Protein AF-A0A9D9NME6-F1 (afdb_monomer_lite)

pLDDT: mean 82.08, std 17.39, range [24.31, 98.56]

InterPro domains:
  IPR000866 Alkyl hydroperoxide reductase subunit C/ Thiol specific antioxidant [PF00578] (973-1086)
  IPR005151 Tail specific protease [PF03572] (433-612)
  IPR013766 Thioredoxin domain [PS51352] (970-1105)
  IPR017937 Thioredoxin, conserved site [PS00194] (1000-1018)
  IPR029045 ClpP/crotonase-like domain superfamily [SSF52096] (250-664)
  IPR036249 Thioredoxin-like superfamily [SSF52833] (970-1104)
  IPR050553 Thioredoxin family ResA/DsbE subfamily [PTHR42852] (963-1104)

Sequence (1105 aa):
MKTVHLCAAAIALLAPLTLTAEPSPEPWLWPVSGQSSGEGLLYVPQQYIGDELVFNELFIGVAPGTVIVAPADGTLDAFHVGYSTTLSSSVSFREEGDTFNALLSKFRSAENLKVPPRYVTGTMGIALPDGRKIWLQGIEGDVKFKTGMKISRGDTLGVSGWAYKGIAEPHICISVSTRKGTSDDPMTPFGLETTFEAPGEFKIPETLTAEQAAEDFGILMDSYREAYPSLYDVVSREELAAFDSLKREEMKDGCTYTDFRKIVGQSAALVHDSHLAVKTPYPDTGQDFRMPNIFPGKIGDSLVVVRVVPGYEKYLRKRIVSINGVPAQERIKELENHFTGGYDADSRSYLDYFMAVAWNYYFADSPEELETLGTTHFVFSDGEELHDRPIPRRQFIRKGWTPKTTLDLDYVHREYVKYRESPYVFDILNDSTAYFGLSTFVLDDVQIEALADSVKKYSHYPYMVIDMRNNAGGNVEVIDRLLGWFLDKPSVPLDGYAKVNKTGGFECFKWSLNYSADMEIFPEFVPEEGKDGFYSRGESKVIMPDSLLNYTGKLYVLTDETSVSAATIFPATLVRNHRAVTVGRETRSGYHFMTALRFADIRLPNSGIVVRIPLVKEVFDETVTERTPAGRGLLPDYPVPLSYEEVFTAENDIVLEHALDLIAEGRYLGDNPFAEADALKAEKGGGRTLVVVIAAAAVCLAVLAAVFLRRRKNLSGTAGIMLLCLALLLPLAGCSGNKGVYTVNGNVRTLPDSTCLLLYRLTDDGYLSAVDTAYSLSGRFTLSCPLDSAAEMRLLSRDLNSMLLTLYAEPGKTASVSGSDNFLFTWNVRSNVPLQKEAERYKDNVRAEYRRLQMLDAREDSIYTELRKNPGVPFDTAAVRRQAAAIEHEADSLDFVIYDRTLDLFEKSSVSDIYFDRLSDIAMMIGYYPDKYGVLREKALDRYGRLPDGYRDCPEGKEVYQYLSVEKRVKPGDRFVDGEFADIGGGTRTISSFLGKYVLLDFWAHWCGPCLRSIPELKAIREEFGDRLDVVSLSEDPAERWKQASAEHGIVWANLNYSGNVAFKLTYGVSGIPAYFLISPDGVIVDAWSGYFDGSIREHIQKFL

Organism: NCBI:txid2840761

Secondary structure (DSSP, 8-state):
------------------------PPPPPPSBTTPPTTTTEEE-TT-EETTEE--SEEEEE--TTPEEE-SS-EEEEEEEEEEEEETTEEEEE----SSHHHHHHHHTT-TT-SS-GGG-EEEEEEE-TTS-EEEEEEEES-----TT-EE-TT-EEEEE-B-BTT--S-EEEEEEE-TTS-EE-SSGGGTPPP---PPP-----SEE-HHHHHHHHHHHHHHHHHH-TTHHHHS-HHHHHHHHHHHHHHTTT-EEHHHHHHHHHHHHHHHT-SS-EEE-SS------PEEPSEEEEEETTEEEEEEE-TT-GGGTTPEEEEETTEEHHHHHHHHHHHH--SSSS--HHHHHHHHHH-THHHHHH-HHHHHHHSSEEEEETTS-EEEE--EEHHHHHHTT--PBPSS-SHHHHHHHHHTSS-SEEEEEEETTEEEEEES-B---HHHHHHHHHHHHHHTTSSEEEEE-TT---B-HHHHHHHHHHH-SSPPPP---EEEES-SB--GGGGGBSS--TT-B--TT-EE-TT-SSEEE-PPPPPPPPPSSS---SEEEEEE-TT--THHHHHHHHHHHTT--EEEE---SSBSSEEEEEEEEEEEPTTT--EEEEEEEEEES-----SSS-TTSB---SEE----HHHHHT-SS-HHHHHHHHHHHTT----S-TTHHHHHHHHHHH-TTTHHHHHHHHHHHHHHHHHHHHH-SS----S-SSTTSTT----PPP-SSS-PEEEEEEEEETTPPTT-EEEEEEE-TTS-EEEEEEEE-BTTEEEEEEEESS-EEEEEEESS--SPPEEEEE-TT-EEEEEESSS-GGG-EEEES-HHHHHHHHHHHHTHHHHHHHHHHHHHHHHHHHHHHH-TTS---HHHHHHHHHHHHHHHHHHHHHHHHHHHHHHHTS---HHHHHHHHHHHHHHHH-HHHHGGGHHHHHHHHHTS-HHHHHSHHHHHHHHHHT------TTSBPPP-EEEETTS-EEEGGGGBTBEEEEEEE-TT-HHHHHHHHHHHHHHHHHTTTEEEEEEE-S-HHHHHHHHHHTT--SEEEE-TT-HHHHHHTT-SSSSEEEEE-TTSBEEEEEE---TTHHHHHHTTT-

Foldseek 3Di:
DDDDDDDDDDDDDDDDDDDPDPPPPDFFDDFFPPDAAPAQWDDAAQDDLVPAGPAFKTKGFDAFFTWTWGRAKFFWADKWWWAALGSLRIDTDDDDDFFFQLRLLLVLPDPDDSAHSQQGGMWTWGQDPQQKIKIKTQFHARHGDDGGDIGHRGHTPHTGTDNHRSDPGTIMMIWMAGNLRAGDHPRVSSVHDHPHDRPPPLPQDQWDALVQLLQLLVLLLLCCVQFFFCQCLFAPPVRSVVLSVVVSVVQNGTGGLLVSLQSSLLVQLSSLAQFKDWFAPDDVPCPQQFAWQWFWADFPQWIAGQWGWPPCQVRHGFTWQDKPPHGPNVVLVVCNSRPSHNFFFRAPQLVNVCRGPPRRVVSVSPSVVCVVPQWMWTATPVRDIDTIGTHGNVVCVVVVIDTAFPPGVCVLVVLVVVCPVHQWDWDDPDPQEIEIEGQELADDPVNLVVVLVRLVVCLPRQYYEYELPNHAYHDLVSLLSVCLAQDPFKFDFQQKKKFFQDQAQGPLCVQFPPDHNGDGHHPQFDDDPPDGGTIDTDDGDIRGHAPVHHRPHAYEYEAGQNQHDNSQANVLRCLNSLRYFYFEAFYRHASFKHQADDWTFGARDNSRMTIIHGGMIITRHPQAFPQRHRRTGRGGPHYDHRHPCVSHPDPDDPRVVVVVVCVVVVHIGDDRRCVVVVVVVCCVVPVPPPVVVVVVVVVVVVVVVVVVVVPPDDDDDPDPPVPVVPPPDDDDDDDDQDFAKEKEKWAEQADGFQWKKWKWFQDPVRDTDTAFIWTDDNRITMTIHGHNAWTWMWIDTPVDPEDIDIDTTGGNWYWYWYYHDRHHNLIDIDTPPPVVVVLVVLCVLLSVLSVVLRVLSVVLVVLVVVCVVCSSDPDPVVVSVVSNVVSVVSNLVSVLVSLVSSLVVLVVDDDDPSNLVSLLVLLQCCLLCVVSNVVCLVSSVVSLVNDPPVCCVDLSNVVSVLSSPQNAADDFQAFDDKDWFQWLVRDIDIPLVQAQAKEKEWEDELVDPQSLVCLVVLVVCCVVCVVRYAYAYEYQDDSVRQSVSCVVSVVPGTYTYPHSNPNNCSSNSNPDPGKIFIAHNVRGTNDIDHTDDPCPVVVVCVVPD

Radius of gyration: 37.4 Å; chains: 1; bounding box: 111×118×79 Å

Structure (mmCIF, N/CA/C/O backbone):
data_AF-A0A9D9NME6-F1
#
_entry.id   AF-A0A9D9NME6-F1
#
loop_
_atom_site.group_PDB
_atom_site.id
_atom_site.type_symbol
_atom_site.label_atom_id
_atom_site.label_alt_id
_atom_site.label_comp_id
_atom_site.label_asym_id
_atom_site.label_entity_id
_atom_site.label_seq_id
_atom_site.pdbx_PDB_ins_code
_atom_site.Cartn_x
_atom_site.Cartn_y
_atom_site.Cartn_z
_atom_site.occupancy
_atom_site.B_iso_or_equiv
_atom_site.auth_seq_id
_atom_site.auth_comp_id
_atom_site.auth_asym_id
_atom_site.auth_atom_id
_atom_site.pdbx_PDB_model_num
ATOM 1 N N . MET A 1 1 ? -33.559 56.666 38.671 1.00 30.45 1 MET A N 1
ATOM 2 C CA . MET A 1 1 ? -34.303 57.934 38.848 1.00 30.45 1 MET A CA 1
ATOM 3 C C . MET A 1 1 ? -35.014 58.277 37.545 1.00 30.45 1 MET A C 1
ATOM 5 O O . MET A 1 1 ? -34.333 58.437 36.551 1.00 30.45 1 MET A O 1
ATOM 9 N N . LYS A 1 2 ? -36.351 58.359 37.600 1.00 26.66 2 LYS A N 1
ATOM 10 C CA . LYS A 1 2 ? -37.262 59.231 36.825 1.00 26.66 2 LYS A CA 1
ATOM 11 C C . LYS A 1 2 ? -37.138 59.306 35.285 1.00 26.66 2 LYS A C 1
ATOM 13 O O . LYS A 1 2 ? -36.314 60.030 34.748 1.00 26.66 2 LYS A O 1
ATOM 18 N N . THR A 1 3 ? -38.060 58.598 34.629 1.00 27.83 3 THR A N 1
ATOM 19 C CA . THR A 1 3 ? -39.177 59.075 33.772 1.00 27.83 3 THR A CA 1
ATOM 20 C C . THR A 1 3 ? -39.282 60.578 33.437 1.00 27.83 3 THR A C 1
ATOM 22 O O . THR A 1 3 ? -38.943 61.389 34.294 1.00 27.83 3 THR A O 1
ATOM 25 N N . VAL A 1 4 ? -39.959 60.874 32.296 1.00 31.64 4 VAL A N 1
ATOM 26 C CA . VAL A 1 4 ? -40.886 62.015 31.966 1.00 31.64 4 VAL A CA 1
ATOM 27 C C . VAL A 1 4 ? -40.422 62.836 30.736 1.00 31.64 4 VAL A C 1
ATOM 29 O O . VAL A 1 4 ? -39.289 63.286 30.744 1.00 31.64 4 VAL A O 1
ATOM 32 N N . HIS A 1 5 ? -41.184 63.139 29.662 1.00 32.62 5 HIS A N 1
ATOM 33 C CA . HIS A 1 5 ? -42.596 62.967 29.228 1.00 32.62 5 HIS A CA 1
ATOM 34 C C . HIS A 1 5 ? -42.714 63.324 27.710 1.00 32.62 5 HIS A C 1
ATOM 36 O O . HIS A 1 5 ? -41.920 64.134 27.247 1.00 32.62 5 HIS A O 1
ATOM 42 N N . LEU A 1 6 ? -43.517 62.625 26.874 1.00 30.81 6 LEU A N 1
ATOM 43 C CA . LEU A 1 6 ? -44.960 62.827 26.522 1.00 30.81 6 LEU A CA 1
ATOM 44 C C . LEU A 1 6 ? -45.241 64.120 25.694 1.00 30.81 6 LEU A C 1
ATOM 46 O O . LEU A 1 6 ? -44.677 65.153 26.009 1.00 30.81 6 LEU A O 1
ATOM 50 N N . CYS A 1 7 ? -46.121 64.199 24.677 1.00 27.06 7 CYS A N 1
ATOM 51 C CA . CYS A 1 7 ? -47.227 63.341 24.227 1.00 27.06 7 CYS A CA 1
ATOM 52 C C . CYS A 1 7 ? -47.849 63.810 22.876 1.00 27.06 7 CYS A C 1
ATOM 54 O O . CYS A 1 7 ? -47.656 64.960 22.493 1.00 27.06 7 CYS A O 1
ATOM 56 N N . ALA A 1 8 ? -48.742 62.948 22.345 1.00 24.31 8 ALA A N 1
ATOM 57 C CA . ALA A 1 8 ? -49.954 63.184 21.521 1.00 24.31 8 ALA A CA 1
ATOM 58 C C . ALA A 1 8 ? -49.834 63.213 19.975 1.00 24.31 8 ALA A C 1
ATOM 60 O O . ALA A 1 8 ? -48.922 63.829 19.449 1.00 24.31 8 ALA A O 1
ATOM 61 N N . ALA A 1 9 ? -50.755 62.672 19.155 1.00 25.38 9 ALA A N 1
ATOM 62 C CA . ALA A 1 9 ? -51.892 61.739 19.295 1.00 25.38 9 ALA A CA 1
ATOM 63 C C . ALA A 1 9 ? -52.532 61.474 17.894 1.00 25.38 9 ALA A C 1
ATOM 65 O O . ALA A 1 9 ? -52.457 62.341 17.031 1.00 25.38 9 ALA A O 1
ATOM 66 N N . ALA A 1 10 ? -53.260 60.343 17.776 1.00 26.19 10 ALA A N 1
ATOM 67 C CA . ALA A 1 10 ? -54.422 60.034 16.899 1.00 26.19 10 ALA A CA 1
ATOM 68 C C . ALA A 1 10 ? -54.195 59.641 15.402 1.00 26.19 10 ALA A C 1
ATOM 70 O O . ALA A 1 10 ? -53.742 60.466 14.622 1.00 26.19 10 ALA A O 1
ATOM 71 N N . ILE A 1 11 ? -54.375 58.360 14.985 1.00 29.34 11 ILE A N 1
ATOM 72 C CA . ILE A 1 11 ? -55.623 57.598 14.608 1.00 29.34 11 ILE A CA 1
ATOM 73 C C . ILE A 1 11 ? -55.992 57.817 13.116 1.00 29.34 11 ILE A C 1
ATOM 75 O O . ILE A 1 11 ? -56.029 58.959 12.692 1.00 29.34 11 ILE A O 1
ATOM 79 N N . ALA A 1 12 ? -56.385 56.866 12.253 1.00 26.28 12 ALA A N 1
ATOM 80 C CA . ALA A 1 12 ? -56.492 55.396 12.187 1.00 26.28 12 ALA A CA 1
ATOM 81 C C . ALA A 1 12 ? -57.098 55.025 10.799 1.00 26.28 12 ALA A C 1
ATOM 83 O O . ALA A 1 12 ? -57.602 55.928 10.133 1.00 26.28 12 ALA A O 1
ATOM 84 N N . LEU A 1 13 ? -57.118 53.716 10.455 1.00 27.02 13 LEU A N 1
ATOM 85 C CA . LEU A 1 13 ? -58.013 52.938 9.539 1.00 27.02 13 LEU A CA 1
ATOM 86 C C . LEU A 1 13 ? -57.174 52.047 8.587 1.00 27.02 13 LEU A C 1
ATOM 88 O O . LEU A 1 13 ? -56.390 52.585 7.820 1.00 27.02 13 LEU A O 1
ATOM 92 N N . LEU A 1 14 ? -57.229 50.705 8.557 1.00 27.80 14 LEU A N 1
ATOM 93 C CA . LEU A 1 14 ? -58.229 49.689 8.940 1.00 27.80 14 LEU A CA 1
ATOM 94 C C . LEU A 1 14 ? -57.542 48.342 9.300 1.00 27.80 14 LEU A C 1
ATOM 96 O O . LEU A 1 14 ? -56.526 47.989 8.711 1.00 27.80 14 LEU A O 1
ATOM 100 N N . ALA A 1 15 ? -58.143 47.576 10.217 1.00 26.38 15 ALA A N 1
ATOM 101 C CA . ALA A 1 15 ? -57.890 46.146 10.496 1.00 26.38 15 ALA A CA 1
ATOM 102 C C . ALA A 1 15 ? -59.011 45.278 9.850 1.00 26.38 15 ALA A C 1
ATOM 104 O O . ALA A 1 15 ? -59.943 45.888 9.317 1.00 26.38 15 ALA A O 1
ATOM 105 N N . PRO A 1 16 ? -59.077 43.925 9.967 1.00 44.41 16 PRO A N 1
ATOM 106 C CA . PRO A 1 16 ? -58.093 42.913 10.401 1.00 44.41 16 PRO A CA 1
ATOM 107 C C . PRO A 1 16 ? -57.951 41.715 9.413 1.00 44.41 16 PRO A C 1
ATOM 109 O O . PRO A 1 16 ? -58.866 41.437 8.647 1.00 44.41 16 PRO A O 1
ATOM 112 N N . LEU A 1 17 ? -56.874 40.920 9.505 1.00 26.92 17 LEU A N 1
ATOM 113 C CA . LEU A 1 17 ? -56.932 39.462 9.276 1.00 26.92 17 LEU A CA 1
ATOM 114 C C . LEU A 1 17 ? -55.699 38.769 9.886 1.00 26.92 17 LEU A C 1
ATOM 116 O O . LEU A 1 17 ? -54.576 38.942 9.431 1.00 26.92 17 LEU A O 1
ATOM 120 N N . THR A 1 18 ? -55.984 38.015 10.952 1.00 29.16 18 THR A N 1
ATOM 121 C CA . THR A 1 18 ? -55.223 36.900 11.543 1.00 29.16 18 THR A CA 1
ATOM 122 C C . THR A 1 18 ? -53.763 37.137 11.942 1.00 29.16 18 THR A C 1
ATOM 124 O O . THR A 1 18 ? -52.848 37.005 11.138 1.00 29.16 18 THR A O 1
ATOM 127 N N . LEU A 1 19 ? -53.552 37.302 13.257 1.00 34.00 19 LEU A N 1
ATOM 128 C CA . LEU A 1 19 ? -52.431 36.645 13.928 1.00 34.00 19 LEU A CA 1
ATOM 129 C C . LEU A 1 19 ? -52.513 35.146 13.605 1.00 34.00 19 LEU A C 1
ATOM 131 O O . LEU A 1 19 ? -53.355 34.443 14.163 1.00 34.00 19 LEU A O 1
ATOM 135 N N . THR A 1 20 ? -51.657 34.654 12.719 1.00 32.72 20 THR A N 1
ATOM 136 C CA . THR A 1 20 ? -51.187 33.279 12.846 1.00 32.72 20 THR A CA 1
ATOM 137 C C . THR A 1 20 ? -50.082 33.333 13.882 1.00 32.72 20 THR A C 1
ATOM 139 O O . THR A 1 20 ? -49.037 33.937 13.644 1.00 32.72 20 THR A O 1
ATOM 142 N N . ALA A 1 21 ? -50.337 32.756 15.056 1.00 32.78 21 ALA A N 1
ATOM 143 C CA . ALA A 1 21 ? -49.254 32.251 15.879 1.00 32.78 21 ALA A CA 1
ATOM 144 C C . ALA A 1 21 ? -48.298 31.494 14.945 1.00 32.78 21 ALA A C 1
ATOM 146 O O . ALA A 1 21 ? -48.768 30.657 14.168 1.00 32.78 21 ALA A O 1
ATOM 147 N N . GLU A 1 22 ? -47.006 31.832 14.948 1.00 35.69 22 GLU A N 1
ATOM 148 C CA . GLU A 1 22 ? -46.025 30.937 14.343 1.00 35.69 22 GLU A CA 1
ATOM 149 C C . GLU A 1 22 ? -46.256 29.567 14.988 1.00 35.69 22 GLU A C 1
ATOM 151 O O . GLU A 1 22 ? -46.297 29.483 16.223 1.00 35.69 22 GLU A O 1
ATOM 156 N N . PRO A 1 23 ? -46.535 28.518 14.198 1.00 34.38 23 PRO A N 1
ATOM 157 C CA . PRO A 1 23 ? -46.683 27.199 14.770 1.00 34.38 23 PRO A CA 1
ATOM 158 C C . PRO A 1 23 ? -45.358 26.892 15.469 1.00 34.38 23 PRO A C 1
ATOM 160 O O . PRO A 1 23 ? -44.292 27.077 14.880 1.00 34.38 23 PRO A O 1
ATOM 163 N N . SER A 1 24 ? -45.423 26.460 16.733 1.00 41.56 24 SER A N 1
ATOM 164 C CA . SER A 1 24 ? -44.339 25.688 17.350 1.00 41.56 24 SER A CA 1
ATOM 165 C C . SER A 1 24 ? -43.789 24.763 16.264 1.00 41.56 24 SER A C 1
ATOM 167 O O . SER A 1 24 ? -44.626 24.084 15.658 1.00 41.56 24 SER A O 1
ATOM 169 N N . PRO A 1 25 ? -42.476 24.769 15.941 1.00 56.81 25 PRO A N 1
ATOM 170 C CA . PRO A 1 25 ? -41.968 23.889 14.901 1.00 56.81 25 PRO A CA 1
ATOM 171 C C . PRO A 1 25 ? -42.428 22.495 15.295 1.00 56.81 25 PRO A C 1
ATOM 173 O O . PRO A 1 25 ? -42.138 22.038 16.404 1.00 56.81 25 PRO A O 1
ATOM 176 N N . GLU A 1 26 ? -43.279 21.890 14.465 1.00 65.12 26 GLU A N 1
ATOM 177 C CA . GLU A 1 26 ? -43.699 20.529 14.738 1.00 65.12 26 GLU A CA 1
ATOM 178 C C . GLU A 1 26 ? -42.416 19.705 14.864 1.00 65.12 26 GLU A C 1
ATOM 180 O O . GLU A 1 26 ? -41.518 19.870 14.027 1.00 65.12 26 GLU A O 1
ATOM 185 N N . PRO A 1 27 ? -42.289 18.868 15.908 1.00 80.25 27 PRO A N 1
ATOM 186 C CA . PRO A 1 27 ? -41.123 18.017 16.041 1.00 80.25 27 PRO A CA 1
ATOM 187 C C . PRO A 1 27 ? -40.942 17.212 14.752 1.00 80.25 27 PRO A C 1
ATOM 189 O O . PRO A 1 27 ? -41.914 16.821 14.083 1.00 80.25 27 PRO A O 1
ATOM 192 N N . TRP A 1 28 ? -39.683 17.006 14.379 1.00 91.94 28 TRP A N 1
ATOM 193 C CA . TRP A 1 28 ? -39.330 16.182 13.236 1.00 91.94 28 TRP A CA 1
ATOM 194 C C . TRP A 1 28 ? -40.006 14.821 13.362 1.00 91.94 28 TRP A C 1
ATOM 196 O O . TRP A 1 28 ? -40.187 14.284 14.456 1.00 91.94 28 TRP A O 1
ATOM 206 N N . LEU A 1 29 ? -40.430 14.285 12.222 1.00 93.69 29 LEU A N 1
ATOM 207 C CA . LEU A 1 29 ? -41.027 12.960 12.178 1.00 93.69 29 LEU A CA 1
ATOM 208 C C . LEU A 1 29 ? -39.965 11.934 12.577 1.00 93.69 29 LEU A C 1
ATOM 210 O O . LEU A 1 29 ? -38.876 11.945 12.009 1.00 93.69 29 LEU A O 1
ATOM 214 N N . TRP A 1 30 ? -40.282 11.044 13.518 1.00 95.44 30 TRP A N 1
ATOM 215 C CA . TRP A 1 30 ? -39.395 9.933 13.856 1.00 95.44 30 TRP A CA 1
ATOM 216 C C . TRP A 1 30 ? -39.081 9.123 12.586 1.00 95.44 30 TRP A C 1
ATOM 218 O O . TRP A 1 30 ? -40.008 8.774 11.850 1.00 95.44 30 TRP A O 1
ATOM 228 N N . PRO A 1 31 ? -37.804 8.847 12.270 1.00 94.94 31 PRO A N 1
ATOM 229 C CA . PRO A 1 31 ? -37.427 8.301 10.965 1.00 94.94 31 PRO A CA 1
ATOM 230 C C . PRO A 1 31 ? -37.838 6.843 10.768 1.00 94.94 31 PRO A C 1
ATOM 232 O O . PRO A 1 31 ? -37.705 6.338 9.659 1.00 94.94 31 PRO A O 1
ATOM 235 N N . VAL A 1 32 ? -38.309 6.148 11.805 1.00 96.00 32 VAL A N 1
ATOM 236 C CA . VAL A 1 32 ? -38.760 4.759 11.705 1.00 96.00 32 VAL A CA 1
ATOM 237 C C . VAL A 1 32 ? -40.278 4.734 11.569 1.00 96.00 32 VAL A C 1
ATOM 239 O O . VAL A 1 32 ? -41.010 5.138 12.474 1.00 96.00 32 VAL A O 1
ATOM 242 N N . SER A 1 33 ? -40.767 4.264 10.420 1.00 93.56 33 SER A N 1
ATOM 243 C CA . SER A 1 33 ? -42.200 4.237 10.130 1.00 93.56 33 SER A CA 1
ATOM 244 C C . SER A 1 33 ? -42.964 3.388 11.152 1.00 93.56 33 SER A C 1
ATOM 246 O O . SER A 1 33 ? -42.612 2.239 11.407 1.00 93.56 33 SER A O 1
ATOM 248 N N . GLY A 1 34 ? -44.033 3.952 11.720 1.00 87.56 34 GLY A N 1
ATOM 249 C CA . GLY A 1 34 ? -44.896 3.263 12.684 1.00 87.56 34 GLY A CA 1
ATOM 250 C C . GLY A 1 34 ? -44.412 3.288 14.137 1.00 87.56 34 GLY A C 1
ATOM 251 O O . GLY A 1 34 ? -45.137 2.784 14.990 1.00 87.56 34 GLY A O 1
ATOM 252 N N . GLN A 1 35 ? -43.256 3.893 14.428 1.00 91.81 35 GLN A N 1
ATOM 253 C CA . GLN A 1 35 ? -42.743 4.079 15.789 1.00 91.81 35 GLN A CA 1
ATOM 254 C C . GLN A 1 35 ? -42.991 5.498 16.314 1.00 91.81 35 GLN A C 1
ATOM 256 O O . GLN A 1 35 ? -43.034 6.468 15.549 1.00 91.81 35 GLN A O 1
ATOM 261 N N . SER A 1 36 ? -43.144 5.619 17.633 1.00 90.25 36 SER A N 1
ATOM 262 C CA . SER A 1 36 ? -43.224 6.920 18.313 1.00 90.25 36 SER A CA 1
ATOM 263 C C . SER A 1 36 ? -41.828 7.492 18.588 1.00 90.25 36 SER A C 1
ATOM 265 O O . SER A 1 36 ? -40.863 6.741 18.706 1.00 90.25 36 SER A O 1
ATOM 267 N N . SER A 1 37 ? -41.701 8.818 18.734 1.00 89.94 37 SER A N 1
ATOM 268 C CA . SER A 1 37 ? -40.417 9.447 19.085 1.00 89.94 37 SER A CA 1
ATOM 269 C C . SER A 1 37 ? -39.798 8.821 20.339 1.00 89.94 37 SER A C 1
ATOM 271 O O . SER A 1 37 ? -40.454 8.734 21.377 1.00 89.94 37 SER A O 1
ATOM 273 N N . GLY A 1 38 ? -38.529 8.419 20.243 1.00 87.38 38 GLY A N 1
ATOM 274 C CA . GLY A 1 38 ? -37.772 7.794 21.333 1.00 87.38 38 GLY A CA 1
ATOM 275 C C . GLY A 1 38 ? -37.947 6.279 21.460 1.00 87.38 38 GLY A C 1
ATOM 276 O O . GLY A 1 38 ? -37.223 5.642 22.224 1.00 87.38 38 GLY A O 1
ATOM 277 N N . GLU A 1 39 ? -38.865 5.679 20.705 1.00 91.56 39 GLU A N 1
ATOM 278 C CA . GLU A 1 39 ? -38.993 4.227 20.622 1.00 91.56 39 GLU A CA 1
ATOM 279 C C . GLU A 1 39 ? -37.784 3.634 19.879 1.00 91.56 39 GLU A C 1
ATOM 281 O O . GLU A 1 39 ? -37.363 4.151 18.844 1.00 91.56 39 GLU A O 1
ATOM 286 N N . GLY A 1 40 ? -37.203 2.564 20.431 1.00 91.44 40 GLY A N 1
ATOM 287 C CA . GLY A 1 40 ? -36.035 1.895 19.852 1.00 91.44 40 GLY A CA 1
ATOM 288 C C . GLY A 1 40 ? -34.692 2.590 20.099 1.00 91.44 40 GLY A C 1
ATOM 289 O O . GLY A 1 40 ? -33.710 2.202 19.487 1.00 91.44 40 GLY A O 1
ATOM 290 N N . LEU A 1 41 ? -34.590 3.600 20.968 1.00 94.25 41 LEU A N 1
ATOM 291 C CA . LEU A 1 41 ? -33.292 4.209 21.297 1.00 94.25 41 LEU A CA 1
ATOM 292 C C . LEU A 1 41 ? -32.321 3.192 21.917 1.00 94.25 41 LEU A C 1
ATOM 294 O O . LEU A 1 41 ? -32.622 2.612 22.959 1.00 94.25 41 LEU A O 1
ATOM 298 N N . LEU A 1 42 ? -31.153 3.019 21.293 1.00 94.50 42 LEU A N 1
ATOM 299 C CA . LEU A 1 42 ? -30.078 2.148 21.788 1.00 94.50 42 LEU A CA 1
ATOM 300 C C . LEU A 1 42 ? -28.987 2.955 22.478 1.00 94.50 42 LEU A C 1
ATOM 302 O O . LEU A 1 42 ? -28.629 2.673 23.616 1.00 94.50 42 LEU A O 1
ATOM 306 N N . TYR A 1 43 ? -28.494 3.979 21.780 1.00 95.50 43 TYR A N 1
ATOM 307 C CA . TYR A 1 43 ? -27.469 4.880 22.282 1.00 95.50 43 TYR A CA 1
ATOM 308 C C . TYR A 1 43 ? -27.810 6.316 21.913 1.00 95.50 43 TYR A C 1
ATOM 310 O O . TYR A 1 43 ? -28.244 6.610 20.793 1.00 95.50 43 TYR A O 1
ATOM 318 N N . VAL A 1 44 ? -27.599 7.202 22.873 1.00 94.50 44 VAL A N 1
ATOM 319 C CA . VAL A 1 44 ? -27.742 8.650 22.728 1.00 94.50 44 VAL A CA 1
ATOM 320 C C . VAL A 1 44 ? -26.366 9.310 22.866 1.00 94.50 44 VAL A C 1
ATOM 322 O O . VAL A 1 44 ? -25.432 8.669 23.363 1.00 94.50 44 VAL A O 1
ATOM 325 N N . PRO A 1 45 ? -26.214 10.581 22.458 1.00 89.62 45 PRO A N 1
ATOM 326 C CA . PRO A 1 45 ? -24.985 11.327 22.685 1.00 89.62 45 PRO A CA 1
ATOM 327 C C . PRO A 1 45 ? -24.491 11.243 24.141 1.00 89.62 45 PRO A C 1
ATOM 329 O O . PRO A 1 45 ? -25.289 11.156 25.080 1.00 89.62 45 PRO A O 1
ATOM 332 N N . GLN A 1 46 ? -23.169 11.266 24.316 1.00 82.62 46 GLN A N 1
ATOM 333 C CA . GLN A 1 46 ? -22.432 11.204 25.586 1.00 82.62 46 GLN A CA 1
ATOM 334 C C . GLN A 1 46 ? -22.454 9.831 26.277 1.00 82.62 46 GLN A C 1
ATOM 336 O O . GLN A 1 46 ? -21.988 9.687 27.409 1.00 82.62 46 GLN A O 1
ATOM 341 N N . GLN A 1 47 ? -22.924 8.797 25.582 1.00 84.75 47 GLN A N 1
ATOM 342 C CA . GLN A 1 47 ? -22.756 7.398 25.978 1.00 84.75 47 GLN A CA 1
ATOM 343 C C . GLN A 1 47 ? -21.574 6.749 25.253 1.00 84.75 47 GLN A C 1
ATOM 345 O O . GLN A 1 47 ? -20.974 7.348 24.367 1.00 84.75 47 GLN A O 1
ATOM 350 N N . TYR A 1 48 ? -21.239 5.516 25.629 1.00 78.38 48 TYR A N 1
ATOM 351 C CA . TYR A 1 48 ? -20.142 4.765 25.025 1.00 78.38 48 TYR A CA 1
ATOM 352 C C . TYR A 1 48 ? -20.639 3.453 24.417 1.00 78.38 48 TYR A C 1
ATOM 354 O O . TYR A 1 48 ? -21.452 2.751 25.025 1.00 78.38 48 TYR A O 1
ATOM 362 N N . ILE A 1 49 ? -20.118 3.115 23.238 1.00 83.25 49 ILE A N 1
ATOM 363 C CA . ILE A 1 49 ? -20.228 1.788 22.624 1.00 83.25 49 ILE A CA 1
ATOM 364 C C . ILE A 1 49 ? -18.841 1.154 22.741 1.00 83.25 49 ILE A C 1
ATOM 366 O O . ILE A 1 49 ? -17.923 1.531 22.018 1.00 83.25 49 ILE A O 1
ATOM 370 N N . GLY A 1 50 ? -18.668 0.230 23.688 1.00 83.00 50 GLY A N 1
ATOM 371 C CA . GLY A 1 50 ? -17.330 -0.222 24.079 1.00 83.00 50 GLY A CA 1
ATOM 372 C C . GLY A 1 50 ? -16.553 0.905 24.766 1.00 83.00 50 GLY A C 1
ATOM 373 O O . GLY A 1 50 ? -17.034 1.478 25.743 1.00 83.00 50 GLY A O 1
ATOM 374 N N . ASP A 1 51 ? -15.368 1.220 24.254 1.00 70.00 51 ASP A N 1
ATOM 375 C CA . ASP A 1 51 ? -14.506 2.336 24.662 1.00 70.00 51 ASP A CA 1
ATOM 376 C C . ASP A 1 51 ? -14.700 3.604 23.804 1.00 70.00 51 ASP A C 1
ATOM 378 O O . ASP A 1 51 ? -14.064 4.631 24.046 1.00 70.00 51 ASP A O 1
ATOM 382 N N . GLU A 1 52 ? -15.616 3.572 22.832 1.00 65.50 52 GLU A N 1
ATOM 383 C CA . GLU A 1 52 ? -15.834 4.664 21.885 1.00 65.50 52 GLU A CA 1
ATOM 384 C C . GLU A 1 52 ? -16.994 5.573 22.310 1.00 65.50 52 GLU A C 1
ATOM 386 O O . GLU A 1 52 ? -18.111 5.110 22.546 1.00 65.50 52 GLU A O 1
ATOM 391 N N . LEU A 1 53 ? -16.745 6.885 22.371 1.00 77.38 53 LEU A N 1
ATOM 392 C CA . LEU A 1 53 ? -17.749 7.895 22.714 1.00 77.38 53 LEU A CA 1
ATOM 393 C C . LEU A 1 53 ? -18.725 8.124 21.549 1.00 77.38 53 LEU A C 1
ATOM 395 O O . LEU A 1 53 ? -18.321 8.568 20.474 1.00 77.38 53 LEU A O 1
ATOM 399 N N . VAL A 1 54 ? -20.016 7.917 21.801 1.00 83.06 54 VAL A N 1
ATOM 400 C CA . VAL A 1 54 ? -21.124 8.387 20.958 1.00 83.06 54 VAL A CA 1
ATOM 401 C C . VAL A 1 54 ? -21.229 9.889 21.156 1.00 83.06 54 VAL A C 1
ATOM 403 O O . VAL A 1 54 ? -21.677 10.351 22.204 1.00 83.06 54 VAL A O 1
ATOM 406 N N . PHE A 1 55 ? -20.747 10.673 20.199 1.00 81.38 55 PHE A N 1
ATOM 407 C CA . PHE A 1 55 ? -20.525 12.095 20.430 1.00 81.38 55 PHE A CA 1
ATOM 408 C C . PHE A 1 55 ? -21.721 12.948 20.020 1.00 81.38 55 PHE A C 1
ATOM 410 O O . PHE A 1 55 ? -22.184 13.783 20.797 1.00 81.38 55 PHE A O 1
ATOM 417 N N . ASN A 1 56 ? -22.213 12.749 18.800 1.00 87.69 56 ASN A N 1
ATOM 418 C CA . ASN A 1 56 ? -23.322 13.511 18.219 1.00 87.69 56 ASN A CA 1
ATOM 419 C C . ASN A 1 56 ? -24.288 12.634 17.413 1.00 87.69 56 ASN A C 1
ATOM 421 O O . ASN A 1 56 ? -25.079 13.139 16.611 1.00 87.69 56 ASN A O 1
ATOM 425 N N . GLU A 1 57 ? -24.192 11.325 17.599 1.00 93.94 57 GLU A N 1
ATOM 426 C CA . GLU A 1 57 ? -25.006 10.318 16.949 1.00 93.94 57 GLU A CA 1
ATOM 427 C C . GLU A 1 57 ? -26.169 9.875 17.842 1.00 93.94 57 GLU A C 1
ATOM 429 O O . GLU A 1 57 ? -26.068 9.797 19.065 1.00 93.94 57 GLU A O 1
ATOM 434 N N . LEU A 1 58 ? -27.285 9.547 17.198 1.00 95.00 58 LEU A N 1
ATOM 435 C CA . LEU A 1 58 ? -28.456 8.920 17.788 1.00 95.00 58 LEU A CA 1
ATOM 436 C C . LEU A 1 58 ? -28.657 7.558 17.122 1.00 95.00 58 LEU A C 1
ATOM 438 O O . LEU A 1 58 ? -28.970 7.492 15.929 1.00 95.00 58 LEU A O 1
ATOM 442 N N . PHE A 1 59 ? -28.485 6.480 17.883 1.00 97.31 59 PHE A N 1
ATOM 443 C CA . PHE A 1 59 ? -28.650 5.112 17.396 1.00 97.31 59 PHE A CA 1
ATOM 444 C C . PHE A 1 59 ? -30.038 4.580 17.748 1.00 97.31 59 PHE A C 1
ATOM 446 O O . PHE A 1 59 ? -30.412 4.517 18.921 1.00 97.31 59 PHE A O 1
ATOM 453 N N . ILE A 1 60 ? -30.795 4.180 16.724 1.00 97.25 60 ILE A N 1
ATOM 454 C CA . ILE A 1 60 ? -32.177 3.705 16.858 1.00 97.25 60 ILE A CA 1
ATOM 455 C C . ILE A 1 60 ? -32.258 2.271 16.345 1.00 97.25 60 ILE A C 1
ATOM 457 O O . ILE A 1 60 ? -32.125 2.025 15.146 1.00 97.25 60 ILE A O 1
ATOM 461 N N . GLY A 1 61 ? -32.485 1.344 17.265 1.00 94.94 61 GLY A N 1
ATOM 462 C CA . GLY A 1 61 ? -32.757 -0.063 17.045 1.00 94.94 61 GLY A CA 1
ATOM 463 C C . GLY A 1 61 ? -34.097 -0.262 16.359 1.00 94.94 61 GLY A C 1
ATOM 464 O O . GLY A 1 61 ? -35.122 0.319 16.721 1.00 94.94 61 GLY A O 1
ATOM 465 N N . VAL A 1 62 ? -34.082 -1.082 15.320 1.00 93.12 62 VAL A N 1
ATOM 466 C CA . VAL A 1 62 ? -35.221 -1.253 14.430 1.00 93.12 62 VAL A CA 1
ATOM 467 C C . VAL A 1 62 ? -35.193 -2.653 13.826 1.00 93.12 62 VAL A C 1
ATOM 469 O O . VAL A 1 62 ? -34.141 -3.176 13.477 1.00 93.12 62 VAL A O 1
ATOM 472 N N . ALA A 1 63 ? -36.359 -3.285 13.677 1.00 90.06 63 ALA A N 1
ATOM 473 C CA . ALA A 1 63 ? -36.436 -4.591 13.027 1.00 90.06 63 ALA A CA 1
ATOM 474 C C . ALA A 1 63 ? -35.920 -4.501 11.571 1.00 90.06 63 ALA A C 1
ATOM 476 O O . ALA A 1 63 ? -36.181 -3.487 10.913 1.00 90.06 63 ALA A O 1
ATOM 477 N N . PRO A 1 64 ? -35.224 -5.520 11.031 1.00 86.69 64 PRO A N 1
ATOM 478 C CA . PRO A 1 64 ? -34.692 -5.474 9.668 1.00 86.69 64 PRO A CA 1
ATOM 479 C C . PRO A 1 64 ? -35.790 -5.238 8.629 1.00 86.69 64 PRO A C 1
ATOM 481 O O . PRO A 1 64 ? -36.873 -5.819 8.725 1.00 86.69 64 PRO A O 1
ATOM 484 N N . GLY A 1 65 ? -35.509 -4.425 7.611 1.00 87.56 65 GLY A N 1
ATOM 485 C CA . GLY A 1 65 ? -36.462 -4.169 6.528 1.00 87.56 65 GLY A CA 1
ATOM 486 C C . GLY A 1 65 ? -37.596 -3.196 6.882 1.00 87.56 65 GLY A C 1
ATOM 487 O O . GLY A 1 65 ? -38.487 -2.980 6.060 1.00 87.56 65 GLY A O 1
ATOM 488 N N . THR A 1 66 ? -37.582 -2.592 8.073 1.00 94.88 66 THR A N 1
ATOM 489 C CA . THR A 1 66 ? -38.561 -1.566 8.463 1.00 94.88 66 THR A CA 1
ATOM 490 C C . THR A 1 66 ? -38.341 -0.301 7.645 1.00 94.88 66 THR A C 1
ATOM 492 O O . THR A 1 66 ? -37.205 0.114 7.433 1.00 94.88 66 THR A O 1
ATOM 495 N N . VAL A 1 67 ? -39.424 0.332 7.196 1.00 96.69 67 VAL A N 1
ATOM 496 C CA . VAL A 1 67 ? -39.368 1.531 6.352 1.00 96.69 67 VAL A CA 1
ATOM 497 C C . VAL A 1 67 ? -38.775 2.715 7.117 1.00 96.69 67 VAL A C 1
ATOM 499 O O . VAL A 1 67 ? -39.264 3.074 8.191 1.00 96.69 67 VAL A O 1
ATOM 502 N N . ILE A 1 68 ? -37.765 3.347 6.518 1.00 96.62 68 ILE A N 1
ATOM 503 C CA . ILE A 1 68 ? -37.159 4.589 6.999 1.00 96.62 68 ILE A CA 1
ATOM 504 C C . ILE A 1 68 ? -37.736 5.763 6.211 1.00 96.62 68 ILE A C 1
ATOM 506 O O . ILE A 1 68 ? -37.793 5.721 4.979 1.00 96.62 68 ILE A O 1
ATOM 510 N N . VAL A 1 69 ? -38.171 6.806 6.912 1.00 96.31 69 VAL A N 1
ATOM 511 C CA . VAL A 1 69 ? -38.835 7.983 6.339 1.00 96.31 69 VAL A CA 1
ATOM 512 C C . VAL A 1 69 ? -38.076 9.273 6.623 1.00 96.31 69 VAL A C 1
ATOM 514 O O . VAL A 1 69 ? -37.345 9.381 7.605 1.00 96.31 69 VAL A O 1
ATOM 517 N N . ALA A 1 70 ? -38.264 10.271 5.762 1.00 95.56 70 ALA A N 1
ATOM 518 C CA . ALA A 1 70 ? -37.651 11.582 5.906 1.00 95.56 70 ALA A CA 1
ATOM 519 C C . ALA A 1 70 ? -38.193 12.326 7.141 1.00 95.56 70 ALA A C 1
ATOM 521 O O . ALA A 1 70 ? -39.399 12.592 7.202 1.00 95.56 70 ALA A O 1
ATOM 522 N N . PRO A 1 71 ? -37.330 12.731 8.095 1.00 95.25 71 PRO A N 1
ATOM 523 C CA . PRO A 1 71 ? -37.779 13.425 9.303 1.00 95.25 71 PRO A CA 1
ATOM 524 C C . PRO A 1 71 ? -38.376 14.815 9.061 1.00 95.25 71 PRO A C 1
ATOM 526 O O . PRO A 1 71 ? -39.231 15.275 9.822 1.00 95.25 71 PRO A O 1
ATOM 529 N N . ALA A 1 72 ? -37.918 15.497 8.012 1.00 94.94 72 ALA A N 1
ATOM 530 C CA . ALA A 1 72 ? -38.261 16.879 7.703 1.00 94.94 72 ALA A CA 1
ATOM 531 C C . ALA A 1 72 ? -38.145 17.158 6.196 1.00 94.94 72 ALA A C 1
ATOM 533 O O . ALA A 1 72 ? -37.492 16.411 5.466 1.00 94.94 72 ALA A O 1
ATOM 534 N N . ASP A 1 73 ? -38.761 18.256 5.749 1.00 94.94 73 ASP A N 1
ATOM 535 C CA . ASP A 1 73 ? -38.615 18.751 4.379 1.00 94.94 73 ASP A CA 1
ATOM 536 C C . ASP A 1 73 ? -37.191 19.269 4.135 1.00 94.94 73 ASP A C 1
ATOM 538 O O . ASP A 1 73 ? -36.627 20.002 4.953 1.00 94.94 73 ASP A O 1
ATOM 542 N N . GLY A 1 74 ? -36.620 18.955 2.976 1.00 94.00 74 GLY A N 1
ATOM 543 C CA . GLY A 1 74 ? -35.269 19.378 2.635 1.00 94.00 74 GLY A CA 1
ATOM 544 C C . GLY A 1 74 ? -34.871 19.094 1.194 1.00 94.00 74 GLY A C 1
ATOM 545 O O . GLY A 1 74 ? -35.691 18.829 0.315 1.00 94.00 74 GLY A O 1
ATOM 546 N N . THR A 1 75 ? -33.575 19.201 0.934 1.00 90.38 75 THR A N 1
ATOM 547 C CA . THR A 1 75 ? -32.956 18.849 -0.346 1.00 90.38 75 THR A CA 1
ATOM 548 C C . THR A 1 75 ? -31.845 17.847 -0.095 1.00 90.38 75 THR A C 1
ATOM 550 O O . THR A 1 75 ? -31.024 18.045 0.798 1.00 90.38 75 THR A O 1
ATOM 553 N N . LEU A 1 76 ? -31.801 16.777 -0.878 1.00 87.56 76 LEU A N 1
ATOM 554 C CA . LEU A 1 76 ? -30.753 15.775 -0.775 1.00 87.56 76 LEU A CA 1
ATOM 555 C C . LEU A 1 76 ? -29.399 16.387 -1.169 1.00 87.56 76 LEU A C 1
ATOM 557 O O . LEU A 1 76 ? -29.196 16.780 -2.316 1.00 87.56 76 LEU A O 1
ATOM 561 N N . ASP A 1 77 ? -28.480 16.481 -0.216 1.00 84.50 77 ASP A N 1
ATOM 562 C CA . ASP A 1 77 ? -27.154 17.098 -0.363 1.00 84.50 77 ASP A CA 1
ATOM 563 C C . ASP A 1 77 ? -26.070 16.053 -0.643 1.00 84.50 77 ASP A C 1
ATOM 565 O O . ASP A 1 77 ? -25.146 16.299 -1.418 1.00 84.50 77 ASP A O 1
ATOM 569 N N . ALA A 1 78 ? -26.220 14.861 -0.066 1.00 81.50 78 ALA A N 1
ATOM 570 C CA . ALA A 1 78 ? -25.294 13.753 -0.239 1.00 81.50 78 ALA A CA 1
ATOM 571 C C . ALA A 1 78 ? -26.039 12.417 -0.287 1.00 81.50 78 ALA A C 1
ATOM 573 O O . ALA A 1 78 ? -27.008 12.209 0.441 1.00 81.50 78 ALA A O 1
ATOM 574 N N . PHE A 1 79 ? -25.544 11.508 -1.122 1.00 84.88 79 PHE A N 1
ATOM 575 C CA . PHE A 1 79 ? -26.053 10.149 -1.278 1.00 84.88 79 PHE A CA 1
ATOM 576 C C . PHE A 1 79 ? -24.886 9.235 -1.647 1.00 84.88 79 PHE A C 1
ATOM 578 O O . PHE A 1 79 ? -24.238 9.460 -2.669 1.00 84.88 79 PHE A O 1
ATOM 585 N N . HIS A 1 80 ? -24.553 8.286 -0.777 1.00 86.44 80 HIS A N 1
ATOM 586 C CA . HIS A 1 80 ? -23.420 7.378 -0.957 1.00 86.44 80 HIS A CA 1
ATOM 587 C C . HIS A 1 80 ? -23.574 6.136 -0.075 1.00 86.44 80 HIS A C 1
ATOM 589 O O . HIS A 1 80 ? -24.519 6.041 0.706 1.00 86.44 80 HIS A O 1
ATOM 595 N N . VAL A 1 81 ? -22.650 5.185 -0.180 1.00 90.06 81 VAL A N 1
ATOM 596 C CA . VAL A 1 81 ? -22.577 4.048 0.747 1.00 90.06 81 VAL A CA 1
ATOM 597 C C . VAL A 1 81 ? -21.227 4.023 1.438 1.00 90.06 81 VAL A C 1
ATOM 599 O O . VAL A 1 81 ? -20.257 4.609 0.955 1.00 90.06 81 VAL A O 1
ATOM 602 N N . GLY A 1 82 ? -21.148 3.363 2.579 1.00 88.19 82 GLY A N 1
ATOM 603 C CA . GLY A 1 82 ? -19.920 3.310 3.351 1.00 88.19 82 GLY A CA 1
ATOM 604 C C . GLY A 1 82 ? -20.096 2.545 4.643 1.00 88.19 82 GLY A C 1
ATOM 605 O O . GLY A 1 82 ? -21.146 1.963 4.902 1.00 88.19 82 GLY A O 1
ATOM 606 N N . TYR A 1 83 ? -19.050 2.551 5.450 1.00 90.31 83 TYR A N 1
ATOM 607 C CA . TYR A 1 83 ? -19.066 1.969 6.780 1.00 90.31 83 TYR A CA 1
ATOM 608 C C . TYR A 1 83 ? -18.153 2.742 7.718 1.00 90.31 83 TYR A C 1
ATOM 610 O O . TYR A 1 83 ? -17.164 3.340 7.292 1.00 90.31 83 TYR A O 1
ATOM 618 N N . SER A 1 84 ? -18.448 2.671 9.009 1.00 83.88 84 SER A N 1
ATOM 619 C CA . SER A 1 84 ? -17.607 3.257 10.050 1.00 83.88 84 SER A CA 1
ATOM 620 C C . SER A 1 84 ? -16.725 2.174 10.676 1.00 83.88 84 SER A C 1
ATOM 622 O O . SER A 1 84 ? -17.218 1.125 11.092 1.00 83.88 84 SER A O 1
ATOM 624 N N . THR A 1 85 ? -15.407 2.393 10.696 1.00 75.38 85 THR A N 1
ATOM 625 C CA . THR A 1 85 ? -14.442 1.500 11.360 1.00 75.38 85 THR A CA 1
ATOM 626 C C . THR A 1 85 ? -14.317 1.782 12.845 1.00 75.38 85 THR A C 1
ATOM 628 O O . THR A 1 85 ? -14.038 0.848 13.590 1.00 75.38 85 THR A O 1
ATOM 631 N N . THR A 1 86 ? -14.514 3.038 13.233 1.00 80.75 86 THR A N 1
ATOM 632 C CA . THR A 1 86 ? -14.689 3.551 14.600 1.00 80.75 86 THR A CA 1
ATOM 633 C C . THR A 1 86 ? -15.754 4.654 14.524 1.00 80.75 86 THR A C 1
ATOM 635 O O . THR A 1 86 ? -16.069 5.112 13.421 1.00 80.75 86 THR A O 1
ATOM 638 N N . LEU A 1 87 ? -16.303 5.133 15.638 1.00 75.88 87 LEU A N 1
ATOM 639 C CA . LEU A 1 87 ? -17.224 6.282 15.651 1.00 75.88 87 LEU A CA 1
ATOM 640 C C . LEU A 1 87 ? -16.564 7.557 15.087 1.00 75.88 87 LEU A C 1
ATOM 642 O O . LEU A 1 87 ? -17.232 8.403 14.503 1.00 75.88 87 LEU A O 1
ATOM 646 N N . SER A 1 88 ? -15.233 7.658 15.160 1.00 67.94 88 SER A N 1
ATOM 647 C CA . SER A 1 88 ? -14.441 8.771 14.616 1.00 67.94 88 SER A CA 1
ATOM 648 C C . SER A 1 88 ? -13.902 8.552 13.194 1.00 67.94 88 SER A C 1
ATOM 650 O O . SER A 1 88 ? -13.299 9.462 12.617 1.00 67.94 88 SER A O 1
ATOM 652 N N . SER A 1 89 ? -14.076 7.364 12.605 1.00 69.06 89 SER A N 1
ATOM 653 C CA . SER A 1 89 ? -13.463 7.004 11.324 1.00 69.06 89 SER A CA 1
ATOM 654 C C . SER A 1 89 ? -14.413 6.209 10.440 1.00 69.06 89 SER A C 1
ATOM 656 O O . SER A 1 89 ? -14.901 5.143 10.814 1.00 69.06 89 SER A O 1
ATOM 658 N N . SER A 1 90 ? -14.633 6.694 9.220 1.00 77.94 90 SER A N 1
ATOM 659 C CA . SER A 1 90 ? -15.465 6.025 8.226 1.00 77.94 90 SER A CA 1
ATOM 660 C C . SER A 1 90 ? -14.809 5.975 6.854 1.00 77.94 90 SER A C 1
ATOM 662 O O . SER A 1 90 ? -13.983 6.811 6.483 1.00 77.94 90 SER A O 1
ATOM 664 N N . VAL A 1 91 ? -15.192 4.955 6.095 1.00 75.00 91 VAL A N 1
ATOM 665 C CA . VAL A 1 91 ? -14.867 4.790 4.684 1.00 75.00 91 VAL A CA 1
ATOM 666 C C . VAL A 1 91 ? -16.151 5.024 3.908 1.00 75.00 91 VAL A C 1
ATOM 668 O O . VAL A 1 91 ? -17.165 4.376 4.166 1.00 75.00 91 VAL A O 1
ATOM 671 N N . SER A 1 92 ? -16.111 5.955 2.959 1.00 78.12 92 SER A N 1
ATOM 672 C CA . SER A 1 92 ? -17.240 6.248 2.081 1.00 78.12 92 SER A CA 1
ATOM 673 C C . SER A 1 92 ? -16.858 6.002 0.632 1.00 78.12 92 SER A C 1
ATOM 675 O O . SER A 1 92 ? -15.744 6.299 0.204 1.00 78.12 92 SER A O 1
ATOM 677 N N . PHE A 1 93 ? -17.809 5.473 -0.121 1.00 77.31 93 PHE A N 1
ATOM 678 C CA . PHE A 1 93 ? -17.671 5.178 -1.531 1.00 77.31 93 PHE A CA 1
ATOM 679 C C . PHE A 1 93 ? -18.669 6.028 -2.308 1.00 77.31 93 PHE A C 1
ATOM 681 O O . PHE A 1 93 ? -19.873 5.982 -2.046 1.00 77.31 93 PHE A O 1
ATOM 688 N N . ARG A 1 94 ? -18.171 6.833 -3.250 1.00 66.06 94 ARG A N 1
ATOM 689 C CA . ARG A 1 94 ? -19.003 7.687 -4.104 1.00 66.06 94 ARG A CA 1
ATOM 690 C C . ARG A 1 94 ? -18.828 7.292 -5.556 1.00 66.06 94 ARG A C 1
ATOM 692 O O . ARG A 1 94 ? -17.742 7.430 -6.102 1.00 66.06 94 ARG A O 1
ATOM 699 N N . GLU A 1 95 ? -19.924 6.874 -6.165 1.00 61.91 95 GLU A N 1
ATOM 700 C CA . GLU A 1 95 ? -20.043 6.623 -7.595 1.00 61.91 95 GLU A CA 1
ATOM 701 C C . GLU A 1 95 ? -21.465 6.952 -8.055 1.00 61.91 95 GLU A C 1
ATOM 703 O O . GLU A 1 95 ? -22.386 7.055 -7.239 1.00 61.91 95 GLU A O 1
ATOM 708 N N . GLU A 1 96 ? -21.657 7.110 -9.364 1.00 55.50 96 GLU A N 1
ATOM 709 C CA . GLU A 1 96 ? -22.995 7.221 -9.938 1.00 55.50 96 GLU A CA 1
ATOM 710 C C . GLU A 1 96 ? -23.708 5.864 -9.852 1.00 55.50 96 GLU A C 1
ATOM 712 O O . GLU A 1 96 ? -23.314 4.891 -10.492 1.00 55.50 96 GLU A O 1
ATOM 717 N N . GLY A 1 97 ? -24.770 5.794 -9.049 1.00 57.66 97 GLY A N 1
ATOM 718 C CA . GLY A 1 97 ? -25.607 4.609 -8.893 1.00 57.66 97 GLY A CA 1
ATOM 719 C C . GLY A 1 97 ? -27.071 4.999 -8.736 1.00 57.66 97 GLY A C 1
ATOM 720 O O . GLY A 1 97 ? -27.393 6.017 -8.126 1.00 57.66 97 GLY A O 1
ATOM 721 N N . ASP A 1 98 ? -27.966 4.196 -9.309 1.00 67.25 98 ASP A N 1
ATOM 722 C CA . ASP A 1 98 ? -29.391 4.515 -9.357 1.00 67.25 98 ASP A CA 1
ATOM 723 C C . ASP A 1 98 ? -30.119 4.283 -8.014 1.00 67.25 98 ASP A C 1
ATOM 725 O O . ASP A 1 98 ? -31.157 4.903 -7.842 1.00 67.25 98 ASP A O 1
ATOM 729 N N . THR A 1 99 ? -29.631 3.442 -7.076 1.00 82.31 99 THR A N 1
ATOM 730 C CA . THR A 1 99 ? -30.252 3.137 -5.750 1.00 82.31 99 THR A CA 1
ATOM 731 C C . THR A 1 99 ? -29.216 2.796 -4.661 1.00 82.31 99 THR A C 1
ATOM 733 O O . THR A 1 99 ? -28.058 2.520 -4.985 1.00 82.31 99 THR A O 1
ATOM 736 N N . PHE A 1 100 ? -29.607 2.752 -3.370 1.00 83.44 100 PHE A N 1
ATOM 737 C CA . PHE A 1 100 ? -28.706 2.273 -2.305 1.00 83.44 100 PHE A CA 1
ATOM 738 C C . PHE A 1 100 ? -28.325 0.818 -2.522 1.00 83.44 100 PHE A C 1
ATOM 740 O O . PHE A 1 100 ? -27.149 0.510 -2.457 1.00 83.44 100 PHE A O 1
ATOM 747 N N . ASN A 1 101 ? -29.272 -0.071 -2.821 1.00 86.50 101 ASN A N 1
ATOM 748 C CA . ASN A 1 101 ? -28.966 -1.483 -3.071 1.00 86.50 101 ASN A CA 1
ATOM 749 C C . ASN A 1 101 ? -28.008 -1.672 -4.252 1.00 86.50 101 ASN A C 1
ATOM 751 O O . ASN A 1 101 ? -27.113 -2.510 -4.167 1.00 86.50 101 ASN A O 1
ATOM 755 N N . ALA A 1 102 ? -28.141 -0.871 -5.316 1.00 82.25 102 ALA A N 1
ATOM 756 C CA . ALA A 1 102 ? -27.205 -0.896 -6.436 1.00 82.25 102 ALA A CA 1
ATOM 757 C C . ALA A 1 102 ? -25.783 -0.545 -5.971 1.00 82.25 102 ALA A C 1
ATOM 759 O O . ALA A 1 102 ? -24.852 -1.308 -6.222 1.00 82.25 102 ALA A O 1
ATOM 760 N N . LEU A 1 103 ? -25.624 0.543 -5.211 1.00 79.50 103 LEU A N 1
ATOM 761 C CA . LEU A 1 103 ? -24.332 0.922 -4.634 1.00 79.50 103 LEU A CA 1
ATOM 762 C C . LEU A 1 103 ? -23.831 -0.132 -3.622 1.00 79.50 103 LEU A C 1
ATOM 764 O O . LEU A 1 103 ? -22.703 -0.603 -3.713 1.00 79.50 103 LEU A O 1
ATOM 768 N N . LEU A 1 104 ? -24.670 -0.577 -2.688 1.00 84.75 104 LEU A N 1
ATOM 769 C CA . LEU A 1 104 ? -24.326 -1.555 -1.653 1.00 84.75 104 LEU A CA 1
ATOM 770 C C . LEU A 1 104 ? -23.903 -2.897 -2.230 1.00 84.75 104 LEU A C 1
ATOM 772 O O . LEU A 1 104 ? -22.958 -3.490 -1.721 1.00 84.75 104 LEU A O 1
ATOM 776 N N . SER A 1 105 ? -24.562 -3.360 -3.292 1.00 80.69 105 SER A N 1
ATOM 777 C CA . SER A 1 105 ? -24.208 -4.614 -3.960 1.00 80.69 105 SER A CA 1
ATOM 778 C C . SER A 1 105 ? -22.777 -4.599 -4.495 1.00 80.69 105 SER A C 1
ATOM 780 O O . SER A 1 105 ? -22.088 -5.608 -4.389 1.00 80.69 105 SER A O 1
ATOM 782 N N . LYS A 1 106 ? -22.310 -3.437 -4.969 1.00 76.81 106 LYS A N 1
ATOM 783 C CA . LYS A 1 106 ? -20.947 -3.229 -5.458 1.00 76.81 106 LYS A CA 1
ATOM 784 C C . LYS A 1 106 ? -19.919 -3.157 -4.328 1.00 76.81 106 LYS A C 1
ATOM 786 O O . LYS A 1 106 ? -18.830 -3.709 -4.443 1.00 76.81 106 LYS A O 1
ATOM 791 N N . PHE A 1 107 ? -20.243 -2.462 -3.237 1.00 76.31 107 PHE A N 1
ATOM 792 C CA . PHE A 1 107 ? -19.263 -2.175 -2.181 1.00 76.31 107 PHE A CA 1
ATOM 793 C C . PHE A 1 107 ? -19.224 -3.222 -1.058 1.00 76.31 107 PHE A C 1
ATOM 795 O O . PHE A 1 107 ? -18.193 -3.364 -0.406 1.00 76.31 107 PHE A O 1
ATOM 802 N N . ARG A 1 108 ? -20.286 -4.015 -0.857 1.00 80.69 108 ARG A N 1
ATOM 803 C CA . ARG A 1 108 ? -20.302 -5.149 0.092 1.00 80.69 108 ARG A CA 1
ATOM 804 C C . ARG A 1 108 ? -19.454 -6.342 -0.360 1.00 80.69 108 ARG A C 1
ATOM 806 O O . ARG A 1 108 ? -19.142 -7.192 0.468 1.00 80.69 108 ARG A O 1
ATOM 813 N N . SER A 1 109 ? -19.088 -6.409 -1.639 1.00 65.44 109 SER A N 1
ATOM 814 C CA . SER A 1 109 ? -18.247 -7.465 -2.216 1.00 65.44 109 SER A CA 1
ATOM 815 C C . SER A 1 109 ? -16.760 -7.098 -2.302 1.00 65.44 109 SER A C 1
ATOM 817 O O . SER A 1 109 ? -15.994 -7.842 -2.905 1.00 65.44 109 SER A O 1
ATOM 819 N N . ALA A 1 110 ? -16.339 -5.957 -1.745 1.00 62.38 110 ALA A N 1
ATOM 820 C CA . ALA A 1 110 ? -14.934 -5.553 -1.751 1.00 62.38 110 ALA A CA 1
ATOM 821 C C . ALA A 1 110 ? -14.089 -6.457 -0.829 1.00 62.38 110 ALA A C 1
ATOM 823 O O . ALA A 1 110 ? -14.467 -6.720 0.310 1.00 62.38 110 ALA A O 1
ATOM 824 N N . GLU A 1 111 ? -12.920 -6.902 -1.296 1.00 41.97 111 GLU A N 1
ATOM 825 C CA . GLU A 1 111 ? -12.101 -7.911 -0.594 1.00 41.97 111 GLU A CA 1
ATOM 826 C C . GLU A 1 111 ? -11.380 -7.391 0.664 1.00 41.97 111 GLU A C 1
ATOM 828 O O . GLU A 1 111 ? -10.892 -8.183 1.461 1.00 41.97 111 GLU A O 1
ATOM 833 N N . ASN A 1 112 ? -11.368 -6.071 0.891 1.00 56.59 112 ASN A N 1
ATOM 834 C CA . ASN A 1 112 ? -10.629 -5.417 1.981 1.00 56.59 112 ASN A CA 1
ATOM 835 C C . ASN A 1 112 ? -11.525 -4.612 2.941 1.00 56.59 112 ASN A C 1
ATOM 837 O O . ASN A 1 112 ? -11.108 -3.588 3.494 1.00 56.59 112 ASN A O 1
ATOM 841 N N . LEU A 1 113 ? -12.778 -5.033 3.136 1.00 66.50 113 LEU A N 1
ATOM 842 C CA . LEU A 1 113 ? -13.658 -4.377 4.103 1.00 66.50 113 LEU A CA 1
ATOM 843 C C . LEU A 1 113 ? -13.135 -4.589 5.529 1.00 66.50 113 LEU A C 1
ATOM 845 O O . LEU A 1 113 ? -12.988 -5.710 6.003 1.00 66.50 113 LEU A O 1
ATOM 849 N N . LYS A 1 114 ? -12.907 -3.488 6.250 1.00 76.94 114 LYS A N 1
ATOM 850 C CA . LYS A 1 114 ? -12.488 -3.515 7.667 1.00 76.94 114 LYS A CA 1
ATOM 851 C C . LYS A 1 114 ? -13.640 -3.812 8.638 1.00 76.94 114 LYS A C 1
ATOM 853 O O . LYS A 1 114 ? -13.452 -3.764 9.853 1.00 76.94 114 LYS A O 1
ATOM 858 N N . VAL A 1 115 ? -14.840 -4.055 8.113 1.00 79.38 115 VAL A N 1
ATOM 859 C CA . VAL A 1 115 ? -16.044 -4.408 8.870 1.00 79.38 115 VAL A CA 1
ATOM 860 C C . VAL A 1 115 ? -16.823 -5.492 8.123 1.00 79.38 115 VAL A C 1
ATOM 862 O O . VAL A 1 115 ? -16.713 -5.575 6.897 1.00 79.38 115 VAL A O 1
ATOM 865 N N . PRO A 1 116 ? -17.657 -6.290 8.813 1.00 88.12 116 PRO A N 1
ATOM 866 C CA . PRO A 1 116 ? -18.544 -7.233 8.143 1.00 88.12 116 PRO A CA 1
ATOM 867 C C . PRO A 1 116 ? -19.453 -6.532 7.114 1.00 88.12 116 PRO A C 1
ATOM 869 O O . PRO A 1 116 ? -19.990 -5.464 7.423 1.00 88.12 116 PRO A O 1
ATOM 872 N N . PRO A 1 117 ? -19.713 -7.133 5.934 1.00 88.81 117 PRO A N 1
ATOM 873 C CA . PRO A 1 117 ? -20.453 -6.489 4.844 1.00 88.81 117 PRO A CA 1
ATOM 874 C C . PRO A 1 117 ? -21.813 -5.892 5.230 1.00 88.81 117 PRO A C 1
ATOM 876 O O . PRO A 1 117 ? -22.213 -4.868 4.682 1.00 88.81 117 PRO A O 1
ATOM 879 N N . ARG A 1 118 ? -22.517 -6.476 6.210 1.00 90.06 118 ARG A N 1
ATOM 880 C CA . ARG A 1 118 ? -23.807 -5.953 6.701 1.00 90.06 118 ARG A CA 1
ATOM 881 C C . ARG A 1 118 ? -23.732 -4.512 7.228 1.00 90.06 118 ARG A C 1
ATOM 883 O O . ARG A 1 118 ? -24.722 -3.799 7.145 1.00 90.06 118 ARG A O 1
ATOM 890 N N . TYR A 1 119 ? -22.564 -4.079 7.710 1.00 92.75 119 TYR A N 1
ATOM 891 C CA . TYR A 1 119 ? -22.328 -2.722 8.220 1.00 92.75 119 TYR A CA 1
ATOM 892 C C . TYR A 1 119 ? -21.914 -1.722 7.137 1.00 92.75 119 TYR A C 1
ATOM 894 O O . TYR A 1 119 ? -21.826 -0.524 7.397 1.00 92.75 119 TYR A O 1
ATOM 902 N N . VAL A 1 120 ? -21.680 -2.193 5.910 1.00 92.69 120 VAL A N 1
ATOM 903 C CA . VAL A 1 120 ? -21.625 -1.313 4.744 1.00 92.69 120 VAL A CA 1
ATOM 904 C C . VAL A 1 120 ? -23.062 -0.969 4.406 1.00 92.69 120 VAL A C 1
ATOM 906 O O . VAL A 1 120 ? -23.814 -1.854 4.009 1.00 92.69 120 VAL A O 1
ATOM 909 N N . THR A 1 121 ? -23.469 0.274 4.622 1.00 92.88 121 THR A N 1
ATOM 910 C CA . THR A 1 121 ? -24.854 0.728 4.451 1.00 92.88 121 THR A CA 1
ATOM 911 C C . THR A 1 121 ? -24.914 2.062 3.723 1.00 92.88 121 THR A C 1
ATOM 913 O O . THR A 1 121 ? -23.900 2.717 3.472 1.00 92.88 121 THR A O 1
ATOM 916 N N . GLY A 1 122 ? -26.114 2.417 3.280 1.00 91.69 122 GLY A N 1
ATOM 917 C CA . GLY A 1 122 ? -26.399 3.700 2.677 1.00 91.69 122 GLY A CA 1
ATOM 918 C C . GLY A 1 122 ? -26.326 4.822 3.697 1.00 91.69 122 GLY A C 1
ATOM 919 O O . GLY A 1 122 ? -26.867 4.705 4.800 1.00 91.69 122 GLY A O 1
ATOM 920 N N . THR A 1 123 ? -25.696 5.915 3.275 1.00 91.62 123 THR A N 1
ATOM 921 C CA . THR A 1 123 ? -25.644 7.181 3.994 1.00 91.62 123 THR A CA 1
ATOM 922 C C . THR A 1 123 ? -26.228 8.285 3.123 1.00 91.62 123 THR A C 1
ATOM 924 O O . THR A 1 123 ? -25.844 8.463 1.960 1.00 91.62 123 THR A O 1
ATOM 927 N N . MET A 1 124 ? -27.138 9.071 3.690 1.00 91.62 124 MET A N 1
ATOM 928 C CA . MET A 1 124 ? -27.677 10.263 3.043 1.00 91.62 124 MET A CA 1
ATOM 929 C C . MET A 1 124 ? -27.593 11.498 3.928 1.00 91.62 124 MET A C 1
ATOM 931 O O . MET A 1 124 ? -27.733 11.416 5.145 1.00 91.62 124 MET A O 1
ATOM 935 N N . GLY A 1 125 ? -27.397 12.645 3.281 1.00 93.25 125 GLY A N 1
ATOM 936 C CA . GLY A 1 125 ? -27.467 13.965 3.894 1.00 93.25 125 GLY A CA 1
ATOM 937 C C . GLY A 1 125 ? -28.651 14.750 3.336 1.00 93.25 125 GLY A C 1
ATOM 938 O O . GLY A 1 125 ? -28.736 14.947 2.122 1.00 93.25 125 GLY A O 1
ATOM 939 N N . ILE A 1 126 ? -29.543 15.227 4.201 1.00 94.81 126 ILE A N 1
ATOM 940 C CA . ILE A 1 126 ? -30.693 16.070 3.847 1.00 94.81 126 ILE A CA 1
ATOM 941 C C . ILE A 1 126 ? -30.420 17.485 4.358 1.00 94.81 126 ILE A C 1
ATOM 943 O O . ILE A 1 126 ? -30.383 17.718 5.566 1.00 94.81 126 ILE A O 1
ATOM 947 N N . ALA A 1 127 ? -30.226 18.435 3.445 1.00 91.50 127 ALA A N 1
ATOM 948 C CA . ALA A 1 127 ? -30.079 19.849 3.768 1.00 91.50 127 ALA A CA 1
ATOM 949 C C . ALA A 1 127 ? -31.445 20.500 4.005 1.00 91.50 127 ALA A C 1
ATOM 951 O O . ALA A 1 127 ? -32.322 20.471 3.136 1.00 91.50 127 ALA A O 1
ATOM 952 N N . LEU A 1 128 ? -31.609 21.109 5.175 1.00 92.69 128 LEU A N 1
ATOM 953 C CA . LEU A 1 128 ? -32.841 21.756 5.605 1.00 92.69 128 LEU A CA 1
ATOM 954 C C . LEU A 1 128 ? -32.865 23.245 5.215 1.00 92.69 128 LEU A C 1
ATOM 956 O O . LEU A 1 128 ? -31.808 23.868 5.065 1.00 92.69 128 LEU A O 1
ATOM 960 N N . PRO A 1 129 ? -34.056 23.865 5.101 1.00 86.75 129 PRO A N 1
ATOM 961 C CA . PRO A 1 129 ? -34.183 25.293 4.796 1.00 86.75 129 PRO A CA 1
ATOM 962 C C . PRO A 1 129 ? -33.520 26.230 5.820 1.00 86.75 129 PRO A C 1
ATOM 964 O O . PRO A 1 129 ? -33.098 27.328 5.458 1.00 86.75 129 PRO A O 1
ATOM 967 N N . ASP A 1 130 ? -33.408 25.806 7.082 1.00 83.81 130 ASP A N 1
ATOM 968 C CA . ASP A 1 130 ? -32.748 26.563 8.157 1.00 83.81 130 ASP A CA 1
ATOM 969 C C . ASP A 1 130 ? -31.206 26.487 8.099 1.00 83.81 130 ASP A C 1
ATOM 971 O O . ASP A 1 130 ? -30.503 27.171 8.847 1.00 83.81 130 ASP A O 1
ATOM 975 N N . GLY A 1 131 ? -30.670 25.700 7.161 1.00 79.69 131 GLY A N 1
ATOM 976 C CA . GLY A 1 131 ? -29.247 25.511 6.925 1.00 79.69 131 GLY A CA 1
ATOM 977 C C . GLY A 1 131 ? -28.631 24.332 7.673 1.00 79.69 131 GLY A C 1
ATOM 978 O O . GLY A 1 131 ? -27.473 24.031 7.394 1.00 79.69 131 GLY A O 1
ATOM 979 N N . ARG A 1 132 ? -29.348 23.652 8.576 1.00 89.69 132 ARG A N 1
ATOM 980 C CA . ARG A 1 132 ? -28.868 22.400 9.184 1.00 89.69 132 ARG A CA 1
ATOM 981 C C . ARG A 1 132 ? -28.878 21.258 8.167 1.00 89.69 132 ARG A C 1
ATOM 983 O O . ARG A 1 132 ? -29.563 21.326 7.144 1.00 89.69 132 ARG A O 1
ATOM 990 N N . LYS A 1 133 ? -28.127 20.195 8.448 1.00 93.38 133 LYS A N 1
ATOM 991 C CA . LYS A 1 133 ? -28.182 18.946 7.679 1.00 93.38 133 LYS A CA 1
ATOM 992 C C . LYS A 1 133 ? -28.434 17.759 8.595 1.00 93.38 133 LYS A C 1
ATOM 994 O O . LYS A 1 133 ? -27.755 17.625 9.613 1.00 93.38 133 LYS A O 1
ATOM 999 N N . ILE A 1 134 ? -29.372 16.906 8.196 1.00 96.19 134 ILE A N 1
ATOM 1000 C CA . ILE A 1 134 ? -29.629 15.605 8.819 1.00 96.19 134 ILE A CA 1
ATOM 1001 C C . ILE A 1 134 ? -28.812 14.562 8.066 1.00 96.19 134 ILE A C 1
ATOM 1003 O O . ILE A 1 134 ? -28.956 14.439 6.849 1.00 96.19 134 ILE A O 1
ATOM 1007 N N . TRP A 1 135 ? -27.987 13.812 8.780 1.00 94.88 135 TRP A N 1
ATOM 1008 C CA . TRP A 1 135 ? -27.280 12.651 8.264 1.00 94.88 135 TRP A CA 1
ATOM 1009 C C . TRP A 1 135 ? -27.967 11.391 8.757 1.00 94.88 135 TRP A C 1
ATOM 1011 O O . TRP A 1 135 ? -28.236 11.256 9.947 1.00 94.88 135 TRP A O 1
ATOM 1021 N N . LEU A 1 136 ? -28.255 10.481 7.835 1.00 95.12 136 LEU A N 1
ATOM 1022 C CA . LEU A 1 136 ? -28.828 9.176 8.129 1.00 95.12 136 LEU A CA 1
ATOM 1023 C C . LEU A 1 136 ? -27.918 8.098 7.554 1.00 95.12 136 LEU A C 1
ATOM 1025 O O . LEU A 1 136 ? -27.613 8.141 6.363 1.00 95.12 136 LEU A O 1
ATOM 1029 N N . GLN A 1 137 ? -27.523 7.140 8.386 1.00 94.88 137 GLN A N 1
ATOM 1030 C CA . GLN A 1 137 ? -26.735 5.959 8.029 1.00 94.88 137 GLN A CA 1
ATOM 1031 C C . GLN A 1 137 ? -27.478 4.691 8.468 1.00 94.88 137 GLN A C 1
ATOM 1033 O O . GLN A 1 137 ? -28.347 4.739 9.341 1.00 94.88 137 GLN A O 1
ATOM 1038 N N . GLY A 1 138 ? -27.141 3.546 7.876 1.00 94.31 138 GLY A N 1
ATOM 1039 C CA . GLY A 1 138 ? -27.845 2.294 8.139 1.00 94.31 138 GLY A CA 1
ATOM 1040 C C . GLY A 1 138 ? -29.066 2.115 7.246 1.00 94.31 138 GLY A C 1
ATOM 1041 O O . GLY A 1 138 ? -29.995 1.421 7.641 1.00 94.31 138 GLY A O 1
ATOM 1042 N N . ILE A 1 139 ? -29.102 2.757 6.074 1.00 93.12 139 ILE A N 1
ATOM 1043 C CA . ILE A 1 139 ? -30.233 2.662 5.145 1.00 93.12 139 ILE A CA 1
ATOM 1044 C C . ILE A 1 139 ? -29.896 1.706 4.001 1.00 93.12 139 ILE A C 1
ATOM 1046 O O . ILE A 1 139 ? -28.808 1.745 3.428 1.00 93.12 139 ILE A O 1
ATOM 1050 N N . GLU A 1 140 ? -30.850 0.863 3.638 1.00 91.94 140 GLU A N 1
ATOM 1051 C CA . GLU A 1 140 ? -30.812 -0.000 2.460 1.00 91.94 140 GLU A CA 1
ATOM 1052 C C . GLU A 1 140 ? -32.053 0.259 1.595 1.00 91.94 140 GLU A C 1
ATOM 1054 O O . GLU A 1 140 ? -32.994 0.925 2.022 1.00 91.94 140 GLU A O 1
ATOM 1059 N N . GLY A 1 141 ? -32.089 -0.242 0.364 1.00 87.81 141 GLY A N 1
ATOM 1060 C CA . GLY A 1 141 ? -33.294 -0.198 -0.467 1.00 87.81 141 GLY A CA 1
ATOM 1061 C C . GLY A 1 141 ? -33.092 0.307 -1.893 1.00 87.81 141 GLY A C 1
ATOM 1062 O O . GLY A 1 141 ? -32.063 0.868 -2.270 1.00 87.81 141 GLY A O 1
ATOM 1063 N N . ASP A 1 142 ? -34.133 0.109 -2.699 1.00 83.94 142 ASP A N 1
ATOM 1064 C CA . ASP A 1 142 ? -34.150 0.398 -4.138 1.00 83.94 142 ASP A CA 1
ATOM 1065 C C . ASP A 1 142 ? -34.738 1.770 -4.493 1.00 83.94 142 ASP A C 1
ATOM 1067 O O . ASP A 1 142 ? -35.272 1.985 -5.583 1.00 83.94 142 ASP A O 1
ATOM 1071 N N . VAL A 1 143 ? -34.648 2.728 -3.572 1.00 80.25 143 VAL A N 1
ATOM 1072 C CA . VAL A 1 143 ? -35.123 4.089 -3.825 1.00 80.25 143 VAL A CA 1
ATOM 1073 C C . VAL A 1 143 ? -34.070 4.861 -4.619 1.00 80.25 143 VAL A C 1
ATOM 1075 O O . VAL A 1 143 ? -32.889 4.855 -4.263 1.00 80.25 143 VAL A O 1
ATOM 1078 N N . LYS A 1 144 ? -34.501 5.515 -5.709 1.00 81.00 144 LYS A N 1
ATOM 1079 C CA . LYS A 1 144 ? -33.611 6.299 -6.569 1.00 81.00 144 LYS A CA 1
ATOM 1080 C C . LYS A 1 144 ? -33.438 7.719 -6.072 1.00 81.00 144 LYS A C 1
ATOM 1082 O O . LYS A 1 144 ? -34.414 8.454 -5.932 1.00 81.00 144 LYS A O 1
ATOM 1087 N N . PHE A 1 145 ? -32.186 8.124 -5.914 1.00 77.94 145 PHE A N 1
ATOM 1088 C CA . PHE A 1 145 ? -31.831 9.421 -5.373 1.00 77.94 145 PHE A CA 1
ATOM 1089 C C . PHE A 1 145 ? -30.725 10.096 -6.178 1.00 77.94 145 PHE A C 1
ATOM 1091 O O . PHE A 1 145 ? -29.827 9.453 -6.711 1.00 77.94 145 PHE A O 1
ATOM 1098 N N . LYS A 1 146 ? -30.802 11.424 -6.257 1.00 75.69 146 LYS A N 1
ATOM 1099 C CA . LYS A 1 146 ? -29.806 12.303 -6.871 1.00 75.69 146 LYS A CA 1
ATOM 1100 C C . LYS A 1 146 ? -29.659 13.547 -6.012 1.00 75.69 146 LYS A C 1
ATOM 1102 O O . LYS A 1 146 ? -30.647 14.067 -5.490 1.00 75.69 146 LYS A O 1
ATOM 1107 N N . THR A 1 147 ? -28.434 14.034 -5.870 1.00 76.69 147 THR A N 1
ATOM 1108 C CA . THR A 1 147 ? -28.187 15.296 -5.168 1.00 76.69 147 THR A CA 1
ATOM 1109 C C . THR A 1 147 ? -28.979 16.431 -5.830 1.00 76.69 147 THR A C 1
ATOM 1111 O O . THR A 1 147 ? -29.183 16.454 -7.044 1.00 76.69 147 THR A O 1
ATOM 1114 N N . GLY A 1 148 ? -29.512 17.345 -5.022 1.00 72.62 148 GLY A N 1
ATOM 1115 C CA . GLY A 1 148 ? -30.425 18.402 -5.461 1.00 72.62 148 GLY A CA 1
ATOM 1116 C C . GLY A 1 148 ? -31.905 18.000 -5.539 1.00 72.62 148 GLY A C 1
ATOM 1117 O O . GLY A 1 148 ? -32.745 18.871 -5.768 1.00 72.62 148 GLY A O 1
ATOM 1118 N N . MET A 1 149 ? -32.262 16.725 -5.329 1.00 85.44 149 MET A N 1
ATOM 1119 C CA . MET A 1 149 ? -33.668 16.307 -5.236 1.00 85.44 149 MET A CA 1
ATOM 1120 C C . MET A 1 149 ? -34.339 16.886 -3.988 1.00 85.44 149 MET A C 1
ATOM 1122 O O . MET A 1 149 ? -33.774 16.847 -2.897 1.00 85.44 149 MET A O 1
ATOM 1126 N N . LYS A 1 150 ? -35.566 17.395 -4.143 1.00 90.50 150 LYS A N 1
ATOM 1127 C CA . LYS A 1 150 ? -36.406 17.777 -3.003 1.00 90.50 150 LYS A CA 1
ATOM 1128 C C . LYS A 1 150 ? -36.909 16.523 -2.298 1.00 90.50 150 LYS A C 1
ATOM 1130 O O . LYS A 1 150 ? -37.359 15.600 -2.970 1.00 90.50 150 LYS A O 1
ATOM 1135 N N . ILE A 1 151 ? -36.842 16.537 -0.975 1.00 92.25 151 ILE A N 1
ATOM 1136 C CA . ILE A 1 151 ? -37.343 15.491 -0.086 1.00 92.25 151 ILE A CA 1
ATOM 1137 C C . ILE A 1 151 ? -38.420 16.123 0.787 1.00 92.25 151 ILE A C 1
ATOM 1139 O O . ILE A 1 151 ? -38.194 17.191 1.364 1.00 92.25 151 ILE A O 1
ATOM 1143 N N . SER A 1 152 ? -39.580 15.486 0.867 1.00 94.38 152 SER A N 1
ATOM 1144 C CA . SER A 1 152 ? -40.669 15.891 1.746 1.00 94.38 152 SER A CA 1
ATOM 1145 C C . SER A 1 152 ? -40.698 15.037 3.009 1.00 94.38 152 SER A C 1
ATOM 1147 O O . SER A 1 152 ? -40.395 13.845 2.981 1.00 94.38 152 SER A O 1
ATOM 1149 N N . ARG A 1 153 ? -41.076 15.640 4.138 1.00 94.38 153 ARG A N 1
ATOM 1150 C CA . ARG A 1 153 ? -41.283 14.943 5.413 1.00 94.38 153 ARG A CA 1
ATOM 1151 C C . ARG A 1 153 ? -42.228 13.754 5.211 1.00 94.38 153 ARG A C 1
ATOM 1153 O O . ARG A 1 153 ? -43.335 13.921 4.704 1.00 94.38 153 ARG A O 1
ATOM 1160 N N . GLY A 1 154 ? -41.803 12.569 5.645 1.00 93.31 154 GLY A N 1
ATOM 1161 C CA . GLY A 1 154 ? -42.540 11.314 5.473 1.00 93.31 154 GLY A CA 1
ATOM 1162 C C . GLY A 1 154 ? -42.226 10.540 4.190 1.00 93.31 154 GLY A C 1
ATOM 1163 O O . GLY A 1 154 ? -42.663 9.394 4.075 1.00 93.31 154 GLY A O 1
ATOM 1164 N N . ASP A 1 155 ? -41.449 11.100 3.256 1.00 94.94 155 ASP A N 1
ATOM 1165 C CA . ASP A 1 155 ? -41.002 10.367 2.068 1.00 94.94 155 ASP A CA 1
ATOM 1166 C C . ASP A 1 155 ? -40.198 9.129 2.470 1.00 94.94 155 ASP A C 1
ATOM 1168 O O . ASP A 1 155 ? -39.383 9.168 3.391 1.00 94.94 155 ASP A O 1
ATOM 1172 N N . THR A 1 156 ? -40.410 8.019 1.763 1.00 95.19 156 THR A N 1
ATOM 1173 C CA . THR A 1 156 ? -39.654 6.783 1.991 1.00 95.19 156 THR A CA 1
ATOM 1174 C C . THR A 1 156 ? -38.216 6.948 1.513 1.00 95.19 156 THR A C 1
ATOM 1176 O O . THR A 1 156 ? -37.961 7.175 0.332 1.00 95.19 156 THR A O 1
ATOM 1179 N N . LEU A 1 157 ? -37.281 6.793 2.444 1.00 93.75 157 LEU A N 1
ATOM 1180 C CA . LEU A 1 157 ? -35.842 6.898 2.222 1.00 93.75 157 LEU A CA 1
ATOM 1181 C C . LEU A 1 157 ? -35.182 5.545 1.947 1.00 93.75 157 LEU A C 1
ATOM 1183 O O . LEU A 1 157 ? -34.103 5.486 1.365 1.00 93.75 157 LEU A O 1
ATOM 1187 N N . GLY A 1 158 ? -35.841 4.465 2.352 1.00 94.19 158 GLY A N 1
ATOM 1188 C CA . GLY A 1 158 ? -35.351 3.102 2.228 1.00 94.19 158 GLY A CA 1
ATOM 1189 C C . GLY A 1 158 ? -35.896 2.236 3.354 1.00 94.19 158 GLY A C 1
ATOM 1190 O O . GLY A 1 158 ? -36.981 2.489 3.882 1.00 94.19 158 GLY A O 1
ATOM 1191 N N . VAL A 1 159 ? -35.128 1.225 3.726 1.00 94.75 159 VAL A N 1
ATOM 1192 C CA . VAL A 1 159 ? -35.395 0.316 4.836 1.00 94.75 159 VAL A CA 1
ATOM 1193 C C . VAL A 1 159 ? -34.189 0.225 5.767 1.00 94.75 159 VAL A C 1
ATOM 1195 O O . VAL A 1 159 ? -33.072 0.573 5.386 1.00 94.75 159 VAL A O 1
ATOM 1198 N N . SER A 1 160 ? -34.418 -0.220 6.996 1.00 93.00 160 SER A N 1
ATOM 1199 C CA . SER A 1 160 ? -33.386 -0.375 8.016 1.00 93.00 160 SER A CA 1
ATOM 1200 C C . SER A 1 160 ? -32.335 -1.432 7.656 1.00 93.00 160 SER A C 1
ATOM 1202 O O . SER A 1 160 ? -32.667 -2.528 7.196 1.00 93.00 160 SER A O 1
ATOM 1204 N N . GLY A 1 161 ? -31.075 -1.098 7.931 1.00 91.56 161 GLY A N 1
ATOM 1205 C CA . GLY A 1 161 ? -29.895 -1.962 7.896 1.00 91.56 161 GLY A CA 1
ATOM 1206 C C . GLY A 1 161 ? -29.100 -1.875 9.208 1.00 91.56 161 GLY A C 1
ATOM 1207 O O . GLY A 1 161 ? -29.687 -1.831 10.289 1.00 91.56 161 GLY A O 1
ATOM 1208 N N . TRP A 1 162 ? -27.765 -1.857 9.120 1.00 95.12 162 TRP A N 1
ATOM 1209 C CA . TRP A 1 162 ? -26.859 -1.759 10.274 1.00 95.12 162 TRP A CA 1
ATOM 1210 C C . TRP A 1 162 ? -25.858 -0.613 10.107 1.00 95.12 162 TRP A C 1
ATOM 1212 O O . TRP A 1 162 ? -24.930 -0.702 9.303 1.00 95.12 162 TRP A O 1
ATOM 1222 N N . ALA A 1 163 ? -26.023 0.464 10.872 1.00 94.12 163 ALA A N 1
ATOM 1223 C CA . ALA A 1 163 ? -25.180 1.649 10.721 1.00 94.12 163 ALA A CA 1
ATOM 1224 C C . ALA A 1 163 ? -23.743 1.470 11.254 1.00 94.12 163 ALA A C 1
ATOM 1226 O O . ALA A 1 163 ? -22.802 1.965 10.634 1.00 94.12 163 ALA A O 1
ATOM 1227 N N . TYR A 1 164 ? -23.559 0.765 12.375 1.00 95.56 164 TYR A N 1
ATOM 1228 C CA . TYR A 1 164 ? -22.298 0.699 13.112 1.00 95.56 164 TYR A CA 1
ATOM 1229 C C . TYR A 1 164 ? -21.957 -0.695 13.648 1.00 95.56 164 TYR A C 1
ATOM 1231 O O . TYR A 1 164 ? -22.780 -1.352 14.282 1.00 95.56 164 TYR A O 1
ATOM 1239 N N . LYS A 1 165 ? -20.706 -1.131 13.436 1.00 93.38 165 LYS A N 1
ATOM 1240 C CA . LYS A 1 165 ? -20.234 -2.490 13.765 1.00 93.38 165 LYS A CA 1
ATOM 1241 C C . LYS A 1 165 ? -20.302 -2.838 15.257 1.00 93.38 165 LYS A C 1
ATOM 1243 O O . LYS A 1 165 ? -20.423 -4.012 15.584 1.00 93.38 165 LYS A O 1
ATOM 1248 N N . GLY A 1 166 ? -20.215 -1.833 16.133 1.00 90.00 166 GLY A N 1
ATOM 1249 C CA . GLY A 1 166 ? -20.258 -2.004 17.588 1.00 90.00 166 GLY A CA 1
ATOM 1250 C C . GLY A 1 166 ? -21.648 -2.336 18.140 1.00 90.00 166 GLY A C 1
ATOM 1251 O O . GLY A 1 166 ? -21.770 -2.645 19.318 1.00 90.00 166 GLY A O 1
ATOM 1252 N N . ILE A 1 167 ? -22.691 -2.296 17.303 1.00 93.25 167 ILE A N 1
ATOM 1253 C CA . ILE A 1 167 ? -24.064 -2.639 17.681 1.00 93.25 167 ILE A CA 1
ATOM 1254 C C . ILE A 1 167 ? -24.508 -3.851 16.848 1.00 93.25 167 ILE A C 1
ATOM 1256 O O . ILE A 1 167 ? -24.510 -3.831 15.611 1.00 93.25 167 ILE A O 1
ATOM 1260 N N . ALA A 1 168 ? -24.847 -4.946 17.528 1.00 88.19 168 ALA A N 1
ATOM 1261 C CA . ALA A 1 168 ? -25.184 -6.217 16.884 1.00 88.19 168 ALA A CA 1
ATOM 1262 C C . ALA A 1 168 ? -26.595 -6.218 16.271 1.00 88.19 168 ALA A C 1
ATOM 1264 O O . ALA A 1 168 ? -26.801 -6.730 15.165 1.00 88.19 168 ALA A O 1
ATOM 1265 N N . GLU A 1 169 ? -27.564 -5.635 16.977 1.00 91.56 169 GLU A N 1
ATOM 1266 C CA . GLU A 1 169 ? -28.943 -5.526 16.505 1.00 91.56 169 GLU A CA 1
ATOM 1267 C C . GLU A 1 169 ? -29.068 -4.520 15.345 1.00 91.56 169 GLU A C 1
ATOM 1269 O O . GLU A 1 169 ? -28.234 -3.621 15.224 1.00 91.56 169 GLU A O 1
ATOM 1274 N N . PRO A 1 170 ? -30.054 -4.667 14.444 1.00 93.38 170 PRO A N 1
ATOM 1275 C CA . PRO A 1 170 ? -30.233 -3.745 13.329 1.00 93.38 170 PRO A CA 1
ATOM 1276 C C . PRO A 1 170 ? -30.657 -2.374 13.837 1.00 93.38 170 PRO A C 1
ATOM 1278 O O . PRO A 1 170 ? -31.492 -2.244 14.733 1.00 93.38 170 PRO A O 1
ATOM 1281 N N . HIS A 1 171 ? -30.055 -1.342 13.266 1.00 97.06 171 HIS A N 1
ATOM 1282 C CA . HIS A 1 171 ? -30.211 0.019 13.737 1.00 97.06 171 HIS A CA 1
ATOM 1283 C C . HIS A 1 171 ? -29.840 1.012 12.642 1.00 97.06 171 HIS A C 1
ATOM 1285 O O . HIS A 1 171 ? -28.973 0.758 11.797 1.00 97.06 171 HIS A O 1
ATOM 1291 N N . ILE A 1 172 ? -30.457 2.183 12.710 1.00 97.06 172 ILE A N 1
ATOM 1292 C CA . ILE A 1 172 ? -30.021 3.357 11.958 1.00 97.06 172 ILE A CA 1
ATOM 1293 C C . ILE A 1 172 ? -29.263 4.307 12.879 1.00 97.06 172 ILE A C 1
ATOM 1295 O O . ILE A 1 172 ? -29.451 4.303 14.096 1.00 97.06 172 ILE A O 1
ATOM 1299 N N . CYS A 1 173 ? -28.416 5.130 12.279 1.00 96.81 173 CYS A N 1
ATOM 1300 C CA . CYS A 1 173 ? -27.721 6.208 12.963 1.00 96.81 173 CYS A CA 1
ATOM 1301 C C . CYS A 1 173 ? -28.179 7.536 12.372 1.00 96.81 173 CYS A C 1
ATOM 1303 O O . CYS A 1 173 ? -28.154 7.713 11.150 1.00 96.81 173 CYS A O 1
ATOM 1305 N N . ILE A 1 174 ? -28.571 8.466 13.237 1.00 96.62 174 ILE A N 1
ATOM 1306 C CA . ILE A 1 174 ? -28.841 9.851 12.863 1.00 96.62 174 ILE A CA 1
ATOM 1307 C C . ILE A 1 174 ? -27.774 10.742 13.475 1.00 96.62 174 ILE A C 1
ATOM 1309 O O . ILE A 1 174 ? -27.475 10.615 14.656 1.00 96.62 174 ILE A O 1
ATOM 1313 N N . SER A 1 175 ? -27.271 11.707 12.722 1.00 94.31 175 SER A N 1
ATOM 1314 C CA . SER A 1 175 ? -26.580 12.855 13.306 1.00 94.31 175 SER A CA 1
ATOM 1315 C C . SER A 1 175 ? -27.045 14.149 12.653 1.00 94.31 175 SER A C 1
ATOM 1317 O O . SER A 1 175 ? -27.567 14.163 11.534 1.00 94.31 175 SER A O 1
ATOM 1319 N N . VAL A 1 176 ? -26.904 15.259 13.373 1.00 91.75 176 VAL A N 1
ATOM 1320 C CA . VAL A 1 176 ? -27.277 16.585 12.875 1.00 91.75 176 VAL A CA 1
ATOM 1321 C C . VAL A 1 176 ? -26.034 17.454 12.830 1.00 91.75 176 VAL A C 1
ATOM 1323 O O . VAL A 1 176 ? -25.159 17.382 13.693 1.00 91.75 176 VAL A O 1
ATOM 1326 N N . SER A 1 177 ? -25.943 18.266 11.782 1.00 84.88 177 SER A N 1
ATOM 1327 C CA . SER A 1 177 ? -24.892 19.266 11.646 1.00 84.88 177 SER A CA 1
ATOM 1328 C C . SER A 1 177 ? -25.475 20.648 11.389 1.00 84.88 177 SER A C 1
ATOM 1330 O O . SER A 1 177 ? -26.501 20.806 10.720 1.00 84.88 177 SER A O 1
ATOM 1332 N N . THR A 1 178 ? -24.808 21.666 11.922 1.00 83.06 178 THR A N 1
ATOM 1333 C CA . THR A 1 178 ? -25.159 23.067 11.706 1.00 83.06 178 THR A CA 1
ATOM 1334 C C . THR A 1 178 ? -24.871 23.482 10.263 1.00 83.06 178 THR A C 1
ATOM 1336 O O . THR A 1 178 ? -24.168 22.802 9.512 1.00 83.06 178 THR A O 1
ATOM 1339 N N . ARG A 1 179 ? -25.303 24.690 9.885 1.00 74.12 179 ARG A N 1
ATOM 1340 C CA . ARG A 1 179 ? -24.946 25.312 8.598 1.00 74.12 179 ARG A CA 1
ATOM 1341 C C . ARG A 1 179 ? -23.439 25.400 8.331 1.00 74.12 179 ARG A C 1
ATOM 1343 O O . ARG A 1 179 ? -23.036 25.495 7.174 1.00 74.12 179 ARG A O 1
ATOM 1350 N N . LYS A 1 180 ? -22.611 25.394 9.380 1.00 66.31 180 LYS A N 1
ATOM 1351 C CA . LYS A 1 180 ? -21.144 25.437 9.276 1.00 66.31 180 LYS A CA 1
ATOM 1352 C C . LYS A 1 180 ? -20.504 24.043 9.220 1.00 66.31 180 LYS A C 1
ATOM 1354 O O . LYS A 1 180 ? -19.285 23.963 9.139 1.00 66.31 180 LYS A O 1
ATOM 1359 N N . GLY A 1 181 ? -21.299 22.972 9.262 1.00 65.12 181 GLY A N 1
ATOM 1360 C CA . GLY A 1 181 ? -20.817 21.590 9.258 1.00 65.12 181 GLY A CA 1
ATOM 1361 C C . GLY A 1 181 ? -20.325 21.083 10.617 1.00 65.12 181 GLY A C 1
ATOM 1362 O O . GLY A 1 181 ? -19.730 20.015 10.667 1.00 65.12 181 GLY A O 1
ATOM 1363 N N . THR A 1 182 ? -20.558 21.818 11.710 1.00 75.31 182 THR A N 1
ATOM 1364 C CA . THR A 1 182 ? -20.256 21.357 13.079 1.00 75.31 182 THR A CA 1
ATOM 1365 C C . THR A 1 182 ? -21.385 20.480 13.615 1.00 75.31 182 THR A C 1
ATOM 1367 O O . THR A 1 182 ? -22.529 20.683 13.213 1.00 75.31 182 THR A O 1
ATOM 1370 N N . SER A 1 183 ? -21.094 19.560 14.537 1.00 80.25 183 SER A N 1
ATOM 1371 C CA . SER A 1 183 ? -22.109 18.750 15.226 1.00 80.25 183 SER A CA 1
ATOM 1372 C C . SER A 1 183 ? -23.162 19.619 15.919 1.00 80.25 183 SER A C 1
ATOM 1374 O O . SER A 1 183 ? -22.839 20.681 16.458 1.00 80.25 183 SER A O 1
ATOM 1376 N N . ASP A 1 184 ? -24.412 19.173 15.877 1.00 85.62 184 ASP A N 1
ATOM 1377 C CA . ASP A 1 184 ? -25.574 19.812 16.496 1.00 85.62 184 ASP A CA 1
ATOM 1378 C C . ASP A 1 184 ? -26.430 18.751 17.199 1.00 85.62 184 ASP A C 1
ATOM 1380 O O . ASP A 1 184 ? -26.274 17.558 16.934 1.00 85.62 184 ASP A O 1
ATOM 1384 N N . ASP A 1 185 ? -27.337 19.190 18.067 1.00 90.06 185 ASP A N 1
ATOM 1385 C CA . ASP A 1 185 ? -28.174 18.316 18.890 1.00 90.06 185 ASP A CA 1
ATOM 1386 C C . ASP A 1 185 ? -29.119 17.445 18.033 1.00 90.06 185 ASP A C 1
ATOM 1388 O O . ASP A 1 185 ? -30.040 17.980 17.395 1.00 90.06 185 ASP A O 1
ATOM 1392 N N . PRO A 1 186 ? -28.948 16.106 18.022 1.00 92.38 186 PRO A N 1
ATOM 1393 C CA . PRO A 1 186 ? -29.806 15.215 17.254 1.00 92.38 186 PRO A CA 1
ATOM 1394 C C . PRO A 1 186 ? -31.109 14.846 17.980 1.00 92.38 186 PRO A C 1
ATOM 1396 O O . PRO A 1 186 ? -31.979 14.247 17.354 1.00 92.38 186 PRO A O 1
ATOM 1399 N N . MET A 1 187 ? -31.272 15.171 19.269 1.00 93.12 187 MET A N 1
ATOM 1400 C CA . MET A 1 187 ? -32.378 14.692 20.113 1.00 93.12 187 MET A CA 1
ATOM 1401 C C . MET A 1 187 ? -33.544 15.682 20.189 1.00 93.12 187 MET A C 1
ATOM 1403 O O . MET A 1 187 ? -34.692 15.314 19.913 1.00 93.12 187 MET A O 1
ATOM 1407 N N . THR A 1 188 ? -33.259 16.949 20.509 1.00 91.62 188 THR A N 1
ATOM 1408 C CA . THR A 1 188 ? -34.288 17.994 20.671 1.00 91.62 188 THR A CA 1
ATOM 1409 C C . THR A 1 188 ? -35.223 18.129 19.459 1.00 91.62 188 THR A C 1
ATOM 1411 O O . THR A 1 188 ? -36.430 18.285 19.667 1.00 91.62 188 THR A O 1
ATOM 1414 N N . PRO A 1 189 ? -34.757 18.023 18.193 1.00 91.94 189 PRO A N 1
ATOM 1415 C CA . PRO A 1 189 ? -35.650 18.112 17.038 1.00 91.94 189 PRO A CA 1
ATOM 1416 C C . PRO A 1 189 ? -36.759 17.050 16.998 1.00 91.94 189 PRO A C 1
ATOM 1418 O O . PRO A 1 189 ? -37.815 17.317 16.432 1.00 91.94 189 PRO A O 1
ATOM 1421 N N . PHE A 1 190 ? -36.565 15.884 17.623 1.00 91.75 190 PHE A N 1
ATOM 1422 C CA . PHE A 1 190 ? -37.584 14.829 17.737 1.00 91.75 190 PHE A CA 1
ATOM 1423 C C . PHE A 1 190 ? -38.477 14.965 18.981 1.00 91.75 190 PHE A C 1
ATOM 1425 O O . PHE A 1 190 ? -39.344 14.117 19.207 1.00 91.75 190 PHE A O 1
ATOM 1432 N N . GLY A 1 191 ? -38.287 16.020 19.781 1.00 89.94 191 GLY A N 1
ATOM 1433 C CA . GLY A 1 191 ? -38.998 16.242 21.041 1.00 89.94 191 GLY A CA 1
ATOM 1434 C C . GLY A 1 191 ? -38.454 15.431 22.221 1.00 89.94 191 GLY A C 1
ATOM 1435 O O . GLY A 1 191 ? -39.179 15.231 23.193 1.00 89.94 191 GLY A O 1
ATOM 1436 N N . LEU A 1 192 ? -37.211 14.945 22.134 1.00 90.06 192 LEU A N 1
ATOM 1437 C CA . LEU A 1 192 ? -36.539 14.203 23.202 1.00 90.06 192 LEU A CA 1
ATOM 1438 C C . LEU A 1 192 ? -35.751 15.147 24.120 1.00 90.06 192 LEU A C 1
ATOM 1440 O O . LEU A 1 192 ? -35.277 16.194 23.683 1.00 90.06 192 LEU A O 1
ATOM 1444 N N . GLU A 1 193 ? -35.587 14.760 25.386 1.00 90.81 193 GLU A N 1
ATOM 1445 C CA . GLU A 1 193 ? -34.656 15.430 26.298 1.00 90.81 193 GLU A CA 1
ATOM 1446 C C . GLU A 1 193 ? -33.219 15.143 25.851 1.00 90.81 193 GLU A C 1
ATOM 1448 O O . GLU A 1 193 ? -32.859 13.984 25.646 1.00 90.81 193 GLU A O 1
ATOM 1453 N N . THR A 1 194 ? -32.417 16.189 25.645 1.00 88.81 194 THR A N 1
ATOM 1454 C CA . THR A 1 194 ? -31.081 16.036 25.066 1.00 88.81 194 THR A CA 1
ATOM 1455 C C . THR A 1 194 ? -30.025 15.685 26.109 1.00 88.81 194 THR A C 1
ATOM 1457 O O . THR A 1 194 ? -29.929 16.326 27.156 1.00 88.81 194 THR A O 1
ATOM 1460 N N . THR A 1 195 ? -29.207 14.681 25.797 1.00 89.06 195 THR A N 1
ATOM 1461 C CA . THR A 1 195 ? -27.929 14.409 26.470 1.00 89.06 195 THR A CA 1
ATOM 1462 C C . THR A 1 195 ? -26.749 15.016 25.718 1.00 89.06 195 THR A C 1
ATOM 1464 O O . THR A 1 195 ? -25.625 14.938 26.208 1.00 89.06 195 THR A O 1
ATOM 1467 N N . PHE A 1 196 ? -26.997 15.624 24.549 1.00 83.44 196 PHE A N 1
ATOM 1468 C CA . PHE A 1 196 ? -25.961 16.214 23.719 1.00 83.44 196 PHE A CA 1
ATOM 1469 C C . PHE A 1 196 ? -25.288 17.377 24.434 1.00 83.44 196 PHE A C 1
ATOM 1471 O O . PHE A 1 196 ? -25.830 18.479 24.549 1.00 83.44 196 PHE A O 1
ATOM 1478 N N . GLU A 1 197 ? -24.056 17.138 24.858 1.00 75.75 197 GLU A N 1
ATOM 1479 C CA . GLU A 1 197 ? -23.152 18.201 25.249 1.00 75.75 197 GLU A CA 1
ATOM 1480 C C . GLU A 1 197 ? -22.446 18.694 23.994 1.00 75.75 197 GLU A C 1
ATOM 1482 O O . GLU A 1 197 ? -21.530 18.050 23.473 1.00 75.75 197 GLU A O 1
ATOM 1487 N N . ALA A 1 198 ? -22.884 19.854 23.495 1.00 66.75 198 ALA A N 1
ATOM 1488 C CA . ALA A 1 198 ? -22.171 20.529 22.423 1.00 66.75 198 ALA A CA 1
ATOM 1489 C C . ALA A 1 198 ? -20.687 20.622 22.806 1.00 66.75 198 ALA A C 1
ATOM 1491 O O . ALA A 1 198 ? -20.403 21.015 23.946 1.00 66.75 198 ALA A O 1
ATOM 1492 N N . PRO A 1 199 ? -19.748 20.275 21.895 1.00 63.81 199 PRO A N 1
ATOM 1493 C CA . PRO A 1 199 ? -18.330 20.404 22.186 1.00 63.81 199 PRO A CA 1
ATOM 1494 C C . PRO A 1 199 ? -18.120 21.802 22.734 1.00 63.81 199 PRO A C 1
ATOM 1496 O O . PRO A 1 199 ? -18.509 22.772 22.072 1.00 63.81 199 PRO A O 1
ATOM 1499 N N . GLY A 1 200 ? -17.569 21.888 23.951 1.00 55.56 200 GLY A N 1
ATOM 1500 C CA . GLY A 1 200 ? -17.240 23.170 24.550 1.00 55.56 200 GLY A CA 1
ATOM 1501 C C . GLY A 1 200 ? -16.529 23.978 23.481 1.00 55.56 200 GLY A C 1
ATOM 1502 O O . GLY A 1 200 ? -15.596 23.463 22.863 1.00 55.56 200 GLY A O 1
ATOM 1503 N N . GLU A 1 201 ? -17.063 25.160 23.165 1.00 51.25 201 GLU A N 1
ATOM 1504 C CA . GLU A 1 201 ? -16.574 25.957 22.049 1.00 51.25 201 GLU A CA 1
ATOM 1505 C C . GLU A 1 201 ? -15.064 26.102 22.239 1.00 51.25 201 GLU A C 1
ATOM 1507 O O . GLU A 1 201 ? -14.619 26.787 23.165 1.00 51.25 201 GLU A O 1
ATOM 1512 N N . PHE A 1 202 ? -14.271 25.389 21.426 1.00 57.38 202 PHE A N 1
ATOM 1513 C CA . PHE A 1 202 ? -12.836 25.597 21.408 1.00 57.38 202 PHE A CA 1
ATOM 1514 C C . PHE A 1 202 ? -12.667 26.963 20.772 1.00 57.38 202 PHE A C 1
ATOM 1516 O O . PHE A 1 202 ? -12.646 27.119 19.549 1.00 57.38 202 PHE A O 1
ATOM 1523 N N . LYS A 1 203 ? -12.678 27.976 21.632 1.00 65.75 203 LYS A N 1
ATOM 1524 C CA . LYS A 1 203 ? -12.443 29.343 21.230 1.00 65.75 203 LYS A CA 1
ATOM 1525 C C . LYS A 1 203 ? -10.999 29.392 20.811 1.00 65.75 203 LYS A C 1
ATOM 1527 O O . LYS A 1 203 ? -10.107 29.280 21.645 1.00 65.75 203 LYS A O 1
ATOM 1532 N N . ILE A 1 204 ? -10.812 29.518 19.503 1.00 72.00 204 ILE A N 1
ATOM 1533 C CA . ILE A 1 204 ? -9.513 29.792 18.916 1.00 72.00 204 ILE A CA 1
ATOM 1534 C C . ILE A 1 204 ? -8.958 30.997 19.679 1.00 72.00 204 ILE A C 1
ATOM 1536 O O . ILE A 1 204 ? -9.610 32.048 19.679 1.00 72.00 204 ILE A O 1
ATOM 1540 N N . PRO A 1 205 ? -7.838 30.839 20.400 1.00 81.69 205 PRO A N 1
ATOM 1541 C CA . PRO A 1 205 ? -7.296 31.941 21.168 1.00 81.69 205 PRO A CA 1
ATOM 1542 C C . PRO A 1 205 ? -6.889 33.057 20.203 1.00 81.69 205 PRO A C 1
ATOM 1544 O O . PRO A 1 205 ? -6.426 32.785 19.103 1.00 81.69 205 PRO A O 1
ATOM 1547 N N . GLU A 1 206 ? -7.056 34.321 20.588 1.00 83.69 206 GLU A N 1
ATOM 1548 C CA . GLU A 1 206 ? -6.475 35.429 19.812 1.00 83.69 206 GLU A CA 1
ATOM 1549 C C . GLU A 1 206 ? -4.943 35.443 19.975 1.00 83.69 206 GLU A C 1
ATOM 1551 O O . GLU A 1 206 ? -4.198 35.709 19.029 1.00 83.69 206 GLU A O 1
ATOM 1556 N N . THR A 1 207 ? -4.468 35.081 21.171 1.00 91.38 207 THR A N 1
ATOM 1557 C CA . THR A 1 207 ? -3.053 34.977 21.540 1.00 91.38 207 THR A CA 1
ATOM 1558 C C . THR A 1 207 ? -2.797 33.743 22.400 1.00 91.38 207 THR A C 1
ATOM 1560 O O . THR A 1 207 ? -3.654 33.332 23.181 1.00 91.38 207 THR A O 1
ATOM 1563 N N . LEU A 1 208 ? -1.602 33.168 22.280 1.00 94.56 208 LEU A N 1
ATOM 1564 C CA . LEU A 1 208 ? -1.087 32.155 23.196 1.00 94.56 208 LEU A CA 1
ATOM 1565 C C . LEU A 1 208 ? -0.089 32.808 24.156 1.00 94.56 208 LEU A C 1
ATOM 1567 O O . LEU A 1 208 ? 0.746 33.617 23.733 1.00 94.56 208 LEU A O 1
ATOM 1571 N N . THR A 1 209 ? -0.143 32.442 25.441 1.00 97.38 209 THR A N 1
ATOM 1572 C CA . THR A 1 209 ? 0.940 32.806 26.370 1.00 97.38 209 THR A CA 1
ATOM 1573 C C . THR A 1 209 ? 2.238 32.099 25.974 1.00 97.38 209 THR A C 1
ATOM 1575 O O . THR A 1 209 ? 2.218 31.115 25.230 1.00 97.38 209 THR A O 1
ATOM 1578 N N . ALA A 1 210 ? 3.375 32.583 26.482 1.00 95.88 210 ALA A N 1
ATOM 1579 C CA . ALA A 1 210 ? 4.673 31.952 26.245 1.00 95.88 210 ALA A CA 1
ATOM 1580 C C . ALA A 1 210 ? 4.664 30.464 26.643 1.00 95.88 210 ALA A C 1
ATOM 1582 O O . ALA A 1 210 ? 5.177 29.623 25.909 1.00 95.88 210 ALA A O 1
ATOM 1583 N N . GLU A 1 211 ? 4.024 30.125 27.766 1.00 96.94 211 GLU A N 1
ATOM 1584 C CA . GLU A 1 211 ? 3.904 28.749 28.252 1.00 96.94 211 GLU A CA 1
ATOM 1585 C C . GLU A 1 211 ? 3.051 27.884 27.319 1.00 96.94 211 GLU A C 1
ATOM 1587 O O . GLU A 1 211 ? 3.468 26.785 26.961 1.00 96.94 211 GLU A O 1
ATOM 1592 N N . GLN A 1 212 ? 1.893 28.390 26.886 1.00 96.81 212 GLN A N 1
ATOM 1593 C CA . GLN A 1 212 ? 0.988 27.669 25.986 1.00 96.81 212 GLN A CA 1
ATOM 1594 C C . GLN A 1 212 ? 1.629 27.409 24.620 1.00 96.81 212 GLN A C 1
ATOM 1596 O O . GLN A 1 212 ? 1.554 26.299 24.094 1.00 96.81 212 GLN A O 1
ATOM 1601 N N . ALA A 1 213 ? 2.283 28.425 24.051 1.00 96.94 213 ALA A N 1
ATOM 1602 C CA . ALA A 1 213 ? 2.993 28.300 22.784 1.00 96.94 213 ALA A CA 1
ATOM 1603 C C . ALA A 1 213 ? 4.176 27.323 22.901 1.00 96.94 213 ALA A C 1
ATOM 1605 O O . ALA A 1 213 ? 4.378 26.483 22.024 1.00 96.94 213 ALA A O 1
ATOM 1606 N N . ALA A 1 214 ? 4.937 27.387 24.000 1.00 96.56 214 ALA A N 1
ATOM 1607 C CA . ALA A 1 214 ? 6.060 26.486 24.242 1.00 96.56 214 ALA A CA 1
ATOM 1608 C C . ALA A 1 214 ? 5.629 25.024 24.448 1.00 96.56 214 ALA A C 1
ATOM 1610 O O . ALA A 1 214 ? 6.354 24.126 24.007 1.00 96.56 214 ALA A O 1
ATOM 1611 N N . GLU A 1 215 ? 4.484 24.787 25.097 1.00 97.19 215 GLU A N 1
ATOM 1612 C CA . GLU A 1 215 ? 3.892 23.458 25.286 1.00 97.19 215 GLU A CA 1
ATOM 1613 C C . GLU A 1 215 ? 3.432 22.862 23.953 1.00 97.19 215 GLU A C 1
ATOM 1615 O O . GLU A 1 215 ? 3.903 21.788 23.573 1.00 97.19 215 GLU A O 1
ATOM 1620 N N . ASP A 1 216 ? 2.582 23.575 23.209 1.00 97.25 216 ASP A N 1
ATOM 1621 C CA . ASP A 1 216 ? 2.079 23.114 21.911 1.00 97.25 216 ASP A CA 1
ATOM 1622 C C . ASP A 1 216 ? 3.230 22.854 20.927 1.00 97.25 216 ASP A C 1
ATOM 1624 O O . ASP A 1 216 ? 3.262 21.823 20.252 1.00 97.25 216 ASP A O 1
ATOM 1628 N N . PHE A 1 217 ? 4.217 23.754 20.868 1.00 97.81 217 PHE A N 1
ATOM 1629 C CA . PHE A 1 217 ? 5.386 23.569 20.009 1.00 97.81 217 PHE A CA 1
ATOM 1630 C C . PHE A 1 217 ? 6.283 22.419 20.483 1.00 97.81 217 PHE A C 1
ATOM 1632 O O . PHE A 1 217 ? 6.832 21.687 19.664 1.00 97.81 217 PHE A O 1
ATOM 1639 N N . GLY A 1 218 ? 6.413 22.209 21.797 1.00 97.44 218 GLY A N 1
ATOM 1640 C CA . GLY A 1 218 ? 7.096 21.037 22.350 1.00 97.44 218 GLY A CA 1
ATOM 1641 C C . GLY A 1 218 ? 6.456 19.732 21.889 1.00 97.44 218 GLY A C 1
ATOM 1642 O O . GLY A 1 218 ? 7.148 18.880 21.337 1.00 97.44 218 GLY A O 1
ATOM 1643 N N . ILE A 1 219 ? 5.132 19.623 22.017 1.00 97.62 219 ILE A N 1
ATOM 1644 C CA . ILE A 1 219 ? 4.361 18.452 21.578 1.00 97.62 219 ILE A CA 1
ATOM 1645 C C . ILE A 1 219 ? 4.569 18.187 20.088 1.00 97.62 219 ILE A C 1
ATOM 1647 O O . ILE A 1 219 ? 4.807 17.044 19.699 1.00 97.62 219 ILE A O 1
ATOM 1651 N N . LEU A 1 220 ? 4.512 19.229 19.258 1.00 96.88 220 LEU A N 1
ATOM 1652 C CA . LEU A 1 220 ? 4.753 19.125 17.822 1.00 96.88 220 LEU A CA 1
ATOM 1653 C C . LEU A 1 220 ? 6.135 18.536 17.510 1.00 96.88 220 LEU A C 1
ATOM 1655 O O . LEU A 1 220 ? 6.242 17.541 16.792 1.00 96.88 220 LEU A O 1
ATOM 1659 N N . MET A 1 221 ? 7.188 19.129 18.077 1.00 97.06 221 MET A N 1
ATOM 1660 C CA . MET A 1 221 ? 8.565 18.720 17.797 1.00 97.06 221 MET A CA 1
ATOM 1661 C C . MET A 1 221 ? 8.873 17.319 18.336 1.00 97.06 221 MET A C 1
ATOM 1663 O O . MET A 1 221 ? 9.580 16.550 17.681 1.00 97.06 221 MET A O 1
ATOM 1667 N N . ASP A 1 222 ? 8.326 16.956 19.495 1.00 96.25 222 ASP A N 1
ATOM 1668 C CA . ASP A 1 222 ? 8.481 15.614 20.061 1.00 96.25 222 ASP A CA 1
ATOM 1669 C C . ASP A 1 222 ? 7.722 14.567 19.243 1.00 96.25 222 ASP A C 1
ATOM 1671 O O . ASP A 1 222 ? 8.255 13.486 18.992 1.00 96.25 222 ASP A O 1
ATOM 1675 N N . SER A 1 223 ? 6.539 14.914 18.726 1.00 96.44 223 SER A N 1
ATOM 1676 C CA . SER A 1 223 ? 5.775 14.041 17.828 1.00 96.44 223 SER A CA 1
ATOM 1677 C C . SER A 1 223 ? 6.529 13.769 16.526 1.00 96.44 223 SER A C 1
ATOM 1679 O O . SER A 1 223 ? 6.554 12.629 16.072 1.00 96.44 223 SER A O 1
ATOM 1681 N N . TYR A 1 224 ? 7.205 14.765 15.939 1.00 95.56 224 TYR A N 1
ATOM 1682 C CA . TYR A 1 224 ? 8.071 14.528 14.776 1.00 95.56 224 TYR A CA 1
ATOM 1683 C C . TYR A 1 224 ? 9.226 13.581 15.104 1.00 95.56 224 TYR A C 1
ATOM 1685 O O . TYR A 1 224 ? 9.468 12.635 14.359 1.00 95.56 224 TYR A O 1
ATOM 1693 N N . ARG A 1 225 ? 9.928 13.794 16.224 1.00 95.06 225 ARG A N 1
ATOM 1694 C CA . ARG A 1 225 ? 11.067 12.946 16.624 1.00 95.06 225 ARG A CA 1
ATOM 1695 C C . ARG A 1 225 ? 10.657 11.506 16.897 1.00 95.06 225 ARG A C 1
ATOM 1697 O O . ARG A 1 225 ? 11.416 10.590 16.595 1.00 95.06 225 ARG A O 1
ATOM 1704 N N . GLU A 1 226 ? 9.490 11.317 17.499 1.00 95.06 226 GLU A N 1
ATOM 1705 C CA . GLU A 1 226 ? 8.995 10.000 17.874 1.00 95.06 226 GLU A CA 1
ATOM 1706 C C . GLU A 1 226 ? 8.362 9.267 16.685 1.00 95.06 226 GLU A C 1
ATOM 1708 O O . GLU A 1 226 ? 8.720 8.123 16.400 1.00 95.06 226 GLU A O 1
ATOM 1713 N N . ALA A 1 227 ? 7.428 9.916 15.988 1.00 94.00 227 ALA A N 1
ATOM 1714 C CA . ALA A 1 227 ? 6.497 9.242 15.090 1.00 94.00 227 ALA A CA 1
ATOM 1715 C C . ALA A 1 227 ? 6.879 9.308 13.605 1.00 94.00 227 ALA A C 1
ATOM 1717 O O . ALA A 1 227 ? 6.490 8.411 12.863 1.00 94.00 227 ALA A O 1
ATOM 1718 N N . TYR A 1 228 ? 7.635 10.319 13.161 1.00 95.06 228 TYR A N 1
ATOM 1719 C CA . TYR A 1 228 ? 7.972 10.498 11.745 1.00 95.06 228 TYR A CA 1
ATOM 1720 C C . TYR A 1 228 ? 9.282 9.758 11.387 1.00 95.06 228 TYR A C 1
ATOM 1722 O O . TYR A 1 228 ? 10.368 10.183 11.802 1.00 95.06 228 TYR A O 1
ATOM 1730 N N . PRO A 1 229 ? 9.236 8.644 10.628 1.00 94.00 229 PRO A N 1
ATOM 1731 C CA . PRO A 1 229 ? 10.374 7.727 10.495 1.00 94.00 229 PRO A CA 1
ATOM 1732 C C . PRO A 1 229 ? 11.516 8.218 9.606 1.00 94.00 229 PRO A C 1
ATOM 1734 O O . PRO A 1 229 ? 12.605 7.635 9.664 1.00 94.00 229 PRO A O 1
ATOM 1737 N N . SER A 1 230 ? 11.274 9.274 8.827 1.00 90.69 230 SER A N 1
ATOM 1738 C CA . SER A 1 230 ? 12.239 9.835 7.878 1.00 90.69 230 SER A CA 1
ATOM 1739 C C . SER A 1 230 ? 12.804 11.187 8.304 1.00 90.69 230 SER A C 1
ATOM 1741 O O . SER A 1 230 ? 13.464 11.839 7.502 1.00 90.69 230 SER A O 1
ATOM 1743 N N . LEU A 1 231 ? 12.558 11.640 9.544 1.00 91.25 231 LEU A N 1
ATOM 1744 C CA . LEU A 1 231 ? 12.918 12.993 10.000 1.00 91.25 231 LEU A CA 1
ATOM 1745 C C . LEU A 1 231 ? 14.363 13.368 9.660 1.00 91.25 231 LEU A C 1
ATOM 1747 O O . LEU A 1 231 ? 14.621 14.435 9.114 1.00 91.25 231 LEU A O 1
ATOM 1751 N N . TYR A 1 232 ? 15.288 12.456 9.956 1.00 89.25 232 TYR A N 1
ATOM 1752 C CA . TYR A 1 232 ? 16.720 12.679 9.781 1.00 89.25 232 TYR A CA 1
ATOM 1753 C C . TYR A 1 232 ? 17.257 12.296 8.399 1.00 89.25 232 TYR A C 1
ATOM 1755 O O . TYR A 1 232 ? 18.452 12.443 8.158 1.00 89.25 232 TYR A O 1
ATOM 1763 N N . ASP A 1 233 ? 16.398 11.818 7.497 1.00 84.38 233 ASP A N 1
ATOM 1764 C CA . ASP A 1 233 ? 16.735 11.660 6.080 1.00 84.38 233 ASP A CA 1
ATOM 1765 C C . ASP A 1 233 ? 16.543 12.967 5.299 1.00 84.38 233 ASP A C 1
ATOM 1767 O O . ASP A 1 233 ? 17.143 13.139 4.241 1.00 84.38 233 ASP A O 1
ATOM 1771 N N . VAL A 1 234 ? 15.694 13.866 5.811 1.00 81.31 234 VAL A N 1
ATOM 1772 C CA . VAL A 1 234 ? 15.302 15.118 5.141 1.00 81.31 234 VAL A CA 1
ATOM 1773 C C . VAL A 1 234 ? 15.756 16.375 5.885 1.00 81.31 234 VAL A C 1
ATOM 1775 O O . VAL A 1 234 ? 15.932 17.409 5.252 1.00 81.31 234 VAL A O 1
ATOM 1778 N N . VAL A 1 235 ? 15.997 16.298 7.200 1.00 85.44 235 VAL A N 1
ATOM 1779 C CA . VAL A 1 235 ? 16.487 17.420 8.022 1.00 85.44 235 VAL A CA 1
ATOM 1780 C C . VAL A 1 235 ? 17.625 16.951 8.921 1.00 85.44 235 VAL A C 1
ATOM 1782 O O . VAL A 1 235 ? 17.479 15.979 9.666 1.00 85.44 235 VAL A O 1
ATOM 1785 N N . SER A 1 236 ? 18.761 17.651 8.921 1.00 89.25 236 SER A N 1
ATOM 1786 C CA . SER A 1 236 ? 19.853 17.320 9.845 1.00 89.25 236 SER A CA 1
ATOM 1787 C C . SER A 1 236 ? 19.481 17.613 11.305 1.00 89.25 236 SER A C 1
ATOM 1789 O O . SER A 1 236 ? 18.605 18.424 11.621 1.00 89.25 236 SER A O 1
ATOM 1791 N N . ARG A 1 237 ? 20.175 16.965 12.248 1.00 91.88 237 ARG A N 1
ATOM 1792 C CA . ARG A 1 237 ? 19.945 17.206 13.684 1.00 91.88 237 ARG A CA 1
ATOM 1793 C C . ARG A 1 237 ? 20.253 18.655 14.059 1.00 91.88 237 ARG A C 1
ATOM 1795 O O . ARG A 1 237 ? 19.561 19.226 14.900 1.00 91.88 237 ARG A O 1
ATOM 1802 N N . GLU A 1 238 ? 21.268 19.233 13.430 1.00 93.88 238 GLU A N 1
ATOM 1803 C CA . GLU A 1 238 ? 21.715 20.606 13.619 1.00 93.88 238 GLU A CA 1
ATOM 1804 C C . GLU A 1 238 ? 20.687 21.611 13.088 1.00 93.88 238 GLU A C 1
ATOM 1806 O O . GLU A 1 238 ? 20.351 22.559 13.798 1.00 93.88 238 GLU A O 1
ATOM 1811 N N . GLU A 1 239 ? 20.141 21.385 11.889 1.00 90.50 239 GLU A N 1
ATOM 1812 C CA . GLU A 1 239 ? 19.082 22.225 11.311 1.00 90.50 239 GLU A CA 1
ATOM 1813 C C . GLU A 1 239 ? 17.811 22.181 12.157 1.00 90.50 239 GLU A C 1
ATOM 1815 O O . GLU A 1 239 ? 17.260 23.231 12.494 1.00 90.50 239 GLU A O 1
ATOM 1820 N N . LEU A 1 240 ? 17.385 20.985 12.580 1.00 93.25 240 LEU A N 1
ATOM 1821 C CA . LEU A 1 240 ? 16.208 20.827 13.433 1.00 93.25 240 LEU A CA 1
ATOM 1822 C C . LEU A 1 240 ? 16.389 21.533 14.785 1.00 93.25 240 LEU A C 1
ATOM 1824 O O . LEU A 1 240 ? 15.465 22.181 15.273 1.00 93.25 240 LEU A O 1
ATOM 1828 N N . ALA A 1 241 ? 17.576 21.429 15.392 1.00 93.75 241 ALA A N 1
ATOM 1829 C CA . ALA A 1 241 ? 17.886 22.091 16.659 1.00 93.75 241 ALA A CA 1
ATOM 1830 C C . ALA A 1 241 ? 17.963 23.620 16.516 1.00 93.75 241 ALA A C 1
ATOM 1832 O O . ALA A 1 241 ? 17.487 24.345 17.393 1.00 93.75 241 ALA A O 1
ATOM 1833 N N . ALA A 1 242 ? 18.535 24.117 15.416 1.00 94.50 242 ALA A N 1
ATOM 1834 C CA . ALA A 1 242 ? 18.578 25.544 15.115 1.00 94.50 242 ALA A CA 1
ATOM 1835 C C . ALA A 1 242 ? 17.167 26.112 14.904 1.00 94.50 242 ALA A C 1
ATOM 1837 O O . ALA A 1 242 ? 16.852 27.168 15.455 1.00 94.50 242 ALA A O 1
ATOM 1838 N N . PHE A 1 243 ? 16.309 25.390 14.176 1.00 93.25 243 PHE A N 1
ATOM 1839 C CA . PHE A 1 243 ? 14.906 25.751 13.991 1.00 93.25 243 PHE A CA 1
ATOM 1840 C C . PHE A 1 243 ? 14.150 25.780 15.325 1.00 93.25 243 PHE A C 1
ATOM 1842 O O . PHE A 1 243 ? 13.534 26.791 15.650 1.00 93.25 243 PHE A O 1
ATOM 1849 N N . ASP A 1 244 ? 14.246 24.716 16.128 1.00 94.44 244 ASP A N 1
ATOM 1850 C CA . ASP A 1 244 ? 13.584 24.618 17.438 1.00 94.44 244 ASP A CA 1
ATOM 1851 C C . ASP A 1 244 ? 13.988 25.790 18.355 1.00 94.44 244 ASP A C 1
ATOM 1853 O O . ASP A 1 244 ? 13.135 26.496 18.894 1.00 94.44 244 ASP A O 1
ATOM 1857 N N . SER A 1 245 ? 15.292 26.075 18.449 1.00 94.94 245 SER A N 1
ATOM 1858 C CA . SER A 1 245 ? 15.829 27.195 19.234 1.00 94.94 245 SER A CA 1
ATOM 1859 C C . SER A 1 245 ? 15.309 28.554 18.752 1.00 94.94 245 SER A C 1
ATOM 1861 O O . SER A 1 245 ? 14.824 29.356 19.552 1.00 94.94 245 SER A O 1
ATOM 1863 N N . LEU A 1 246 ? 15.359 28.802 17.438 1.00 95.12 246 LEU A N 1
ATOM 1864 C CA . LEU A 1 246 ? 14.904 30.058 16.843 1.00 95.12 246 LEU A CA 1
ATOM 1865 C C . LEU A 1 246 ? 13.410 30.291 17.097 1.00 95.12 246 LEU A C 1
ATOM 1867 O O . LEU A 1 246 ? 13.022 31.375 17.526 1.00 95.12 246 LEU A O 1
ATOM 1871 N N . LYS A 1 247 ? 12.570 29.276 16.872 1.00 94.94 247 LYS A N 1
ATOM 1872 C CA . LYS A 1 247 ? 11.116 29.407 17.037 1.00 94.94 247 LYS A CA 1
ATOM 1873 C C . LYS A 1 247 ? 10.705 29.559 18.493 1.00 94.94 247 LYS A C 1
ATOM 1875 O O . LYS A 1 247 ? 9.804 30.341 18.787 1.00 94.94 247 LYS A O 1
ATOM 1880 N N . ARG A 1 248 ? 11.403 28.911 19.427 1.00 95.19 248 ARG A N 1
ATOM 1881 C CA . ARG A 1 248 ? 11.199 29.165 20.862 1.00 95.19 248 ARG A CA 1
ATOM 1882 C C . ARG A 1 248 ? 11.552 30.594 21.257 1.00 95.19 248 ARG A C 1
ATOM 1884 O O . ARG A 1 248 ? 10.819 31.185 22.043 1.00 95.19 248 ARG A O 1
ATOM 1891 N N . GLU A 1 249 ? 12.623 31.156 20.702 1.00 95.56 249 GLU A N 1
ATOM 1892 C CA . GLU A 1 249 ? 12.995 32.556 20.940 1.00 95.56 249 GLU A CA 1
ATOM 1893 C C . GLU A 1 249 ? 11.949 33.531 20.367 1.00 95.56 249 GLU A C 1
ATOM 1895 O O . GLU A 1 249 ? 11.605 34.506 21.033 1.00 95.56 249 GLU A O 1
ATOM 1900 N N . GLU A 1 250 ? 11.386 33.250 19.183 1.00 92.75 250 GLU A N 1
ATOM 1901 C CA . GLU A 1 250 ? 10.289 34.036 18.584 1.00 92.75 250 GLU A CA 1
ATOM 1902 C C . GLU A 1 250 ? 9.017 34.046 19.458 1.00 92.75 250 GLU A C 1
ATOM 1904 O O . GLU A 1 250 ? 8.291 35.038 19.472 1.00 92.75 250 GLU A O 1
ATOM 1909 N N . MET A 1 251 ? 8.758 32.974 20.217 1.00 95.44 251 MET A N 1
ATOM 1910 C CA . MET A 1 251 ? 7.557 32.810 21.055 1.00 95.44 251 MET A CA 1
ATOM 1911 C C . MET A 1 251 ? 7.777 33.111 22.546 1.00 95.44 251 MET A C 1
ATOM 1913 O O . MET A 1 251 ? 6.857 32.926 23.348 1.00 95.44 251 MET A O 1
ATOM 1917 N N . LYS A 1 252 ? 8.975 33.559 22.948 1.00 93.69 252 LYS A N 1
ATOM 1918 C CA . LYS A 1 252 ? 9.374 33.673 24.367 1.00 93.69 252 LYS A CA 1
ATOM 1919 C C . LYS A 1 252 ? 8.498 34.608 25.207 1.00 93.69 252 LYS A C 1
ATOM 1921 O O . LYS A 1 252 ? 8.384 34.412 26.411 1.00 93.69 252 LYS A O 1
ATOM 1926 N N . ASP A 1 253 ? 7.891 35.607 24.569 1.00 94.50 253 ASP A N 1
ATOM 1927 C CA . ASP A 1 253 ? 7.027 36.611 25.200 1.00 94.50 253 ASP A CA 1
ATOM 1928 C C . ASP A 1 253 ? 5.530 36.343 24.910 1.00 94.50 253 ASP A C 1
ATOM 1930 O O . ASP A 1 253 ? 4.672 37.190 25.167 1.00 94.50 253 ASP A O 1
ATOM 1934 N N . GLY A 1 254 ? 5.203 35.155 24.384 1.00 94.12 254 GLY A N 1
ATOM 1935 C CA . GLY A 1 254 ? 3.899 34.823 23.808 1.00 94.12 254 GLY A CA 1
ATOM 1936 C C . GLY A 1 254 ? 3.799 35.222 22.334 1.00 94.12 254 GLY A C 1
ATOM 1937 O O . GLY A 1 254 ? 4.676 35.890 21.788 1.00 94.12 254 GLY A O 1
ATOM 1938 N N . CYS A 1 255 ? 2.733 34.793 21.663 1.00 93.44 255 CYS A N 1
ATOM 1939 C CA . CYS A 1 255 ? 2.511 35.098 20.247 1.00 93.44 255 CYS A CA 1
ATOM 1940 C C . CYS A 1 255 ? 1.019 35.176 19.909 1.00 93.44 255 CYS A C 1
ATOM 1942 O O . CYS A 1 255 ? 0.162 34.710 20.666 1.00 93.44 255 CYS A O 1
ATOM 1944 N N . THR A 1 256 ? 0.684 35.786 18.771 1.00 89.38 256 THR A N 1
ATOM 1945 C CA . THR A 1 256 ? -0.684 35.701 18.247 1.00 89.38 256 THR A CA 1
ATOM 1946 C C . THR A 1 256 ? -0.954 34.288 17.739 1.00 89.38 256 THR A C 1
ATOM 1948 O O . THR A 1 256 ? -0.036 33.562 17.353 1.00 89.38 256 THR A O 1
ATOM 1951 N N . TYR A 1 257 ? -2.222 33.885 17.693 1.00 84.12 257 TYR A N 1
ATOM 1952 C CA . TYR A 1 257 ? -2.583 32.604 17.086 1.00 84.12 257 TYR A CA 1
ATOM 1953 C C . TYR A 1 257 ? -2.149 32.503 15.618 1.00 84.12 257 TYR A C 1
ATOM 1955 O O . TYR A 1 257 ? -1.708 31.441 15.175 1.00 84.12 257 TYR A O 1
ATOM 1963 N N . THR A 1 258 ? -2.231 33.609 14.872 1.00 79.31 258 THR A N 1
ATOM 1964 C CA . THR A 1 258 ? -1.761 33.673 13.485 1.00 79.31 258 THR A CA 1
ATOM 1965 C C . THR A 1 258 ? -0.257 33.407 13.398 1.00 79.31 258 THR A C 1
ATOM 1967 O O . THR A 1 258 ? 0.168 32.607 12.563 1.00 79.31 258 THR A O 1
ATOM 1970 N N . ASP A 1 259 ? 0.546 34.021 14.268 1.00 83.69 259 ASP A N 1
ATOM 1971 C CA . ASP A 1 259 ? 1.997 33.804 14.293 1.00 83.69 259 ASP A CA 1
ATOM 1972 C C . ASP A 1 259 ? 2.337 32.367 14.695 1.00 83.69 259 ASP A C 1
ATOM 1974 O O . ASP A 1 259 ? 3.146 31.718 14.032 1.00 83.69 259 ASP A O 1
ATOM 1978 N N . PHE A 1 260 ? 1.644 31.813 15.694 1.00 91.56 260 PHE A N 1
ATOM 1979 C CA . PHE A 1 260 ? 1.819 30.415 16.082 1.00 91.56 260 PHE A CA 1
ATOM 1980 C C . PHE A 1 260 ? 1.486 29.450 14.936 1.00 91.56 260 PHE A C 1
ATOM 1982 O O . PHE A 1 260 ? 2.256 28.538 14.633 1.00 91.56 260 PHE A O 1
ATOM 1989 N N . ARG A 1 261 ? 0.372 29.674 14.227 1.00 85.75 261 ARG A N 1
ATOM 1990 C CA . ARG A 1 261 ? -0.003 28.889 13.041 1.00 85.75 261 ARG A CA 1
ATOM 1991 C C . ARG A 1 261 ? 1.083 28.941 11.962 1.00 85.75 261 ARG A C 1
ATOM 1993 O O . ARG A 1 261 ? 1.364 27.907 11.355 1.00 85.75 261 ARG A O 1
ATOM 2000 N N . LYS A 1 262 ? 1.693 30.110 11.724 1.00 81.75 262 LYS A N 1
ATOM 2001 C CA . LYS A 1 262 ? 2.819 30.251 10.782 1.00 81.75 262 LYS A CA 1
ATOM 2002 C C . LYS A 1 262 ? 4.017 29.418 11.233 1.00 81.75 262 LYS A C 1
ATOM 2004 O O . LYS A 1 262 ? 4.579 28.707 10.410 1.00 81.75 262 LYS A O 1
ATOM 2009 N N . ILE A 1 263 ? 4.357 29.433 12.522 1.00 88.88 263 ILE A N 1
ATOM 2010 C CA . ILE A 1 263 ? 5.448 28.618 13.085 1.00 88.88 263 ILE A CA 1
ATOM 2011 C C . ILE A 1 263 ? 5.183 27.117 12.885 1.00 88.88 263 ILE A C 1
ATOM 2013 O O . ILE A 1 263 ? 6.072 26.389 12.438 1.00 88.88 263 ILE A O 1
ATOM 2017 N N . VAL A 1 264 ? 3.955 26.647 13.136 1.00 89.88 264 VAL A N 1
ATOM 2018 C CA . VAL A 1 264 ? 3.576 25.245 12.876 1.00 89.88 264 VAL A CA 1
ATOM 2019 C C . VAL A 1 264 ? 3.685 24.915 11.383 1.00 89.88 264 VAL A C 1
ATOM 2021 O O . VAL A 1 264 ? 4.251 23.882 11.028 1.00 89.88 264 VAL A O 1
ATOM 2024 N N . GLY A 1 265 ? 3.219 25.800 10.497 1.00 84.31 265 GLY A N 1
ATOM 2025 C CA . GLY A 1 265 ? 3.373 25.645 9.046 1.00 84.31 265 GLY A CA 1
ATOM 2026 C C . GLY A 1 265 ? 4.839 25.577 8.602 1.00 84.31 265 GLY A C 1
ATOM 2027 O O . GLY A 1 265 ? 5.207 24.691 7.835 1.00 84.31 265 GLY A O 1
ATOM 2028 N N . GLN A 1 266 ? 5.698 26.437 9.152 1.00 85.31 266 GLN A N 1
ATOM 2029 C CA . GLN A 1 266 ? 7.142 26.432 8.895 1.00 85.31 266 GLN A CA 1
ATOM 2030 C C . GLN A 1 266 ? 7.809 25.125 9.342 1.00 85.31 266 GLN A C 1
ATOM 2032 O O . GLN A 1 266 ? 8.756 24.678 8.705 1.00 85.31 266 GLN A O 1
ATOM 2037 N N . SER A 1 267 ? 7.303 24.473 10.394 1.00 89.00 267 SER A N 1
ATOM 2038 C CA . SER A 1 267 ? 7.809 23.160 10.812 1.00 89.00 267 SER A CA 1
ATOM 2039 C C . SER A 1 267 ? 7.503 22.062 9.784 1.00 89.00 267 SER A C 1
ATOM 2041 O O . SER A 1 267 ? 8.349 21.218 9.518 1.00 89.00 267 SER A O 1
ATOM 2043 N N . ALA A 1 268 ? 6.315 22.090 9.169 1.00 85.06 268 ALA A N 1
ATOM 2044 C CA . ALA A 1 268 ? 5.944 21.170 8.095 1.00 85.06 268 ALA A CA 1
ATOM 2045 C C . ALA A 1 268 ? 6.769 21.447 6.831 1.00 85.06 268 ALA A C 1
ATOM 2047 O O . ALA A 1 268 ? 7.237 20.524 6.167 1.00 85.06 268 ALA A O 1
ATOM 2048 N N . ALA A 1 269 ? 6.993 22.730 6.539 1.00 79.94 269 ALA A N 1
ATOM 2049 C CA . ALA A 1 269 ? 7.824 23.176 5.433 1.00 79.94 269 ALA A CA 1
ATOM 2050 C C . ALA A 1 269 ? 9.305 22.806 5.605 1.00 79.94 269 ALA A C 1
ATOM 2052 O O . ALA A 1 269 ? 9.982 22.622 4.601 1.00 79.94 269 ALA A O 1
ATOM 2053 N N . LEU A 1 270 ? 9.795 22.670 6.842 1.00 83.88 270 LEU A N 1
ATOM 2054 C CA . LEU A 1 270 ? 11.140 22.171 7.142 1.00 83.88 270 LEU A CA 1
ATOM 2055 C C . LEU A 1 270 ? 11.284 20.675 6.831 1.00 83.88 270 LEU A C 1
ATOM 2057 O O . LEU A 1 270 ? 12.363 20.238 6.471 1.00 83.88 270 LEU A O 1
ATOM 2061 N N . VAL A 1 271 ? 10.225 19.877 6.988 1.00 83.75 271 VAL A N 1
ATOM 2062 C CA . VAL A 1 271 ? 10.286 18.417 6.786 1.00 83.75 271 VAL A CA 1
ATOM 2063 C C . VAL A 1 271 ? 10.203 18.029 5.303 1.00 83.75 271 VAL A C 1
ATOM 2065 O O . VAL A 1 271 ? 10.642 16.941 4.947 1.00 83.75 271 VAL A O 1
ATOM 2068 N N . HIS A 1 272 ? 9.691 18.913 4.437 1.00 79.19 272 HIS A N 1
ATOM 2069 C CA . HIS A 1 272 ? 9.604 18.680 2.988 1.00 79.19 272 HIS A CA 1
ATOM 2070 C C . HIS A 1 272 ? 8.890 17.357 2.643 1.00 79.19 272 HIS A C 1
ATOM 2072 O O . HIS A 1 272 ? 9.413 16.526 1.902 1.00 79.19 272 HIS A O 1
ATOM 2078 N N . ASP A 1 273 ? 7.714 17.130 3.239 1.00 80.81 273 ASP A N 1
ATOM 2079 C CA . ASP A 1 273 ? 6.892 15.947 2.962 1.00 80.81 273 ASP A CA 1
ATOM 2080 C C . ASP A 1 273 ? 5.487 16.359 2.512 1.00 80.81 273 ASP A C 1
ATOM 2082 O O . ASP A 1 273 ? 4.839 17.207 3.133 1.00 80.81 273 ASP A O 1
ATOM 2086 N N . SER A 1 274 ? 5.010 15.763 1.419 1.00 77.12 274 SER A N 1
ATOM 2087 C CA . SER A 1 274 ? 3.668 15.994 0.886 1.00 77.12 274 SER A CA 1
ATOM 2088 C C . SER A 1 274 ? 2.550 15.293 1.672 1.00 77.12 274 SER A C 1
ATOM 2090 O O . SER A 1 274 ? 1.384 15.685 1.573 1.00 77.12 274 SER A O 1
ATOM 2092 N N . HIS A 1 275 ? 2.891 14.303 2.495 1.00 81.94 275 HIS A N 1
ATOM 2093 C CA . HIS A 1 275 ? 1.979 13.497 3.308 1.00 81.94 275 HIS A CA 1
ATOM 2094 C C . HIS A 1 275 ? 1.801 14.035 4.734 1.00 81.94 275 HIS A C 1
ATOM 2096 O O . HIS A 1 275 ? 0.894 13.598 5.454 1.00 81.94 275 HIS A O 1
ATOM 2102 N N . LEU A 1 276 ? 2.638 14.991 5.137 1.00 86.44 276 LEU A N 1
ATOM 2103 C CA . LEU A 1 276 ? 2.515 15.725 6.390 1.00 86.44 276 LEU A CA 1
ATOM 2104 C C . LEU A 1 276 ? 1.597 16.935 6.177 1.00 86.44 276 LEU A C 1
ATOM 2106 O O . LEU A 1 276 ? 1.807 17.740 5.272 1.00 86.44 276 LEU A O 1
ATOM 2110 N N . ALA A 1 277 ? 0.558 17.080 7.006 1.00 82.88 277 ALA A N 1
ATOM 2111 C CA . ALA A 1 277 ? -0.437 18.140 6.818 1.00 82.88 277 ALA A CA 1
ATOM 2112 C C . ALA A 1 277 ? -0.798 18.860 8.118 1.00 82.88 277 ALA A C 1
ATOM 2114 O O . ALA A 1 277 ? -1.046 18.231 9.142 1.00 82.88 277 ALA A O 1
ATOM 2115 N N . VAL A 1 278 ? -0.921 20.186 8.050 1.00 84.69 278 VAL A N 1
ATOM 2116 C CA . VAL A 1 278 ? -1.371 21.033 9.162 1.00 84.69 278 VAL A CA 1
ATOM 2117 C C . VAL A 1 278 ? -2.813 21.465 8.903 1.00 84.69 278 VAL A C 1
ATOM 2119 O O . VAL A 1 278 ? -3.108 22.117 7.903 1.00 84.69 278 VAL A O 1
ATOM 2122 N N . LYS A 1 279 ? -3.723 21.110 9.808 1.00 82.12 279 LYS A N 1
ATOM 2123 C CA . LYS A 1 279 ? -5.147 21.461 9.769 1.00 82.12 279 LYS A CA 1
ATOM 2124 C C . LYS A 1 279 ? -5.462 22.388 10.937 1.00 82.12 279 LYS A C 1
ATOM 2126 O O . LYS A 1 279 ? -5.042 22.131 12.062 1.00 82.12 279 LYS A O 1
ATOM 2131 N N . THR A 1 280 ? -6.220 23.451 10.705 1.00 72.56 280 THR A N 1
ATOM 2132 C CA . THR A 1 280 ? -6.618 24.380 11.772 1.00 72.56 280 THR A CA 1
ATOM 2133 C C . THR A 1 280 ? -8.082 24.161 12.184 1.00 72.56 280 THR A C 1
ATOM 2135 O O . THR A 1 280 ? -8.864 23.636 11.393 1.00 72.56 280 THR A O 1
ATOM 2138 N N . PRO A 1 281 ? -8.487 24.554 13.410 1.00 62.91 281 PRO A N 1
ATOM 2139 C CA . PRO A 1 281 ? -9.887 24.539 13.853 1.00 62.91 281 PRO A CA 1
ATOM 2140 C C . PRO A 1 281 ? -10.779 25.543 13.121 1.00 62.91 281 PRO A C 1
ATOM 2142 O O . PRO A 1 281 ? -12.000 25.472 13.239 1.00 62.91 281 PRO A O 1
ATOM 2145 N N . TYR A 1 282 ? -10.190 26.496 12.392 1.00 55.47 282 TYR A N 1
ATOM 2146 C CA . TYR A 1 282 ? -10.932 27.260 11.403 1.00 55.47 282 TYR A CA 1
ATOM 2147 C C . TYR A 1 282 ? -11.444 26.251 10.363 1.00 55.47 282 TYR A C 1
ATOM 2149 O O . TYR A 1 282 ? -10.625 25.621 9.691 1.00 55.47 282 TYR A O 1
ATOM 2157 N N . PRO A 1 283 ? -12.767 26.119 10.132 1.00 47.50 283 PRO A N 1
ATOM 2158 C CA . PRO A 1 283 ? -13.186 25.736 8.794 1.00 47.50 283 PRO A CA 1
ATOM 2159 C C . PRO A 1 283 ? -12.483 26.709 7.852 1.00 47.50 283 PRO A C 1
ATOM 2161 O O . PRO A 1 283 ? -12.248 27.856 8.233 1.00 47.50 283 PRO A O 1
ATOM 2164 N N . ASP A 1 284 ? -12.143 26.282 6.648 1.00 44.22 284 ASP A N 1
ATOM 2165 C CA . ASP A 1 284 ? -11.629 27.164 5.607 1.00 44.22 284 ASP A CA 1
ATOM 2166 C C . ASP A 1 284 ? -12.745 28.182 5.268 1.00 44.22 284 ASP A C 1
ATOM 2168 O O . ASP A 1 284 ? -13.505 28.038 4.309 1.00 44.22 284 ASP A O 1
ATOM 2172 N N . THR A 1 285 ? -13.001 29.149 6.161 1.00 41.19 285 THR A N 1
ATOM 2173 C CA . THR A 1 285 ? -14.211 29.972 6.204 1.00 41.19 285 THR A CA 1
ATOM 2174 C C . THR A 1 285 ? -14.036 31.110 5.237 1.00 41.19 285 THR A C 1
ATOM 2176 O O . THR A 1 285 ? -14.231 32.252 5.629 1.00 41.19 285 THR A O 1
ATOM 2179 N N . GLY A 1 286 ? -13.637 30.807 4.000 1.00 43.56 286 GLY A N 1
ATOM 2180 C CA . GLY A 1 286 ? -13.604 31.717 2.868 1.00 43.56 286 GLY A CA 1
ATOM 2181 C C . GLY A 1 286 ? -13.407 33.174 3.261 1.00 43.56 286 GLY A C 1
ATOM 2182 O O . GLY A 1 286 ? -14.236 33.999 2.858 1.00 43.56 286 GLY A O 1
ATOM 2183 N N . GLN A 1 287 ? -12.367 33.476 4.063 1.00 47.53 287 GLN A N 1
ATOM 2184 C CA . GLN A 1 287 ? -11.891 34.846 4.158 1.00 47.53 287 GLN A CA 1
ATOM 2185 C C . GLN A 1 287 ? -11.643 35.225 2.707 1.00 47.53 287 GLN A C 1
ATOM 2187 O O . GLN A 1 287 ? -11.023 34.469 1.953 1.00 47.53 287 GLN A O 1
ATOM 2192 N N . ASP A 1 288 ? -12.302 36.291 2.269 1.00 55.22 288 ASP A N 1
ATOM 2193 C CA . ASP A 1 288 ? -12.337 36.669 0.866 1.00 55.22 288 ASP A CA 1
ATOM 2194 C C . ASP A 1 288 ? -10.972 37.269 0.521 1.00 55.22 288 ASP A C 1
ATOM 2196 O O . ASP A 1 288 ? -10.825 38.489 0.443 1.00 55.22 288 ASP A O 1
ATOM 2200 N N . PHE A 1 289 ? -9.955 36.404 0.413 1.00 62.66 289 PHE A N 1
ATOM 2201 C CA . PHE A 1 289 ? -8.576 36.805 0.200 1.00 62.66 289 PHE A CA 1
ATOM 2202 C C . PHE A 1 289 ? -8.513 37.681 -1.039 1.00 62.66 289 PHE A C 1
ATOM 2204 O O . PHE A 1 289 ? -9.195 37.444 -2.046 1.00 62.66 289 PHE A O 1
ATOM 2211 N N . ARG A 1 290 ? -7.761 38.773 -0.933 1.00 70.38 290 ARG A N 1
ATOM 2212 C CA . ARG A 1 290 ? -7.739 39.774 -1.986 1.00 70.38 290 ARG A CA 1
ATOM 2213 C C . ARG A 1 290 ? -6.755 39.347 -3.067 1.00 70.38 290 ARG A C 1
ATOM 2215 O O . ARG A 1 290 ? -5.593 39.080 -2.798 1.00 70.38 290 ARG A O 1
ATOM 2222 N N . MET A 1 291 ? -7.237 39.298 -4.299 1.00 74.06 291 MET A N 1
ATOM 2223 C CA . MET A 1 291 ? -6.458 38.965 -5.482 1.00 74.06 291 MET A CA 1
ATOM 2224 C C . MET A 1 291 ? -5.738 40.223 -5.989 1.00 74.06 291 MET A C 1
ATOM 2226 O O . MET A 1 291 ? -6.415 41.238 -6.203 1.00 74.06 291 MET A O 1
ATOM 2230 N N . PRO A 1 292 ? -4.410 40.181 -6.206 1.00 80.19 292 PRO A N 1
ATOM 2231 C CA . PRO A 1 292 ? -3.681 41.288 -6.817 1.00 80.19 292 PRO A CA 1
ATOM 2232 C C . PRO A 1 292 ? -4.054 41.440 -8.298 1.00 80.19 292 PRO A C 1
ATOM 2234 O O . PRO A 1 292 ? -4.626 40.532 -8.912 1.00 80.19 292 PRO A O 1
ATOM 2237 N N . ASN A 1 293 ? -3.740 42.595 -8.886 1.00 83.94 293 ASN A N 1
ATOM 2238 C CA . ASN A 1 293 ? -3.949 42.814 -10.323 1.00 83.94 293 ASN A CA 1
ATOM 2239 C C . ASN A 1 293 ? -2.733 42.376 -11.163 1.00 83.94 293 ASN A C 1
ATOM 2241 O O . ASN A 1 293 ? -2.878 42.078 -12.351 1.00 83.94 293 ASN A O 1
ATOM 2245 N N . ILE A 1 294 ? -1.551 42.278 -10.548 1.00 86.25 294 ILE A N 1
ATOM 2246 C CA . ILE A 1 294 ? -0.346 41.687 -11.142 1.00 86.25 294 ILE A CA 1
ATOM 2247 C C . ILE A 1 294 ? 0.178 40.547 -10.265 1.00 86.25 294 ILE A C 1
ATOM 2249 O O . ILE A 1 294 ? 0.054 40.585 -9.044 1.00 86.25 294 ILE A O 1
ATOM 2253 N N . PHE A 1 295 ? 0.772 39.532 -10.883 1.00 83.19 295 PHE A N 1
ATOM 2254 C CA . PHE A 1 295 ? 1.251 38.329 -10.208 1.00 83.19 295 PHE A CA 1
ATOM 2255 C C . PHE A 1 295 ? 2.755 38.203 -10.454 1.00 83.19 295 PHE A C 1
ATOM 2257 O O . PHE A 1 295 ? 3.159 37.973 -11.599 1.00 83.19 295 PHE A O 1
ATOM 2264 N N . PRO A 1 296 ? 3.583 38.406 -9.418 1.00 85.94 296 PRO A N 1
ATOM 2265 C CA . PRO A 1 296 ? 5.010 38.122 -9.478 1.00 85.94 296 PRO A CA 1
ATOM 2266 C C . PRO A 1 296 ? 5.292 36.622 -9.632 1.00 85.94 296 PRO A C 1
ATOM 2268 O O . PRO A 1 296 ? 4.426 35.799 -9.364 1.00 85.94 296 PRO A O 1
ATOM 2271 N N . GLY A 1 297 ? 6.497 36.273 -10.058 1.00 85.12 297 GLY A N 1
ATOM 2272 C CA . GLY A 1 297 ? 7.016 34.911 -10.101 1.00 85.12 297 GLY A CA 1
ATOM 2273 C C . GLY A 1 297 ? 8.540 34.936 -10.176 1.00 85.12 297 GLY A C 1
ATOM 2274 O O . GLY A 1 297 ? 9.120 35.848 -10.782 1.00 85.12 297 GLY A O 1
ATOM 2275 N N . LYS A 1 298 ? 9.198 33.980 -9.519 1.00 86.44 298 LYS A N 1
ATOM 2276 C CA . LYS A 1 298 ? 10.659 33.828 -9.546 1.00 86.44 298 LYS A CA 1
ATOM 2277 C C . LYS A 1 298 ? 11.075 33.114 -10.828 1.00 86.44 298 LYS A C 1
ATOM 2279 O O . LYS A 1 298 ? 10.604 32.021 -11.106 1.00 86.44 298 LYS A O 1
ATOM 2284 N N . ILE A 1 299 ? 11.979 33.722 -11.589 1.00 84.44 299 ILE A N 1
ATOM 2285 C CA . ILE A 1 299 ? 12.641 33.089 -12.735 1.00 84.44 299 ILE A CA 1
ATOM 2286 C C . ILE A 1 299 ? 14.141 33.340 -12.583 1.00 84.44 299 ILE A C 1
ATOM 2288 O O . ILE A 1 299 ? 14.595 34.490 -12.643 1.00 84.44 299 ILE A O 1
ATOM 2292 N N . GLY A 1 300 ? 14.906 32.272 -12.337 1.00 83.44 300 GLY A N 1
ATOM 2293 C CA . GLY A 1 300 ? 16.276 32.386 -11.828 1.00 83.44 300 GLY A CA 1
ATOM 2294 C C . GLY A 1 300 ? 16.310 33.226 -10.545 1.00 83.44 300 GLY A C 1
ATOM 2295 O O . GLY A 1 300 ? 15.431 33.107 -9.699 1.00 83.44 300 GLY A O 1
ATOM 2296 N N . ASP A 1 301 ? 17.256 34.159 -10.435 1.00 85.00 301 ASP A N 1
ATOM 2297 C CA . ASP A 1 301 ? 17.390 35.037 -9.253 1.00 85.00 301 ASP A CA 1
ATOM 2298 C C . ASP A 1 301 ? 16.511 36.302 -9.308 1.00 85.00 301 ASP A C 1
ATOM 2300 O O . ASP A 1 301 ? 16.743 37.286 -8.596 1.00 85.00 301 ASP A O 1
ATOM 2304 N N . SER A 1 302 ? 15.548 36.342 -10.231 1.00 88.31 302 SER A N 1
ATOM 2305 C CA . SER A 1 302 ? 14.799 37.554 -10.562 1.00 88.31 302 SER A CA 1
ATOM 2306 C C . SER A 1 302 ? 13.319 37.389 -10.275 1.00 88.31 302 SER A C 1
ATOM 2308 O O . SER A 1 302 ? 12.700 36.417 -10.700 1.00 88.31 302 SER A O 1
ATOM 2310 N N . LEU A 1 303 ? 12.735 38.396 -9.628 1.00 90.12 303 LEU A N 1
ATOM 2311 C CA . LEU A 1 303 ? 11.293 38.498 -9.483 1.00 90.12 303 LEU A CA 1
ATOM 2312 C C . LEU A 1 303 ? 10.708 39.230 -10.693 1.00 90.12 303 LEU A C 1
ATOM 2314 O O . LEU A 1 303 ? 11.122 40.350 -11.001 1.00 90.12 303 LEU A O 1
ATOM 2318 N N . VAL A 1 304 ? 9.774 38.604 -11.402 1.00 89.94 304 VAL A N 1
ATOM 2319 C CA . VAL A 1 304 ? 9.213 39.113 -12.662 1.00 89.94 304 VAL A CA 1
ATOM 2320 C C . VAL A 1 304 ? 7.692 39.049 -12.613 1.00 89.94 304 VAL A C 1
ATOM 2322 O O . VAL A 1 304 ? 7.127 38.143 -12.015 1.00 89.94 304 VAL A O 1
ATOM 2325 N N . VAL A 1 305 ? 7.000 39.995 -13.244 1.00 88.75 305 VAL A N 1
ATOM 2326 C CA . VAL A 1 305 ? 5.543 39.904 -13.417 1.00 88.75 305 VAL A CA 1
ATOM 2327 C C . VAL A 1 305 ? 5.219 38.822 -14.448 1.00 88.75 305 VAL A C 1
ATOM 2329 O O . VAL A 1 305 ? 5.393 39.034 -15.652 1.00 88.75 305 VAL A O 1
ATOM 2332 N N . VAL A 1 306 ? 4.739 37.674 -13.970 1.00 82.12 306 VAL A N 1
ATOM 2333 C CA . VAL A 1 306 ? 4.424 36.498 -14.791 1.00 82.12 306 VAL A CA 1
ATOM 2334 C C . VAL A 1 306 ? 2.989 36.499 -15.292 1.00 82.12 306 VAL A C 1
ATOM 2336 O O . VAL A 1 306 ? 2.774 36.111 -16.430 1.00 82.12 306 VAL A O 1
ATOM 2339 N N . ARG A 1 307 ? 2.010 36.982 -14.511 1.00 81.25 307 ARG A N 1
ATOM 2340 C CA . ARG A 1 307 ? 0.592 37.065 -14.925 1.00 81.25 307 ARG A CA 1
ATOM 2341 C C . ARG A 1 307 ? -0.005 38.415 -14.560 1.00 81.25 307 ARG A C 1
ATOM 2343 O O . ARG A 1 307 ? 0.446 39.072 -13.623 1.00 81.25 307 ARG A O 1
ATOM 2350 N N . VAL A 1 308 ? -1.056 38.812 -15.266 1.00 84.50 308 VAL A N 1
ATOM 2351 C CA . VAL A 1 308 ? -1.794 40.057 -15.011 1.00 84.50 308 VAL A CA 1
ATOM 2352 C C . VAL A 1 308 ? -3.289 39.858 -15.252 1.00 84.50 308 VAL A C 1
ATOM 2354 O O . VAL A 1 308 ? -3.700 38.990 -16.024 1.00 84.50 308 VAL A O 1
ATOM 2357 N N . VAL A 1 309 ? -4.130 40.651 -14.595 1.00 84.25 309 VAL A N 1
ATOM 2358 C CA . VAL A 1 309 ? -5.555 40.753 -14.958 1.00 84.25 309 VAL A CA 1
ATOM 2359 C C . VAL A 1 309 ? -5.743 41.665 -16.180 1.00 84.25 309 VAL A C 1
ATOM 2361 O O . VAL A 1 309 ? -4.855 42.471 -16.475 1.00 84.25 309 VAL A O 1
ATOM 2364 N N . PRO A 1 310 ? -6.900 41.600 -16.871 1.00 84.38 310 PRO A N 1
ATOM 2365 C CA . PRO A 1 310 ? -7.199 42.519 -17.966 1.00 84.38 310 PRO A CA 1
ATOM 2366 C C . PRO A 1 310 ? -7.031 43.997 -17.569 1.00 84.38 310 PRO A C 1
ATOM 2368 O O . PRO A 1 310 ? -7.595 44.438 -16.564 1.00 84.38 310 PRO A O 1
ATOM 2371 N N . GLY A 1 311 ? -6.285 44.762 -18.369 1.00 85.44 311 GLY A N 1
ATOM 2372 C CA . GLY A 1 311 ? -5.975 46.183 -18.147 1.00 85.44 311 GLY A CA 1
ATOM 2373 C C . GLY A 1 311 ? -4.613 46.468 -17.495 1.00 85.44 311 GLY A C 1
ATOM 2374 O O . GLY A 1 311 ? -4.242 47.636 -17.362 1.00 85.44 311 GLY A O 1
ATOM 2375 N N . TYR A 1 312 ? -3.865 45.434 -17.096 1.00 89.75 312 TYR A N 1
ATOM 2376 C CA . TYR A 1 312 ? -2.536 45.544 -16.475 1.00 89.75 312 TYR A CA 1
ATOM 2377 C C . TYR A 1 312 ? -1.404 44.995 -17.367 1.00 89.75 312 TYR A C 1
ATOM 2379 O O . TYR A 1 312 ? -0.271 44.836 -16.915 1.00 8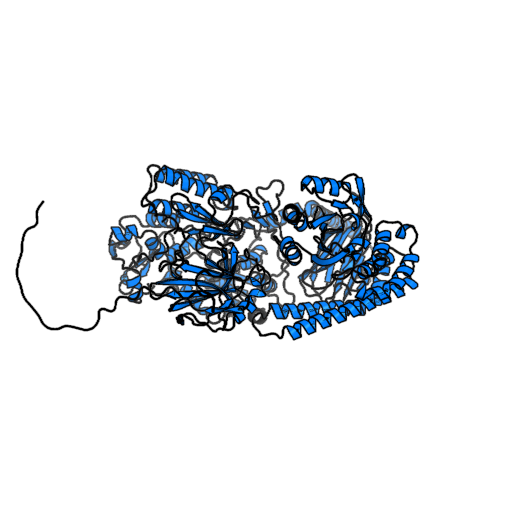9.75 312 TYR A O 1
ATOM 2387 N N . GLU A 1 313 ? -1.670 44.762 -18.655 1.00 89.06 313 GLU A N 1
ATOM 2388 C CA . GLU A 1 313 ? -0.767 44.113 -19.620 1.00 89.06 313 GLU A CA 1
ATOM 2389 C C . GLU A 1 313 ? 0.591 44.806 -19.761 1.00 89.06 313 GLU A C 1
ATOM 2391 O O . GLU A 1 313 ? 1.598 44.137 -19.978 1.00 89.06 313 GLU A O 1
ATOM 2396 N N . LYS A 1 314 ? 0.654 46.129 -19.565 1.00 90.81 314 LYS A N 1
ATOM 2397 C CA . LYS A 1 314 ? 1.912 46.893 -19.635 1.00 90.81 314 LYS A CA 1
ATOM 2398 C C . LYS A 1 314 ? 2.951 46.506 -18.573 1.00 90.81 314 LYS A C 1
ATOM 2400 O O . LYS A 1 314 ? 4.122 46.837 -18.733 1.00 90.81 314 LYS A O 1
ATOM 2405 N N . TYR A 1 315 ? 2.529 45.867 -17.480 1.00 91.25 315 TYR A N 1
ATOM 2406 C CA . TYR A 1 315 ? 3.420 45.436 -16.400 1.00 91.25 315 TYR A CA 1
ATOM 2407 C C . TYR A 1 315 ? 3.967 44.027 -16.613 1.00 91.25 315 TYR A C 1
ATOM 2409 O O . TYR A 1 315 ? 4.928 43.648 -15.950 1.00 91.25 315 TYR A O 1
ATOM 2417 N N . LEU A 1 316 ? 3.376 43.252 -17.524 1.00 86.69 316 LEU A N 1
ATOM 2418 C CA . LEU A 1 316 ? 3.812 41.894 -17.813 1.00 86.69 316 LEU A CA 1
ATOM 2419 C C . LEU A 1 316 ? 5.292 41.887 -18.231 1.00 86.69 316 LEU A C 1
ATOM 2421 O O . LEU A 1 316 ? 5.733 42.781 -18.952 1.00 86.69 316 LEU A O 1
ATOM 2425 N N . ARG A 1 317 ? 6.055 40.879 -17.785 1.00 87.19 317 ARG A N 1
ATOM 2426 C CA . ARG A 1 317 ? 7.505 40.713 -18.027 1.00 87.19 317 ARG A CA 1
ATOM 2427 C C . ARG A 1 317 ? 8.417 41.733 -17.345 1.00 87.19 317 ARG A C 1
ATOM 2429 O O . ARG A 1 317 ? 9.638 41.601 -17.453 1.00 87.19 317 ARG A O 1
ATOM 2436 N N . LYS A 1 318 ? 7.881 42.729 -16.632 1.00 91.81 318 LYS A N 1
ATOM 2437 C CA . LYS A 1 318 ? 8.721 43.670 -15.885 1.00 91.81 318 LYS A CA 1
ATOM 2438 C C . LYS A 1 318 ? 9.381 42.981 -14.700 1.00 91.81 318 LYS A C 1
ATOM 2440 O O . LYS A 1 318 ? 8.744 42.214 -13.979 1.00 91.81 318 LYS A O 1
ATOM 2445 N N . ARG A 1 319 ? 10.658 43.293 -14.484 1.00 93.75 319 ARG A N 1
ATOM 2446 C CA . ARG A 1 319 ? 11.412 42.853 -13.310 1.00 93.75 319 ARG A CA 1
ATOM 2447 C C . ARG A 1 319 ? 11.067 43.744 -12.122 1.00 93.75 319 ARG A C 1
ATOM 2449 O O . ARG A 1 319 ? 11.091 44.966 -12.242 1.00 93.75 319 ARG A O 1
ATOM 2456 N N . ILE A 1 320 ? 10.774 43.119 -10.992 1.00 94.12 320 ILE A N 1
ATOM 2457 C CA . ILE A 1 320 ? 10.442 43.758 -9.721 1.00 94.12 320 ILE A CA 1
ATOM 2458 C C . ILE A 1 320 ? 11.725 43.886 -8.897 1.00 94.12 320 ILE A C 1
ATOM 2460 O O . ILE A 1 320 ? 12.490 42.930 -8.773 1.00 94.12 320 ILE A O 1
ATOM 2464 N N . VAL A 1 321 ? 11.967 45.075 -8.353 1.00 96.25 321 VAL A N 1
ATOM 2465 C CA . VAL A 1 321 ? 13.123 45.396 -7.501 1.00 96.25 321 VAL A CA 1
ATOM 2466 C C . VAL A 1 321 ? 12.731 45.404 -6.029 1.00 96.25 321 VAL A C 1
ATOM 2468 O O . VAL A 1 321 ? 13.523 44.981 -5.191 1.00 96.25 321 VAL A O 1
ATOM 2471 N N . SER A 1 322 ? 11.512 45.836 -5.702 1.00 92.94 322 SER A N 1
ATOM 2472 C CA . SER A 1 322 ? 10.985 45.769 -4.339 1.00 92.94 322 SER A CA 1
ATOM 2473 C C . SER A 1 322 ? 9.460 45.664 -4.303 1.00 92.94 322 SER A C 1
ATOM 2475 O O . SER A 1 322 ? 8.766 46.083 -5.237 1.00 92.94 322 SER A O 1
ATOM 2477 N N . ILE A 1 323 ? 8.954 45.089 -3.208 1.00 88.44 323 ILE A N 1
ATOM 2478 C CA . ILE A 1 323 ? 7.529 45.010 -2.866 1.00 88.44 323 ILE A CA 1
ATOM 2479 C C . ILE A 1 323 ? 7.349 45.582 -1.461 1.00 88.44 323 ILE A C 1
ATOM 2481 O O . ILE A 1 323 ? 7.928 45.075 -0.498 1.00 88.44 323 ILE A O 1
ATOM 2485 N N . ASN A 1 324 ? 6.539 46.632 -1.338 1.00 86.31 324 ASN A N 1
ATOM 2486 C CA . ASN A 1 324 ? 6.308 47.377 -0.097 1.00 86.31 324 ASN A CA 1
ATOM 2487 C C . ASN A 1 324 ? 7.615 47.877 0.546 1.00 86.31 324 ASN A C 1
ATOM 2489 O O . ASN A 1 324 ? 7.782 47.824 1.759 1.00 86.31 324 ASN A O 1
ATOM 2493 N N . GLY A 1 325 ? 8.572 48.315 -0.278 1.00 87.06 325 GLY A N 1
ATOM 2494 C CA . GLY A 1 325 ? 9.888 48.777 0.180 1.00 87.06 325 GLY A CA 1
ATOM 2495 C C . GLY A 1 325 ? 10.876 47.665 0.551 1.00 87.06 325 GLY A C 1
ATOM 2496 O O . GLY A 1 325 ? 12.053 47.961 0.737 1.00 87.06 325 GLY A O 1
ATOM 2497 N N . VAL A 1 326 ? 10.443 46.402 0.589 1.00 88.62 326 VAL A N 1
ATOM 2498 C CA . VAL A 1 326 ? 11.313 45.246 0.841 1.00 88.62 326 VAL A CA 1
ATOM 2499 C C . VAL A 1 326 ? 11.949 44.785 -0.476 1.00 88.62 326 VAL A C 1
ATOM 2501 O O . VAL A 1 326 ? 11.212 44.567 -1.448 1.00 88.62 326 VAL A O 1
ATOM 2504 N N . PRO A 1 327 ? 13.286 44.645 -0.557 1.00 94.50 327 PRO A N 1
ATOM 2505 C CA . PRO A 1 327 ? 13.977 44.164 -1.750 1.00 94.50 327 PRO A CA 1
ATOM 2506 C C . PRO A 1 327 ? 13.436 42.825 -2.265 1.00 94.50 327 PRO A C 1
ATOM 2508 O O . PRO A 1 327 ? 13.120 41.921 -1.493 1.00 94.50 327 PRO A O 1
ATOM 2511 N N . ALA A 1 328 ? 13.385 42.662 -3.587 1.00 91.44 328 ALA A N 1
ATOM 2512 C CA . ALA A 1 328 ? 12.865 41.456 -4.230 1.00 91.44 328 ALA A CA 1
ATOM 2513 C C . ALA A 1 328 ? 13.586 40.176 -3.770 1.00 91.44 328 ALA A C 1
ATOM 2515 O O . ALA A 1 328 ? 12.945 39.148 -3.582 1.00 91.44 328 ALA A O 1
ATOM 2516 N N . GLN A 1 329 ? 14.899 40.243 -3.536 1.00 90.50 329 GLN A N 1
ATOM 2517 C CA . GLN A 1 329 ? 15.698 39.118 -3.038 1.00 90.50 329 GLN A CA 1
ATOM 2518 C C . GLN A 1 329 ? 15.312 38.698 -1.616 1.00 90.50 329 GLN A C 1
ATOM 2520 O O . GLN A 1 329 ? 15.402 37.521 -1.286 1.00 90.50 329 GLN A O 1
ATOM 2525 N N . GLU A 1 330 ? 14.892 39.638 -0.774 1.00 88.00 330 GLU A N 1
ATOM 2526 C CA . GLU A 1 330 ? 14.428 39.332 0.580 1.00 88.00 330 GLU A CA 1
ATOM 2527 C C . GLU A 1 330 ? 13.043 38.675 0.529 1.00 88.00 330 GLU A C 1
ATOM 2529 O O . GLU A 1 330 ? 12.848 37.629 1.140 1.00 88.00 330 GLU A O 1
ATOM 2534 N N . ARG A 1 331 ? 12.142 39.171 -0.332 1.00 84.38 331 ARG A N 1
ATOM 2535 C CA . ARG A 1 331 ? 10.835 38.533 -0.587 1.00 84.38 331 ARG A CA 1
ATOM 2536 C C . ARG A 1 331 ? 10.947 37.119 -1.151 1.00 84.38 331 ARG A C 1
ATOM 2538 O O . ARG A 1 331 ? 10.179 36.248 -0.766 1.00 84.38 331 ARG A O 1
ATOM 2545 N N . ILE A 1 332 ? 11.905 36.884 -2.047 1.00 84.25 332 ILE A N 1
ATOM 2546 C CA . ILE A 1 332 ? 12.204 35.545 -2.573 1.00 84.25 332 ILE A CA 1
ATOM 2547 C C . ILE A 1 332 ? 12.585 34.593 -1.431 1.00 84.25 332 ILE A C 1
ATOM 2549 O O . ILE A 1 332 ? 12.010 33.514 -1.340 1.00 84.25 332 ILE A O 1
ATOM 2553 N N . LYS A 1 333 ? 13.480 35.007 -0.525 1.00 81.94 333 LYS A N 1
ATOM 2554 C CA . LYS A 1 333 ? 13.905 34.179 0.616 1.00 81.94 333 LYS A CA 1
ATOM 2555 C C . LYS A 1 333 ? 12.779 33.911 1.612 1.00 81.94 333 LYS A C 1
ATOM 2557 O O . LYS A 1 333 ? 12.654 32.794 2.102 1.00 81.94 333 LYS A O 1
ATOM 2562 N N . GLU A 1 334 ? 11.965 34.922 1.917 1.00 75.94 334 GLU A N 1
ATOM 2563 C CA . GLU A 1 334 ? 10.774 34.759 2.765 1.00 75.94 334 GLU A CA 1
ATOM 2564 C C . GLU A 1 334 ? 9.844 33.676 2.208 1.00 75.94 334 GLU A C 1
ATOM 2566 O O . GLU A 1 334 ? 9.339 32.839 2.952 1.00 75.94 334 GLU A O 1
ATOM 2571 N N . LEU A 1 335 ? 9.658 33.674 0.889 1.00 73.75 335 LEU A N 1
ATOM 2572 C CA . LEU A 1 335 ? 8.809 32.722 0.190 1.00 73.75 335 LEU A CA 1
ATOM 2573 C C . LEU A 1 335 ? 9.381 31.317 0.123 1.00 73.75 335 LEU A C 1
ATOM 2575 O O . LEU A 1 335 ? 8.641 30.365 0.353 1.00 73.75 335 LEU A O 1
ATOM 2579 N N . GLU A 1 336 ? 10.675 31.187 -0.162 1.00 75.25 336 GLU A N 1
ATOM 2580 C CA . GLU A 1 336 ? 11.365 29.896 -0.133 1.00 75.25 336 GLU A CA 1
ATOM 2581 C C . GLU A 1 336 ? 11.186 29.241 1.238 1.00 75.25 336 GLU A C 1
ATOM 2583 O O . GLU A 1 336 ? 10.731 28.108 1.311 1.00 75.25 336 GLU A O 1
ATOM 2588 N N . ASN A 1 337 ? 11.396 29.983 2.326 1.00 69.56 337 ASN A N 1
ATOM 2589 C CA . ASN A 1 337 ? 11.241 29.460 3.687 1.00 69.56 337 ASN A CA 1
ATOM 2590 C C . ASN A 1 337 ? 9.794 29.092 4.068 1.00 69.56 337 ASN A C 1
ATOM 2592 O O . ASN A 1 337 ? 9.582 28.353 5.028 1.00 69.56 337 ASN A O 1
ATOM 2596 N N . HIS A 1 338 ? 8.795 29.642 3.373 1.00 66.31 338 HIS A N 1
ATOM 2597 C CA . HIS A 1 338 ? 7.377 29.415 3.674 1.00 66.31 338 HIS A CA 1
ATOM 2598 C C . HIS A 1 338 ? 6.769 28.286 2.833 1.00 66.31 338 HIS A C 1
ATOM 2600 O O . HIS A 1 338 ? 5.904 27.558 3.313 1.00 66.31 338 HIS A O 1
ATOM 2606 N N . PHE A 1 339 ? 7.227 28.115 1.589 1.00 62.66 339 PHE A N 1
ATOM 2607 C CA . PHE A 1 339 ? 6.640 27.196 0.603 1.00 62.66 339 PHE A CA 1
ATOM 2608 C C . PHE A 1 339 ? 7.446 25.917 0.367 1.00 62.66 339 PHE A C 1
ATOM 2610 O O . PHE A 1 339 ? 7.174 25.177 -0.576 1.00 62.66 339 PHE A O 1
ATOM 2617 N N . THR A 1 340 ? 8.402 25.602 1.237 1.00 57.03 340 THR A N 1
ATOM 2618 C CA . THR A 1 340 ? 9.166 24.358 1.137 1.00 57.03 340 THR A CA 1
ATOM 2619 C C . THR A 1 340 ? 8.410 23.092 1.581 1.00 57.03 340 THR A C 1
ATOM 2621 O O . THR A 1 340 ? 8.988 22.012 1.554 1.00 57.03 340 THR A O 1
ATOM 2624 N N . GLY A 1 341 ? 7.127 23.177 1.950 1.00 55.72 341 GLY A N 1
ATOM 2625 C CA . GLY A 1 341 ? 6.280 22.010 2.245 1.00 55.72 341 GLY A CA 1
ATOM 2626 C C . GLY A 1 341 ? 5.504 21.496 1.025 1.00 55.72 341 GLY A C 1
ATOM 2627 O O . GLY A 1 341 ? 5.243 22.243 0.082 1.00 55.72 341 GLY A O 1
ATOM 2628 N N . GLY A 1 342 ? 5.068 20.232 1.047 1.00 59.03 342 GLY A N 1
ATOM 2629 C CA . GLY A 1 342 ? 4.111 19.715 0.057 1.00 59.03 342 GLY A CA 1
ATOM 2630 C C . GLY A 1 342 ? 4.704 18.987 -1.155 1.00 59.03 342 GLY A C 1
ATOM 2631 O O . GLY A 1 342 ? 3.985 18.752 -2.126 1.00 59.03 342 GLY A O 1
ATOM 2632 N N . TYR A 1 343 ? 5.980 18.628 -1.144 1.00 64.75 343 TYR A N 1
ATOM 2633 C CA . TYR A 1 343 ? 6.612 17.731 -2.120 1.00 64.75 343 TYR A CA 1
ATOM 2634 C C . TYR A 1 343 ? 7.389 16.653 -1.365 1.00 64.75 343 TYR A C 1
ATOM 2636 O O . TYR A 1 343 ? 7.606 16.814 -0.172 1.00 64.75 343 TYR A O 1
ATOM 2644 N N . ASP A 1 344 ? 7.714 15.536 -2.014 1.00 69.12 344 ASP A N 1
ATOM 2645 C CA . ASP A 1 344 ? 8.421 14.444 -1.344 1.00 69.12 344 ASP A CA 1
ATOM 2646 C C . ASP A 1 344 ? 9.930 14.692 -1.444 1.00 69.12 344 ASP A C 1
ATOM 2648 O O . ASP A 1 344 ? 10.481 14.701 -2.549 1.00 69.12 344 ASP A O 1
ATOM 2652 N N . ALA A 1 345 ? 10.597 14.844 -0.297 1.00 64.94 345 ALA A N 1
ATOM 2653 C CA . ALA A 1 345 ? 12.035 15.110 -0.198 1.00 64.94 345 ALA A CA 1
ATOM 2654 C C . ALA A 1 345 ? 12.445 16.507 -0.735 1.00 64.94 345 ALA A C 1
ATOM 2656 O O . ALA A 1 345 ? 11.585 17.359 -0.869 1.00 64.94 345 ALA A O 1
ATOM 2657 N N . ASP A 1 346 ? 13.724 16.811 -1.005 1.00 74.56 346 ASP A N 1
ATOM 2658 C CA . ASP A 1 346 ? 14.217 18.170 -1.353 1.00 74.56 346 ASP A CA 1
ATOM 2659 C C . ASP A 1 346 ? 14.194 18.480 -2.877 1.00 74.56 346 ASP A C 1
ATOM 2661 O O . ASP A 1 346 ? 15.202 18.883 -3.462 1.00 74.56 346 ASP A O 1
ATOM 2665 N N . SER A 1 347 ? 13.063 18.259 -3.569 1.00 79.31 347 SER A N 1
ATOM 2666 C CA . SER A 1 347 ? 12.922 18.556 -5.012 1.00 79.31 347 SER A CA 1
ATOM 2667 C C . SER A 1 347 ? 13.010 20.060 -5.332 1.00 79.31 347 SER A C 1
ATOM 2669 O O . SER A 1 347 ? 12.044 20.821 -5.217 1.00 79.31 347 SER A O 1
ATOM 2671 N N . ARG A 1 348 ? 14.180 20.501 -5.810 1.00 79.12 348 ARG A N 1
ATOM 2672 C CA . ARG A 1 348 ? 14.463 21.919 -6.102 1.00 79.12 348 ARG A CA 1
ATOM 2673 C C . ARG A 1 348 ? 13.752 22.421 -7.352 1.00 79.12 348 ARG A C 1
ATOM 2675 O O . ARG A 1 348 ? 13.329 23.574 -7.379 1.00 79.12 348 ARG A O 1
ATOM 2682 N N . SER A 1 349 ? 13.564 21.558 -8.353 1.00 85.62 349 SER A N 1
ATOM 2683 C CA . SER A 1 349 ? 12.853 21.947 -9.583 1.00 85.62 349 SER A CA 1
ATOM 2684 C C . SER A 1 349 ? 11.377 22.261 -9.316 1.00 85.62 349 SER A C 1
ATOM 2686 O O . SER A 1 349 ? 10.837 23.199 -9.899 1.00 85.62 349 SER A O 1
ATOM 2688 N N . TYR A 1 350 ? 10.737 21.543 -8.384 1.00 81.69 350 TYR A N 1
ATOM 2689 C CA . TYR A 1 350 ? 9.365 21.848 -7.973 1.00 81.69 350 TYR A CA 1
ATOM 2690 C C . TYR A 1 350 ? 9.260 23.201 -7.271 1.00 81.69 350 TYR A C 1
ATOM 2692 O O . TYR A 1 350 ? 8.340 23.964 -7.568 1.00 81.69 350 TYR A O 1
ATOM 2700 N N . LEU A 1 351 ? 10.210 23.527 -6.389 1.00 78.69 351 LEU A N 1
ATOM 2701 C CA . LEU A 1 351 ? 10.256 24.841 -5.751 1.00 78.69 351 LEU A CA 1
ATOM 2702 C C . LEU A 1 351 ? 10.410 25.955 -6.797 1.00 78.69 351 LEU A C 1
ATOM 2704 O O . LEU A 1 351 ? 9.638 26.912 -6.777 1.00 78.69 351 LEU A O 1
ATOM 2708 N N . ASP A 1 352 ? 11.341 25.811 -7.745 1.00 81.50 352 ASP A N 1
ATOM 2709 C CA . ASP A 1 352 ? 11.541 26.794 -8.818 1.00 81.50 352 ASP A CA 1
ATOM 2710 C C . ASP A 1 352 ? 10.279 26.988 -9.671 1.00 81.50 352 ASP A C 1
ATOM 2712 O O . ASP A 1 352 ? 9.869 28.126 -9.916 1.00 81.50 352 ASP A O 1
ATOM 2716 N N . TYR A 1 353 ? 9.611 25.902 -10.064 1.00 80.69 353 TYR A N 1
ATOM 2717 C CA . TYR A 1 353 ? 8.339 25.967 -10.784 1.00 80.69 353 TYR A CA 1
ATOM 2718 C C . TYR A 1 353 ? 7.241 26.636 -9.960 1.00 80.69 353 TYR A C 1
ATOM 2720 O O . TYR A 1 353 ? 6.603 27.584 -10.421 1.00 80.69 353 TYR A O 1
ATOM 2728 N N . PHE A 1 354 ? 7.026 26.185 -8.723 1.00 76.94 354 PHE A N 1
ATOM 2729 C CA . PHE A 1 354 ? 5.980 26.716 -7.855 1.00 76.94 354 PHE A CA 1
ATOM 2730 C C . PHE A 1 354 ? 6.177 28.216 -7.622 1.00 76.94 354 PHE A C 1
ATOM 2732 O O . PHE A 1 354 ? 5.238 29.002 -7.762 1.00 76.94 354 PHE A O 1
ATOM 2739 N N . MET A 1 355 ? 7.410 28.647 -7.360 1.00 79.88 355 MET A N 1
ATOM 2740 C CA . MET A 1 355 ? 7.735 30.062 -7.205 1.00 79.88 355 MET A CA 1
ATOM 2741 C C . MET A 1 355 ? 7.592 30.863 -8.501 1.00 79.88 355 MET A C 1
ATOM 2743 O O . MET A 1 355 ? 7.338 32.070 -8.440 1.00 79.88 355 MET A O 1
ATOM 2747 N N . ALA A 1 356 ? 7.729 30.230 -9.666 1.00 79.81 356 ALA A N 1
ATOM 2748 C CA . ALA A 1 356 ? 7.488 30.867 -10.953 1.00 79.81 356 ALA A CA 1
ATOM 2749 C C . ALA A 1 356 ? 5.991 31.067 -11.240 1.00 79.81 356 ALA A C 1
ATOM 2751 O O . ALA A 1 356 ? 5.628 32.104 -11.796 1.00 79.81 356 ALA A O 1
ATOM 2752 N N . VAL A 1 357 ? 5.115 30.120 -10.869 1.00 70.56 357 VAL A N 1
ATOM 2753 C CA . VAL A 1 357 ? 3.708 30.109 -11.336 1.00 70.56 357 VAL A CA 1
ATOM 2754 C C . VAL A 1 357 ? 2.629 30.288 -10.257 1.00 70.56 357 VAL A C 1
ATOM 2756 O O . VAL A 1 357 ? 1.488 30.614 -10.599 1.00 70.56 357 VAL A O 1
ATOM 2759 N N . ALA A 1 358 ? 2.955 30.116 -8.972 1.00 63.03 358 ALA A N 1
ATOM 2760 C CA . ALA A 1 358 ? 1.989 29.987 -7.871 1.00 63.03 358 ALA A CA 1
ATOM 2761 C C . ALA A 1 358 ? 2.100 31.097 -6.800 1.00 63.03 358 ALA A C 1
ATOM 2763 O O . ALA A 1 358 ? 1.754 30.918 -5.633 1.00 63.03 358 ALA A O 1
ATOM 2764 N N . TRP A 1 359 ? 2.523 32.302 -7.182 1.00 66.31 359 TRP A N 1
ATOM 2765 C CA . TRP A 1 359 ? 2.698 33.423 -6.242 1.00 66.31 359 TRP A CA 1
ATOM 2766 C C . TRP A 1 359 ? 1.399 33.924 -5.587 1.00 66.31 359 TRP A C 1
ATOM 2768 O O . TRP A 1 359 ? 1.426 34.630 -4.583 1.00 66.31 359 TRP A O 1
ATOM 2778 N N . ASN A 1 360 ? 0.225 33.562 -6.108 1.00 59.06 360 ASN A N 1
ATOM 2779 C CA . ASN A 1 360 ? -1.057 33.888 -5.474 1.00 59.06 360 ASN A CA 1
ATOM 2780 C C . ASN A 1 360 ? -1.216 33.260 -4.076 1.00 59.06 360 ASN A C 1
ATOM 2782 O O . ASN A 1 360 ? -2.015 33.767 -3.293 1.00 59.06 360 ASN A O 1
ATOM 2786 N N . TYR A 1 361 ? -0.470 32.195 -3.761 1.00 57.94 361 TYR A N 1
ATOM 2787 C CA . TYR A 1 361 ? -0.486 31.571 -2.437 1.00 57.94 361 TYR A CA 1
ATOM 2788 C C . TYR A 1 361 ? 0.211 32.426 -1.371 1.00 57.94 361 TYR A C 1
ATOM 2790 O O . TYR A 1 361 ? -0.264 32.469 -0.242 1.00 57.94 361 TYR A O 1
ATOM 2798 N N . TYR A 1 362 ? 1.236 33.207 -1.739 1.00 61.34 362 TYR A N 1
ATOM 2799 C CA . TYR A 1 362 ? 1.868 34.191 -0.845 1.00 61.34 362 TYR A CA 1
ATOM 2800 C C . TYR A 1 362 ? 0.842 35.120 -0.188 1.00 61.34 362 TYR A C 1
ATOM 2802 O O . TYR A 1 362 ? 0.839 35.363 1.013 1.00 61.34 362 TYR A O 1
ATOM 2810 N N . PHE A 1 363 ? -0.074 35.613 -1.017 1.00 59.03 363 PHE A N 1
ATOM 2811 C CA . PHE A 1 363 ? -1.113 36.557 -0.638 1.00 59.03 363 PHE A CA 1
ATOM 2812 C C . PHE A 1 363 ? -2.284 35.901 0.106 1.00 59.03 363 PHE A C 1
ATOM 2814 O O . PHE A 1 363 ? -3.030 36.593 0.796 1.00 59.03 363 PHE A O 1
ATOM 2821 N N . ALA A 1 364 ? -2.456 34.583 -0.032 1.00 54.84 364 ALA A N 1
ATOM 2822 C CA . ALA A 1 364 ? -3.494 33.824 0.657 1.00 54.84 364 ALA A CA 1
ATOM 2823 C C . ALA A 1 364 ? -3.113 33.498 2.113 1.00 54.84 364 ALA A C 1
ATOM 2825 O O . ALA A 1 364 ? -3.997 33.479 2.967 1.00 54.84 364 ALA A O 1
ATOM 2826 N N . ASP A 1 365 ? -1.821 33.303 2.396 1.00 52.00 365 ASP A N 1
ATOM 2827 C CA . ASP A 1 365 ? -1.314 32.965 3.735 1.00 52.00 365 ASP A CA 1
ATOM 2828 C C . ASP A 1 365 ? -0.922 34.184 4.591 1.00 52.00 365 ASP A C 1
ATOM 2830 O O . ASP A 1 365 ? -0.808 34.065 5.813 1.00 52.00 365 ASP A O 1
ATOM 2834 N N . SER A 1 366 ? -0.813 35.371 3.978 1.00 53.28 366 SER A N 1
ATOM 2835 C CA . SER A 1 366 ? -0.612 36.664 4.659 1.00 53.28 366 SER A CA 1
ATOM 2836 C C . SER A 1 366 ? -1.793 37.642 4.465 1.00 53.28 366 SER A C 1
ATOM 2838 O O . SER A 1 366 ? -1.585 38.787 4.053 1.00 53.28 366 SER A O 1
ATOM 2840 N N . PRO A 1 367 ? -3.055 37.250 4.751 1.00 53.06 367 PRO A N 1
ATOM 2841 C CA . PRO A 1 367 ? -4.229 38.095 4.506 1.00 53.06 367 PRO A CA 1
ATOM 2842 C C . PRO A 1 367 ? -4.204 39.398 5.321 1.00 53.06 367 PRO A C 1
ATOM 2844 O O . PRO A 1 367 ? -4.668 40.432 4.843 1.00 53.06 367 PRO A O 1
ATOM 2847 N N . GLU A 1 368 ? -3.584 39.383 6.501 1.00 51.78 368 GLU A N 1
ATOM 2848 C CA . GLU A 1 368 ? -3.423 40.550 7.375 1.00 51.78 368 GLU A CA 1
ATOM 2849 C C . GLU A 1 368 ? -2.531 41.640 6.748 1.00 51.78 368 GLU A C 1
ATOM 2851 O O . GLU A 1 368 ? -2.829 42.824 6.903 1.00 51.78 368 GLU A O 1
ATOM 2856 N N . GLU A 1 369 ? -1.494 41.289 5.970 1.00 52.56 369 GLU A N 1
ATOM 2857 C CA . GLU A 1 369 ? -0.681 42.278 5.230 1.00 52.56 369 GLU A CA 1
ATOM 2858 C C . GLU A 1 369 ? -1.509 42.988 4.147 1.00 52.56 369 GLU A C 1
ATOM 2860 O O . GLU A 1 369 ? -1.356 44.188 3.906 1.00 52.56 369 GLU A O 1
ATOM 2865 N N . LEU A 1 370 ? -2.437 42.269 3.510 1.00 51.16 370 LEU A N 1
ATOM 2866 C CA . LEU A 1 370 ? -3.329 42.831 2.492 1.00 51.16 370 LEU A CA 1
ATOM 2867 C C . LEU A 1 370 ? -4.479 43.645 3.091 1.00 51.16 370 LEU A C 1
ATOM 2869 O O . LEU A 1 370 ? -4.926 44.621 2.478 1.00 51.16 370 LEU A O 1
ATOM 2873 N N . GLU A 1 371 ? -4.959 43.263 4.273 1.00 49.72 371 GLU A N 1
ATOM 2874 C CA . GLU A 1 371 ? -5.991 43.996 5.007 1.00 49.72 371 GLU A CA 1
ATOM 2875 C C . GLU A 1 371 ? -5.451 45.277 5.658 1.00 49.72 371 GLU A C 1
ATOM 2877 O O . GLU A 1 371 ? -6.142 46.298 5.643 1.00 49.72 371 GLU A O 1
ATOM 2882 N N . THR A 1 372 ? -4.213 45.266 6.162 1.00 48.47 372 THR A N 1
ATOM 2883 C CA . THR A 1 372 ? -3.591 46.415 6.847 1.00 48.47 372 THR A CA 1
ATOM 2884 C C . THR A 1 372 ? -3.055 47.484 5.892 1.00 48.47 372 THR A C 1
ATOM 2886 O O . THR A 1 372 ? -3.132 48.671 6.213 1.00 48.47 372 THR A O 1
ATOM 2889 N N . LEU A 1 373 ? -2.553 47.113 4.705 1.00 49.94 373 LEU A N 1
ATOM 2890 C CA . LEU A 1 373 ? -1.944 48.073 3.769 1.00 49.94 373 LEU A CA 1
ATOM 2891 C C . LEU A 1 373 ? -2.939 48.693 2.775 1.00 49.94 373 LEU A C 1
ATOM 2893 O O . LEU A 1 373 ? -2.712 49.799 2.279 1.00 49.94 373 LEU A O 1
ATOM 2897 N N . GLY A 1 374 ? -4.026 47.994 2.425 1.00 60.91 374 GLY A N 1
ATOM 2898 C CA . GLY A 1 374 ? -5.020 48.424 1.425 1.00 60.91 374 GLY A CA 1
ATOM 2899 C C . GLY A 1 374 ? -4.493 48.600 -0.015 1.00 60.91 374 GLY A C 1
ATOM 2900 O O . GLY A 1 374 ? -5.294 48.676 -0.952 1.00 60.91 374 GLY A O 1
ATOM 2901 N N . THR A 1 375 ? -3.169 48.657 -0.198 1.00 72.56 375 THR A N 1
ATOM 2902 C CA . THR A 1 375 ? -2.446 48.880 -1.454 1.00 72.56 375 THR A CA 1
ATOM 2903 C C . THR A 1 375 ? -1.061 48.220 -1.380 1.00 72.56 375 THR A C 1
ATOM 2905 O O . THR A 1 375 ? -0.342 48.449 -0.412 1.00 72.56 375 THR A O 1
ATOM 2908 N N . THR A 1 376 ? -0.655 47.455 -2.395 1.00 83.00 376 THR A N 1
ATOM 2909 C CA . THR A 1 376 ? 0.692 46.867 -2.521 1.00 83.00 376 THR A CA 1
ATOM 2910 C C . THR A 1 376 ? 1.554 47.742 -3.430 1.00 83.00 376 THR A C 1
ATOM 2912 O O . THR A 1 376 ? 1.140 48.075 -4.538 1.00 83.00 376 THR A O 1
ATOM 2915 N N . HIS A 1 377 ? 2.748 48.140 -2.991 1.00 89.44 377 HIS A N 1
ATOM 2916 C CA . HIS A 1 377 ? 3.655 49.003 -3.758 1.00 89.44 377 HIS A CA 1
ATOM 2917 C C . HIS A 1 377 ? 4.747 48.185 -4.447 1.00 89.44 377 HIS A C 1
ATOM 2919 O O . HIS A 1 377 ? 5.587 47.589 -3.783 1.00 89.44 377 HIS A O 1
ATOM 2925 N N . PHE A 1 378 ? 4.740 48.173 -5.775 1.00 92.00 378 PHE A N 1
ATOM 2926 C CA . PHE A 1 378 ? 5.745 47.522 -6.609 1.00 92.00 378 PHE A CA 1
ATOM 2927 C C . PHE A 1 378 ? 6.665 48.564 -7.240 1.00 92.00 378 PHE A C 1
ATOM 2929 O O . PHE A 1 378 ? 6.177 49.522 -7.842 1.00 92.00 378 PHE A O 1
ATOM 2936 N N . VAL A 1 379 ? 7.976 48.335 -7.167 1.00 95.44 379 VAL A N 1
ATOM 2937 C CA . VAL A 1 379 ? 8.992 49.121 -7.886 1.00 95.44 379 VAL A CA 1
ATOM 2938 C C . VAL A 1 379 ? 9.643 48.234 -8.938 1.00 95.44 379 VAL A C 1
ATOM 2940 O O . VAL A 1 379 ? 10.112 47.137 -8.621 1.00 95.44 379 VAL A O 1
ATOM 2943 N N . PHE A 1 380 ? 9.680 48.693 -10.188 1.00 96.88 380 PHE A N 1
ATOM 2944 C CA . PHE A 1 380 ? 10.236 47.943 -11.313 1.00 96.88 380 PHE A CA 1
ATOM 2945 C C . PHE A 1 380 ? 11.662 48.386 -11.658 1.00 96.88 380 PHE A C 1
ATOM 2947 O O . PHE A 1 380 ? 12.108 49.479 -11.311 1.00 96.88 380 PHE A O 1
ATOM 2954 N N . SER A 1 381 ? 12.400 47.534 -12.370 1.00 95.12 381 SER A N 1
ATOM 2955 C CA . SER A 1 381 ? 13.806 47.784 -12.726 1.00 95.12 381 SER A CA 1
ATOM 2956 C C . SER A 1 381 ? 14.025 48.974 -13.661 1.00 95.12 381 SER A C 1
ATOM 2958 O O . SER A 1 381 ? 15.144 49.462 -13.770 1.00 95.12 381 SER A O 1
ATOM 2960 N N . ASP A 1 382 ? 12.984 49.416 -14.364 1.00 94.44 382 ASP A N 1
ATOM 2961 C CA . ASP A 1 382 ? 12.997 50.612 -15.212 1.00 94.44 382 ASP A CA 1
ATOM 2962 C C . ASP A 1 382 ? 12.618 51.897 -14.450 1.00 94.44 382 ASP A C 1
ATOM 2964 O O . ASP A 1 382 ? 12.551 52.969 -15.051 1.00 94.44 382 ASP A O 1
ATOM 2968 N N . GLY A 1 383 ? 12.394 51.798 -13.135 1.00 91.81 383 GLY A N 1
ATOM 2969 C CA . GLY A 1 383 ? 12.001 52.904 -12.267 1.00 91.81 383 GLY A CA 1
ATOM 2970 C C . GLY A 1 383 ? 10.504 53.223 -12.280 1.00 91.81 383 GLY A C 1
ATOM 2971 O O . GLY A 1 383 ? 10.098 54.149 -11.582 1.00 91.81 383 GLY A O 1
ATOM 2972 N N . GLU A 1 384 ? 9.671 52.499 -13.043 1.00 96.00 384 GLU A N 1
ATOM 2973 C CA . GLU A 1 384 ? 8.215 52.630 -12.918 1.00 96.00 384 GLU A CA 1
ATOM 2974 C C . GLU A 1 384 ? 7.746 52.059 -11.569 1.00 96.00 384 GLU A C 1
ATOM 2976 O O . GLU A 1 384 ? 8.330 51.118 -11.029 1.00 96.00 384 GLU A O 1
ATOM 2981 N N . GLU A 1 385 ? 6.657 52.608 -11.038 1.00 95.12 385 GLU A N 1
ATOM 2982 C CA . GLU A 1 385 ? 6.041 52.153 -9.794 1.00 95.12 385 GLU A CA 1
ATOM 2983 C C . GLU A 1 385 ? 4.559 51.815 -10.012 1.00 95.12 385 GLU A C 1
ATOM 2985 O O . GLU A 1 385 ? 3.863 52.453 -10.812 1.00 95.12 385 GLU A O 1
ATOM 2990 N N . LEU A 1 386 ? 4.057 50.809 -9.293 1.00 93.50 386 LEU A N 1
ATOM 2991 C CA . LEU A 1 386 ? 2.639 50.452 -9.249 1.00 93.50 386 LEU A CA 1
ATOM 2992 C C . LEU A 1 386 ? 2.158 50.381 -7.801 1.00 93.50 386 LEU A C 1
ATOM 2994 O O . LEU A 1 386 ? 2.666 49.606 -7.000 1.00 93.50 386 LEU A O 1
ATOM 2998 N N . HIS A 1 387 ? 1.110 51.139 -7.497 1.00 91.12 387 HIS A N 1
ATOM 2999 C CA . HIS A 1 387 ? 0.337 50.999 -6.267 1.00 91.12 387 HIS A CA 1
ATOM 3000 C C . HIS A 1 387 ? -0.892 50.134 -6.555 1.00 91.12 387 HIS A C 1
ATOM 3002 O O . HIS A 1 387 ? -1.943 50.632 -6.969 1.00 91.12 387 HIS A O 1
ATOM 3008 N N . ASP A 1 388 ? -0.734 48.827 -6.392 1.00 86.56 388 ASP A N 1
ATOM 3009 C CA . ASP A 1 388 ? -1.753 47.838 -6.696 1.00 86.56 388 ASP A CA 1
ATOM 3010 C C . ASP A 1 388 ? -2.833 47.782 -5.615 1.00 86.56 388 ASP A C 1
ATOM 3012 O O . ASP A 1 388 ? -2.530 47.731 -4.427 1.00 86.56 388 ASP A O 1
ATOM 3016 N N . ARG A 1 389 ? -4.107 47.764 -6.012 1.00 84.69 389 ARG A N 1
ATOM 3017 C CA . ARG A 1 389 ? -5.240 47.637 -5.083 1.00 84.69 389 ARG A CA 1
ATOM 3018 C C . ARG A 1 389 ? -5.894 46.273 -5.269 1.00 84.69 389 ARG A C 1
ATOM 3020 O O . ARG A 1 389 ? -6.722 46.132 -6.176 1.00 84.69 389 ARG A O 1
ATOM 3027 N N . PRO A 1 390 ? -5.552 45.282 -4.432 1.00 77.69 390 PRO A N 1
ATOM 3028 C CA . PRO A 1 390 ? -6.071 43.937 -4.583 1.00 77.69 390 PRO A CA 1
ATOM 3029 C C . PRO A 1 390 ? -7.568 43.907 -4.240 1.00 77.69 390 PRO A C 1
ATOM 3031 O O . PRO A 1 390 ? -8.041 44.600 -3.326 1.00 77.69 390 PRO A O 1
ATOM 3034 N N . ILE A 1 391 ? -8.331 43.124 -5.002 1.00 77.12 391 ILE A N 1
ATOM 3035 C CA . ILE A 1 391 ? -9.796 43.046 -4.897 1.00 77.12 391 ILE A CA 1
ATOM 3036 C C . ILE A 1 391 ? -10.236 41.731 -4.250 1.00 77.12 391 ILE A C 1
ATOM 3038 O O . ILE A 1 391 ? -9.583 40.716 -4.468 1.00 77.12 391 ILE A O 1
ATOM 3042 N N . PRO A 1 392 ? -11.355 41.688 -3.507 1.00 77.00 392 PRO A N 1
ATOM 3043 C CA . PRO A 1 392 ? -11.836 40.444 -2.906 1.00 77.00 392 PRO A CA 1
ATOM 3044 C C . PRO A 1 392 ? -12.033 39.333 -3.951 1.00 77.00 392 PRO A C 1
ATOM 3046 O O . PRO A 1 392 ? -12.588 39.585 -5.030 1.00 77.00 392 PRO A O 1
ATOM 3049 N N . ARG A 1 393 ? -11.603 38.102 -3.657 1.00 72.81 393 ARG A N 1
ATOM 3050 C CA . ARG A 1 393 ? -11.692 36.949 -4.570 1.00 72.81 393 ARG A CA 1
ATOM 3051 C C . ARG A 1 393 ? -13.094 36.721 -5.130 1.00 72.81 393 ARG A C 1
ATOM 3053 O O . ARG A 1 393 ? -13.229 36.425 -6.316 1.00 72.81 393 ARG A O 1
ATOM 3060 N N . ARG A 1 394 ? -14.162 36.899 -4.354 1.00 72.75 394 ARG A N 1
ATOM 3061 C CA . ARG A 1 394 ? -15.543 36.788 -4.863 1.00 72.75 394 ARG A CA 1
ATOM 3062 C C . ARG A 1 394 ? -15.833 37.817 -5.949 1.00 72.75 394 ARG A C 1
ATOM 3064 O O . ARG A 1 394 ? -16.537 37.510 -6.910 1.00 72.75 394 ARG A O 1
ATOM 3071 N N . GLN A 1 395 ? -15.297 39.031 -5.817 1.00 74.75 395 GLN A N 1
ATOM 3072 C CA . GLN A 1 395 ? -15.401 40.059 -6.851 1.00 74.75 395 GLN A CA 1
ATOM 3073 C C . GLN A 1 395 ? -14.553 39.695 -8.073 1.00 74.75 395 GLN A C 1
ATOM 3075 O O . GLN A 1 395 ? -15.029 39.844 -9.196 1.00 74.75 395 GLN A O 1
ATOM 3080 N N . PHE A 1 396 ? -13.342 39.182 -7.860 1.00 73.31 396 PHE A N 1
ATOM 3081 C CA . PHE A 1 396 ? -12.462 38.681 -8.917 1.00 73.31 396 PHE A CA 1
ATOM 3082 C C . PHE A 1 396 ? -13.151 37.595 -9.765 1.00 73.31 396 PHE A C 1
ATOM 3084 O O . PHE A 1 396 ? -13.239 37.724 -10.986 1.00 73.31 396 PHE A O 1
ATOM 3091 N N . ILE A 1 397 ? -13.750 36.592 -9.109 1.00 72.25 397 ILE A N 1
ATOM 3092 C CA . ILE A 1 397 ? -14.527 35.515 -9.746 1.00 72.25 397 ILE A CA 1
ATOM 3093 C C . ILE A 1 397 ? -15.755 36.079 -10.475 1.00 72.25 397 ILE A C 1
ATOM 3095 O O . ILE A 1 397 ? -15.993 35.736 -11.630 1.00 72.25 397 ILE A O 1
ATOM 3099 N N . ARG A 1 398 ? -16.525 36.984 -9.848 1.00 75.75 398 ARG A N 1
ATOM 3100 C CA . ARG A 1 398 ? -17.706 37.615 -10.477 1.00 75.75 398 ARG A CA 1
ATOM 3101 C C . ARG A 1 398 ? -17.375 38.402 -11.740 1.00 75.75 398 ARG A C 1
ATOM 3103 O O . ARG A 1 398 ? -18.214 38.487 -12.630 1.00 75.75 398 ARG A O 1
ATOM 3110 N N . LYS A 1 399 ? -16.183 38.994 -11.815 1.00 75.69 399 LYS A N 1
ATOM 3111 C CA . LYS A 1 399 ? -15.713 39.693 -13.016 1.00 75.69 399 LYS A CA 1
ATOM 3112 C C . LYS A 1 399 ? -15.305 38.739 -14.144 1.00 75.69 399 LYS A C 1
ATOM 3114 O O . LYS A 1 399 ? -14.963 39.219 -15.221 1.00 75.69 399 LYS A O 1
ATOM 3119 N N . GLY A 1 400 ? -15.307 37.423 -13.908 1.00 66.94 400 GLY A N 1
ATOM 3120 C CA . GLY A 1 400 ? -14.795 36.431 -14.853 1.00 66.94 400 GLY A CA 1
ATOM 3121 C C . GLY A 1 400 ? -13.308 36.627 -15.146 1.00 66.94 400 GLY A C 1
ATOM 3122 O O . GLY A 1 400 ? -12.839 36.257 -16.218 1.00 66.94 400 GLY A O 1
ATOM 3123 N N . TRP A 1 401 ? -12.574 37.280 -14.239 1.00 72.62 401 TRP A N 1
ATOM 3124 C CA . TRP A 1 401 ? -11.156 37.520 -14.435 1.00 72.62 401 TRP A CA 1
ATOM 3125 C C . TRP A 1 401 ? -10.400 36.204 -14.301 1.00 72.62 401 TRP A C 1
ATOM 3127 O O . TRP A 1 401 ? -10.461 35.522 -13.284 1.00 72.62 401 TRP A O 1
ATOM 3137 N N . THR A 1 402 ? -9.655 35.876 -15.344 1.00 62.00 402 THR A N 1
ATOM 3138 C CA . THR A 1 402 ? -8.622 34.847 -15.341 1.00 62.00 402 THR A CA 1
ATOM 3139 C C . THR A 1 402 ? -7.301 35.591 -15.494 1.00 62.00 402 THR A C 1
ATOM 3141 O O . THR A 1 402 ? -7.154 36.281 -16.506 1.00 62.00 402 THR A O 1
ATOM 3144 N N . PRO A 1 403 ? -6.360 35.537 -14.534 1.00 61.25 403 PRO A N 1
ATOM 3145 C CA . PRO A 1 403 ? -5.067 36.173 -14.732 1.00 61.25 403 PRO A CA 1
ATOM 3146 C C . PRO A 1 403 ? -4.397 35.556 -15.961 1.00 61.25 403 PRO A C 1
ATOM 3148 O O . PRO A 1 403 ? -4.164 34.344 -15.985 1.00 61.25 403 PRO A O 1
ATOM 3151 N N . LYS A 1 404 ? -4.140 36.371 -16.983 1.00 56.28 404 LYS A N 1
ATOM 3152 C CA . LYS A 1 404 ? -3.580 35.940 -18.265 1.00 56.28 404 LYS A CA 1
ATOM 3153 C C . LYS A 1 404 ? -2.090 36.252 -18.327 1.00 56.28 404 LYS A C 1
ATOM 3155 O O . LYS A 1 404 ? -1.619 37.253 -17.784 1.00 56.28 404 LYS A O 1
ATOM 3160 N N . THR A 1 405 ? -1.365 35.402 -19.027 1.00 55.03 405 THR A N 1
ATOM 3161 C CA . THR A 1 405 ? -0.083 35.701 -19.671 1.00 55.03 405 THR A CA 1
ATOM 3162 C C . THR A 1 405 ? -0.382 36.042 -21.145 1.00 55.03 405 THR A C 1
ATOM 3164 O O . THR A 1 405 ? -1.417 35.636 -21.669 1.00 55.03 405 THR A O 1
ATOM 3167 N N . THR A 1 406 ? 0.438 36.843 -21.841 1.00 45.88 406 THR A N 1
ATOM 3168 C CA . THR A 1 406 ? 0.203 37.124 -23.281 1.00 45.88 406 THR A CA 1
ATOM 3169 C C . THR A 1 406 ? 0.479 35.916 -24.183 1.00 45.88 406 THR A C 1
ATOM 3171 O O . THR A 1 406 ? -0.085 35.841 -25.269 1.00 45.88 406 THR A O 1
ATOM 3174 N N . LEU A 1 407 ? 1.293 34.966 -23.719 1.00 43.41 407 LEU A N 1
ATOM 3175 C CA . LEU A 1 407 ? 1.299 33.571 -24.155 1.00 43.41 407 LEU A CA 1
ATOM 3176 C C . LEU A 1 407 ? 0.835 32.772 -22.958 1.00 43.41 407 LEU A C 1
ATOM 3178 O O . LEU A 1 407 ? 1.511 32.771 -21.935 1.00 43.41 407 LEU A O 1
ATOM 3182 N N . ASP A 1 408 ? -0.355 32.212 -23.077 1.00 46.00 408 ASP A N 1
ATOM 3183 C CA . ASP A 1 408 ? -1.057 31.481 -22.043 1.00 46.00 408 ASP A CA 1
ATOM 3184 C C . ASP A 1 408 ? -0.108 30.518 -21.293 1.00 46.00 408 ASP A C 1
ATOM 3186 O O . ASP A 1 408 ? 0.738 29.853 -21.898 1.00 46.00 408 ASP A O 1
ATOM 3190 N N . LEU A 1 409 ? -0.280 30.389 -19.976 1.00 48.47 409 LEU A N 1
ATOM 3191 C CA . LEU A 1 409 ? 0.228 29.234 -19.228 1.00 48.47 409 LEU A CA 1
ATOM 3192 C C . LEU A 1 409 ? -0.400 27.919 -19.755 1.00 48.47 409 LEU A C 1
ATOM 3194 O O . LEU A 1 409 ? -0.094 26.849 -19.238 1.00 48.47 409 LEU A O 1
ATOM 3198 N N . ASP A 1 410 ? -1.156 27.963 -20.862 1.00 43.66 410 ASP A N 1
ATOM 3199 C CA . ASP A 1 410 ? -1.223 26.922 -21.894 1.00 43.66 410 ASP A CA 1
ATOM 3200 C C . ASP A 1 410 ? 0.117 26.368 -22.373 1.00 43.66 410 ASP A C 1
ATOM 3202 O O . ASP A 1 410 ? 0.099 25.613 -23.318 1.00 43.66 410 ASP A O 1
ATOM 3206 N N . TYR A 1 411 ? 1.292 26.618 -21.807 1.00 43.31 411 TYR A N 1
ATOM 3207 C CA . TYR A 1 411 ? 2.364 25.619 -21.946 1.00 43.31 411 TYR A CA 1
ATOM 3208 C C . TYR A 1 411 ? 2.048 24.380 -21.088 1.00 43.31 411 TYR A C 1
ATOM 3210 O O . TYR A 1 411 ? 1.886 23.282 -21.617 1.00 43.31 411 TYR A O 1
ATOM 3218 N N . VAL A 1 412 ? 1.775 24.598 -19.795 1.00 46.09 412 VAL A N 1
ATOM 3219 C CA . VAL A 1 412 ? 1.270 23.577 -18.862 1.00 46.09 412 VAL A CA 1
ATOM 3220 C C . VAL A 1 412 ? -0.096 23.072 -19.326 1.00 46.09 412 VAL A C 1
ATOM 3222 O O . VAL A 1 412 ? -0.352 21.873 -19.327 1.00 46.09 412 VAL A O 1
ATOM 3225 N N . HIS A 1 413 ? -0.967 23.975 -19.795 1.00 43.06 413 HIS A N 1
ATOM 3226 C CA . HIS A 1 413 ? -2.271 23.594 -20.336 1.00 43.06 413 HIS A CA 1
ATOM 3227 C C . HIS A 1 413 ? -2.213 23.008 -21.768 1.00 43.06 413 HIS A C 1
ATOM 3229 O O . HIS A 1 413 ? -3.039 22.145 -22.021 1.00 43.06 413 HIS A O 1
ATOM 3235 N N . ARG A 1 414 ? -1.287 23.354 -22.691 1.00 45.91 414 ARG A N 1
ATOM 3236 C CA . ARG A 1 414 ? -1.201 22.730 -24.046 1.00 45.91 414 ARG A CA 1
ATOM 3237 C C . ARG A 1 414 ? -0.761 21.289 -23.969 1.00 45.91 414 ARG A C 1
ATOM 3239 O O . ARG A 1 414 ? -1.381 20.484 -24.644 1.00 45.91 414 ARG A O 1
ATOM 3246 N N . GLU A 1 415 ? 0.244 20.955 -23.165 1.00 49.09 415 GLU A N 1
ATOM 3247 C CA . GLU A 1 415 ? 0.622 19.551 -22.970 1.00 49.09 415 GLU A CA 1
ATOM 3248 C C . GLU A 1 415 ? -0.506 18.796 -22.242 1.00 49.09 415 GLU A C 1
ATOM 3250 O O . GLU A 1 415 ? -0.913 17.733 -22.696 1.00 49.09 415 GLU A O 1
ATOM 3255 N N . TYR A 1 416 ? -1.170 19.397 -21.240 1.00 43.31 416 TYR A N 1
ATOM 3256 C CA . TYR A 1 416 ? -2.414 18.836 -20.672 1.00 43.31 416 TYR A CA 1
ATOM 3257 C C . TYR A 1 416 ? -3.558 18.685 -21.698 1.00 43.31 416 TYR A C 1
ATOM 3259 O O . TYR A 1 416 ? -4.390 17.789 -21.574 1.00 43.31 416 TYR A O 1
ATOM 3267 N N . VAL A 1 417 ? -3.655 19.579 -22.687 1.00 44.03 417 VAL A N 1
ATOM 3268 C CA . VAL A 1 417 ? -4.681 19.577 -23.745 1.00 44.03 417 VAL A CA 1
ATOM 3269 C C . VAL A 1 417 ? -4.321 18.598 -24.865 1.00 44.03 417 VAL A C 1
ATOM 3271 O O . VAL A 1 417 ? -5.230 17.996 -25.432 1.00 44.03 417 VAL A O 1
ATOM 3274 N N . LYS A 1 418 ? -3.031 18.364 -25.132 1.00 51.59 418 LYS A N 1
ATOM 3275 C CA . LYS A 1 418 ? -2.508 17.380 -26.096 1.00 51.59 418 LYS A CA 1
ATOM 3276 C C . LYS A 1 418 ? -2.982 15.962 -25.768 1.00 51.59 418 LYS A C 1
ATOM 3278 O O . LYS A 1 418 ? -3.256 15.193 -26.682 1.00 51.59 418 LYS A O 1
ATOM 3283 N N . TYR A 1 419 ? -3.172 15.667 -24.479 1.00 59.81 419 TYR A N 1
ATOM 3284 C CA . TYR A 1 419 ? -3.672 14.387 -23.959 1.00 59.81 419 TYR A CA 1
ATOM 3285 C C . TYR A 1 419 ? -5.129 14.437 -23.454 1.00 59.81 419 TYR A C 1
ATOM 3287 O O . TYR A 1 419 ? -5.582 13.525 -22.768 1.00 59.81 419 TYR A O 1
ATOM 3295 N N . ARG A 1 420 ? -5.913 15.488 -23.759 1.00 56.97 420 ARG A N 1
ATOM 3296 C CA . ARG A 1 420 ? -7.308 15.586 -23.262 1.00 56.97 420 ARG A CA 1
ATOM 3297 C C . ARG A 1 420 ? -8.227 14.491 -23.793 1.00 56.97 420 ARG A C 1
ATOM 3299 O O . ARG A 1 420 ? -9.184 14.129 -23.117 1.00 56.97 420 ARG A O 1
ATOM 3306 N N . GLU A 1 421 ? -7.976 14.029 -25.014 1.00 65.56 421 GLU A N 1
ATOM 3307 C CA . GLU A 1 421 ? -8.823 13.043 -25.693 1.00 65.56 421 GLU A CA 1
ATOM 3308 C C . GLU A 1 421 ? -8.345 11.599 -25.477 1.00 65.56 421 GLU A C 1
ATOM 3310 O O . GLU A 1 421 ? -9.119 10.666 -25.676 1.00 65.56 421 GLU A O 1
ATOM 3315 N N . SER A 1 422 ? -7.090 11.406 -25.053 1.00 76.88 422 SER A N 1
ATOM 3316 C CA . SER A 1 422 ? -6.471 10.097 -24.830 1.00 76.88 422 SER A CA 1
ATOM 3317 C C . SER A 1 422 ? -5.360 10.198 -23.781 1.00 76.88 422 SER A C 1
ATOM 3319 O O . SER A 1 422 ? -4.546 11.117 -23.876 1.00 76.88 422 SER A O 1
ATOM 3321 N N . PRO A 1 423 ? -5.244 9.235 -22.843 1.00 81.75 423 PRO A N 1
ATOM 3322 C CA . PRO A 1 423 ? -4.190 9.242 -21.826 1.00 81.75 423 PRO A CA 1
ATOM 3323 C C . PRO A 1 423 ? -2.778 8.981 -22.386 1.00 81.75 423 PRO A C 1
ATOM 3325 O O . PRO A 1 423 ? -1.801 9.030 -21.639 1.00 81.75 423 PRO A O 1
ATOM 3328 N N . TYR A 1 424 ? -2.653 8.694 -23.687 1.00 88.50 424 TYR A N 1
ATOM 3329 C CA . TYR A 1 424 ? -1.382 8.501 -24.382 1.00 88.50 424 TYR A CA 1
ATOM 3330 C C . TYR A 1 424 ? -1.422 8.988 -25.837 1.00 88.50 424 TYR A C 1
ATOM 3332 O O . TYR A 1 424 ? -2.491 9.063 -26.453 1.00 88.50 424 TYR A O 1
ATOM 3340 N N . VAL A 1 425 ? -0.243 9.245 -26.411 1.00 89.44 425 VAL A N 1
ATOM 3341 C CA . VAL A 1 425 ? -0.059 9.553 -27.838 1.00 89.44 425 VAL A CA 1
ATOM 3342 C C . VAL A 1 425 ? 1.187 8.866 -28.396 1.00 89.44 425 VAL A C 1
ATOM 3344 O O . VAL A 1 425 ? 2.199 8.747 -27.707 1.00 89.44 425 VAL A O 1
ATOM 3347 N N . PHE A 1 426 ? 1.125 8.467 -29.667 1.00 92.12 426 PHE A N 1
ATOM 3348 C CA . PHE A 1 426 ? 2.299 8.089 -30.450 1.00 92.12 426 PHE A CA 1
ATOM 3349 C C . PHE A 1 426 ? 2.379 8.926 -31.719 1.00 92.12 426 PHE A C 1
ATOM 3351 O O . PHE A 1 426 ? 1.388 9.038 -32.443 1.00 92.12 426 PHE A O 1
ATOM 3358 N N . ASP A 1 427 ? 3.562 9.456 -32.015 1.00 91.94 427 ASP A N 1
ATOM 3359 C CA . ASP A 1 427 ? 3.803 10.250 -33.220 1.00 91.94 427 ASP A CA 1
ATOM 3360 C C . ASP A 1 427 ? 5.210 10.018 -33.793 1.00 91.94 427 ASP A C 1
ATOM 3362 O O . ASP A 1 427 ? 6.055 9.353 -33.187 1.00 91.94 427 ASP A O 1
ATOM 3366 N N . ILE A 1 428 ? 5.455 10.547 -34.987 1.00 95.56 428 ILE A N 1
ATOM 3367 C CA . ILE A 1 428 ? 6.746 10.535 -35.671 1.00 95.56 428 ILE A CA 1
ATOM 3368 C C . ILE A 1 428 ? 7.286 11.962 -35.642 1.00 95.56 428 ILE A C 1
ATOM 3370 O O . ILE A 1 428 ? 6.718 12.854 -36.267 1.00 95.56 428 ILE A O 1
ATOM 3374 N N . LEU A 1 429 ? 8.405 12.179 -34.951 1.00 94.19 429 LEU A N 1
ATOM 3375 C CA . LEU A 1 429 ? 9.036 13.503 -34.900 1.00 94.19 429 LEU A CA 1
ATOM 3376 C C . LEU A 1 429 ? 9.849 13.779 -36.166 1.00 94.19 429 LEU A C 1
ATOM 3378 O O . LEU A 1 429 ? 9.910 14.911 -36.637 1.00 94.19 429 LEU A O 1
ATOM 3382 N N . ASN A 1 430 ? 10.497 12.744 -36.706 1.00 94.88 430 ASN A N 1
ATOM 3383 C CA . ASN A 1 430 ? 11.260 12.775 -37.954 1.00 94.88 430 ASN A CA 1
ATOM 3384 C C . ASN A 1 430 ? 11.539 11.341 -38.450 1.00 94.88 430 ASN A C 1
ATOM 3386 O O . ASN A 1 430 ? 11.101 10.365 -37.843 1.00 94.88 430 ASN A O 1
ATOM 3390 N N . ASP A 1 431 ? 12.310 11.207 -39.532 1.00 94.62 431 ASP A N 1
ATOM 3391 C CA . ASP A 1 431 ? 12.608 9.926 -40.191 1.00 94.62 431 ASP A CA 1
ATOM 3392 C C . ASP A 1 431 ? 13.282 8.870 -39.292 1.00 94.62 431 ASP A C 1
ATOM 3394 O O . ASP A 1 431 ? 13.268 7.688 -39.637 1.00 94.62 431 ASP A O 1
ATOM 3398 N N . SER A 1 432 ? 13.869 9.254 -38.151 1.00 96.56 432 SER A N 1
ATOM 3399 C CA . SER A 1 432 ? 14.554 8.325 -37.243 1.00 96.56 432 SER A CA 1
ATOM 3400 C C . SER A 1 432 ? 14.018 8.300 -35.810 1.00 96.56 432 SER A C 1
ATOM 3402 O O . SER A 1 432 ? 14.433 7.431 -35.043 1.00 96.56 432 SER A O 1
ATOM 3404 N N . THR A 1 433 ? 13.103 9.198 -35.442 1.00 98.25 433 THR A N 1
ATOM 3405 C CA . THR A 1 433 ? 12.668 9.357 -34.048 1.00 98.25 433 THR A CA 1
ATOM 3406 C C . THR A 1 433 ? 11.153 9.253 -33.898 1.00 98.25 433 THR A C 1
ATOM 3408 O O . THR A 1 433 ? 10.405 10.077 -34.429 1.00 98.25 433 THR A O 1
ATOM 3411 N N . ALA A 1 434 ? 10.712 8.273 -33.109 1.00 98.00 434 ALA A N 1
ATOM 3412 C CA . ALA A 1 434 ? 9.338 8.162 -32.630 1.00 98.00 434 ALA A CA 1
ATOM 3413 C C . ALA A 1 434 ? 9.136 8.946 -31.321 1.00 98.00 434 ALA A C 1
ATOM 3415 O O . ALA A 1 434 ? 10.074 9.148 -30.548 1.00 98.00 434 ALA A O 1
ATOM 3416 N N . TYR A 1 435 ? 7.899 9.346 -31.055 1.00 96.75 435 TYR A N 1
ATOM 3417 C CA . TYR A 1 435 ? 7.471 9.974 -29.808 1.00 96.75 435 TYR A CA 1
ATOM 3418 C C . TYR A 1 435 ? 6.401 9.123 -29.137 1.00 96.75 435 TYR A C 1
ATOM 3420 O O . TYR A 1 435 ? 5.464 8.679 -29.802 1.00 96.75 435 TYR A O 1
ATOM 3428 N N . PHE A 1 436 ? 6.537 8.923 -27.830 1.00 95.94 436 PHE A N 1
ATOM 3429 C CA . PHE A 1 436 ? 5.556 8.276 -26.971 1.00 95.94 436 PHE A CA 1
ATOM 3430 C C . PHE A 1 436 ? 5.274 9.177 -25.767 1.00 95.94 436 PHE A C 1
ATOM 3432 O O . PHE A 1 436 ? 6.120 9.325 -24.892 1.00 95.94 436 PHE A O 1
ATOM 3439 N N . GLY A 1 437 ? 4.087 9.771 -25.713 1.00 93.25 437 GLY A N 1
ATOM 3440 C CA . GLY A 1 437 ? 3.641 10.562 -24.567 1.00 93.25 437 GLY A CA 1
ATOM 3441 C C . GLY A 1 437 ? 2.629 9.805 -23.718 1.00 93.25 437 GLY A C 1
ATOM 3442 O O . GLY A 1 437 ? 1.729 9.172 -24.274 1.00 93.25 437 GLY A O 1
ATOM 3443 N N . LEU A 1 438 ? 2.756 9.886 -22.391 1.00 91.75 438 LEU A N 1
ATOM 3444 C CA . LEU A 1 438 ? 1.842 9.245 -21.440 1.00 91.75 438 LEU A CA 1
ATOM 3445 C C . LEU A 1 438 ? 1.504 10.206 -20.296 1.00 91.75 438 LEU A C 1
ATOM 3447 O O . LEU A 1 438 ? 2.378 10.572 -19.510 1.00 91.75 438 LEU A O 1
ATOM 3451 N N . SER A 1 439 ? 0.227 10.563 -20.158 1.00 85.50 439 SER A N 1
ATOM 3452 C CA . SER A 1 439 ? -0.226 11.558 -19.176 1.00 85.50 439 SER A CA 1
ATOM 3453 C C . SER A 1 439 ? -0.673 10.961 -17.837 1.00 85.50 439 SER A C 1
ATOM 3455 O O . SER A 1 439 ? -0.863 11.695 -16.870 1.00 85.50 439 SER A O 1
ATOM 3457 N N . THR A 1 440 ? -0.881 9.642 -17.755 1.00 84.88 440 THR A N 1
ATOM 3458 C CA . THR A 1 440 ? -1.242 8.951 -16.507 1.00 84.88 440 THR A CA 1
ATOM 3459 C C . THR A 1 440 ? -0.933 7.454 -16.566 1.00 84.88 440 THR A C 1
ATOM 3461 O O . THR A 1 440 ? -0.958 6.850 -17.635 1.00 84.88 440 THR A O 1
ATOM 3464 N N . PHE A 1 441 ? -0.689 6.844 -15.403 1.00 85.25 441 PHE A N 1
ATOM 3465 C CA . PHE A 1 441 ? -0.626 5.385 -15.229 1.00 85.25 441 PHE A CA 1
ATOM 3466 C C . PHE A 1 441 ? -1.975 4.778 -14.799 1.00 85.25 441 PHE A C 1
ATOM 3468 O O . PHE A 1 441 ? -2.049 3.600 -14.458 1.00 85.25 441 PHE A O 1
ATOM 3475 N N . VAL A 1 442 ? -3.057 5.562 -14.766 1.00 81.44 442 VAL A N 1
ATOM 3476 C CA . VAL A 1 442 ? -4.418 5.046 -14.561 1.00 81.44 442 VAL A CA 1
ATOM 3477 C C . VAL A 1 442 ? -4.974 4.616 -15.917 1.00 81.44 442 VAL A C 1
ATOM 3479 O O . VAL A 1 442 ? -5.622 5.401 -16.605 1.00 81.44 442 VAL A O 1
ATOM 3482 N N . LEU A 1 443 ? -4.666 3.378 -16.305 1.00 76.81 443 LEU A N 1
ATOM 3483 C CA . LEU A 1 443 ? -5.064 2.791 -17.584 1.00 76.81 443 LEU A CA 1
ATOM 3484 C C . LEU A 1 443 ? -5.899 1.528 -17.370 1.00 76.81 443 LEU A C 1
ATOM 3486 O O . LEU A 1 443 ? -5.623 0.749 -16.455 1.00 76.81 443 LEU A O 1
ATOM 3490 N N . ASP A 1 444 ? -6.887 1.312 -18.234 1.00 73.56 444 ASP A N 1
ATOM 3491 C CA . ASP A 1 444 ? -7.595 0.033 -18.330 1.00 73.56 444 ASP A CA 1
ATOM 3492 C C . ASP A 1 444 ? -6.856 -0.969 -19.245 1.00 73.56 444 ASP A C 1
ATOM 3494 O O . ASP A 1 444 ? -5.931 -0.614 -19.980 1.00 73.56 444 ASP A O 1
ATOM 3498 N N . ASP A 1 445 ? -7.256 -2.246 -19.210 1.00 66.69 445 ASP A N 1
ATOM 3499 C CA . ASP A 1 445 ? -6.616 -3.303 -20.009 1.00 66.69 445 ASP A CA 1
ATOM 3500 C C . ASP A 1 445 ? -6.680 -3.029 -21.528 1.00 66.69 445 ASP A C 1
ATOM 3502 O O . ASP A 1 445 ? -5.742 -3.363 -22.249 1.00 66.69 445 ASP A O 1
ATOM 3506 N N . VAL A 1 446 ? -7.742 -2.384 -22.030 1.00 72.62 446 VAL A N 1
ATOM 3507 C CA . VAL A 1 446 ? -7.891 -2.071 -23.465 1.00 72.62 446 VAL A CA 1
ATOM 3508 C C . VAL A 1 446 ? -6.872 -1.016 -23.888 1.00 72.62 446 VAL A C 1
ATOM 3510 O O . VAL A 1 446 ? -6.252 -1.128 -24.947 1.00 72.62 446 VAL A O 1
ATOM 3513 N N . GLN A 1 447 ? -6.677 0.003 -23.057 1.00 81.44 447 GLN A N 1
ATOM 3514 C CA . GLN A 1 447 ? -5.676 1.042 -23.273 1.00 81.44 447 GLN A CA 1
ATOM 3515 C C . GLN A 1 447 ? -4.256 0.468 -23.225 1.00 81.44 447 GLN A C 1
ATOM 3517 O O . GLN A 1 447 ? -3.423 0.863 -24.040 1.00 81.44 447 GLN A O 1
ATOM 3522 N N . ILE A 1 448 ? -3.986 -0.488 -22.333 1.00 82.75 448 ILE A N 1
ATOM 3523 C CA . ILE A 1 448 ? -2.680 -1.158 -22.233 1.00 82.75 448 ILE A CA 1
ATOM 3524 C C . ILE A 1 448 ? -2.377 -1.986 -23.491 1.00 82.75 448 ILE A C 1
ATOM 3526 O O . ILE A 1 448 ? -1.281 -1.875 -24.038 1.00 82.75 448 ILE A O 1
ATOM 3530 N N . GLU A 1 449 ? -3.331 -2.766 -23.999 1.00 79.88 449 GLU A N 1
ATOM 3531 C CA . GLU A 1 449 ? -3.145 -3.519 -25.253 1.00 79.88 449 GLU A CA 1
ATOM 3532 C C . GLU A 1 449 ? -2.930 -2.581 -26.455 1.00 79.88 449 GLU A C 1
ATOM 3534 O O . GLU A 1 449 ? -2.059 -2.806 -27.296 1.00 79.88 449 GLU A O 1
ATOM 3539 N N . ALA A 1 450 ? -3.656 -1.461 -26.510 1.00 83.81 450 ALA A N 1
ATOM 3540 C CA . ALA A 1 450 ? -3.475 -0.462 -27.562 1.00 83.81 450 ALA A CA 1
ATOM 3541 C C . ALA A 1 450 ? -2.100 0.241 -27.499 1.00 83.81 450 ALA A C 1
ATOM 3543 O O . ALA A 1 450 ? -1.512 0.561 -28.543 1.00 83.81 450 ALA A O 1
ATOM 3544 N N . LEU A 1 451 ? -1.552 0.449 -26.295 1.00 89.88 451 LEU A N 1
ATOM 3545 C CA . LEU A 1 451 ? -0.164 0.880 -26.112 1.00 89.88 451 LEU A CA 1
ATOM 3546 C C . LEU A 1 451 ? 0.809 -0.171 -26.654 1.00 89.88 451 LEU A C 1
ATOM 3548 O O . LEU A 1 451 ? 1.725 0.190 -27.391 1.00 89.88 451 LEU A O 1
ATOM 3552 N N . ALA A 1 452 ? 0.596 -1.451 -26.343 1.00 87.94 452 ALA A N 1
ATOM 3553 C CA . ALA A 1 452 ? 1.453 -2.546 -26.793 1.00 87.94 452 ALA A CA 1
ATOM 3554 C C . ALA A 1 452 ? 1.531 -2.617 -28.332 1.00 87.94 452 ALA A C 1
ATOM 3556 O O . ALA A 1 452 ? 2.620 -2.641 -28.922 1.00 87.94 452 ALA A O 1
ATOM 3557 N N . ASP A 1 453 ? 0.376 -2.550 -28.999 1.00 89.50 453 ASP A N 1
ATOM 3558 C CA . ASP A 1 453 ? 0.280 -2.488 -30.461 1.00 89.50 453 ASP A CA 1
ATOM 3559 C C . ASP A 1 453 ? 1.000 -1.263 -31.039 1.00 89.50 453 ASP A C 1
ATOM 3561 O O . ASP A 1 453 ? 1.673 -1.345 -32.077 1.00 89.50 453 ASP A O 1
ATOM 3565 N N . SER A 1 454 ? 0.903 -0.124 -30.354 1.00 93.56 454 SER A N 1
ATOM 3566 C CA . SER A 1 454 ? 1.587 1.102 -30.757 1.00 93.56 454 SER A CA 1
ATOM 3567 C C . SER A 1 454 ? 3.104 0.970 -30.608 1.00 93.56 454 SER A C 1
ATOM 3569 O O . SER A 1 454 ? 3.825 1.194 -31.581 1.00 93.56 454 SER A O 1
ATOM 3571 N N . VAL A 1 455 ? 3.617 0.500 -29.467 1.00 93.88 455 VAL A N 1
ATOM 3572 C CA . VAL A 1 455 ? 5.059 0.244 -29.276 1.00 93.88 455 VAL A CA 1
ATOM 3573 C C . VAL A 1 455 ? 5.586 -0.682 -30.372 1.00 93.88 455 VAL A C 1
ATOM 3575 O O . VAL A 1 455 ? 6.616 -0.395 -30.988 1.00 93.88 455 VAL A O 1
ATOM 3578 N N . LYS A 1 456 ? 4.840 -1.739 -30.710 1.00 92.50 456 LYS A N 1
ATOM 3579 C CA . LYS A 1 456 ? 5.199 -2.655 -31.798 1.00 92.50 456 LYS A CA 1
ATOM 3580 C C . LYS A 1 456 ? 5.283 -1.941 -33.142 1.00 92.50 456 LYS A C 1
ATOM 3582 O O . LYS A 1 456 ? 6.257 -2.124 -33.874 1.00 92.50 456 LYS A O 1
ATOM 3587 N N . LYS A 1 457 ? 4.290 -1.111 -33.465 1.00 94.62 457 LYS A N 1
ATOM 3588 C CA . LYS A 1 457 ? 4.234 -0.326 -34.706 1.00 94.62 457 LYS A CA 1
ATOM 3589 C C . LYS A 1 457 ? 5.436 0.614 -34.845 1.00 94.62 457 LYS A C 1
ATOM 3591 O O . LYS A 1 457 ? 6.005 0.696 -35.933 1.00 94.62 457 LYS A O 1
ATOM 3596 N N . TYR A 1 458 ? 5.849 1.277 -33.766 1.00 94.69 458 TYR A N 1
ATOM 3597 C CA . TYR A 1 458 ? 6.956 2.245 -33.772 1.00 94.69 458 TYR A CA 1
ATOM 3598 C C . TYR A 1 458 ? 8.328 1.626 -33.441 1.00 94.69 458 TYR A C 1
ATOM 3600 O O . TYR A 1 458 ? 9.338 2.324 -33.469 1.00 94.69 458 TYR A O 1
ATOM 3608 N N . SER A 1 459 ? 8.405 0.311 -33.212 1.00 92.19 459 SER A N 1
ATOM 3609 C CA . SER A 1 459 ? 9.639 -0.376 -32.786 1.00 92.19 459 SER A CA 1
ATOM 3610 C C . SER A 1 459 ? 10.807 -0.351 -33.776 1.00 92.19 459 SER A C 1
ATOM 3612 O O . SER A 1 459 ? 11.945 -0.614 -33.397 1.00 92.19 459 SER A O 1
ATOM 3614 N N . HIS A 1 460 ? 10.542 -0.028 -35.041 1.00 93.62 460 HIS A N 1
ATOM 3615 C CA . HIS A 1 460 ? 11.556 0.048 -36.091 1.00 93.62 460 HIS A CA 1
ATOM 3616 C C . HIS A 1 460 ? 12.342 1.369 -36.090 1.00 93.62 460 HIS A C 1
ATOM 3618 O O . HIS A 1 460 ? 13.381 1.447 -36.749 1.00 93.62 460 HIS A O 1
ATOM 3624 N N . TYR A 1 461 ? 11.867 2.398 -35.380 1.00 97.38 461 TYR A N 1
ATOM 3625 C CA . TYR A 1 461 ? 12.601 3.652 -35.237 1.00 97.38 461 TYR A CA 1
ATOM 3626 C C . TYR A 1 461 ? 13.808 3.451 -34.307 1.00 97.38 461 TYR A C 1
ATOM 3628 O O . TYR A 1 461 ? 13.668 2.844 -33.246 1.00 97.38 461 TYR A O 1
ATOM 3636 N N . PRO A 1 462 ? 15.007 3.937 -34.675 1.00 97.50 462 PRO A N 1
ATOM 3637 C CA . PRO A 1 462 ? 16.206 3.770 -33.851 1.00 97.50 462 PRO A CA 1
ATOM 3638 C C . PRO A 1 462 ? 16.188 4.598 -32.557 1.00 97.50 462 PRO A C 1
ATOM 3640 O O . PRO A 1 462 ? 16.916 4.262 -31.616 1.00 97.50 462 PRO A O 1
ATOM 3643 N N . TYR A 1 463 ? 15.379 5.660 -32.498 1.00 98.44 463 TYR A N 1
ATOM 3644 C CA . TYR A 1 463 ? 15.238 6.537 -31.339 1.00 98.44 463 TYR A CA 1
ATOM 3645 C C . TYR A 1 463 ? 13.767 6.689 -30.952 1.00 98.44 463 TYR A C 1
ATOM 3647 O O . TYR A 1 463 ? 12.899 6.829 -31.815 1.00 98.44 463 TYR A O 1
ATOM 3655 N N . MET A 1 464 ? 13.499 6.705 -29.648 1.00 98.38 464 MET A N 1
ATOM 3656 C CA . MET A 1 464 ? 12.185 7.031 -29.110 1.00 98.38 464 MET A CA 1
ATOM 3657 C C . MET A 1 464 ? 12.338 8.030 -27.971 1.00 98.38 464 MET A C 1
ATOM 3659 O O . MET A 1 464 ? 13.117 7.812 -27.037 1.00 98.38 464 MET A O 1
ATOM 3663 N N . VAL A 1 465 ? 11.590 9.124 -28.074 1.00 98.50 465 VAL A N 1
ATOM 3664 C CA . VAL A 1 465 ? 11.402 10.084 -26.990 1.00 98.50 465 VAL A CA 1
ATOM 3665 C C . VAL A 1 465 ? 10.162 9.664 -26.212 1.00 98.50 465 VAL A C 1
ATOM 3667 O O . VAL A 1 465 ? 9.080 9.579 -26.790 1.00 98.50 465 VAL A O 1
ATOM 3670 N N . ILE A 1 466 ? 10.327 9.374 -24.924 1.00 97.88 466 ILE A N 1
ATOM 3671 C CA . ILE A 1 466 ? 9.243 9.035 -24.003 1.00 97.88 466 ILE A CA 1
ATOM 3672 C C . ILE A 1 466 ? 8.958 10.262 -23.138 1.00 97.88 466 ILE A C 1
ATOM 3674 O O . ILE A 1 466 ? 9.839 10.708 -22.415 1.00 97.88 466 ILE A O 1
ATOM 3678 N N . ASP A 1 467 ? 7.756 10.814 -23.185 1.00 95.38 467 ASP A N 1
ATOM 3679 C CA . ASP A 1 467 ? 7.407 12.036 -22.462 1.00 95.38 467 ASP A CA 1
ATOM 3680 C C . ASP A 1 467 ? 6.589 11.729 -21.205 1.00 95.38 467 ASP A C 1
ATOM 3682 O O . ASP A 1 467 ? 5.428 11.323 -21.306 1.00 95.38 467 ASP A O 1
ATOM 3686 N N . MET A 1 468 ? 7.217 11.885 -20.033 1.00 93.81 468 MET A N 1
ATOM 3687 C CA . MET A 1 468 ? 6.616 11.658 -18.708 1.00 93.81 468 MET A CA 1
ATOM 3688 C C . MET A 1 468 ? 6.211 12.961 -18.008 1.00 93.81 468 MET A C 1
ATOM 3690 O O . MET A 1 468 ? 5.739 12.926 -16.869 1.00 93.81 468 MET A O 1
ATOM 3694 N N . ARG A 1 469 ? 6.389 14.110 -18.664 1.00 90.69 469 ARG A N 1
ATOM 3695 C CA . ARG A 1 469 ? 5.977 15.407 -18.124 1.00 90.69 469 ARG A CA 1
ATOM 3696 C C . ARG A 1 469 ? 4.456 15.462 -17.980 1.00 90.69 469 ARG A C 1
ATOM 3698 O O . ARG A 1 469 ? 3.716 14.822 -18.725 1.00 90.69 469 ARG A O 1
ATOM 3705 N N . ASN A 1 470 ? 3.978 16.259 -17.033 1.00 81.62 470 ASN A N 1
ATOM 3706 C CA . ASN A 1 470 ? 2.563 16.432 -16.685 1.00 81.62 470 ASN A CA 1
ATOM 3707 C C . ASN A 1 470 ? 1.844 15.146 -16.243 1.00 81.62 470 ASN A C 1
ATOM 3709 O O . ASN A 1 470 ? 0.621 15.051 -16.352 1.00 81.62 470 ASN A O 1
ATOM 3713 N N . ASN A 1 471 ? 2.583 14.168 -15.715 1.00 86.44 471 ASN A N 1
ATOM 3714 C CA . ASN A 1 471 ? 2.042 12.882 -15.294 1.00 86.44 471 ASN A CA 1
ATOM 3715 C C . ASN A 1 471 ? 2.044 12.756 -13.762 1.00 86.44 471 ASN A C 1
ATOM 3717 O O . ASN A 1 471 ? 3.085 12.615 -13.120 1.00 86.44 471 ASN A O 1
ATOM 3721 N N . ALA A 1 472 ? 0.844 12.762 -13.174 1.00 81.31 472 ALA A N 1
ATOM 3722 C CA . ALA A 1 472 ? 0.642 12.655 -11.726 1.00 81.31 472 ALA A CA 1
ATOM 3723 C C . ALA A 1 472 ? 0.835 11.227 -11.167 1.00 81.31 472 ALA A C 1
ATOM 3725 O O . ALA A 1 472 ? 0.632 10.996 -9.974 1.00 81.31 472 ALA A O 1
ATOM 3726 N N . GLY A 1 473 ? 1.187 10.263 -12.018 1.00 82.75 473 GLY A N 1
ATOM 3727 C CA . GLY A 1 473 ? 1.323 8.857 -11.674 1.00 82.75 473 GLY A CA 1
ATOM 3728 C C . GLY A 1 473 ? 0.038 8.057 -11.909 1.00 82.75 473 GLY A C 1
ATOM 3729 O O . GLY A 1 473 ? -0.728 8.329 -12.841 1.00 82.75 473 GLY A O 1
ATOM 3730 N N . GLY A 1 474 ? -0.177 7.018 -11.097 1.00 78.81 474 GLY A N 1
ATOM 3731 C CA . GLY A 1 474 ? -1.308 6.096 -11.237 1.00 78.81 474 GLY A CA 1
ATOM 3732 C C . GLY A 1 474 ? -0.991 4.686 -10.739 1.00 78.81 474 GLY A C 1
ATOM 3733 O O . GLY A 1 474 ? -0.290 4.528 -9.742 1.00 78.81 474 GLY A O 1
ATOM 3734 N N . ASN A 1 475 ? -1.526 3.664 -11.413 1.00 72.38 475 ASN A N 1
ATOM 3735 C CA . ASN A 1 475 ? -1.383 2.274 -10.983 1.00 72.38 475 ASN A CA 1
ATOM 3736 C C . ASN A 1 475 ? 0.055 1.764 -11.204 1.00 72.38 475 ASN A C 1
ATOM 3738 O O . ASN A 1 475 ? 0.563 1.763 -12.324 1.00 72.38 475 ASN A O 1
ATOM 3742 N N . VAL A 1 476 ? 0.687 1.281 -10.134 1.00 70.50 476 VAL A N 1
ATOM 3743 C CA . VAL A 1 476 ? 2.053 0.737 -10.149 1.00 70.50 476 VAL A CA 1
ATOM 3744 C C . VAL A 1 476 ? 2.150 -0.541 -10.993 1.00 70.50 476 VAL A C 1
ATOM 3746 O O . VAL A 1 476 ? 3.168 -0.765 -11.636 1.00 70.50 476 VAL A O 1
ATOM 3749 N N . GLU A 1 477 ? 1.085 -1.340 -11.101 1.00 71.31 477 GLU A N 1
ATOM 3750 C CA . GLU A 1 477 ? 1.083 -2.574 -11.910 1.00 71.31 477 GLU A CA 1
ATOM 3751 C C . GLU A 1 477 ? 1.263 -2.308 -13.415 1.00 71.31 477 GLU A C 1
ATOM 3753 O O . GLU A 1 477 ? 1.796 -3.142 -14.150 1.00 71.31 477 GLU A O 1
ATOM 3758 N N . VAL A 1 478 ? 0.849 -1.124 -13.883 1.00 81.38 478 VAL A N 1
ATOM 3759 C CA . VAL A 1 478 ? 1.040 -0.688 -15.274 1.00 81.38 478 VAL A CA 1
ATOM 3760 C C . VAL A 1 478 ? 2.524 -0.452 -15.564 1.00 81.38 478 VAL A C 1
ATOM 3762 O O . VAL A 1 478 ? 2.983 -0.732 -16.672 1.00 81.38 478 VAL A O 1
ATOM 3765 N N . ILE A 1 479 ? 3.293 0.004 -14.569 1.00 88.69 479 ILE A N 1
ATOM 3766 C CA . ILE A 1 479 ? 4.733 0.261 -14.699 1.00 88.69 479 ILE A CA 1
ATOM 3767 C C . ILE A 1 479 ? 5.461 -1.021 -15.103 1.00 88.69 479 ILE A C 1
ATOM 3769 O O . ILE A 1 479 ? 6.261 -0.990 -16.034 1.00 88.69 479 ILE A O 1
ATOM 3773 N N . ASP A 1 480 ? 5.150 -2.148 -14.458 1.00 85.94 480 ASP A N 1
ATOM 3774 C CA . ASP A 1 480 ? 5.829 -3.422 -14.709 1.00 85.94 480 ASP A CA 1
ATOM 3775 C C . ASP A 1 480 ? 5.639 -3.903 -16.152 1.00 85.94 480 ASP A C 1
ATOM 3777 O O . ASP A 1 480 ? 6.597 -4.341 -16.793 1.00 85.94 480 ASP A O 1
ATOM 3781 N N . ARG A 1 481 ? 4.415 -3.769 -16.685 1.00 86.12 481 ARG A N 1
ATOM 3782 C CA . ARG A 1 481 ? 4.106 -4.103 -18.085 1.00 86.12 481 ARG A CA 1
ATOM 3783 C C . ARG A 1 481 ? 4.897 -3.220 -19.050 1.00 86.12 481 ARG A C 1
ATOM 3785 O O . ARG A 1 481 ? 5.551 -3.740 -19.950 1.00 86.12 481 ARG A O 1
ATOM 3792 N N . LEU A 1 482 ? 4.883 -1.901 -18.841 1.00 93.25 482 LEU A N 1
ATOM 3793 C CA . LEU A 1 482 ? 5.616 -0.960 -19.693 1.00 93.25 482 LEU A CA 1
ATOM 3794 C C . LEU A 1 482 ? 7.130 -1.197 -19.617 1.00 93.25 482 LEU A C 1
ATOM 3796 O O . LEU A 1 482 ? 7.798 -1.216 -20.647 1.00 93.25 482 LEU A O 1
ATOM 3800 N N . LEU A 1 483 ? 7.687 -1.416 -18.423 1.00 93.56 483 LEU A N 1
ATOM 3801 C CA . LEU A 1 483 ? 9.111 -1.717 -18.251 1.00 93.56 483 LEU A CA 1
ATOM 3802 C C . LEU A 1 483 ? 9.510 -2.999 -18.984 1.00 93.56 483 LEU A C 1
ATOM 3804 O O . LEU A 1 483 ? 10.580 -3.022 -19.591 1.00 93.56 483 LEU A O 1
ATOM 3808 N N . GLY A 1 484 ? 8.642 -4.013 -19.016 1.00 90.94 484 GLY A N 1
ATOM 3809 C CA . GLY A 1 484 ? 8.839 -5.206 -19.840 1.00 90.94 484 GLY A CA 1
ATOM 3810 C C . GLY A 1 484 ? 9.064 -4.883 -21.323 1.00 90.94 484 GLY A C 1
ATOM 3811 O O . GLY A 1 484 ? 9.897 -5.516 -21.966 1.00 90.94 484 GLY A O 1
ATOM 3812 N N . TRP A 1 485 ? 8.414 -3.852 -21.866 1.00 94.69 485 TRP A N 1
ATOM 3813 C CA . TRP A 1 485 ? 8.583 -3.467 -23.273 1.00 94.69 485 TRP A CA 1
ATOM 3814 C C . TRP A 1 485 ? 9.845 -2.656 -23.559 1.00 94.69 485 TRP A C 1
ATOM 3816 O O . TRP A 1 485 ? 10.280 -2.596 -24.709 1.00 94.69 485 TRP A O 1
ATOM 3826 N N . PHE A 1 486 ? 10.417 -1.998 -22.550 1.00 96.44 486 PHE A N 1
ATOM 3827 C CA . PHE A 1 486 ? 11.515 -1.045 -22.739 1.00 96.44 486 PHE A CA 1
ATOM 3828 C C . PHE A 1 486 ? 12.850 -1.506 -22.151 1.00 96.44 486 PHE A C 1
ATOM 3830 O O . PHE A 1 486 ? 13.891 -0.998 -22.569 1.00 96.44 486 PHE A O 1
ATOM 3837 N N . LEU A 1 487 ? 12.863 -2.459 -21.218 1.00 94.06 487 LEU A N 1
ATOM 3838 C CA . LEU A 1 487 ? 14.091 -3.059 -20.699 1.00 94.06 487 LEU A CA 1
ATOM 3839 C C . LEU A 1 487 ? 14.727 -4.001 -21.732 1.00 94.06 487 LEU A C 1
ATOM 3841 O O . LEU A 1 487 ? 14.053 -4.711 -22.470 1.00 94.06 487 LEU A O 1
ATOM 3845 N N . ASP A 1 488 ? 16.055 -4.035 -21.769 1.00 90.00 488 ASP A N 1
ATOM 3846 C CA . ASP A 1 488 ? 16.842 -4.911 -22.650 1.00 90.00 488 ASP A CA 1
ATOM 3847 C C . ASP A 1 488 ? 17.424 -6.135 -21.920 1.00 90.00 488 ASP A C 1
ATOM 3849 O O . ASP A 1 488 ? 17.929 -7.070 -22.544 1.00 90.00 488 ASP A O 1
ATOM 3853 N N . LYS A 1 489 ? 17.331 -6.144 -20.589 1.00 88.56 489 LYS A N 1
ATOM 3854 C CA . LYS A 1 489 ? 17.773 -7.205 -19.678 1.00 88.56 489 LYS A CA 1
ATOM 3855 C C . LYS A 1 489 ? 16.894 -7.207 -18.414 1.00 88.56 489 LYS A C 1
ATOM 3857 O O . LYS A 1 489 ? 16.192 -6.222 -18.183 1.00 88.56 489 LYS A O 1
ATOM 3862 N N . PRO A 1 490 ? 16.926 -8.277 -17.597 1.00 87.38 490 PRO A N 1
ATOM 3863 C CA . PRO A 1 490 ? 16.228 -8.304 -16.312 1.00 87.38 490 PRO A CA 1
ATOM 3864 C C . PRO A 1 490 ? 16.577 -7.090 -15.453 1.00 87.38 490 PRO A C 1
ATOM 3866 O O . PRO A 1 490 ? 17.748 -6.700 -15.396 1.00 87.38 490 PRO A O 1
ATOM 3869 N N . SER A 1 491 ? 15.577 -6.510 -14.790 1.00 87.94 491 SER A N 1
ATOM 3870 C CA . SER A 1 491 ? 15.795 -5.351 -13.935 1.00 87.94 491 SER A CA 1
ATOM 3871 C C . SER A 1 491 ? 16.704 -5.697 -12.753 1.00 87.94 491 SER A C 1
ATOM 3873 O O . SER A 1 491 ? 16.641 -6.795 -12.197 1.00 87.94 491 SER A O 1
ATOM 3875 N N . VAL A 1 492 ? 17.538 -4.750 -12.332 1.00 86.94 492 VAL A N 1
ATOM 3876 C CA . VAL A 1 492 ? 18.330 -4.895 -11.105 1.00 86.94 492 VAL A CA 1
ATOM 3877 C C . VAL A 1 492 ? 17.383 -4.975 -9.891 1.00 86.94 492 VAL A C 1
ATOM 3879 O O . VAL A 1 492 ? 16.472 -4.149 -9.800 1.00 86.94 492 VAL A O 1
ATOM 3882 N N . PRO A 1 493 ? 17.562 -5.939 -8.963 1.00 80.81 493 PRO A N 1
ATOM 3883 C CA . PRO A 1 493 ? 16.843 -5.957 -7.690 1.00 80.81 493 PRO A CA 1
ATOM 3884 C C . PRO A 1 493 ? 17.162 -4.705 -6.868 1.00 80.81 493 PRO A C 1
ATOM 3886 O O . PRO A 1 493 ? 18.326 -4.322 -6.746 1.00 80.81 493 PRO A O 1
ATOM 3889 N N . LEU A 1 494 ? 16.134 -4.067 -6.313 1.00 80.69 494 LEU A N 1
ATOM 3890 C CA . LEU A 1 494 ? 16.285 -2.780 -5.627 1.00 80.69 494 LEU A CA 1
ATOM 3891 C C . LEU A 1 494 ? 16.427 -2.908 -4.096 1.00 80.69 494 LEU A C 1
ATOM 3893 O O . LEU A 1 494 ? 16.829 -1.952 -3.436 1.00 80.69 494 LEU A O 1
ATOM 3897 N N . ASP A 1 495 ? 16.163 -4.100 -3.543 1.00 78.25 495 ASP A N 1
ATOM 3898 C CA . ASP A 1 495 ? 16.254 -4.433 -2.110 1.00 78.25 495 ASP A CA 1
ATOM 3899 C C . ASP A 1 495 ? 15.366 -3.558 -1.202 1.00 78.25 495 ASP A C 1
ATOM 3901 O O . ASP A 1 495 ? 15.689 -3.331 -0.036 1.00 78.25 495 ASP A O 1
ATOM 3905 N N . GLY A 1 496 ? 14.243 -3.069 -1.739 1.00 84.00 496 GLY A N 1
ATOM 3906 C CA . GLY A 1 496 ? 13.330 -2.169 -1.037 1.00 84.00 496 GLY A CA 1
ATOM 3907 C C . GLY A 1 496 ? 12.755 -2.734 0.269 1.00 84.00 496 GLY A C 1
ATOM 3908 O O . GLY A 1 496 ? 12.668 -3.950 0.469 1.00 84.00 496 GLY A O 1
ATOM 3909 N N . TYR A 1 497 ? 12.364 -1.838 1.174 1.00 89.12 497 TYR A N 1
ATOM 3910 C CA . TYR A 1 497 ? 11.827 -2.179 2.493 1.00 89.12 497 TYR A CA 1
ATOM 3911 C C . TYR A 1 497 ? 10.944 -1.066 3.059 1.00 89.12 497 TYR A C 1
ATOM 3913 O O . TYR A 1 497 ? 11.126 0.107 2.738 1.00 89.12 497 TYR A O 1
ATOM 3921 N N . ALA A 1 498 ? 10.072 -1.426 3.996 1.00 90.94 498 ALA A N 1
ATOM 3922 C CA . ALA A 1 498 ? 9.335 -0.480 4.821 1.00 90.94 498 ALA A CA 1
ATOM 3923 C C . ALA A 1 498 ? 10.002 -0.329 6.200 1.00 90.94 498 ALA A C 1
ATOM 3925 O O . ALA A 1 498 ? 10.514 -1.308 6.750 1.00 90.94 498 ALA A O 1
ATOM 3926 N N . LYS A 1 499 ? 9.980 0.873 6.787 1.00 94.19 499 LYS A N 1
ATOM 3927 C CA . LYS A 1 499 ? 10.484 1.177 8.138 1.00 94.19 499 LYS A CA 1
ATOM 3928 C C . LYS A 1 499 ? 9.470 1.974 8.955 1.00 94.19 499 LYS A C 1
ATOM 3930 O O . LYS A 1 499 ? 8.911 2.956 8.471 1.00 94.19 499 LYS A O 1
ATOM 3935 N N . VAL A 1 500 ? 9.348 1.626 10.234 1.00 94.69 500 VAL A N 1
ATOM 3936 C CA . VAL A 1 500 ? 8.673 2.425 11.270 1.00 94.69 500 VAL A CA 1
ATOM 3937 C C . VAL A 1 500 ? 9.617 2.680 12.448 1.00 94.69 500 VAL A C 1
ATOM 3939 O O . VAL A 1 500 ? 10.557 1.917 12.675 1.00 94.69 500 VAL A O 1
ATOM 3942 N N . ASN A 1 501 ? 9.394 3.750 13.215 1.00 94.94 501 ASN A N 1
ATOM 3943 C CA . ASN A 1 501 ? 10.206 4.023 14.414 1.00 94.94 501 ASN A CA 1
ATOM 3944 C C . ASN A 1 501 ? 9.834 3.113 15.593 1.00 94.94 501 ASN A C 1
ATOM 3946 O O . ASN A 1 501 ? 10.709 2.686 16.342 1.00 94.94 501 ASN A O 1
ATOM 3950 N N . LYS A 1 502 ? 8.541 2.811 15.753 1.00 91.75 502 LYS A N 1
ATOM 3951 C CA . LYS A 1 502 ? 7.984 1.961 16.814 1.00 91.75 502 LYS A CA 1
ATOM 3952 C C . LYS A 1 502 ? 6.807 1.152 16.276 1.00 91.75 502 LYS A C 1
ATOM 3954 O O . LYS A 1 502 ? 6.140 1.596 15.344 1.00 91.75 502 LYS A O 1
ATOM 3959 N N . THR A 1 503 ? 6.518 0.013 16.903 1.00 88.81 503 THR A N 1
ATOM 3960 C CA . THR A 1 503 ? 5.340 -0.809 16.580 1.00 88.81 503 THR A CA 1
ATOM 3961 C C . THR A 1 503 ? 4.099 -0.458 17.407 1.00 88.81 503 THR A C 1
ATOM 3963 O O . THR A 1 503 ? 2.980 -0.685 16.952 1.00 88.81 503 THR A O 1
ATOM 3966 N N . GLY A 1 504 ? 4.284 0.171 18.570 1.00 86.50 504 GLY A N 1
ATOM 3967 C CA . GLY A 1 504 ? 3.256 0.668 19.491 1.00 86.50 504 GLY A CA 1
ATOM 3968 C C . GLY A 1 504 ? 3.891 1.510 20.607 1.00 86.50 504 GLY A C 1
ATOM 3969 O O . GLY A 1 504 ? 5.105 1.740 20.586 1.00 86.50 504 GLY A O 1
ATOM 3970 N N . GLY A 1 505 ? 3.104 1.976 21.584 1.00 85.31 505 GLY A N 1
ATOM 3971 C CA . GLY A 1 505 ? 3.644 2.729 22.731 1.00 85.31 505 GLY A CA 1
ATOM 3972 C C . GLY A 1 505 ? 4.160 4.126 22.358 1.00 85.31 505 GLY A C 1
ATOM 3973 O O . GLY A 1 505 ? 5.290 4.499 22.699 1.00 85.31 505 GLY A O 1
ATOM 3974 N N . PHE A 1 506 ? 3.372 4.868 21.580 1.00 89.12 506 PHE A N 1
ATOM 3975 C CA . PHE A 1 506 ? 3.698 6.234 21.174 1.00 89.12 506 PHE A CA 1
ATOM 3976 C C . PHE A 1 506 ? 3.184 7.225 22.219 1.00 89.12 506 PHE A C 1
ATOM 3978 O O . PHE A 1 506 ? 1.977 7.361 22.427 1.00 89.12 506 PHE A O 1
ATOM 3985 N N . GLU A 1 507 ? 4.091 7.970 22.840 1.00 91.56 507 GLU A N 1
ATOM 3986 C CA . GLU A 1 507 ? 3.753 8.960 23.865 1.00 91.56 507 GLU A CA 1
ATOM 3987 C C . GLU A 1 507 ? 2.956 10.127 23.276 1.00 91.56 507 GLU A C 1
ATOM 3989 O O . GLU A 1 507 ? 2.040 10.651 23.916 1.00 91.56 507 GLU A O 1
ATOM 3994 N N . CYS A 1 508 ? 3.257 10.523 22.036 1.00 91.50 508 CYS A N 1
ATOM 3995 C CA . CYS A 1 508 ? 2.507 11.559 21.329 1.00 91.50 508 CYS A CA 1
ATOM 3996 C C . CYS A 1 508 ? 1.029 11.200 21.100 1.00 91.50 508 CYS A C 1
ATOM 3998 O O . CYS A 1 508 ? 0.208 12.109 20.957 1.00 91.50 508 CYS A O 1
ATOM 4000 N N . PHE A 1 509 ? 0.639 9.918 21.132 1.00 89.12 509 PHE A N 1
ATOM 4001 C CA . PHE A 1 509 ? -0.748 9.518 20.868 1.00 89.12 509 PHE A CA 1
ATOM 4002 C C . PHE A 1 509 ? -1.726 9.876 21.983 1.00 89.12 509 PHE A C 1
ATOM 4004 O O . PHE A 1 509 ? -2.926 9.897 21.733 1.00 89.12 509 PHE A O 1
ATOM 4011 N N . LYS A 1 510 ? -1.259 10.310 23.160 1.00 87.12 510 LYS A N 1
ATOM 4012 C CA . LYS A 1 510 ? -2.139 10.979 24.139 1.00 87.12 510 LYS A CA 1
ATOM 4013 C C . LYS A 1 510 ? -2.843 12.223 23.571 1.00 87.12 510 LYS A C 1
ATOM 4015 O O . LYS A 1 510 ? -3.871 12.640 24.091 1.00 87.12 510 LYS A O 1
ATOM 4020 N N . TRP A 1 511 ? -2.270 12.817 22.523 1.00 87.75 511 TRP A N 1
ATOM 4021 C CA . TRP A 1 511 ? -2.808 13.963 21.793 1.00 87.75 511 TRP A CA 1
ATOM 4022 C C . TRP A 1 511 ? -3.388 13.569 20.427 1.00 87.75 511 TRP A C 1
ATOM 4024 O O . TRP A 1 511 ? -3.811 14.438 19.664 1.00 87.75 511 TRP A O 1
ATOM 4034 N N . SER A 1 512 ? -3.371 12.281 20.075 1.00 82.00 512 SER A N 1
ATOM 4035 C CA . SER A 1 512 ? -3.903 11.801 18.803 1.00 82.00 512 SER A CA 1
ATOM 4036 C C . SER A 1 512 ? -5.430 11.790 18.824 1.00 82.00 512 SER A C 1
ATOM 4038 O O . SER A 1 512 ? -6.062 11.468 19.826 1.00 82.00 512 SER A O 1
ATOM 4040 N N . LEU A 1 513 ? -6.029 12.129 17.685 1.00 75.81 513 LEU A N 1
ATOM 4041 C CA . LEU A 1 513 ? -7.470 12.028 17.458 1.00 75.81 513 LEU A CA 1
ATOM 4042 C C . LEU A 1 513 ? -7.908 10.638 16.985 1.00 75.81 513 LEU A C 1
ATOM 4044 O O . LEU A 1 513 ? -9.106 10.382 16.874 1.00 75.81 513 LEU A O 1
ATOM 4048 N N . ASN A 1 514 ? -6.960 9.769 16.632 1.00 67.38 514 ASN A N 1
ATOM 4049 C CA . ASN A 1 514 ? -7.251 8.528 15.925 1.00 67.38 514 ASN A CA 1
ATOM 4050 C C . ASN A 1 514 ? -6.495 7.293 16.435 1.00 67.38 514 ASN A C 1
ATOM 4052 O O . ASN A 1 514 ? -6.753 6.211 15.913 1.00 67.38 514 ASN A O 1
ATOM 4056 N N . TYR A 1 515 ? -5.626 7.433 17.441 1.00 69.19 515 TYR A N 1
ATOM 4057 C CA . TYR A 1 515 ? -4.946 6.331 18.133 1.00 69.19 515 TYR A CA 1
ATOM 4058 C C . TYR A 1 515 ? -4.842 6.596 19.640 1.00 69.19 515 TYR A C 1
ATOM 4060 O O . TYR A 1 515 ? -4.818 7.749 20.063 1.00 69.19 515 TYR A O 1
ATOM 4068 N N . SER A 1 516 ? -4.738 5.532 20.440 1.00 68.06 516 SER A N 1
ATOM 4069 C CA . SER A 1 516 ? -4.411 5.605 21.870 1.00 68.06 516 SER A CA 1
ATOM 4070 C C . SER A 1 516 ? -2.928 5.297 22.112 1.00 68.06 516 SER A C 1
ATOM 4072 O O . SER A 1 516 ? -2.278 4.636 21.302 1.00 68.06 516 SER A O 1
ATOM 4074 N N . ALA A 1 517 ? -2.374 5.782 23.227 1.00 70.19 517 ALA A N 1
ATOM 4075 C CA . ALA A 1 517 ? -0.948 5.634 23.550 1.00 70.19 517 ALA A CA 1
ATOM 4076 C C . ALA A 1 517 ? -0.491 4.175 23.735 1.00 70.19 517 ALA A C 1
ATOM 4078 O O . ALA A 1 517 ? 0.672 3.857 23.497 1.00 70.19 517 ALA A O 1
ATOM 4079 N N . ASP A 1 518 ? -1.401 3.289 24.129 1.00 71.94 518 ASP A N 1
ATOM 4080 C CA . ASP A 1 518 ? -1.175 1.866 24.389 1.00 71.94 518 ASP A CA 1
ATOM 4081 C C . ASP A 1 518 ? -1.438 0.956 23.177 1.00 71.94 518 ASP A C 1
ATOM 4083 O O . ASP A 1 518 ? -1.184 -0.246 23.247 1.00 71.94 518 ASP A O 1
ATOM 4087 N N . MET A 1 519 ? -1.907 1.507 22.053 1.00 71.81 519 MET A N 1
ATOM 4088 C CA . MET A 1 519 ? -2.226 0.728 20.859 1.00 71.81 519 MET A CA 1
ATOM 4089 C C . MET A 1 519 ? -0.960 0.208 20.157 1.00 71.81 519 MET A C 1
ATOM 4091 O O . MET A 1 519 ? -0.034 0.966 19.850 1.00 71.81 519 MET A O 1
ATOM 4095 N N . GLU A 1 520 ? -0.950 -1.087 19.836 1.00 78.12 520 GLU A N 1
ATOM 4096 C CA . GLU A 1 520 ? -0.008 -1.685 18.886 1.00 78.12 520 GLU A CA 1
ATOM 4097 C C . GLU A 1 520 ? -0.564 -1.556 17.459 1.00 78.12 520 GLU A C 1
ATOM 4099 O O . GLU A 1 520 ? -1.695 -1.957 17.184 1.00 78.12 520 GLU A O 1
ATOM 4104 N N . ILE A 1 521 ? 0.215 -0.953 16.555 1.00 77.00 521 ILE A N 1
ATOM 4105 C CA . ILE A 1 521 ? -0.224 -0.557 15.204 1.00 77.00 521 ILE A CA 1
ATOM 4106 C C . ILE A 1 521 ? 0.537 -1.305 14.099 1.00 77.00 521 ILE A C 1
ATOM 4108 O O . ILE A 1 521 ? -0.014 -1.470 13.009 1.00 77.00 521 ILE A O 1
ATOM 4112 N N . PHE A 1 522 ? 1.764 -1.773 14.367 1.00 82.56 522 PHE A N 1
ATOM 4113 C CA . PHE A 1 522 ? 2.642 -2.403 13.366 1.00 82.56 522 PHE A CA 1
ATOM 4114 C C . PHE A 1 522 ? 3.233 -3.755 13.821 1.00 82.56 522 PHE A C 1
ATOM 4116 O O . PHE A 1 522 ? 4.459 -3.891 13.872 1.00 82.56 522 PHE A O 1
ATOM 4123 N N . PRO A 1 523 ? 2.412 -4.761 14.178 1.00 77.00 523 PRO A N 1
ATOM 4124 C CA . PRO A 1 523 ? 2.906 -6.065 14.641 1.00 77.00 523 PRO A CA 1
ATOM 4125 C C . PRO A 1 523 ? 3.725 -6.833 13.586 1.00 77.00 523 PRO A C 1
ATOM 4127 O O . PRO A 1 523 ? 4.456 -7.762 13.919 1.00 77.00 523 PRO A O 1
ATOM 4130 N N . GLU A 1 524 ? 3.608 -6.468 12.309 1.00 80.00 524 GLU A N 1
ATOM 4131 C CA . GLU A 1 524 ? 4.316 -7.082 11.184 1.00 80.00 524 GLU A CA 1
ATOM 4132 C C . GLU A 1 524 ? 5.763 -6.591 11.003 1.00 80.00 524 GLU A C 1
ATOM 4134 O O . GLU A 1 524 ? 6.520 -7.198 10.244 1.00 80.00 524 GLU A O 1
ATOM 4139 N N . PHE A 1 525 ? 6.163 -5.510 11.679 1.00 86.62 525 PHE A N 1
ATOM 4140 C CA . PHE A 1 525 ? 7.504 -4.934 11.563 1.00 86.62 525 PHE A CA 1
ATOM 4141 C C . PHE A 1 525 ? 8.430 -5.479 12.655 1.00 86.62 525 PHE A C 1
ATOM 4143 O O . PHE A 1 525 ? 8.102 -5.459 13.841 1.00 86.62 525 PHE A O 1
ATOM 4150 N N . VAL A 1 526 ? 9.630 -5.917 12.270 1.00 89.31 526 VAL A N 1
ATOM 4151 C CA . VAL A 1 526 ? 10.598 -6.564 13.171 1.00 89.31 526 VAL A CA 1
ATOM 4152 C C . VAL A 1 526 ? 11.914 -5.783 13.249 1.00 89.31 526 VAL A C 1
ATOM 4154 O O . VAL A 1 526 ? 12.302 -5.137 12.275 1.00 89.31 526 VAL A O 1
ATOM 4157 N N . PRO A 1 527 ? 12.629 -5.796 14.387 1.00 91.75 527 PRO A N 1
ATOM 4158 C CA . PRO A 1 527 ? 13.920 -5.123 14.486 1.00 91.75 527 PRO A CA 1
ATOM 4159 C C . PRO A 1 527 ? 14.986 -5.841 13.641 1.00 91.75 527 PRO A C 1
ATOM 4161 O O . PRO A 1 527 ? 15.033 -7.070 13.595 1.00 91.75 527 PRO A O 1
ATOM 4164 N N . GLU A 1 528 ? 15.884 -5.074 13.018 1.00 87.69 528 GLU A N 1
ATOM 4165 C CA . GLU A 1 528 ? 17.063 -5.595 12.310 1.00 87.69 528 GLU A CA 1
ATOM 4166 C C . GLU A 1 528 ? 18.344 -5.284 13.102 1.00 87.69 528 GLU A C 1
ATOM 4168 O O . GLU A 1 528 ? 18.529 -4.172 13.601 1.00 87.69 528 GLU A O 1
ATOM 4173 N N . GLU A 1 529 ? 19.256 -6.256 13.215 1.00 86.94 529 GLU A N 1
ATOM 4174 C CA . GLU A 1 529 ? 20.489 -6.094 13.994 1.00 86.94 529 GLU A CA 1
ATOM 4175 C C . GLU A 1 529 ? 21.351 -4.937 13.457 1.00 86.94 529 GLU A C 1
ATOM 4177 O O . GLU A 1 529 ? 21.687 -4.873 12.274 1.00 86.94 529 GLU A O 1
ATOM 4182 N N . GLY A 1 530 ? 21.720 -4.010 14.347 1.00 85.38 530 GLY A N 1
ATOM 4183 C CA . GLY A 1 530 ? 22.544 -2.847 14.009 1.00 85.38 530 GLY A CA 1
ATOM 4184 C C . GLY A 1 530 ? 21.807 -1.716 13.283 1.00 85.38 530 GLY A C 1
ATOM 4185 O O . GLY A 1 530 ? 22.455 -0.738 12.907 1.00 85.38 530 GLY A O 1
ATOM 4186 N N . LYS A 1 531 ? 20.483 -1.815 13.104 1.00 87.06 531 LYS A N 1
ATOM 4187 C CA . LYS A 1 531 ? 19.647 -0.757 12.526 1.00 87.06 531 LYS A CA 1
ATOM 4188 C C . LYS A 1 531 ? 18.677 -0.183 13.555 1.00 87.06 531 LYS A C 1
ATOM 4190 O O . LYS A 1 531 ? 18.275 -0.855 14.497 1.00 87.06 531 LYS A O 1
ATOM 4195 N N . ASP A 1 532 ? 18.318 1.081 13.358 1.00 90.38 532 ASP A N 1
ATOM 4196 C CA . ASP A 1 532 ? 17.306 1.770 14.160 1.00 90.38 532 ASP A CA 1
ATOM 4197 C C . ASP A 1 532 ? 15.899 1.541 13.593 1.00 90.38 532 ASP A C 1
ATOM 4199 O O . ASP A 1 532 ? 15.722 1.502 12.372 1.00 90.38 532 ASP A O 1
ATOM 4203 N N . GLY A 1 533 ? 14.907 1.443 14.477 1.00 92.06 533 GLY A N 1
ATOM 4204 C CA . GLY A 1 533 ? 13.512 1.176 14.141 1.00 92.06 533 GLY A CA 1
ATOM 4205 C C . GLY A 1 533 ? 13.215 -0.285 13.793 1.00 92.06 533 GLY A C 1
ATOM 4206 O O . GLY A 1 533 ? 13.985 -1.201 14.086 1.00 92.06 533 GLY A O 1
ATOM 4207 N N . PHE A 1 534 ? 12.063 -0.487 13.165 1.00 93.81 534 PHE A N 1
ATOM 4208 C CA . PHE A 1 534 ? 11.528 -1.792 12.795 1.00 93.81 534 PHE A CA 1
ATOM 4209 C C . PHE A 1 534 ? 11.271 -1.827 11.295 1.00 93.81 534 PHE A C 1
ATOM 4211 O O . PHE A 1 534 ? 10.874 -0.819 10.707 1.00 93.81 534 PHE A O 1
ATOM 4218 N N . TYR A 1 535 ? 11.497 -2.984 10.687 1.00 92.81 535 TYR A N 1
ATOM 4219 C CA . TYR A 1 535 ? 11.546 -3.168 9.246 1.00 92.81 535 TYR A CA 1
ATOM 4220 C C . TYR A 1 535 ? 10.573 -4.254 8.808 1.00 92.81 535 TYR A C 1
ATOM 4222 O O . TYR A 1 535 ? 10.347 -5.239 9.513 1.00 92.81 535 TYR A O 1
ATOM 4230 N N . SER A 1 536 ? 10.039 -4.081 7.608 1.00 89.56 536 SER A N 1
ATOM 4231 C CA . SER A 1 536 ? 9.340 -5.122 6.868 1.00 89.56 536 SER A CA 1
ATOM 4232 C C . SER A 1 536 ? 9.950 -5.198 5.474 1.00 89.56 536 SER A C 1
ATOM 4234 O O . SER A 1 536 ? 10.073 -4.183 4.784 1.00 89.56 536 SER A O 1
ATOM 4236 N N . ARG A 1 537 ? 10.391 -6.392 5.070 1.00 80.81 537 ARG A N 1
ATOM 4237 C CA . ARG A 1 537 ? 10.994 -6.630 3.753 1.00 80.81 537 ARG A CA 1
ATOM 4238 C C . ARG A 1 537 ? 10.071 -7.501 2.916 1.00 80.81 537 ARG A C 1
ATOM 4240 O O . ARG A 1 537 ? 9.818 -8.651 3.265 1.00 80.81 537 ARG A O 1
ATOM 4247 N N . GLY A 1 538 ? 9.596 -6.946 1.805 1.00 61.16 538 GLY A N 1
ATOM 4248 C CA . GLY A 1 538 ? 8.984 -7.720 0.729 1.00 61.16 538 GLY A CA 1
ATOM 4249 C C . GLY A 1 538 ? 10.051 -8.347 -0.170 1.00 61.16 538 GLY A C 1
ATOM 4250 O O . GLY A 1 538 ? 11.222 -7.968 -0.135 1.00 61.16 538 GLY A O 1
ATOM 4251 N N . GLU A 1 539 ? 9.663 -9.303 -1.011 1.00 55.56 539 GLU A N 1
ATOM 4252 C CA . GLU A 1 539 ? 10.569 -9.785 -2.051 1.00 55.56 539 GLU A CA 1
ATOM 4253 C C . GLU A 1 539 ? 10.702 -8.757 -3.178 1.00 55.56 539 GLU A C 1
ATOM 4255 O O . GLU A 1 539 ? 9.707 -8.291 -3.733 1.00 55.56 539 GLU A O 1
ATOM 4260 N N . SER A 1 540 ? 11.943 -8.423 -3.541 1.00 59.19 540 SER A N 1
ATOM 4261 C CA . SER A 1 540 ? 12.221 -7.520 -4.660 1.00 59.19 540 SER A CA 1
ATOM 4262 C C . SER A 1 540 ? 11.758 -8.139 -5.977 1.00 59.19 540 SER A C 1
ATOM 4264 O O . SER A 1 540 ? 12.264 -9.180 -6.403 1.00 59.19 540 SER A O 1
ATOM 4266 N N . LYS A 1 541 ? 10.803 -7.483 -6.639 1.00 68.38 541 LYS A N 1
ATOM 4267 C CA . LYS A 1 541 ? 10.299 -7.895 -7.950 1.00 68.38 541 LYS A CA 1
ATOM 4268 C C . LYS A 1 541 ? 11.351 -7.610 -9.025 1.00 68.38 541 LYS A C 1
ATOM 4270 O O . LYS A 1 541 ? 11.799 -6.477 -9.172 1.00 68.38 541 LYS A O 1
ATOM 4275 N N . VAL A 1 542 ? 11.736 -8.641 -9.777 1.00 81.44 542 VAL A N 1
ATOM 4276 C CA . VAL A 1 542 ? 12.584 -8.506 -10.970 1.00 81.44 542 VAL A CA 1
ATOM 4277 C C . VAL A 1 542 ? 11.683 -8.487 -12.196 1.00 81.44 542 VAL A C 1
ATOM 4279 O O . VAL A 1 542 ? 10.930 -9.429 -12.433 1.00 81.44 542 VAL A O 1
ATOM 4282 N N . ILE A 1 543 ? 11.763 -7.414 -12.974 1.00 83.25 543 ILE A N 1
ATOM 4283 C CA . ILE A 1 543 ? 10.997 -7.234 -14.203 1.00 83.25 543 ILE A CA 1
ATOM 4284 C C . ILE A 1 543 ? 11.844 -7.752 -15.355 1.00 83.25 543 ILE A C 1
ATOM 4286 O O . ILE A 1 543 ? 12.983 -7.323 -15.552 1.00 83.25 543 ILE A O 1
ATOM 4290 N N . MET A 1 544 ? 11.297 -8.689 -16.118 1.00 80.56 544 MET A N 1
ATOM 4291 C CA . MET A 1 544 ? 11.975 -9.228 -17.289 1.00 80.56 544 MET A CA 1
ATOM 4292 C C . MET A 1 544 ? 11.514 -8.487 -18.547 1.00 80.56 544 MET A C 1
ATOM 4294 O O . MET A 1 544 ? 10.341 -8.119 -18.641 1.00 80.56 544 MET A O 1
ATOM 4298 N N . PRO A 1 545 ? 12.398 -8.323 -19.542 1.00 87.06 545 PRO A N 1
ATOM 4299 C CA . PRO A 1 545 ? 11.989 -7.889 -20.865 1.00 87.06 545 PRO A CA 1
ATOM 4300 C C . PRO A 1 545 ? 10.982 -8.854 -21.495 1.00 87.06 545 PRO A C 1
ATOM 4302 O O . PRO A 1 545 ? 11.191 -10.069 -21.481 1.00 87.06 545 PRO A O 1
ATOM 4305 N N . ASP A 1 546 ? 9.933 -8.311 -22.098 1.00 85.31 546 ASP A N 1
ATOM 4306 C CA . ASP A 1 546 ? 8.952 -9.069 -22.865 1.00 85.31 546 ASP A CA 1
ATOM 4307 C C . ASP A 1 546 ? 9.623 -9.647 -24.124 1.00 85.31 546 ASP A C 1
ATOM 4309 O O . ASP A 1 546 ? 10.375 -8.971 -24.828 1.00 85.31 546 ASP A O 1
ATOM 4313 N N . SER A 1 547 ? 9.405 -10.932 -24.402 1.00 74.88 547 SER A N 1
ATOM 4314 C CA . SER A 1 547 ? 10.076 -11.625 -25.507 1.00 74.88 547 SER A CA 1
ATOM 4315 C C . SER A 1 547 ? 9.416 -11.426 -26.872 1.00 74.88 547 SER A C 1
ATOM 4317 O O . SER A 1 547 ? 10.036 -11.719 -27.899 1.00 74.88 547 SER A O 1
ATOM 4319 N N . LEU A 1 548 ? 8.174 -10.941 -26.906 1.00 75.19 548 LEU A N 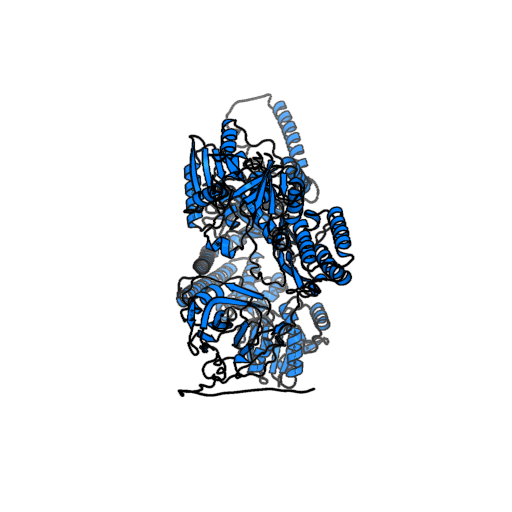1
ATOM 4320 C CA . LEU A 1 548 ? 7.387 -10.703 -28.118 1.00 75.19 548 LEU A CA 1
ATOM 4321 C C . LEU A 1 548 ? 7.322 -9.218 -28.481 1.00 75.19 548 LEU A C 1
ATOM 4323 O O . LEU A 1 548 ? 7.212 -8.883 -29.666 1.00 75.19 548 LEU A O 1
ATOM 4327 N N . LEU A 1 549 ? 7.392 -8.344 -27.480 1.00 81.81 549 LEU A N 1
ATOM 4328 C CA . LEU A 1 549 ? 7.314 -6.899 -27.615 1.00 81.81 549 LEU A CA 1
ATOM 4329 C C . LEU A 1 549 ? 8.431 -6.226 -26.814 1.00 81.81 549 LEU A C 1
ATOM 4331 O O . LEU A 1 549 ? 8.244 -5.853 -25.665 1.00 81.81 549 LEU A O 1
ATOM 4335 N N . ASN A 1 550 ? 9.583 -6.025 -27.454 1.00 85.31 550 ASN A N 1
ATOM 4336 C CA . ASN A 1 550 ? 10.720 -5.329 -26.857 1.00 85.31 550 ASN A CA 1
ATOM 4337 C C . ASN A 1 550 ? 11.242 -4.239 -27.793 1.00 85.31 550 ASN A C 1
ATOM 4339 O O . ASN A 1 550 ? 11.685 -4.518 -28.912 1.00 85.31 550 ASN A O 1
ATOM 4343 N N . TYR A 1 551 ? 11.204 -2.996 -27.328 1.00 94.88 551 TYR A N 1
ATOM 4344 C CA . TYR A 1 551 ? 11.828 -1.870 -27.996 1.00 94.88 551 TYR A CA 1
ATOM 4345 C C . TYR A 1 551 ? 13.326 -1.816 -27.674 1.00 94.88 551 TYR A C 1
ATOM 4347 O O . TYR A 1 551 ? 13.739 -1.462 -26.569 1.00 94.88 551 TYR A O 1
ATOM 4355 N N . THR A 1 552 ? 14.165 -2.080 -28.676 1.00 90.81 552 THR A N 1
ATOM 4356 C CA . THR A 1 552 ? 15.630 -2.136 -28.515 1.00 90.81 552 THR A CA 1
ATOM 4357 C C . THR A 1 552 ? 16.359 -0.849 -28.917 1.00 90.81 552 THR A C 1
ATOM 4359 O O . THR A 1 552 ? 17.583 -0.781 -28.819 1.00 90.81 552 THR A O 1
ATOM 4362 N N . GLY A 1 553 ? 15.647 0.168 -29.413 1.00 95.69 553 GLY A N 1
ATOM 4363 C CA . GLY A 1 553 ? 16.238 1.453 -29.804 1.00 95.69 553 GLY A CA 1
ATOM 4364 C C . GLY A 1 553 ? 16.688 2.305 -28.608 1.00 95.69 553 GLY A C 1
ATOM 4365 O O . GLY A 1 553 ? 16.473 1.958 -27.441 1.00 95.69 553 GLY A O 1
ATOM 4366 N N . LYS A 1 554 ? 17.307 3.457 -28.873 1.00 98.12 554 LYS A N 1
ATOM 4367 C CA . LYS A 1 554 ? 17.726 4.401 -27.820 1.00 98.12 554 LYS A CA 1
ATOM 4368 C C . LYS A 1 554 ? 16.520 5.160 -27.254 1.00 98.12 554 LYS A C 1
ATOM 4370 O O . LYS A 1 554 ? 15.624 5.532 -28.012 1.00 98.12 554 LYS A O 1
ATOM 4375 N N . LEU A 1 555 ? 16.515 5.371 -25.937 1.00 98.50 555 LEU A N 1
ATOM 4376 C CA . LEU A 1 555 ? 15.407 5.944 -25.168 1.00 98.50 555 LEU A CA 1
ATOM 4377 C C . LEU A 1 555 ? 15.813 7.257 -24.495 1.00 98.50 555 LEU A C 1
ATOM 4379 O O . LEU A 1 555 ? 16.704 7.270 -23.644 1.00 98.50 555 LEU A O 1
ATOM 4383 N N . TYR A 1 556 ? 15.127 8.338 -24.851 1.00 98.56 556 TYR A N 1
ATOM 4384 C CA . TYR A 1 556 ? 15.268 9.651 -24.221 1.00 98.56 556 TYR A CA 1
ATOM 4385 C C . TYR A 1 556 ? 13.979 9.941 -23.467 1.00 98.56 556 TYR A C 1
ATOM 4387 O O . TYR A 1 556 ? 12.928 10.056 -24.090 1.00 98.56 556 TYR A O 1
ATOM 4395 N N . VAL A 1 557 ? 14.035 10.006 -22.141 1.00 98.44 557 VAL A N 1
ATOM 4396 C CA . VAL A 1 557 ? 12.845 10.198 -21.310 1.00 98.44 557 VAL A CA 1
ATOM 4397 C C . VAL A 1 557 ? 12.775 11.646 -20.848 1.00 98.44 557 VAL A C 1
ATOM 4399 O O . VAL A 1 557 ? 13.698 12.129 -20.195 1.00 98.44 557 VAL A O 1
ATOM 4402 N N . LEU A 1 558 ? 11.702 12.348 -21.197 1.00 97.81 558 LEU A N 1
ATOM 4403 C CA . LEU A 1 558 ? 11.477 13.719 -20.759 1.00 97.81 558 LEU A CA 1
ATOM 4404 C C . LEU A 1 558 ? 10.834 13.698 -19.376 1.00 97.81 558 LEU A C 1
ATOM 4406 O O . LEU A 1 558 ? 9.796 13.061 -19.190 1.00 97.81 558 LEU A O 1
ATOM 4410 N N . THR A 1 559 ? 11.449 14.384 -18.419 1.00 95.50 559 THR A N 1
ATOM 4411 C CA . THR A 1 559 ? 10.963 14.489 -17.037 1.00 95.50 559 THR A CA 1
ATOM 4412 C C . THR A 1 559 ? 10.922 15.938 -16.591 1.00 95.50 559 THR A C 1
ATOM 4414 O O . THR A 1 559 ? 11.694 16.771 -17.072 1.00 95.50 559 THR A O 1
ATOM 4417 N N . ASP A 1 560 ? 10.040 16.241 -15.647 1.00 91.19 560 ASP A N 1
ATOM 4418 C CA . ASP A 1 560 ? 9.997 17.537 -14.980 1.00 91.19 560 ASP A CA 1
ATOM 4419 C C . ASP A 1 560 ? 9.391 17.456 -13.570 1.00 91.19 560 ASP A C 1
ATOM 4421 O O . ASP A 1 560 ? 8.981 16.393 -13.098 1.00 91.19 560 ASP A O 1
ATOM 4425 N N . GLU A 1 561 ? 9.289 18.600 -12.906 1.00 87.38 561 GLU A N 1
ATOM 4426 C CA . GLU A 1 561 ? 8.688 18.775 -11.583 1.00 87.38 561 GLU A CA 1
ATOM 4427 C C . GLU A 1 561 ? 7.200 18.396 -11.483 1.00 87.38 561 GLU A C 1
ATOM 4429 O O . GLU A 1 561 ? 6.611 18.440 -10.401 1.00 87.38 561 GLU A O 1
ATOM 4434 N N . THR A 1 562 ? 6.555 18.073 -12.600 1.00 84.12 562 THR A N 1
ATOM 4435 C CA . THR A 1 562 ? 5.170 17.599 -12.639 1.00 84.12 562 THR A CA 1
ATOM 4436 C C . THR A 1 562 ? 5.086 16.087 -12.838 1.00 84.12 562 THR A C 1
ATOM 4438 O O . THR A 1 562 ? 3.991 15.531 -12.798 1.00 84.12 562 THR A O 1
ATOM 4441 N N . SER A 1 563 ? 6.231 15.415 -12.994 1.00 89.00 563 SER A N 1
ATOM 4442 C CA . SER A 1 563 ? 6.362 13.958 -12.976 1.00 89.00 563 SER A CA 1
ATOM 4443 C C . SER A 1 563 ? 6.334 13.475 -11.519 1.00 89.00 563 SER A C 1
ATOM 4445 O O . SER A 1 563 ? 7.254 13.757 -10.743 1.00 89.00 563 SER A O 1
ATOM 4447 N N . VAL A 1 564 ? 5.258 12.789 -11.127 1.00 83.69 564 VAL A N 1
ATOM 4448 C CA . VAL A 1 564 ? 4.983 12.384 -9.736 1.00 83.69 564 VAL A CA 1
ATOM 4449 C C . VAL A 1 564 ? 4.767 10.871 -9.636 1.00 83.69 564 VAL A C 1
ATOM 4451 O O . VAL A 1 564 ? 4.216 10.244 -10.543 1.00 83.69 564 VAL A O 1
ATOM 4454 N N . SER A 1 565 ? 5.147 10.274 -8.504 1.00 85.50 565 SER A N 1
ATOM 4455 C CA . SER A 1 565 ? 4.852 8.879 -8.153 1.00 85.50 565 SER A CA 1
ATOM 4456 C C . SER A 1 565 ? 5.298 7.887 -9.244 1.00 85.50 565 SER A C 1
ATOM 4458 O O . SER A 1 565 ? 6.487 7.807 -9.545 1.00 85.50 565 SER A O 1
ATOM 4460 N N . ALA A 1 566 ? 4.380 7.148 -9.876 1.00 86.56 566 ALA A N 1
ATOM 4461 C CA . ALA A 1 566 ? 4.684 6.218 -10.968 1.00 86.56 566 ALA A CA 1
ATOM 4462 C C . ALA A 1 566 ? 5.489 6.862 -12.119 1.00 86.56 566 ALA A C 1
ATOM 4464 O O . ALA A 1 566 ? 6.361 6.210 -12.696 1.00 86.56 566 ALA A O 1
ATOM 4465 N N . ALA A 1 567 ? 5.270 8.152 -12.399 1.00 90.19 567 ALA A N 1
ATOM 4466 C CA . ALA A 1 567 ? 6.021 8.906 -13.405 1.00 90.19 567 ALA A CA 1
ATOM 4467 C C . ALA A 1 567 ? 7.449 9.274 -12.967 1.00 90.19 567 ALA A C 1
ATOM 4469 O O . ALA A 1 567 ? 8.261 9.659 -13.802 1.00 90.19 567 ALA A O 1
ATOM 4470 N N . THR A 1 568 ? 7.784 9.109 -11.685 1.00 91.00 568 THR A N 1
ATOM 4471 C CA . THR A 1 568 ? 9.167 9.060 -11.192 1.00 91.00 568 THR A CA 1
ATOM 4472 C C . THR A 1 568 ? 9.719 7.639 -11.279 1.00 91.00 568 THR A C 1
ATOM 4474 O O . THR A 1 568 ? 10.822 7.445 -11.783 1.00 91.00 568 THR A O 1
ATOM 4477 N N . ILE A 1 569 ? 8.958 6.636 -10.828 1.00 90.12 569 ILE A N 1
ATOM 4478 C CA . ILE A 1 569 ? 9.416 5.239 -10.702 1.00 90.12 569 ILE A CA 1
ATOM 4479 C C . ILE A 1 569 ? 9.762 4.619 -12.065 1.00 90.12 569 ILE A C 1
ATOM 4481 O O . ILE A 1 569 ? 10.779 3.933 -12.195 1.00 90.12 569 ILE A O 1
ATOM 4485 N N . PHE A 1 570 ? 8.952 4.866 -13.097 1.00 94.38 570 PHE A N 1
ATOM 4486 C CA . PHE A 1 570 ? 9.195 4.337 -14.440 1.00 94.38 570 PHE A CA 1
ATOM 4487 C C . PHE A 1 570 ? 10.542 4.806 -15.037 1.00 94.38 570 PHE A C 1
ATOM 4489 O O . PHE A 1 570 ? 11.395 3.951 -15.308 1.00 94.38 570 PHE A O 1
ATOM 4496 N N . PRO A 1 571 ? 10.813 6.121 -15.198 1.00 95.38 571 PRO A N 1
ATOM 4497 C CA . PRO A 1 571 ? 12.116 6.577 -15.679 1.00 95.38 571 PRO A CA 1
ATOM 4498 C C . PRO A 1 571 ? 13.251 6.229 -14.714 1.00 95.38 571 PRO A C 1
ATOM 4500 O O . PRO A 1 571 ? 14.338 5.878 -15.171 1.00 95.38 571 PRO A O 1
ATOM 4503 N N . ALA A 1 572 ? 13.004 6.253 -13.400 1.00 93.06 572 ALA A N 1
ATOM 4504 C CA . ALA A 1 572 ? 13.982 5.857 -12.389 1.00 93.06 572 ALA A CA 1
ATOM 4505 C C . ALA A 1 572 ? 14.475 4.428 -12.620 1.00 93.06 572 ALA A C 1
ATOM 4507 O O . ALA A 1 572 ? 15.679 4.183 -12.629 1.00 93.06 572 ALA A O 1
ATOM 4508 N N . THR A 1 573 ? 13.559 3.500 -12.900 1.00 92.62 573 THR A N 1
ATOM 4509 C CA . THR A 1 573 ? 13.905 2.099 -13.149 1.00 92.62 573 THR A CA 1
ATOM 4510 C C . THR A 1 573 ? 14.692 1.937 -14.451 1.00 92.62 573 THR A C 1
ATOM 4512 O O . THR A 1 573 ? 15.660 1.174 -14.492 1.00 92.62 573 THR A O 1
ATOM 4515 N N . LEU A 1 574 ? 14.358 2.683 -15.509 1.00 95.44 574 LEU A N 1
ATOM 4516 C CA . LEU A 1 574 ? 15.143 2.681 -16.751 1.00 95.44 574 LEU A CA 1
ATOM 4517 C C . LEU A 1 574 ? 16.563 3.231 -16.536 1.00 95.44 574 LEU A C 1
ATOM 4519 O O . LEU A 1 574 ? 17.530 2.646 -17.034 1.00 95.44 574 LEU A O 1
ATOM 4523 N N . VAL A 1 575 ? 16.708 4.317 -15.773 1.00 94.06 575 VAL A N 1
ATOM 4524 C CA . VAL A 1 575 ? 18.012 4.901 -15.415 1.00 94.06 575 VAL A CA 1
ATOM 4525 C C . VAL A 1 575 ? 18.820 3.923 -14.565 1.00 94.06 575 VAL A C 1
ATOM 4527 O O . VAL A 1 575 ? 19.968 3.635 -14.902 1.00 94.06 575 VAL A O 1
ATOM 4530 N N . ARG A 1 576 ? 18.210 3.330 -13.532 1.00 92.50 576 ARG A N 1
ATOM 4531 C CA . ARG A 1 576 ? 18.833 2.345 -12.633 1.00 92.50 576 ARG A CA 1
ATOM 4532 C C . ARG A 1 576 ? 19.396 1.126 -13.361 1.00 92.50 576 ARG A C 1
ATOM 4534 O O . ARG A 1 576 ? 20.403 0.557 -12.942 1.00 92.50 576 ARG A O 1
ATOM 4541 N N . ASN A 1 577 ? 18.762 0.750 -14.471 1.00 93.12 577 ASN A N 1
ATOM 4542 C CA . ASN A 1 577 ? 19.182 -0.346 -15.345 1.00 93.12 577 ASN A CA 1
ATOM 4543 C C . ASN A 1 577 ? 20.157 0.075 -16.454 1.00 93.12 577 ASN A C 1
ATOM 4545 O O . ASN A 1 577 ? 20.594 -0.774 -17.241 1.00 93.12 577 ASN A O 1
ATOM 4549 N N . HIS A 1 578 ? 20.537 1.356 -16.491 1.00 94.50 578 HIS A N 1
ATOM 4550 C CA . HIS A 1 578 ? 21.378 1.964 -17.517 1.00 94.50 578 HIS A CA 1
ATOM 4551 C C . HIS A 1 578 ? 20.788 1.775 -18.927 1.00 94.50 578 HIS A C 1
ATOM 4553 O O . HIS A 1 578 ? 21.487 1.396 -19.866 1.00 94.50 578 HIS A O 1
ATOM 4559 N N . ARG A 1 579 ? 19.469 1.980 -19.058 1.00 95.62 579 ARG A N 1
ATOM 4560 C CA . ARG A 1 579 ? 18.700 1.711 -20.284 1.00 95.62 579 ARG A CA 1
ATOM 4561 C C . ARG A 1 579 ? 18.306 2.972 -21.051 1.00 95.62 579 ARG A C 1
ATOM 4563 O O . ARG A 1 579 ? 18.222 2.916 -22.281 1.00 95.62 579 ARG A O 1
ATOM 4570 N N . ALA A 1 580 ? 18.079 4.082 -20.355 1.00 97.06 580 ALA A N 1
ATOM 4571 C CA . ALA A 1 580 ? 17.619 5.347 -20.922 1.00 97.06 580 ALA A CA 1
ATOM 4572 C C . ALA A 1 580 ? 18.367 6.539 -20.314 1.00 97.06 580 ALA A C 1
ATOM 4574 O O . ALA A 1 580 ? 18.896 6.434 -19.207 1.00 97.06 580 ALA A O 1
ATOM 4575 N N . VAL A 1 581 ? 18.379 7.661 -21.035 1.00 97.38 581 VAL A N 1
ATOM 4576 C CA . VAL A 1 581 ? 18.787 8.966 -20.494 1.00 97.38 581 VAL A CA 1
ATOM 4577 C C . VAL A 1 581 ? 17.556 9.812 -20.214 1.00 97.38 581 VAL A C 1
ATOM 4579 O O . VAL A 1 581 ? 16.561 9.727 -20.933 1.00 97.38 581 VAL A O 1
ATOM 4582 N N . THR A 1 582 ? 17.640 10.646 -19.191 1.00 97.75 582 THR A N 1
ATOM 4583 C CA . THR A 1 582 ? 16.602 11.607 -18.811 1.00 97.75 582 THR A CA 1
ATOM 4584 C C . THR A 1 582 ? 16.985 13.018 -19.246 1.00 97.75 582 THR A C 1
ATOM 4586 O O . THR A 1 582 ? 18.137 13.433 -19.107 1.00 97.75 582 THR A O 1
ATOM 4589 N N . VAL A 1 583 ? 16.027 13.760 -19.795 1.00 98.25 583 VAL A N 1
ATOM 4590 C CA . VAL A 1 583 ? 16.207 15.128 -20.301 1.00 98.25 583 VAL A CA 1
ATOM 4591 C C . VAL A 1 583 ? 15.126 16.009 -19.685 1.00 98.25 583 VAL A C 1
ATOM 4593 O O . VAL A 1 583 ? 13.959 15.630 -19.684 1.00 98.25 583 VAL A O 1
ATOM 4596 N N . GLY A 1 584 ? 15.490 17.181 -19.169 1.00 95.94 584 GLY A N 1
ATOM 4597 C CA . GLY A 1 584 ? 14.521 18.106 -18.576 1.00 95.94 584 GLY A CA 1
ATOM 4598 C C . GLY A 1 584 ? 14.870 18.473 -17.143 1.00 95.94 584 GLY A C 1
ATOM 4599 O O . GLY A 1 584 ? 15.951 19.005 -16.900 1.00 95.94 584 GLY A O 1
ATOM 4600 N N . ARG A 1 585 ? 13.957 18.250 -16.199 1.00 93.62 585 ARG A N 1
ATOM 4601 C CA . ARG A 1 585 ? 14.087 18.677 -14.795 1.00 93.62 585 ARG A CA 1
ATOM 4602 C C . ARG A 1 585 ? 13.895 17.518 -13.830 1.00 93.62 585 ARG A C 1
ATOM 4604 O O . ARG A 1 585 ? 13.493 16.419 -14.213 1.00 93.62 585 ARG A O 1
ATOM 4611 N N . GLU A 1 586 ? 14.246 17.786 -12.577 1.00 93.44 586 GLU A N 1
ATOM 4612 C CA . GLU A 1 586 ? 14.081 16.847 -11.473 1.00 93.44 586 GLU A CA 1
ATOM 4613 C C . GLU A 1 586 ? 12.601 16.523 -11.255 1.00 93.44 586 GLU A C 1
ATOM 4615 O O . GLU A 1 586 ? 11.766 17.428 -11.231 1.00 93.44 586 GLU A O 1
ATOM 4620 N N . THR A 1 587 ? 12.285 15.244 -11.051 1.00 91.75 587 THR A N 1
ATOM 4621 C CA . THR A 1 587 ? 10.916 14.817 -10.732 1.00 91.75 587 THR A CA 1
ATOM 4622 C C . THR A 1 587 ? 10.474 15.274 -9.340 1.00 91.75 587 THR A C 1
ATOM 4624 O O . THR A 1 587 ? 11.297 15.533 -8.461 1.00 91.75 587 THR A O 1
ATOM 4627 N N . ARG A 1 588 ? 9.164 15.324 -9.081 1.00 85.25 588 ARG A N 1
ATOM 4628 C CA . ARG A 1 588 ? 8.654 15.778 -7.776 1.00 85.25 588 ARG A CA 1
ATOM 4629 C C . ARG A 1 588 ? 8.755 14.737 -6.673 1.00 85.25 588 ARG A C 1
ATOM 4631 O O . ARG A 1 588 ? 9.052 15.105 -5.544 1.00 85.25 588 ARG A O 1
ATOM 4638 N N . SER A 1 589 ? 8.445 13.477 -6.978 1.00 84.31 589 SER A N 1
ATOM 4639 C CA . SER A 1 589 ? 8.534 12.408 -5.981 1.00 84.31 589 SER A CA 1
ATOM 4640 C C . SER A 1 589 ? 9.979 11.969 -5.791 1.00 84.31 589 SER A C 1
ATOM 4642 O O . SER A 1 589 ? 10.761 11.975 -6.748 1.00 84.31 589 SER A O 1
ATOM 4644 N N . GLY A 1 590 ? 10.315 11.575 -4.562 1.00 84.69 590 GLY A N 1
ATOM 4645 C CA . GLY A 1 590 ? 11.633 11.058 -4.212 1.00 84.69 590 GLY A CA 1
ATOM 4646 C C . GLY A 1 590 ? 11.969 9.770 -4.968 1.00 84.69 590 GLY A C 1
ATOM 4647 O O . GLY A 1 590 ? 11.124 8.888 -5.111 1.00 84.69 590 GLY A O 1
ATOM 4648 N N . TYR A 1 591 ? 13.213 9.652 -5.443 1.00 87.50 591 TYR A N 1
ATOM 4649 C CA . TYR A 1 591 ? 13.700 8.442 -6.122 1.00 87.50 591 TYR A CA 1
ATOM 4650 C C . TYR A 1 591 ? 13.849 7.269 -5.142 1.00 87.50 591 TYR A C 1
ATOM 4652 O O . TYR A 1 591 ? 13.403 6.160 -5.416 1.00 87.50 591 TYR A O 1
ATOM 4660 N N . HIS A 1 592 ? 14.493 7.515 -3.996 1.00 87.31 592 HIS A N 1
ATOM 4661 C CA . HIS A 1 592 ? 14.903 6.447 -3.079 1.00 87.31 592 HIS A CA 1
ATOM 4662 C C . HIS A 1 592 ? 13.795 5.970 -2.157 1.00 87.31 592 HIS A C 1
ATOM 4664 O O . HIS A 1 592 ? 13.736 4.786 -1.841 1.00 87.31 592 HIS A O 1
ATOM 4670 N N . PHE A 1 593 ? 12.983 6.892 -1.652 1.00 87.44 593 PHE A N 1
ATOM 4671 C CA . PHE A 1 593 ? 12.007 6.588 -0.622 1.00 87.44 593 PHE A CA 1
ATOM 4672 C C . PHE A 1 593 ? 10.874 7.609 -0.616 1.00 87.44 593 PHE A C 1
ATOM 4674 O O . PHE A 1 593 ? 11.018 8.719 -1.132 1.00 87.44 593 PHE A O 1
ATOM 4681 N N . MET A 1 594 ? 9.781 7.238 0.042 1.00 85.12 594 MET A N 1
ATOM 4682 C CA . MET A 1 594 ? 8.728 8.148 0.485 1.00 85.12 594 MET A CA 1
ATOM 4683 C C . MET A 1 594 ? 8.410 7.896 1.961 1.00 85.12 594 MET A C 1
ATOM 4685 O O . MET A 1 594 ? 8.659 6.804 2.475 1.00 85.12 594 MET A O 1
ATOM 4689 N N . THR A 1 595 ? 7.814 8.878 2.633 1.00 88.12 595 THR A N 1
ATOM 4690 C CA . THR A 1 595 ? 7.177 8.664 3.939 1.00 88.12 595 THR A CA 1
ATOM 4691 C C . THR A 1 595 ? 5.684 8.855 3.776 1.00 88.12 595 THR A C 1
ATOM 4693 O O . THR A 1 595 ? 5.204 9.946 3.501 1.00 88.12 595 THR A O 1
ATOM 4696 N N . ALA A 1 596 ? 4.932 7.775 3.887 1.00 78.94 596 ALA A N 1
ATOM 4697 C CA . ALA A 1 596 ? 3.504 7.761 3.618 1.00 78.94 596 ALA A CA 1
ATOM 4698 C C . ALA A 1 596 ? 2.868 6.620 4.412 1.00 78.94 596 ALA A C 1
ATOM 4700 O O . ALA A 1 596 ? 3.557 5.911 5.124 1.00 78.94 596 ALA A O 1
ATOM 4701 N N . LEU A 1 597 ? 1.563 6.398 4.245 1.00 74.62 597 LEU A N 1
ATOM 4702 C CA . LEU A 1 597 ? 0.833 5.252 4.809 1.00 74.62 597 LEU A CA 1
ATOM 4703 C C . LEU A 1 597 ? 0.760 5.236 6.349 1.00 74.62 597 LEU A C 1
ATOM 4705 O O . LEU A 1 597 ? 1.753 5.343 7.052 1.00 74.62 597 LEU A O 1
ATOM 4709 N N . ARG A 1 598 ? -0.459 5.014 6.870 1.00 78.50 598 ARG A N 1
ATOM 4710 C CA . ARG A 1 598 ? -0.814 5.112 8.304 1.00 78.50 598 ARG A CA 1
ATOM 4711 C C . ARG A 1 598 ? -0.474 6.497 8.881 1.00 78.50 598 ARG A C 1
ATOM 4713 O O . ARG A 1 598 ? 0.646 6.976 8.831 1.00 78.50 598 ARG A O 1
ATOM 4720 N N . PHE A 1 599 ? -1.477 7.168 9.434 1.00 84.38 599 PHE A N 1
ATOM 4721 C CA . PHE A 1 599 ? -1.356 8.579 9.797 1.00 84.38 599 PHE A CA 1
ATOM 4722 C C . PHE A 1 599 ? -1.795 8.796 11.230 1.00 84.38 599 PHE A C 1
ATOM 4724 O O . PHE A 1 599 ? -2.857 8.297 11.590 1.00 84.38 599 PHE A O 1
ATOM 4731 N N . ALA A 1 600 ? -1.026 9.543 12.014 1.00 85.12 600 ALA A N 1
ATOM 4732 C CA . ALA A 1 600 ? -1.457 10.056 13.308 1.00 85.12 600 ALA A CA 1
ATOM 4733 C C . ALA A 1 600 ? -1.891 11.519 13.158 1.00 85.12 600 ALA A C 1
ATOM 4735 O O . ALA A 1 600 ? -1.111 12.344 12.689 1.00 85.12 600 ALA A O 1
ATOM 4736 N N . ASP A 1 601 ? -3.121 11.846 13.550 1.00 85.31 601 ASP A N 1
ATOM 4737 C CA . ASP A 1 601 ? -3.636 13.217 13.586 1.00 85.31 601 ASP A CA 1
ATOM 4738 C C . ASP A 1 601 ? -3.460 13.756 15.021 1.00 85.31 601 ASP A C 1
ATOM 4740 O O . ASP A 1 601 ? -4.286 13.494 15.894 1.00 85.31 601 ASP A O 1
ATOM 4744 N N . ILE A 1 602 ? -2.358 14.470 15.278 1.00 92.25 602 ILE A N 1
ATOM 4745 C CA . ILE A 1 602 ? -1.970 15.002 16.596 1.00 92.25 602 ILE A CA 1
ATOM 4746 C C . ILE A 1 602 ? -2.592 16.381 16.812 1.00 92.25 602 ILE A C 1
ATOM 4748 O O . ILE A 1 602 ? -2.269 17.324 16.090 1.00 92.25 602 ILE A O 1
ATOM 4752 N N . ARG A 1 603 ? -3.469 16.528 17.808 1.00 92.06 603 ARG A N 1
ATOM 4753 C CA . ARG A 1 603 ? -4.100 17.804 18.167 1.00 92.06 603 ARG A CA 1
ATOM 4754 C C . ARG A 1 603 ? -3.316 18.516 19.265 1.00 92.06 603 ARG A C 1
ATOM 4756 O O . ARG A 1 603 ? -3.205 18.018 20.380 1.00 92.06 603 ARG A O 1
ATOM 4763 N N . LEU A 1 604 ? -2.849 19.723 18.967 1.00 94.62 604 LEU A N 1
ATOM 4764 C CA . LEU A 1 604 ? -2.169 20.584 19.929 1.00 94.62 604 LEU A CA 1
ATOM 4765 C C . LEU A 1 604 ? -3.189 21.171 20.932 1.00 94.62 604 LEU A C 1
ATOM 4767 O O . LEU A 1 604 ? -4.221 21.700 20.501 1.00 94.62 604 LEU A O 1
ATOM 4771 N N . PRO A 1 605 ? -2.960 21.058 22.252 1.00 91.06 605 PRO A N 1
ATOM 4772 C CA . PRO A 1 605 ? -3.992 21.301 23.261 1.00 91.06 605 PRO A CA 1
ATOM 4773 C C . PRO A 1 605 ? -4.409 22.769 23.414 1.00 91.06 605 PRO A C 1
ATOM 4775 O O . PRO A 1 605 ? -5.593 23.027 23.644 1.00 91.06 605 PRO A O 1
ATOM 4778 N N . ASN A 1 606 ? -3.492 23.730 23.267 1.00 93.81 606 ASN A N 1
ATOM 4779 C CA . ASN A 1 606 ? -3.784 25.148 23.513 1.00 93.81 606 ASN A CA 1
ATOM 4780 C C . ASN A 1 606 ? -4.247 25.900 22.256 1.00 93.81 606 ASN A C 1
ATOM 4782 O O . ASN A 1 606 ? -5.095 26.786 22.340 1.00 93.81 606 ASN A O 1
ATOM 4786 N N . SER A 1 607 ? -3.713 25.551 21.085 1.00 91.31 607 SER A N 1
ATOM 4787 C CA . SER A 1 607 ? -4.045 26.145 19.779 1.00 91.31 607 SER A CA 1
ATOM 4788 C C . SER A 1 607 ? -5.139 25.379 19.029 1.00 91.31 607 SER A C 1
ATOM 4790 O O . SER A 1 607 ? -5.786 25.926 18.134 1.00 91.31 607 SER A O 1
ATOM 4792 N N . GLY A 1 608 ? -5.349 24.102 19.356 1.00 85.69 608 GLY A N 1
ATOM 4793 C CA . GLY A 1 608 ? -6.293 23.221 18.671 1.00 85.69 608 GLY A CA 1
ATOM 4794 C C . GLY A 1 608 ? -5.865 22.813 17.258 1.00 85.69 608 GLY A C 1
ATOM 4795 O O . GLY A 1 608 ? -6.610 22.089 16.600 1.00 85.69 608 GLY A O 1
ATOM 4796 N N . ILE A 1 609 ? -4.700 23.261 16.778 1.00 89.06 609 ILE A N 1
ATOM 4797 C CA . ILE A 1 609 ? -4.156 22.884 15.467 1.00 89.06 609 ILE A CA 1
ATOM 4798 C C . ILE A 1 609 ? -3.913 21.37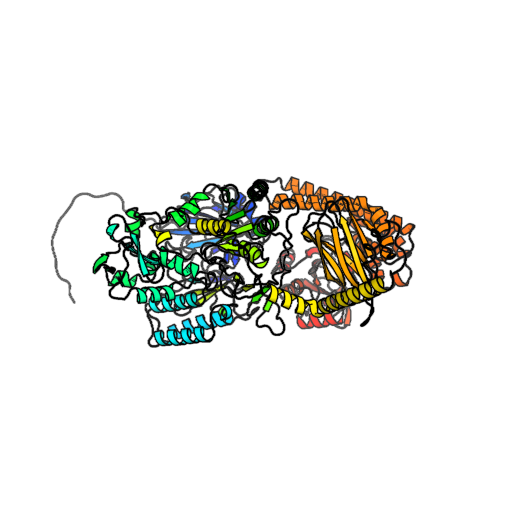0 15.446 1.00 89.06 609 ILE A C 1
ATOM 4800 O O . ILE A 1 609 ? -3.420 20.803 16.417 1.00 89.06 609 ILE A O 1
ATOM 4804 N N . VAL A 1 610 ? -4.269 20.713 14.346 1.00 88.31 610 VAL A N 1
ATOM 4805 C CA . VAL A 1 610 ? -4.076 19.274 14.145 1.00 88.31 610 VAL A CA 1
ATOM 4806 C C . VAL A 1 610 ? -2.978 19.056 13.116 1.00 88.31 610 VAL A C 1
ATOM 4808 O O . VAL A 1 610 ? -3.088 19.525 11.985 1.00 88.31 610 VAL A O 1
ATOM 4811 N N . VAL A 1 611 ? -1.940 18.313 13.484 1.00 92.56 611 VAL A N 1
ATOM 4812 C CA . VAL A 1 611 ? -0.840 17.939 12.592 1.00 92.56 611 VAL A CA 1
ATOM 4813 C C . VAL A 1 611 ? -0.946 16.456 12.261 1.00 92.56 611 VAL A C 1
ATOM 4815 O O . VAL A 1 611 ? -0.882 15.601 13.140 1.00 92.56 611 VAL A O 1
ATOM 4818 N N . ARG A 1 612 ? -1.139 16.155 10.978 1.00 91.44 612 ARG A N 1
ATOM 4819 C CA . ARG A 1 612 ? -1.132 14.804 10.422 1.00 91.44 612 ARG A CA 1
ATOM 4820 C C . ARG A 1 612 ? 0.303 14.379 10.141 1.00 91.44 612 ARG A C 1
ATOM 4822 O O . ARG A 1 612 ? 0.963 15.019 9.327 1.00 91.44 612 ARG A O 1
ATOM 4829 N N . ILE A 1 613 ? 0.736 13.283 10.755 1.00 94.25 613 ILE A N 1
ATOM 4830 C CA . ILE A 1 613 ? 2.084 12.720 10.630 1.00 94.25 613 ILE A CA 1
ATOM 4831 C C . ILE A 1 613 ? 1.993 11.327 9.981 1.00 94.25 613 ILE A C 1
ATOM 4833 O O . ILE A 1 613 ? 1.291 10.470 10.530 1.00 94.25 613 ILE A O 1
ATOM 4837 N N . PRO A 1 614 ? 2.652 11.074 8.831 1.00 92.12 614 PRO A N 1
ATOM 4838 C CA . PRO A 1 614 ? 2.781 9.728 8.273 1.00 92.12 614 PRO A CA 1
ATOM 4839 C C . PRO A 1 614 ? 3.750 8.885 9.114 1.00 92.12 614 PRO A C 1
ATOM 4841 O O . PRO A 1 614 ? 4.754 9.393 9.616 1.00 92.12 614 PRO A O 1
ATOM 4844 N N . LEU A 1 615 ? 3.446 7.597 9.271 1.00 94.06 615 LEU A N 1
ATOM 4845 C CA . LEU A 1 615 ? 4.140 6.721 10.221 1.00 94.06 615 LEU A CA 1
ATOM 4846 C C . LEU A 1 615 ? 5.047 5.672 9.560 1.00 94.06 615 LEU A C 1
ATOM 4848 O O . LEU A 1 615 ? 5.835 5.046 10.269 1.00 94.06 615 LEU A O 1
ATOM 4852 N N . VAL A 1 616 ? 4.960 5.472 8.239 1.00 92.00 616 VAL A N 1
ATOM 4853 C CA . VAL A 1 616 ? 5.740 4.457 7.511 1.00 92.00 616 VAL A CA 1
ATOM 4854 C C . VAL A 1 616 ? 6.661 5.113 6.477 1.00 92.00 616 VAL A C 1
ATOM 4856 O O . VA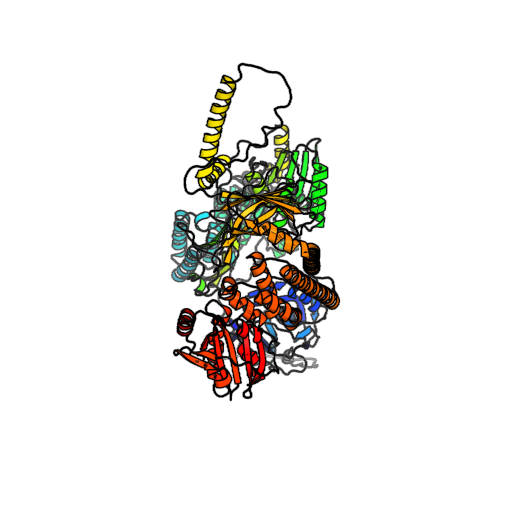L A 1 616 ? 6.253 5.967 5.694 1.00 92.00 616 VAL A O 1
ATOM 4859 N N . LYS A 1 617 ? 7.932 4.712 6.466 1.00 92.62 617 LYS A N 1
ATOM 4860 C CA . LYS A 1 617 ? 8.891 5.025 5.402 1.00 92.62 617 LYS A CA 1
ATOM 4861 C C . LYS A 1 617 ? 8.967 3.839 4.453 1.00 92.62 617 LYS A C 1
ATOM 4863 O O . LYS A 1 617 ? 9.300 2.751 4.900 1.00 92.62 617 LYS A O 1
ATOM 4868 N N . GLU A 1 618 ? 8.731 4.052 3.169 1.00 87.88 618 GLU A N 1
ATOM 4869 C CA . GLU A 1 618 ? 8.905 3.048 2.113 1.00 87.88 618 GLU A CA 1
ATOM 4870 C C . GLU A 1 618 ? 10.161 3.381 1.312 1.00 87.88 618 GLU A C 1
ATOM 4872 O O . GLU A 1 618 ? 10.262 4.474 0.756 1.00 87.88 618 GLU A O 1
ATOM 4877 N N . VAL A 1 619 ? 11.123 2.462 1.258 1.00 88.88 619 VAL A N 1
ATOM 4878 C CA . VAL A 1 619 ? 12.368 2.583 0.491 1.00 88.88 619 VAL A CA 1
ATOM 4879 C C . VAL A 1 619 ? 12.263 1.727 -0.763 1.00 88.88 619 VAL A C 1
ATOM 4881 O O . VAL A 1 619 ? 12.073 0.517 -0.679 1.00 88.88 619 VAL A O 1
ATOM 4884 N N . PHE A 1 620 ? 12.413 2.361 -1.923 1.00 85.75 620 PHE A N 1
ATOM 4885 C CA . PHE A 1 620 ? 12.299 1.733 -3.237 1.00 85.75 620 PHE A CA 1
ATOM 4886 C C . PHE A 1 620 ? 13.629 1.170 -3.739 1.00 85.75 620 PHE A C 1
ATOM 4888 O O . PHE A 1 620 ? 13.628 0.088 -4.312 1.00 85.75 620 PHE A O 1
ATOM 4895 N N . ASP A 1 621 ? 14.743 1.878 -3.520 1.00 87.12 621 ASP A N 1
ATOM 4896 C CA . ASP A 1 621 ? 16.103 1.469 -3.907 1.00 87.12 621 ASP A CA 1
ATOM 4897 C C . ASP A 1 621 ? 17.106 1.915 -2.837 1.00 87.12 621 ASP A C 1
ATOM 4899 O O . ASP A 1 621 ? 17.225 3.107 -2.544 1.00 87.12 621 ASP A O 1
ATOM 4903 N N . GLU A 1 622 ? 17.854 0.973 -2.262 1.00 85.50 622 GLU A N 1
ATOM 4904 C CA . GLU A 1 622 ? 18.892 1.282 -1.267 1.00 85.50 622 GLU A CA 1
ATOM 4905 C C . GLU A 1 622 ? 20.175 1.890 -1.889 1.00 85.50 622 GLU A C 1
ATOM 4907 O O . GLU A 1 622 ? 21.034 2.404 -1.167 1.00 85.50 622 GLU A O 1
ATOM 4912 N N . THR A 1 623 ? 20.361 1.822 -3.213 1.00 87.06 623 THR A N 1
ATOM 4913 C CA . THR A 1 623 ? 21.617 2.208 -3.883 1.00 87.06 623 THR A CA 1
ATOM 4914 C C . THR A 1 623 ? 21.731 3.718 -4.125 1.00 87.06 623 THR A C 1
ATOM 4916 O O . THR A 1 623 ? 21.388 4.219 -5.192 1.00 87.06 623 THR A O 1
ATOM 4919 N N . VAL A 1 624 ? 22.290 4.454 -3.165 1.00 87.69 624 VAL A N 1
ATOM 4920 C CA . VAL A 1 624 ? 22.549 5.903 -3.285 1.00 87.69 624 VAL A CA 1
ATOM 4921 C C . VAL A 1 624 ? 23.842 6.182 -4.061 1.00 87.69 624 VAL A C 1
ATOM 4923 O O . VAL A 1 624 ? 24.880 5.578 -3.787 1.00 87.69 624 VAL A O 1
ATOM 4926 N N . THR A 1 625 ? 23.801 7.126 -5.005 1.00 88.75 625 THR A N 1
ATOM 4927 C CA . THR A 1 625 ? 24.961 7.553 -5.814 1.00 88.75 625 THR A CA 1
ATOM 4928 C C . THR A 1 625 ? 24.982 9.077 -5.978 1.00 88.75 625 THR A C 1
ATOM 4930 O O . THR A 1 625 ? 24.008 9.748 -5.653 1.00 88.75 625 THR A O 1
ATOM 4933 N N . GLU A 1 626 ? 26.052 9.658 -6.533 1.00 87.19 626 GLU A N 1
ATOM 4934 C CA . GLU A 1 626 ? 26.038 11.087 -6.907 1.00 87.19 626 GLU A CA 1
ATOM 4935 C C . GLU A 1 626 ? 24.967 11.403 -7.971 1.00 87.19 626 GLU A C 1
ATOM 4937 O O . GLU A 1 626 ? 24.433 12.509 -8.009 1.00 87.19 626 GLU A O 1
ATOM 4942 N N . ARG A 1 627 ? 24.619 10.421 -8.818 1.00 88.19 627 ARG A N 1
ATOM 4943 C CA . ARG A 1 627 ? 23.589 10.546 -9.860 1.00 88.19 627 ARG A CA 1
ATOM 4944 C C . ARG A 1 627 ? 22.167 10.467 -9.299 1.00 88.19 627 ARG A C 1
ATOM 4946 O O . ARG A 1 627 ? 21.259 11.103 -9.839 1.00 88.19 627 ARG A O 1
ATOM 4953 N N . THR A 1 628 ? 21.983 9.669 -8.254 1.00 89.06 628 THR A N 1
ATOM 4954 C CA . THR A 1 628 ? 20.728 9.453 -7.526 1.00 89.06 628 THR A CA 1
ATOM 4955 C C . THR A 1 628 ? 21.000 9.689 -6.038 1.00 89.06 628 THR A C 1
ATOM 4957 O O . THR A 1 628 ? 21.256 8.740 -5.295 1.00 89.06 628 THR A O 1
ATOM 4960 N N . PRO A 1 629 ? 21.072 10.957 -5.602 1.00 88.06 629 PRO A N 1
ATOM 4961 C CA . PRO A 1 629 ? 21.269 11.272 -4.195 1.00 88.06 629 PRO A CA 1
ATOM 4962 C C . PRO A 1 629 ? 20.004 10.959 -3.383 1.00 88.06 629 PRO A C 1
ATOM 4964 O O . PRO A 1 629 ? 18.879 11.157 -3.847 1.00 88.06 629 PRO A O 1
ATOM 4967 N N . ALA A 1 630 ? 20.188 10.497 -2.143 1.00 84.50 630 ALA A N 1
ATOM 4968 C CA . ALA A 1 630 ? 19.091 10.293 -1.200 1.00 84.50 630 ALA A CA 1
ATOM 4969 C C . ALA A 1 630 ? 18.338 11.605 -0.940 1.00 84.50 630 ALA A C 1
ATOM 4971 O O . ALA A 1 630 ? 18.940 12.676 -0.892 1.00 84.50 630 ALA A O 1
ATOM 4972 N N . GLY A 1 631 ? 17.018 11.510 -0.769 1.00 79.88 631 GLY A N 1
ATOM 4973 C CA . GLY A 1 631 ? 16.187 12.673 -0.460 1.00 79.88 631 GLY A CA 1
ATOM 4974 C C . GLY A 1 631 ? 15.992 13.647 -1.630 1.00 79.88 631 GLY A C 1
ATOM 4975 O O . GLY A 1 631 ? 15.676 14.809 -1.405 1.00 79.88 631 GLY A O 1
ATOM 4976 N N . ARG A 1 632 ? 16.176 13.202 -2.876 1.00 86.12 632 ARG A N 1
ATOM 4977 C CA . ARG A 1 632 ? 15.920 13.987 -4.092 1.00 86.12 632 ARG A CA 1
ATOM 4978 C C . ARG A 1 632 ? 15.016 13.227 -5.053 1.00 86.12 632 ARG A C 1
ATOM 4980 O O . ARG A 1 632 ? 14.879 12.001 -4.951 1.00 86.12 632 ARG A O 1
ATOM 4987 N N . GLY A 1 633 ? 14.406 13.951 -5.987 1.00 89.38 633 GLY A N 1
ATOM 4988 C CA . GLY A 1 633 ? 13.730 13.334 -7.121 1.00 89.38 633 GLY A CA 1
ATOM 4989 C C . GLY A 1 633 ? 14.724 12.698 -8.092 1.00 89.38 633 GLY A C 1
ATOM 4990 O O . GLY A 1 633 ? 15.943 12.761 -7.909 1.00 89.38 633 GLY A O 1
ATOM 4991 N N . LEU A 1 634 ? 14.222 12.092 -9.166 1.00 92.69 634 LEU A N 1
ATOM 4992 C CA . LEU A 1 634 ? 15.088 11.639 -10.246 1.00 92.69 634 LEU A CA 1
ATOM 4993 C C . LEU A 1 634 ? 15.655 12.864 -10.969 1.00 92.69 634 LEU A C 1
ATOM 4995 O O . LEU A 1 634 ? 14.934 13.570 -11.672 1.00 92.69 634 LEU A O 1
ATOM 4999 N N . LEU A 1 635 ? 16.953 13.114 -10.791 1.00 93.75 635 LEU A N 1
ATOM 5000 C CA . LEU A 1 635 ? 17.658 14.169 -11.516 1.00 93.75 635 LEU A CA 1
ATOM 5001 C C . LEU A 1 635 ? 17.733 13.827 -13.018 1.00 93.75 635 LEU A C 1
ATOM 5003 O O . LEU A 1 635 ? 17.845 12.646 -13.352 1.00 93.75 635 LEU A O 1
ATOM 5007 N N . PRO A 1 636 ? 17.702 14.815 -13.924 1.00 94.69 636 PRO A N 1
ATOM 5008 C CA . PRO A 1 636 ? 17.904 14.593 -15.353 1.00 94.69 636 PRO A CA 1
ATOM 5009 C C . PRO A 1 636 ? 19.395 14.367 -15.677 1.00 94.69 636 PRO A C 1
ATOM 5011 O O . PRO A 1 636 ? 20.262 15.023 -15.100 1.00 94.69 636 PRO A O 1
ATOM 5014 N N . ASP A 1 637 ? 19.711 13.488 -16.632 1.00 95.12 637 ASP A N 1
ATOM 5015 C CA . ASP A 1 637 ? 21.076 13.344 -17.176 1.00 95.12 637 ASP A CA 1
ATOM 5016 C C . ASP A 1 637 ? 21.490 14.591 -17.970 1.00 95.12 637 ASP A C 1
ATOM 5018 O O . ASP A 1 637 ? 22.648 15.013 -17.940 1.00 95.12 637 ASP A O 1
ATOM 5022 N N . TYR A 1 638 ? 20.519 15.198 -18.655 1.00 96.81 638 TYR A N 1
ATOM 5023 C CA . TYR A 1 638 ? 20.671 16.440 -19.405 1.00 96.81 638 TYR A CA 1
ATOM 5024 C C . TYR A 1 638 ? 19.688 17.492 -18.866 1.00 96.81 638 TYR A C 1
ATOM 5026 O O . TYR A 1 638 ? 18.535 17.546 -19.311 1.00 96.81 638 TYR A O 1
ATOM 5034 N N . PRO A 1 639 ? 20.103 18.299 -17.869 1.00 95.50 639 PRO A N 1
ATOM 5035 C CA . PRO A 1 639 ? 19.233 19.287 -17.243 1.00 95.50 639 PRO A CA 1
ATOM 5036 C C . PRO A 1 639 ? 18.890 20.448 -18.185 1.00 95.50 639 PRO A C 1
ATOM 5038 O O . PRO A 1 639 ? 19.775 21.057 -18.785 1.00 95.50 639 PRO A O 1
ATOM 5041 N N . VAL A 1 640 ? 17.608 20.807 -18.230 1.00 93.75 640 VAL A N 1
ATOM 5042 C CA . VAL A 1 640 ? 17.055 21.978 -18.923 1.00 93.75 640 VAL A CA 1
ATOM 5043 C C . VAL A 1 640 ? 16.300 22.830 -17.888 1.00 93.75 640 VAL A C 1
ATOM 5045 O O . VAL A 1 640 ? 15.122 22.581 -17.616 1.00 93.75 640 VAL A O 1
ATOM 5048 N N . PRO A 1 641 ? 16.958 23.811 -17.239 1.00 89.69 641 PRO A N 1
ATOM 5049 C CA . PRO A 1 641 ? 16.333 24.606 -16.183 1.00 89.69 641 PRO A CA 1
ATOM 5050 C C . PRO A 1 641 ? 15.176 25.457 -16.723 1.00 89.69 641 PRO A C 1
ATOM 5052 O O . PRO A 1 641 ? 15.157 25.818 -17.900 1.00 89.69 641 PRO A O 1
ATOM 5055 N N . LEU A 1 642 ? 14.218 25.797 -15.856 1.00 83.75 642 LEU A N 1
ATOM 5056 C CA . LEU A 1 642 ? 13.126 26.703 -16.210 1.00 83.75 642 LEU A CA 1
ATOM 5057 C C . LEU A 1 642 ? 13.697 28.080 -16.573 1.00 83.75 642 LEU A C 1
ATOM 5059 O O . LEU A 1 642 ? 14.396 28.708 -15.773 1.00 83.75 642 LEU A O 1
ATOM 5063 N N . SER A 1 643 ? 13.409 28.554 -17.784 1.00 82.94 643 SER A N 1
ATOM 5064 C CA . SER A 1 643 ? 14.011 29.778 -18.319 1.00 82.94 643 SER A CA 1
ATOM 5065 C C . SER A 1 643 ? 12.982 30.872 -18.594 1.00 82.94 643 SER A C 1
ATOM 5067 O O . SER A 1 643 ? 11.800 30.621 -18.816 1.00 82.94 643 SER A O 1
ATOM 5069 N N . TYR A 1 644 ? 13.444 32.126 -18.623 1.00 81.25 644 TYR A N 1
ATOM 5070 C CA . TYR A 1 644 ? 12.615 33.253 -19.060 1.00 81.25 644 TYR A CA 1
ATOM 5071 C C . TYR A 1 644 ? 12.087 33.046 -20.486 1.00 81.25 644 TYR A C 1
ATOM 5073 O O . TYR A 1 644 ? 10.956 33.427 -20.787 1.00 81.25 644 TYR A O 1
ATOM 5081 N N . GLU A 1 645 ? 12.914 32.456 -21.353 1.00 81.06 645 GLU A N 1
ATOM 5082 C CA . GLU A 1 645 ? 12.564 32.193 -22.743 1.00 81.06 645 GLU A CA 1
ATOM 5083 C C . GLU A 1 645 ? 11.377 31.235 -22.837 1.00 81.06 645 GLU A C 1
ATOM 5085 O O . GLU A 1 645 ? 10.376 31.585 -23.455 1.00 81.06 645 GLU A O 1
ATOM 5090 N N . GLU A 1 646 ? 11.426 30.107 -22.130 1.00 79.31 646 GLU A N 1
ATOM 5091 C CA . GLU A 1 646 ? 10.328 29.133 -22.056 1.00 79.31 646 GLU A CA 1
ATOM 5092 C C . GLU A 1 646 ? 9.012 29.753 -21.581 1.00 79.31 646 GLU A C 1
ATOM 5094 O O . GLU A 1 646 ? 7.953 29.494 -22.147 1.00 79.31 646 GLU A O 1
ATOM 5099 N N . VAL A 1 647 ? 9.076 30.611 -20.558 1.00 75.38 647 VAL A N 1
ATOM 5100 C CA . VAL A 1 647 ? 7.880 31.197 -19.936 1.00 75.38 647 VAL A CA 1
ATOM 5101 C C . VAL A 1 647 ? 7.240 32.282 -20.810 1.00 75.38 647 VAL A C 1
ATOM 5103 O O . VAL A 1 647 ? 6.024 32.474 -20.755 1.00 75.38 647 VAL A O 1
ATOM 5106 N N . PHE A 1 648 ? 8.019 33.032 -21.598 1.00 73.50 648 PHE A N 1
ATOM 5107 C CA . PHE A 1 648 ? 7.514 34.255 -22.240 1.00 73.50 648 PHE A CA 1
ATOM 5108 C C . PHE A 1 648 ? 7.695 34.357 -23.751 1.00 73.50 648 PHE A C 1
ATOM 5110 O O . PHE A 1 648 ? 6.960 35.136 -24.375 1.00 73.50 648 PHE A O 1
ATOM 5117 N N . THR A 1 649 ? 8.682 33.689 -24.339 1.00 71.38 649 THR A N 1
ATOM 5118 C CA . THR A 1 649 ? 9.079 33.934 -25.736 1.00 71.38 649 THR A CA 1
ATOM 5119 C C . THR A 1 649 ? 9.182 32.681 -26.591 1.00 71.38 649 THR A C 1
ATOM 5121 O O . THR A 1 649 ? 9.151 32.820 -27.808 1.00 71.38 649 THR A O 1
ATOM 5124 N N . ALA A 1 650 ? 9.282 31.493 -25.998 1.00 72.44 650 ALA A N 1
ATOM 5125 C CA . ALA A 1 650 ? 9.397 30.242 -26.728 1.00 72.44 650 ALA A CA 1
ATOM 5126 C C . ALA A 1 650 ? 8.112 29.934 -27.506 1.00 72.44 650 ALA A C 1
ATOM 5128 O O . ALA A 1 650 ? 7.009 29.927 -26.953 1.00 72.44 650 ALA A O 1
ATOM 5129 N N . GLU A 1 651 ? 8.265 29.680 -28.804 1.00 70.62 651 GLU A N 1
ATOM 5130 C CA . GLU A 1 651 ? 7.177 29.213 -29.670 1.00 70.62 651 GLU A CA 1
ATOM 5131 C C . GLU A 1 651 ? 7.093 27.675 -29.701 1.00 70.62 651 GLU A C 1
ATOM 5133 O O . GLU A 1 651 ? 6.014 27.135 -29.949 1.00 70.62 651 GLU A O 1
ATOM 5138 N N . ASN A 1 652 ? 8.198 26.991 -29.371 1.00 78.12 652 ASN A N 1
ATOM 5139 C CA . ASN A 1 652 ? 8.366 25.537 -29.407 1.00 78.12 652 ASN A CA 1
ATOM 5140 C C . ASN A 1 652 ? 8.727 24.951 -28.026 1.00 78.12 652 ASN A C 1
ATOM 5142 O O . ASN A 1 652 ? 9.051 25.673 -27.083 1.00 78.12 652 ASN A O 1
ATOM 5146 N N . ASP A 1 653 ? 8.679 23.622 -27.922 1.00 85.69 653 ASP A N 1
ATOM 5147 C CA . ASP A 1 653 ? 9.024 22.862 -26.717 1.00 85.69 653 ASP A CA 1
ATOM 5148 C C . ASP A 1 653 ? 10.546 22.718 -26.555 1.00 85.69 653 ASP A C 1
ATOM 5150 O O . ASP A 1 653 ? 11.171 21.860 -27.178 1.00 85.69 653 ASP A O 1
ATOM 5154 N N . ILE A 1 654 ? 11.132 23.544 -25.685 1.00 89.62 654 ILE A N 1
ATOM 5155 C CA . ILE A 1 654 ? 12.586 23.615 -25.463 1.00 89.62 654 ILE A CA 1
ATOM 5156 C C . ILE A 1 654 ? 13.167 22.289 -24.948 1.00 89.62 654 ILE A C 1
ATOM 5158 O O . ILE A 1 654 ? 14.288 21.926 -25.303 1.00 89.62 654 ILE A O 1
ATOM 5162 N N . VAL A 1 655 ? 12.437 21.548 -24.108 1.00 92.50 655 VAL A N 1
ATOM 5163 C CA . VAL A 1 655 ? 12.943 20.283 -23.544 1.00 92.50 655 VAL A CA 1
ATOM 5164 C C . VAL A 1 655 ? 12.976 19.205 -24.627 1.00 92.50 655 VAL A C 1
ATOM 5166 O O . VAL A 1 655 ? 13.962 18.472 -24.741 1.00 92.50 655 VAL A O 1
ATOM 5169 N N . LEU A 1 656 ? 11.929 19.137 -25.454 1.00 93.88 656 LEU A N 1
ATOM 5170 C CA . LEU A 1 656 ? 11.881 18.231 -26.599 1.00 93.88 656 LEU A CA 1
ATOM 5171 C C . LEU A 1 656 ? 12.929 18.596 -27.659 1.00 93.88 656 LEU A C 1
ATOM 5173 O O . LEU A 1 656 ? 13.619 17.704 -28.153 1.00 93.88 656 LEU A O 1
ATOM 5177 N N . GLU A 1 657 ? 13.082 19.881 -27.987 1.00 94.00 657 GLU A N 1
ATOM 5178 C CA . GLU A 1 657 ? 14.121 20.364 -28.909 1.00 94.00 657 GLU A CA 1
ATOM 5179 C C . GLU A 1 657 ? 15.514 19.971 -28.418 1.00 94.00 657 GLU A C 1
ATOM 5181 O O . GLU A 1 657 ? 16.292 19.396 -29.179 1.00 94.00 657 GLU A O 1
ATOM 5186 N N . HIS A 1 658 ? 15.795 20.152 -27.125 1.00 96.50 658 HIS A N 1
ATOM 5187 C CA . HIS A 1 658 ? 17.073 19.737 -26.558 1.00 96.50 658 HIS A CA 1
ATOM 5188 C C . HIS A 1 658 ? 17.301 18.221 -26.677 1.00 96.50 658 HIS A C 1
ATOM 5190 O O . HIS A 1 658 ? 18.405 17.782 -26.998 1.00 96.50 658 HIS A O 1
ATOM 5196 N N . ALA A 1 659 ? 16.268 17.398 -26.472 1.00 97.50 659 ALA A N 1
ATOM 5197 C CA . ALA A 1 659 ? 16.377 15.952 -26.667 1.00 97.50 659 ALA A CA 1
ATOM 5198 C C . ALA A 1 659 ? 16.670 15.582 -28.134 1.00 97.50 659 ALA A C 1
ATOM 5200 O O . ALA A 1 659 ? 17.463 14.675 -28.398 1.00 97.50 659 ALA A O 1
ATOM 5201 N N . LEU A 1 660 ? 16.070 16.294 -29.091 1.00 97.88 660 LEU A N 1
ATOM 5202 C CA . LEU A 1 660 ? 16.327 16.110 -30.521 1.00 97.88 660 LEU A CA 1
ATOM 5203 C C . LEU A 1 660 ? 17.748 16.536 -30.916 1.00 97.88 660 LEU A C 1
ATOM 5205 O O . LEU A 1 660 ? 18.390 15.821 -31.690 1.00 97.88 660 LEU A O 1
ATOM 5209 N N . ASP A 1 661 ? 18.268 17.621 -30.343 1.00 97.88 661 ASP A N 1
ATOM 5210 C CA . ASP A 1 661 ? 19.660 18.043 -30.530 1.00 97.88 661 ASP A CA 1
ATOM 5211 C C . ASP A 1 661 ? 20.633 16.981 -30.002 1.00 97.88 661 ASP A C 1
ATOM 5213 O O . ASP A 1 661 ? 21.566 16.589 -30.703 1.00 97.88 661 ASP A O 1
ATOM 5217 N N . LEU A 1 662 ? 20.379 16.422 -28.812 1.00 98.19 662 LEU A N 1
ATOM 5218 C CA . LEU A 1 662 ? 21.185 15.326 -28.259 1.00 98.19 662 LEU A CA 1
ATOM 5219 C C . LEU A 1 662 ? 21.186 14.091 -29.172 1.00 98.19 662 LEU A C 1
ATOM 5221 O O . LEU A 1 662 ? 22.235 13.466 -29.362 1.00 98.19 662 LEU A O 1
ATOM 5225 N N . ILE A 1 663 ? 20.036 13.747 -29.763 1.00 97.69 663 ILE A N 1
ATOM 5226 C CA . ILE A 1 663 ? 19.923 12.664 -30.750 1.00 97.69 663 ILE A CA 1
ATOM 5227 C C . ILE A 1 663 ? 20.767 12.977 -31.993 1.00 97.69 663 ILE A C 1
ATOM 5229 O O . ILE A 1 663 ? 21.534 12.116 -32.435 1.00 97.69 663 ILE A O 1
ATOM 5233 N N . ALA A 1 664 ? 20.669 14.195 -32.533 1.00 97.06 664 ALA A N 1
ATOM 5234 C CA . ALA A 1 664 ? 21.417 14.632 -33.714 1.00 97.06 664 ALA A CA 1
ATOM 5235 C C . ALA A 1 664 ? 22.938 14.670 -33.472 1.00 97.06 664 ALA A C 1
ATOM 5237 O O . ALA A 1 664 ? 23.720 14.299 -34.350 1.00 97.06 664 ALA A O 1
ATOM 5238 N N . GLU A 1 665 ? 23.362 15.052 -32.267 1.00 97.31 665 GLU A N 1
ATOM 5239 C CA . GLU A 1 665 ? 24.758 15.039 -31.814 1.00 97.31 665 GLU A CA 1
ATOM 5240 C C . GLU A 1 665 ? 25.267 13.626 -31.466 1.00 97.31 665 GLU A C 1
ATOM 5242 O O . GLU A 1 665 ? 26.466 13.426 -31.257 1.00 97.31 665 GLU A O 1
ATOM 5247 N N . GLY A 1 666 ? 24.376 12.631 -31.386 1.00 94.56 666 GLY A N 1
ATOM 5248 C CA . GLY A 1 666 ? 24.704 11.258 -31.002 1.00 94.56 666 GLY A CA 1
ATOM 5249 C C . GLY A 1 666 ? 25.003 11.070 -29.510 1.00 94.56 666 GLY A C 1
ATOM 5250 O O . GLY A 1 666 ? 25.574 10.042 -29.130 1.00 94.56 666 GLY A O 1
ATOM 5251 N N . ARG A 1 667 ? 24.619 12.030 -28.661 1.00 96.88 667 ARG A N 1
ATOM 5252 C CA . ARG A 1 667 ? 24.834 12.012 -27.206 1.00 96.88 667 ARG A CA 1
ATOM 5253 C C . ARG A 1 667 ? 23.779 11.148 -26.520 1.00 96.88 667 ARG A C 1
ATOM 5255 O O . ARG A 1 667 ? 22.585 11.329 -26.734 1.00 96.88 667 ARG A O 1
ATOM 5262 N N . TYR A 1 668 ? 24.227 10.180 -25.726 1.00 95.88 668 TYR A N 1
ATOM 5263 C CA . TYR A 1 668 ? 23.385 9.200 -25.033 1.00 95.88 668 TYR A CA 1
ATOM 5264 C C . TYR A 1 668 ? 24.055 8.777 -23.711 1.00 95.88 668 TYR A C 1
ATOM 5266 O O . TYR A 1 668 ? 24.823 9.550 -23.146 1.00 95.88 668 TYR A O 1
ATOM 5274 N N . LEU A 1 669 ? 23.796 7.559 -23.227 1.00 93.12 669 LEU A N 1
ATOM 5275 C CA . LEU A 1 669 ? 24.408 6.984 -22.026 1.00 93.12 669 LEU A CA 1
ATOM 5276 C C . LEU A 1 669 ? 25.939 7.156 -22.001 1.00 93.12 669 LEU A C 1
ATOM 5278 O O . LEU A 1 669 ? 26.629 6.812 -22.965 1.00 93.12 669 LEU A O 1
ATOM 5282 N N . GLY A 1 670 ? 26.437 7.691 -20.883 1.00 88.19 670 GLY A N 1
ATOM 5283 C CA . GLY A 1 670 ? 27.855 7.713 -20.518 1.00 88.19 670 GLY A CA 1
ATOM 5284 C C . GLY A 1 670 ? 28.250 6.474 -19.710 1.00 88.19 670 GLY A C 1
ATOM 5285 O O . GLY A 1 670 ? 27.691 5.399 -19.909 1.00 88.19 670 GLY A O 1
ATOM 5286 N N . ASP A 1 671 ? 29.195 6.621 -18.781 1.00 89.69 671 ASP A N 1
ATOM 5287 C CA . ASP A 1 671 ? 29.555 5.545 -17.850 1.00 89.69 671 ASP A CA 1
ATOM 5288 C C . ASP A 1 671 ? 28.365 5.157 -16.954 1.00 89.69 671 ASP A C 1
ATOM 5290 O O . ASP A 1 671 ? 27.517 5.991 -16.636 1.00 89.69 671 ASP A O 1
ATOM 5294 N N . ASN A 1 672 ? 28.286 3.886 -16.541 1.00 91.12 672 ASN A N 1
ATOM 5295 C CA . ASN A 1 672 ? 27.216 3.414 -15.659 1.00 91.12 672 ASN A CA 1
ATOM 5296 C C . ASN A 1 672 ? 27.461 3.889 -14.211 1.00 91.12 672 ASN A C 1
ATOM 5298 O O . ASN A 1 672 ? 28.349 3.340 -13.551 1.00 91.12 672 ASN A O 1
ATOM 5302 N N . PRO A 1 673 ? 26.652 4.827 -13.678 1.00 88.38 673 PRO A N 1
ATOM 5303 C CA . PRO A 1 673 ? 26.873 5.407 -12.353 1.00 88.38 673 PRO A CA 1
ATOM 5304 C C . PRO A 1 673 ? 26.601 4.417 -11.211 1.00 88.38 673 PRO A C 1
ATOM 5306 O O . PRO A 1 673 ? 27.001 4.661 -10.077 1.00 88.38 673 PRO A O 1
ATOM 5309 N N . PHE A 1 674 ? 25.955 3.284 -11.500 1.00 91.38 674 PHE A N 1
ATOM 5310 C CA . PHE A 1 674 ? 25.636 2.245 -10.520 1.00 91.38 674 PHE A CA 1
ATOM 5311 C C . PHE A 1 674 ? 26.662 1.107 -10.492 1.00 91.38 674 PHE A C 1
ATOM 5313 O O . PHE A 1 674 ? 26.601 0.260 -9.606 1.00 91.38 674 PHE A O 1
ATOM 5320 N N . ALA A 1 675 ? 27.615 1.067 -11.433 1.00 88.38 675 ALA A N 1
ATOM 5321 C CA . ALA A 1 675 ? 28.490 -0.090 -11.631 1.00 88.38 675 ALA A CA 1
ATOM 5322 C C . ALA A 1 675 ? 29.315 -0.458 -10.388 1.00 88.38 675 ALA A C 1
ATOM 5324 O O . ALA A 1 675 ? 29.437 -1.637 -10.064 1.00 88.38 675 ALA A O 1
ATOM 5325 N N . GLU A 1 676 ? 29.865 0.534 -9.684 1.00 85.44 676 GLU A N 1
ATOM 5326 C CA . GLU A 1 676 ? 30.644 0.303 -8.462 1.00 85.44 676 GLU A CA 1
ATOM 5327 C C . GLU A 1 676 ? 29.758 -0.185 -7.310 1.00 85.44 676 GLU A C 1
ATOM 5329 O O . GLU A 1 676 ? 30.094 -1.163 -6.645 1.00 85.44 676 GLU A O 1
ATOM 5334 N N . ALA A 1 677 ? 28.597 0.444 -7.106 1.00 81.56 677 ALA A N 1
ATOM 5335 C CA . ALA A 1 677 ? 27.661 0.053 -6.057 1.00 81.56 677 ALA A CA 1
ATOM 5336 C C . ALA A 1 677 ? 27.101 -1.360 -6.288 1.00 81.56 677 ALA A C 1
ATOM 5338 O O . ALA A 1 677 ? 27.037 -2.163 -5.355 1.00 81.56 677 ALA A O 1
ATOM 5339 N N . ASP A 1 678 ? 26.770 -1.689 -7.536 1.00 84.06 678 ASP A N 1
ATOM 5340 C CA . ASP A 1 678 ? 26.321 -3.021 -7.936 1.00 84.06 678 ASP A CA 1
ATOM 5341 C C . ASP A 1 678 ? 27.439 -4.059 -7.774 1.00 84.06 678 ASP A C 1
ATOM 5343 O O . ASP A 1 678 ? 27.186 -5.160 -7.285 1.00 84.06 678 ASP A O 1
ATOM 5347 N N . ALA A 1 679 ? 28.688 -3.711 -8.106 1.00 79.50 679 ALA A N 1
ATOM 5348 C CA . ALA A 1 679 ? 29.840 -4.579 -7.875 1.00 79.50 679 ALA A CA 1
ATOM 5349 C C . ALA A 1 679 ? 30.078 -4.828 -6.376 1.00 79.50 679 ALA A C 1
ATOM 5351 O O . ALA A 1 679 ? 30.269 -5.973 -5.975 1.00 79.50 679 ALA A O 1
ATOM 5352 N N . LEU A 1 680 ? 29.993 -3.796 -5.532 1.00 73.44 680 LEU A N 1
ATOM 5353 C CA . LEU A 1 680 ? 30.130 -3.914 -4.075 1.00 73.44 680 LEU A CA 1
ATOM 5354 C C . LEU A 1 680 ? 28.998 -4.739 -3.448 1.00 73.44 680 LEU A C 1
ATOM 5356 O O . LEU A 1 680 ? 29.251 -5.553 -2.554 1.00 73.44 680 LEU A O 1
ATOM 5360 N N . LYS A 1 681 ? 27.752 -4.568 -3.914 1.00 68.88 681 LYS A N 1
ATOM 5361 C CA . LYS A 1 681 ? 26.617 -5.418 -3.517 1.00 68.88 681 LYS A CA 1
ATOM 5362 C C . LYS A 1 681 ? 26.850 -6.868 -3.951 1.00 68.88 681 LYS A C 1
ATOM 5364 O O . LYS A 1 681 ? 26.695 -7.780 -3.136 1.00 68.88 681 LYS A O 1
ATOM 5369 N N . ALA A 1 682 ? 27.308 -7.085 -5.183 1.00 62.69 682 ALA A N 1
ATOM 5370 C CA . ALA A 1 682 ? 27.670 -8.406 -5.687 1.00 62.69 682 ALA A CA 1
ATOM 5371 C C . ALA A 1 682 ? 28.864 -9.025 -4.937 1.00 62.69 682 ALA A C 1
ATOM 5373 O O . ALA A 1 682 ? 28.909 -10.240 -4.792 1.00 62.69 682 ALA A O 1
ATOM 5374 N N . GLU A 1 683 ? 29.805 -8.239 -4.408 1.00 54.47 683 GLU A N 1
ATOM 5375 C CA . GLU A 1 683 ? 30.908 -8.725 -3.566 1.00 54.47 683 GLU A CA 1
ATOM 5376 C C . GLU A 1 683 ? 30.452 -9.072 -2.143 1.00 54.47 683 GLU A C 1
ATOM 5378 O O . GLU A 1 683 ? 30.840 -10.118 -1.617 1.00 54.47 683 GLU A O 1
ATOM 5383 N N . LYS A 1 684 ? 29.585 -8.256 -1.527 1.00 49.59 684 LYS A N 1
ATOM 5384 C CA . LYS A 1 684 ? 29.009 -8.537 -0.197 1.00 49.59 684 LYS A CA 1
ATOM 5385 C C . LYS A 1 684 ? 28.056 -9.737 -0.214 1.00 49.59 684 LYS A C 1
ATOM 5387 O O . LYS A 1 684 ? 28.090 -10.539 0.716 1.00 49.59 684 LYS A O 1
ATOM 5392 N N . GLY A 1 685 ? 27.269 -9.908 -1.278 1.00 43.22 685 GLY A N 1
ATOM 5393 C CA . GLY A 1 685 ? 26.451 -11.107 -1.511 1.00 43.22 685 GLY A CA 1
ATOM 5394 C C . GLY A 1 685 ? 27.230 -12.288 -2.114 1.00 43.22 685 GLY A C 1
ATOM 5395 O O . GLY A 1 685 ? 26.810 -13.438 -2.005 1.00 43.22 685 GLY A O 1
ATOM 5396 N N . GLY A 1 686 ? 28.387 -12.024 -2.728 1.00 35.53 686 GLY A N 1
ATOM 5397 C CA . GLY A 1 686 ? 29.132 -12.955 -3.582 1.00 35.53 686 GLY A CA 1
ATOM 5398 C C . GLY A 1 686 ? 30.594 -13.158 -3.194 1.00 35.53 686 GLY A C 1
ATOM 5399 O O . GLY A 1 686 ? 31.394 -13.575 -4.036 1.00 35.53 686 GLY A O 1
ATOM 5400 N N . GLY A 1 687 ? 30.945 -13.002 -1.913 1.00 29.56 687 GLY A N 1
ATOM 5401 C CA . GLY A 1 687 ? 32.253 -13.381 -1.351 1.00 29.56 687 GLY A CA 1
ATOM 5402 C C . GLY A 1 687 ? 32.646 -14.858 -1.565 1.00 29.56 687 GLY A C 1
ATOM 5403 O O . GLY A 1 687 ? 33.749 -15.270 -1.216 1.00 29.56 687 GLY A O 1
ATOM 5404 N N . ARG A 1 688 ? 31.773 -15.670 -2.177 1.00 36.94 688 ARG A N 1
ATOM 5405 C CA . ARG A 1 688 ? 32.048 -17.040 -2.637 1.00 36.94 688 ARG A CA 1
ATOM 5406 C C . ARG A 1 688 ? 32.219 -17.187 -4.156 1.00 36.94 688 ARG A C 1
ATOM 5408 O O . ARG A 1 688 ? 32.729 -18.215 -4.588 1.00 36.94 688 ARG A O 1
ATOM 5415 N N . THR A 1 689 ? 31.857 -16.191 -4.965 1.00 33.34 689 THR A N 1
ATOM 5416 C CA . THR A 1 689 ? 31.709 -16.335 -6.427 1.00 33.34 689 THR A CA 1
ATOM 5417 C C . THR A 1 689 ? 32.857 -15.681 -7.206 1.00 33.34 689 THR A C 1
ATOM 5419 O O . THR A 1 689 ? 33.375 -16.279 -8.149 1.00 33.34 689 THR A O 1
ATOM 5422 N N . LEU A 1 690 ? 33.345 -14.506 -6.785 1.00 30.08 690 LEU A N 1
ATOM 5423 C CA . LEU A 1 690 ? 34.383 -13.766 -7.528 1.00 30.08 690 LEU A CA 1
ATOM 5424 C C . LEU A 1 690 ? 35.768 -14.449 -7.476 1.00 30.08 690 LEU A C 1
ATOM 5426 O O . LEU A 1 690 ? 36.486 -14.504 -8.476 1.00 30.08 690 LEU A O 1
ATOM 5430 N N . VAL A 1 691 ? 36.108 -15.076 -6.344 1.00 35.38 691 VAL A N 1
ATOM 5431 C CA . VAL A 1 691 ? 37.348 -15.863 -6.183 1.00 35.38 691 VAL A CA 1
ATOM 5432 C C . VAL A 1 691 ? 37.345 -17.103 -7.091 1.00 35.38 691 VAL A C 1
ATOM 5434 O O . VAL A 1 691 ? 38.392 -17.506 -7.597 1.00 35.38 691 VAL A O 1
ATOM 5437 N N . VAL A 1 692 ? 36.166 -17.672 -7.372 1.00 38.06 692 VAL A N 1
ATOM 5438 C CA . VAL A 1 692 ? 36.004 -18.847 -8.244 1.00 38.06 692 VAL A CA 1
ATOM 5439 C C . VAL A 1 692 ? 36.154 -18.473 -9.719 1.00 38.06 692 VAL A C 1
ATOM 5441 O O . VAL A 1 692 ? 36.778 -19.222 -10.468 1.00 38.06 692 VAL A O 1
ATOM 5444 N N . VAL A 1 693 ? 35.672 -17.300 -10.140 1.00 35.69 693 VAL A N 1
ATOM 5445 C CA . VAL A 1 693 ? 35.790 -16.834 -11.535 1.00 35.69 693 VAL A CA 1
ATOM 5446 C C . VAL A 1 693 ? 37.235 -16.463 -11.886 1.00 35.69 693 VAL A C 1
ATOM 5448 O O . VAL A 1 693 ? 37.732 -16.863 -12.941 1.00 35.69 693 VAL A O 1
ATOM 5451 N N . ILE A 1 694 ? 37.955 -15.785 -10.984 1.00 38.41 694 ILE A N 1
ATOM 5452 C CA . ILE A 1 694 ? 39.375 -15.446 -11.191 1.00 38.41 694 ILE A CA 1
ATOM 5453 C C . ILE A 1 694 ? 40.246 -16.717 -11.169 1.00 38.41 694 ILE A C 1
ATOM 5455 O O . ILE A 1 694 ? 41.139 -16.872 -12.009 1.00 38.41 694 ILE A O 1
ATOM 5459 N N . ALA A 1 695 ? 39.947 -17.680 -10.289 1.00 39.28 695 ALA A N 1
ATOM 5460 C CA . ALA A 1 695 ? 40.623 -18.978 -10.275 1.00 39.28 695 ALA A CA 1
ATOM 5461 C C . ALA A 1 695 ? 40.320 -19.813 -11.537 1.00 39.28 695 ALA A C 1
ATOM 5463 O O . ALA A 1 695 ? 41.229 -20.421 -12.105 1.00 39.28 695 ALA A O 1
ATOM 5464 N N . ALA A 1 696 ? 39.079 -19.796 -12.034 1.00 37.12 696 ALA A N 1
ATOM 5465 C CA . ALA A 1 696 ? 38.684 -20.488 -13.261 1.00 37.12 696 ALA A CA 1
ATOM 5466 C C . ALA A 1 696 ? 39.343 -19.885 -14.513 1.00 37.12 696 ALA A C 1
ATOM 5468 O O . ALA A 1 696 ? 39.776 -20.633 -15.394 1.00 37.12 696 ALA A O 1
ATOM 5469 N N . ALA A 1 697 ? 39.498 -18.558 -14.576 1.00 38.72 697 ALA A N 1
ATOM 5470 C CA . ALA A 1 697 ? 40.208 -17.877 -15.660 1.00 38.72 697 ALA A CA 1
ATOM 5471 C C . ALA A 1 697 ? 41.714 -18.211 -15.666 1.00 38.72 697 ALA A C 1
ATOM 5473 O O . ALA A 1 697 ? 42.282 -18.502 -16.723 1.00 38.72 697 ALA A O 1
ATOM 5474 N N . ALA A 1 698 ? 42.349 -18.265 -14.490 1.00 40.84 698 ALA A N 1
ATOM 5475 C CA . ALA A 1 698 ? 43.753 -18.660 -14.348 1.00 40.84 698 ALA A CA 1
ATOM 5476 C C . ALA A 1 698 ? 43.990 -20.138 -14.724 1.00 40.84 698 ALA A C 1
ATOM 5478 O O . ALA A 1 698 ? 44.972 -20.465 -15.397 1.00 40.84 698 ALA A O 1
ATOM 5479 N N . VAL A 1 699 ? 43.061 -21.032 -14.364 1.00 46.38 699 VAL A N 1
ATOM 5480 C CA . VAL A 1 699 ? 43.108 -22.455 -14.741 1.00 46.38 699 VAL A CA 1
ATOM 5481 C C . VAL A 1 699 ? 42.838 -22.645 -16.239 1.00 46.38 699 VAL A C 1
ATOM 5483 O O . VAL A 1 699 ? 43.527 -23.442 -16.876 1.00 46.38 699 VAL A O 1
ATOM 5486 N N . CYS A 1 700 ? 41.930 -21.875 -16.846 1.00 40.56 700 CYS A N 1
ATOM 5487 C CA . CYS A 1 700 ? 41.706 -21.894 -18.296 1.00 40.56 700 CYS A CA 1
ATOM 5488 C C . CYS A 1 700 ? 42.956 -21.471 -19.080 1.00 40.56 700 CYS A C 1
ATOM 5490 O O . CYS A 1 700 ? 43.313 -22.131 -20.057 1.00 40.56 700 CYS A O 1
ATOM 5492 N N . LEU A 1 701 ? 43.667 -20.432 -18.629 1.00 45.69 701 LEU A N 1
ATOM 5493 C CA . LEU A 1 701 ? 44.935 -20.000 -19.230 1.00 45.69 701 LEU A CA 1
ATOM 5494 C C . LEU A 1 701 ? 46.039 -21.062 -19.083 1.00 45.69 701 LEU A C 1
ATOM 5496 O O . LEU A 1 701 ? 46.775 -21.321 -20.039 1.00 45.69 701 LEU A O 1
ATOM 5500 N N . ALA A 1 702 ? 46.113 -21.746 -17.937 1.00 45.56 702 ALA A N 1
ATOM 5501 C CA . ALA A 1 702 ? 47.069 -22.833 -17.710 1.00 45.56 702 ALA A CA 1
ATOM 5502 C C . ALA A 1 702 ? 46.762 -24.089 -18.553 1.00 45.56 702 ALA A C 1
ATOM 5504 O O . ALA A 1 702 ? 47.676 -24.723 -19.089 1.00 45.56 702 ALA A O 1
ATOM 5505 N N . VAL A 1 703 ? 45.482 -24.434 -18.731 1.00 52.34 703 VAL A N 1
ATOM 5506 C CA . VAL A 1 703 ? 45.040 -25.569 -19.560 1.00 52.34 703 VAL A CA 1
ATOM 5507 C C . VAL A 1 703 ? 45.206 -25.263 -21.050 1.00 52.34 703 VAL A C 1
ATOM 5509 O O . VAL A 1 703 ? 45.678 -26.127 -21.791 1.00 52.34 703 VAL A O 1
ATOM 5512 N N . LEU A 1 704 ? 44.922 -24.036 -21.497 1.00 45.47 704 LEU A N 1
ATOM 5513 C CA . LEU A 1 704 ? 45.199 -23.592 -22.869 1.00 45.47 704 LEU A CA 1
ATOM 5514 C C . LEU A 1 704 ? 46.699 -23.652 -23.181 1.00 45.47 704 LEU A C 1
ATOM 5516 O O . LEU A 1 704 ? 47.077 -24.187 -24.224 1.00 45.47 704 LEU A O 1
ATOM 5520 N N . ALA A 1 705 ? 47.559 -23.217 -22.254 1.00 44.19 705 ALA A N 1
ATOM 5521 C CA . ALA A 1 705 ? 49.010 -23.346 -22.391 1.00 44.19 705 ALA A CA 1
ATOM 5522 C C . ALA A 1 705 ? 49.464 -24.821 -22.447 1.00 44.19 705 ALA A C 1
ATOM 5524 O O . ALA A 1 705 ? 50.282 -25.190 -23.293 1.00 44.19 705 ALA A O 1
ATOM 5525 N N . ALA A 1 706 ? 48.891 -25.700 -21.617 1.00 47.59 706 ALA A N 1
ATOM 5526 C CA . ALA A 1 706 ? 49.220 -27.128 -21.596 1.00 47.59 706 ALA A CA 1
ATOM 5527 C C . ALA A 1 706 ? 48.732 -27.890 -22.848 1.00 47.59 706 ALA A C 1
ATOM 5529 O O . ALA A 1 706 ? 49.418 -28.795 -23.336 1.00 47.59 706 ALA A O 1
ATOM 5530 N N . VAL A 1 707 ? 47.575 -27.518 -23.406 1.00 50.28 707 VAL A N 1
ATOM 5531 C CA . VAL A 1 707 ? 47.031 -28.091 -24.651 1.00 50.28 707 VAL A CA 1
ATOM 5532 C C . VAL A 1 707 ? 47.813 -27.594 -25.871 1.00 50.28 707 VAL A C 1
ATOM 5534 O O . VAL A 1 707 ? 48.104 -28.393 -26.768 1.00 50.28 707 VAL A O 1
ATOM 5537 N N . PHE A 1 708 ? 48.233 -26.325 -25.879 1.00 47.94 708 PHE A N 1
ATOM 5538 C CA . PHE A 1 708 ? 49.085 -25.759 -26.930 1.00 47.94 708 PHE A CA 1
ATOM 5539 C C . PHE A 1 708 ? 50.486 -26.397 -26.938 1.00 47.94 708 PHE A C 1
ATOM 5541 O O . PHE A 1 708 ? 51.035 -26.682 -28.002 1.00 47.94 708 PHE A O 1
ATOM 5548 N N . LEU A 1 709 ? 51.027 -26.736 -25.761 1.00 46.66 709 LEU A N 1
ATOM 5549 C CA . LEU A 1 709 ? 52.302 -27.454 -25.625 1.00 46.66 709 LEU A CA 1
ATOM 5550 C C . LEU A 1 709 ? 52.210 -28.950 -25.992 1.00 46.66 709 LEU A C 1
ATOM 5552 O O . LEU A 1 709 ? 53.205 -29.526 -26.435 1.00 46.66 709 LEU A O 1
ATOM 5556 N N . ARG A 1 710 ? 51.035 -29.592 -25.871 1.00 49.19 710 ARG A N 1
ATOM 5557 C CA . ARG A 1 710 ? 50.841 -31.020 -26.216 1.00 49.19 710 ARG A CA 1
ATOM 5558 C C . ARG A 1 710 ? 50.437 -31.290 -27.670 1.00 49.19 710 ARG A C 1
ATOM 5560 O O . ARG A 1 710 ? 50.687 -32.392 -28.156 1.00 49.19 710 ARG A O 1
ATOM 5567 N N . ARG A 1 711 ? 49.861 -30.330 -28.401 1.00 46.62 711 ARG A N 1
ATOM 5568 C CA . ARG A 1 711 ? 49.374 -30.528 -29.787 1.00 46.62 711 ARG A CA 1
ATOM 5569 C C . ARG A 1 711 ? 50.350 -30.074 -30.877 1.00 46.62 711 ARG A C 1
ATOM 5571 O O . ARG A 1 711 ? 49.958 -29.459 -31.862 1.00 46.62 711 ARG A O 1
ATOM 5578 N N . ARG A 1 712 ? 51.625 -30.458 -30.763 1.00 43.31 712 ARG A N 1
ATOM 5579 C CA . ARG A 1 712 ? 52.601 -30.301 -31.861 1.00 43.31 712 ARG A CA 1
ATOM 5580 C C . ARG A 1 712 ? 52.603 -31.442 -32.887 1.00 43.31 712 ARG A C 1
ATOM 5582 O O . ARG A 1 712 ? 53.448 -31.437 -33.777 1.00 43.31 712 ARG A O 1
ATOM 5589 N N . LYS A 1 713 ? 51.696 -32.422 -32.796 1.00 45.94 713 LYS A N 1
ATOM 5590 C CA . LYS A 1 713 ? 51.600 -33.512 -33.779 1.00 45.94 713 LYS A CA 1
ATOM 5591 C C . LYS A 1 713 ? 50.147 -33.879 -34.094 1.00 45.94 713 LYS A C 1
ATOM 5593 O O . LYS A 1 713 ? 49.404 -34.275 -33.205 1.00 45.94 713 LYS A O 1
ATOM 5598 N N . ASN A 1 714 ? 49.843 -33.809 -35.391 1.00 41.38 714 ASN A N 1
ATOM 5599 C CA . ASN A 1 714 ? 48.722 -34.403 -36.128 1.00 41.38 714 ASN A CA 1
ATOM 5600 C C . ASN A 1 714 ? 47.387 -33.634 -36.126 1.00 41.38 714 ASN A C 1
ATOM 5602 O O . ASN A 1 714 ? 46.573 -33.735 -35.214 1.00 41.38 714 ASN A O 1
ATOM 5606 N N . LEU A 1 715 ? 47.158 -32.925 -37.237 1.00 43.34 715 LEU A N 1
ATOM 5607 C CA . LEU A 1 715 ? 45.881 -32.364 -37.675 1.00 43.34 715 LEU A CA 1
ATOM 5608 C C . LEU A 1 715 ? 45.398 -33.132 -38.913 1.00 43.34 715 LEU A C 1
ATOM 5610 O O . LEU A 1 715 ? 46.059 -33.085 -39.946 1.00 43.34 715 LEU A O 1
ATOM 5614 N N . SER A 1 716 ? 44.233 -33.772 -38.819 1.00 40.78 716 SER A N 1
ATOM 5615 C CA . SER A 1 716 ? 43.311 -33.976 -39.948 1.00 40.78 716 SER A CA 1
ATOM 5616 C C . SER A 1 716 ? 41.969 -34.505 -39.431 1.00 40.78 716 SER A C 1
ATOM 5618 O O . SER A 1 716 ? 41.949 -35.532 -38.758 1.00 40.78 716 SER A O 1
ATOM 5620 N N . GLY A 1 717 ? 40.861 -33.842 -39.776 1.00 34.72 717 GLY A N 1
ATOM 5621 C CA . GLY A 1 717 ? 39.508 -34.395 -39.629 1.00 34.72 717 GLY A CA 1
ATOM 5622 C C . GLY A 1 717 ? 38.551 -33.540 -38.798 1.00 34.72 717 GLY A C 1
ATOM 5623 O O . GLY A 1 717 ? 38.531 -33.593 -37.571 1.00 34.72 717 GLY A O 1
ATOM 5624 N N . THR A 1 718 ? 37.720 -32.775 -39.495 1.00 43.56 718 THR A N 1
ATOM 5625 C CA . THR A 1 718 ? 36.548 -32.039 -39.008 1.00 43.56 718 THR A CA 1
ATOM 5626 C C . THR A 1 718 ? 35.477 -32.986 -38.444 1.00 43.56 718 THR A C 1
ATOM 5628 O O . THR A 1 718 ? 34.664 -33.503 -39.199 1.00 43.56 718 THR A O 1
ATOM 5631 N N . ALA A 1 719 ? 35.479 -33.220 -37.127 1.00 33.72 719 ALA A N 1
ATOM 5632 C CA . ALA A 1 719 ? 34.333 -33.783 -36.383 1.00 33.72 719 ALA A CA 1
ATOM 5633 C C . ALA A 1 719 ? 34.384 -33.554 -34.849 1.00 33.72 719 ALA A C 1
ATOM 5635 O O . ALA A 1 719 ? 33.491 -33.987 -34.131 1.00 33.72 719 ALA A O 1
ATOM 5636 N N . GLY A 1 720 ? 35.412 -32.883 -34.311 1.00 34.09 720 GLY A N 1
ATOM 5637 C CA . GLY A 1 720 ? 35.676 -32.863 -32.861 1.00 34.09 720 GLY A CA 1
ATOM 5638 C C . GLY A 1 720 ? 35.215 -31.631 -32.073 1.00 34.09 720 GLY A C 1
ATOM 5639 O O . GLY A 1 720 ? 35.479 -31.572 -30.878 1.00 34.09 720 GLY A O 1
ATOM 5640 N N . ILE A 1 721 ? 34.581 -30.632 -32.699 1.00 38.72 721 ILE A N 1
ATOM 5641 C CA . ILE A 1 721 ? 34.288 -29.341 -32.034 1.00 38.72 721 ILE A CA 1
ATOM 5642 C C . ILE A 1 721 ? 32.872 -29.299 -31.430 1.00 38.72 721 ILE A C 1
ATOM 5644 O O . ILE A 1 721 ? 32.635 -28.568 -30.476 1.00 38.72 721 ILE A O 1
ATOM 5648 N N . MET A 1 722 ? 31.952 -30.160 -31.875 1.00 30.25 722 MET A N 1
ATOM 5649 C CA . MET A 1 722 ? 30.566 -30.170 -31.377 1.00 30.25 722 MET A CA 1
ATOM 5650 C C . MET A 1 722 ? 30.368 -30.972 -30.073 1.00 30.25 722 MET A C 1
ATOM 5652 O O . MET A 1 722 ? 29.292 -30.937 -29.490 1.00 30.25 722 MET A O 1
ATOM 5656 N N . LEU A 1 723 ? 31.405 -31.668 -29.589 1.00 32.50 723 LEU A N 1
ATOM 5657 C CA . LEU A 1 723 ? 31.339 -32.548 -28.410 1.00 32.50 723 LEU A CA 1
ATOM 5658 C C . LEU A 1 723 ? 32.028 -31.986 -27.153 1.00 32.50 723 LEU A C 1
ATOM 5660 O O . LEU A 1 723 ? 32.007 -32.639 -26.116 1.00 32.50 723 LEU A O 1
ATOM 5664 N N . LEU A 1 724 ? 32.598 -30.774 -27.210 1.00 33.84 724 LEU A N 1
ATOM 5665 C CA . LEU A 1 724 ? 33.252 -30.141 -26.052 1.00 33.84 724 LEU A CA 1
ATOM 5666 C C . LEU A 1 724 ? 32.403 -29.081 -25.328 1.00 33.84 724 LEU A C 1
ATOM 5668 O O . LEU A 1 724 ? 32.768 -28.682 -24.227 1.00 33.84 724 LEU A O 1
ATOM 5672 N N . CYS A 1 725 ? 31.248 -28.683 -25.871 1.00 30.78 725 CYS A N 1
ATOM 5673 C CA . CYS A 1 725 ? 30.315 -27.780 -25.180 1.00 30.78 725 CYS A CA 1
ATOM 5674 C C . CYS A 1 725 ? 29.358 -28.498 -24.207 1.00 30.78 725 CYS A C 1
ATOM 5676 O O . CYS A 1 725 ? 28.642 -27.829 -23.474 1.00 30.78 725 CYS A O 1
ATOM 5678 N N . LEU A 1 726 ? 29.357 -29.839 -24.157 1.00 30.39 726 LEU A N 1
ATOM 5679 C CA . LEU A 1 726 ? 28.459 -30.621 -23.290 1.00 30.39 726 LEU A CA 1
ATOM 5680 C C . LEU A 1 726 ? 29.108 -31.164 -22.000 1.00 30.39 726 LEU A C 1
ATOM 5682 O O . LEU A 1 726 ? 28.475 -31.924 -21.277 1.00 30.39 726 LEU A O 1
ATOM 5686 N N . ALA A 1 727 ? 30.351 -30.779 -21.690 1.00 31.28 727 ALA A N 1
ATOM 5687 C CA . ALA A 1 727 ? 31.080 -31.248 -20.501 1.00 31.28 727 ALA A CA 1
ATOM 5688 C C . ALA A 1 727 ? 31.393 -30.130 -19.481 1.00 31.28 727 ALA A C 1
ATOM 5690 O O . ALA A 1 727 ? 32.275 -30.291 -18.642 1.00 31.28 727 ALA A O 1
ATOM 5691 N N . LEU A 1 728 ? 30.676 -29.001 -19.546 1.00 32.78 728 LEU A N 1
ATOM 5692 C CA . LEU A 1 728 ? 30.864 -27.819 -18.688 1.00 32.78 728 LEU A CA 1
ATOM 5693 C C . LEU A 1 728 ? 29.970 -27.795 -17.427 1.00 32.78 728 LEU A C 1
ATOM 5695 O O . LEU A 1 728 ? 29.727 -26.735 -16.865 1.00 32.78 728 LEU A O 1
ATOM 5699 N N . LEU A 1 729 ? 29.504 -28.951 -16.948 1.00 33.22 729 LEU A N 1
ATOM 5700 C CA . LEU A 1 729 ? 28.728 -29.065 -15.703 1.00 33.22 729 LEU A CA 1
ATOM 5701 C C . LEU A 1 729 ? 29.246 -30.213 -14.827 1.00 33.22 729 LEU A C 1
ATOM 5703 O O . LEU A 1 729 ? 28.565 -31.213 -14.616 1.00 33.22 729 LEU A O 1
ATOM 5707 N N . LEU A 1 730 ? 30.469 -30.080 -14.314 1.00 32.47 730 LEU A N 1
ATOM 5708 C CA . LEU A 1 730 ? 30.939 -30.882 -13.181 1.00 32.47 730 LEU A CA 1
ATOM 5709 C C . LEU A 1 730 ? 31.543 -29.942 -12.126 1.00 32.47 730 LEU A C 1
ATOM 5711 O O . LEU A 1 730 ? 32.555 -29.301 -12.418 1.00 32.47 730 LEU A O 1
ATOM 5715 N N . PRO A 1 731 ? 30.966 -29.846 -10.911 1.00 38.28 731 PRO A N 1
ATOM 5716 C CA . PRO A 1 731 ? 31.593 -29.127 -9.812 1.00 38.28 731 PRO A CA 1
ATOM 5717 C C . PRO A 1 731 ? 32.784 -29.949 -9.303 1.00 38.28 731 PRO A C 1
ATOM 5719 O O . PRO A 1 731 ? 32.625 -31.107 -8.912 1.00 38.28 731 PRO A O 1
ATOM 5722 N N . LEU A 1 732 ? 33.984 -29.361 -9.309 1.00 33.97 732 LEU A N 1
ATOM 5723 C CA . LEU A 1 732 ? 35.142 -29.922 -8.612 1.00 33.97 732 LEU A CA 1
ATOM 5724 C C . LEU A 1 732 ? 35.110 -29.492 -7.144 1.00 33.97 732 LEU A C 1
ATOM 5726 O O . LEU A 1 732 ? 35.040 -28.309 -6.821 1.00 33.97 732 LEU A O 1
ATOM 5730 N N . ALA A 1 733 ? 35.138 -30.506 -6.284 1.00 34.44 733 ALA A N 1
ATOM 5731 C CA . ALA A 1 733 ? 35.024 -30.441 -4.838 1.00 34.44 733 ALA A CA 1
ATOM 5732 C C . ALA A 1 733 ? 36.320 -30.007 -4.126 1.00 34.44 733 ALA A C 1
ATOM 5734 O O . ALA A 1 733 ? 37.423 -30.339 -4.561 1.00 34.44 733 ALA A O 1
ATOM 5735 N N . GLY A 1 734 ? 36.135 -29.382 -2.955 1.00 27.62 734 GLY A N 1
ATOM 5736 C CA . GLY A 1 734 ? 37.101 -29.292 -1.849 1.00 27.62 734 GLY A CA 1
ATOM 5737 C C . GLY A 1 734 ? 37.225 -27.868 -1.283 1.00 27.62 734 GLY A C 1
ATOM 5738 O O . GLY A 1 734 ? 37.652 -26.979 -2.001 1.00 27.62 734 GLY A O 1
ATOM 5739 N N . CYS A 1 735 ? 36.901 -27.536 -0.029 1.00 28.84 735 CYS A N 1
ATOM 5740 C CA . CYS A 1 735 ? 36.540 -28.324 1.151 1.00 28.84 735 CYS A CA 1
ATOM 5741 C C . CYS A 1 735 ? 35.722 -27.460 2.136 1.00 28.84 735 CYS A C 1
ATOM 5743 O O . CYS A 1 735 ? 36.251 -26.477 2.646 1.00 28.84 735 CYS A O 1
ATOM 5745 N N . SER A 1 736 ? 34.501 -27.888 2.474 1.00 34.31 736 SER A N 1
ATOM 5746 C CA . SER A 1 736 ? 33.936 -27.876 3.841 1.00 34.31 736 SER A CA 1
ATOM 5747 C C . SER A 1 736 ? 32.567 -28.581 3.839 1.00 34.31 736 SER A C 1
ATOM 5749 O O . SER A 1 736 ? 31.530 -27.960 3.654 1.00 34.31 736 SER A O 1
ATOM 5751 N N . GLY A 1 737 ? 32.576 -29.912 4.004 1.00 37.94 737 GLY A N 1
ATOM 5752 C CA . GLY A 1 737 ? 31.374 -30.763 3.967 1.00 37.94 737 GLY A CA 1
ATOM 5753 C C . GLY A 1 737 ? 30.839 -30.949 2.542 1.00 37.94 737 GLY A C 1
ATOM 5754 O O . GLY A 1 737 ? 30.447 -29.994 1.886 1.00 37.94 737 GLY A O 1
ATOM 5755 N N . ASN A 1 738 ? 30.883 -32.166 2.003 1.00 42.75 738 ASN A N 1
ATOM 5756 C CA . ASN A 1 738 ? 30.584 -32.412 0.590 1.00 42.75 738 ASN A CA 1
ATOM 5757 C C . ASN A 1 738 ? 29.058 -32.370 0.336 1.00 42.75 738 ASN A C 1
ATOM 5759 O O . ASN A 1 738 ? 28.426 -33.419 0.239 1.00 42.75 738 ASN A O 1
ATOM 5763 N N . LYS A 1 739 ? 28.465 -31.169 0.265 1.00 57.12 739 LYS A N 1
ATOM 5764 C CA . LYS A 1 739 ? 27.052 -30.973 -0.102 1.00 57.12 739 LYS A CA 1
ATOM 5765 C C . LYS A 1 739 ? 26.880 -31.233 -1.597 1.00 57.12 739 LYS A C 1
ATOM 5767 O O . LYS A 1 739 ? 27.525 -30.576 -2.416 1.00 57.12 739 LYS A O 1
ATOM 5772 N N . GLY A 1 740 ? 26.028 -32.181 -1.974 1.00 77.81 740 GLY A N 1
ATOM 5773 C CA . GLY A 1 740 ? 25.676 -32.398 -3.377 1.00 77.81 740 GLY A CA 1
ATOM 5774 C C . GLY A 1 740 ? 24.580 -31.420 -3.794 1.00 77.81 740 GLY A C 1
ATOM 5775 O O . GLY A 1 740 ? 23.573 -31.299 -3.106 1.00 77.81 740 GLY A O 1
ATOM 5776 N N . VAL A 1 741 ? 24.740 -30.729 -4.922 1.00 85.69 741 VAL A N 1
ATOM 5777 C CA . VAL A 1 741 ? 23.701 -29.820 -5.437 1.00 85.69 741 VAL A CA 1
ATOM 5778 C C . VAL A 1 741 ? 22.640 -30.631 -6.175 1.00 85.69 741 VAL A C 1
ATOM 5780 O O . VAL A 1 741 ? 22.965 -31.366 -7.107 1.00 85.69 741 VAL A O 1
ATOM 5783 N N . TYR A 1 742 ? 21.385 -30.520 -5.749 1.00 91.81 742 TYR A N 1
ATOM 5784 C CA . TYR A 1 742 ? 20.237 -31.013 -6.500 1.00 91.81 742 TYR A CA 1
ATOM 5785 C C . TYR A 1 742 ? 19.775 -29.951 -7.495 1.00 91.81 742 TYR A C 1
ATOM 5787 O O . TYR A 1 742 ? 19.684 -28.777 -7.141 1.00 91.81 742 TYR A O 1
ATOM 5795 N N . THR A 1 743 ? 19.474 -30.353 -8.729 1.00 91.31 743 THR A N 1
ATOM 5796 C CA . THR A 1 743 ? 19.079 -29.428 -9.804 1.00 91.31 743 THR A CA 1
ATOM 5797 C C . THR A 1 743 ? 17.740 -29.827 -10.410 1.00 91.31 743 THR A C 1
ATOM 5799 O O . THR A 1 743 ? 17.509 -30.997 -10.720 1.00 91.31 743 THR A O 1
ATOM 5802 N N . VAL A 1 744 ? 16.874 -28.849 -10.648 1.00 95.19 744 VAL A N 1
ATOM 5803 C CA . VAL A 1 744 ? 15.607 -29.004 -11.364 1.00 95.19 744 VAL A CA 1
ATOM 5804 C C . VAL A 1 744 ? 15.711 -28.250 -12.680 1.00 95.19 744 VAL A C 1
ATOM 5806 O O . VAL A 1 744 ? 15.913 -27.042 -12.685 1.00 95.19 744 VAL A O 1
ATOM 5809 N N . ASN A 1 745 ? 15.567 -28.959 -13.797 1.00 94.44 745 ASN A N 1
ATOM 5810 C CA . ASN A 1 745 ? 15.566 -28.371 -15.133 1.00 94.44 745 ASN A CA 1
ATOM 5811 C C . ASN A 1 745 ? 14.165 -28.447 -15.730 1.00 94.44 745 ASN A C 1
ATOM 5813 O O . ASN A 1 745 ? 13.669 -29.539 -16.014 1.00 94.44 745 ASN A O 1
ATOM 5817 N N . GLY A 1 746 ? 13.541 -27.295 -15.925 1.00 93.44 746 GLY A N 1
ATOM 5818 C CA . GLY A 1 746 ? 12.210 -27.157 -16.490 1.00 93.44 746 GLY A CA 1
ATOM 5819 C C . GLY A 1 746 ? 12.211 -26.884 -17.988 1.00 93.44 746 GLY A C 1
ATOM 5820 O O . GLY A 1 746 ? 13.008 -26.092 -18.489 1.00 93.44 746 GLY A O 1
ATOM 5821 N N . ASN A 1 747 ? 11.291 -27.530 -18.702 1.00 92.44 747 ASN A N 1
ATOM 5822 C CA . ASN A 1 747 ? 10.949 -27.231 -20.089 1.00 92.44 747 ASN A CA 1
ATOM 5823 C C . ASN A 1 747 ? 9.440 -27.433 -20.305 1.00 92.44 747 ASN A C 1
ATOM 5825 O O . ASN A 1 747 ? 8.978 -28.538 -20.608 1.00 92.44 747 ASN A O 1
ATOM 5829 N N . VAL A 1 748 ? 8.675 -26.363 -20.119 1.00 90.44 748 VAL A N 1
ATOM 5830 C CA . VAL A 1 748 ? 7.216 -26.322 -20.232 1.00 90.44 748 VAL A CA 1
ATOM 5831 C C . VAL A 1 748 ? 6.866 -25.332 -21.333 1.00 90.44 748 VAL A C 1
ATOM 5833 O O . VAL A 1 748 ? 6.975 -24.124 -21.164 1.00 90.44 748 VAL A O 1
ATOM 5836 N N . ARG A 1 749 ? 6.458 -25.847 -22.496 1.00 78.50 749 ARG A N 1
ATOM 5837 C CA . ARG A 1 749 ? 6.324 -25.049 -23.728 1.00 78.50 749 ARG A CA 1
ATOM 5838 C C . ARG A 1 749 ? 5.324 -23.889 -23.615 1.00 78.50 749 ARG A C 1
ATOM 5840 O O . ARG A 1 749 ? 5.459 -22.918 -24.346 1.00 78.50 749 ARG A O 1
ATOM 5847 N N . THR A 1 750 ? 4.307 -24.028 -22.771 1.00 82.56 750 THR A N 1
ATOM 5848 C CA . THR A 1 750 ? 3.212 -23.059 -22.603 1.00 82.56 750 THR A CA 1
ATOM 5849 C C . THR A 1 750 ? 3.443 -22.060 -21.474 1.00 82.56 750 THR A C 1
ATOM 5851 O O . THR A 1 750 ? 2.600 -21.191 -21.268 1.00 82.56 750 THR A O 1
ATOM 5854 N N . LEU A 1 751 ? 4.546 -22.199 -20.735 1.00 83.44 751 LEU A N 1
ATOM 5855 C CA . LEU A 1 751 ? 4.839 -21.366 -19.578 1.00 83.44 751 LEU A CA 1
ATOM 5856 C C . LEU A 1 751 ? 5.201 -19.945 -20.052 1.00 83.44 751 LEU A C 1
ATOM 5858 O O . LEU A 1 751 ? 6.176 -19.823 -20.801 1.00 83.44 751 LEU A O 1
ATOM 5862 N N . PRO A 1 752 ? 4.440 -18.901 -19.659 1.00 81.50 752 PRO A N 1
ATOM 5863 C CA . PRO A 1 752 ? 4.731 -17.517 -20.033 1.00 81.50 752 PRO A CA 1
ATOM 5864 C C . PRO A 1 752 ? 6.123 -17.104 -19.572 1.00 81.50 752 PRO A C 1
ATOM 5866 O O . PRO A 1 752 ? 6.600 -17.614 -18.560 1.00 81.50 752 PRO A O 1
ATOM 5869 N N . ASP A 1 753 ? 6.769 -16.179 -20.273 1.00 76.44 753 ASP A N 1
ATOM 5870 C CA . ASP A 1 753 ? 8.046 -15.632 -19.815 1.00 76.44 753 ASP A CA 1
ATOM 5871 C C . ASP A 1 753 ? 7.850 -14.810 -18.542 1.00 76.44 753 ASP A C 1
ATOM 5873 O O . ASP A 1 753 ? 6.797 -14.208 -18.332 1.00 76.44 753 ASP A O 1
ATOM 5877 N N . SER A 1 754 ? 8.872 -14.787 -17.689 1.00 71.56 754 SER A N 1
ATOM 5878 C CA . SER A 1 754 ? 8.828 -14.143 -16.365 1.00 71.56 754 SER A CA 1
ATOM 5879 C C . SER A 1 754 ? 7.923 -14.826 -15.345 1.00 71.56 754 SER A C 1
ATOM 5881 O O . SER A 1 754 ? 7.723 -14.273 -14.269 1.00 71.56 754 SER A O 1
ATOM 5883 N N . THR A 1 755 ? 7.420 -16.032 -15.626 1.00 80.81 755 THR A N 1
ATOM 5884 C CA . THR A 1 755 ? 6.721 -16.813 -14.601 1.00 80.81 755 THR A CA 1
ATOM 5885 C C . THR A 1 755 ? 7.711 -17.145 -13.488 1.00 80.81 755 THR A C 1
ATOM 5887 O O . THR A 1 755 ? 8.687 -17.868 -13.708 1.00 80.81 755 THR A O 1
ATOM 5890 N N . CYS A 1 756 ? 7.461 -16.607 -12.303 1.00 84.12 756 CYS A N 1
ATOM 5891 C CA . CYS A 1 756 ? 8.187 -16.839 -11.072 1.00 84.12 756 CYS A CA 1
ATOM 5892 C C . CYS A 1 756 ? 7.882 -18.249 -10.565 1.00 84.12 756 CYS A C 1
ATOM 5894 O O . CYS A 1 756 ? 6.729 -18.604 -10.287 1.00 84.12 756 CYS A O 1
ATOM 5896 N N . LEU A 1 757 ? 8.934 -19.055 -10.451 1.00 89.44 757 LEU A N 1
ATOM 5897 C CA . LEU A 1 757 ? 8.922 -20.396 -9.893 1.00 89.44 757 LEU A CA 1
ATOM 5898 C C . LEU A 1 757 ? 9.805 -20.443 -8.654 1.00 89.44 757 LEU A C 1
ATOM 5900 O O . LEU A 1 757 ? 10.965 -20.036 -8.682 1.00 89.44 757 LEU A O 1
ATOM 5904 N N . LEU A 1 758 ? 9.251 -20.986 -7.580 1.00 89.81 758 LEU A N 1
ATOM 5905 C CA . LEU A 1 758 ? 9.858 -21.007 -6.258 1.00 89.81 758 LEU A CA 1
ATOM 5906 C C . LEU A 1 758 ? 10.073 -22.455 -5.827 1.00 89.81 758 LEU A C 1
ATOM 5908 O O . LEU A 1 758 ? 9.130 -23.251 -5.814 1.00 89.81 758 LEU A O 1
ATOM 5912 N N . LEU A 1 759 ? 11.305 -22.799 -5.462 1.00 92.25 759 LEU A N 1
ATOM 5913 C CA . LEU A 1 759 ? 11.648 -24.097 -4.898 1.00 92.25 759 LEU A CA 1
ATOM 5914 C C . LEU A 1 759 ? 11.748 -23.978 -3.379 1.00 92.25 759 LEU A C 1
ATOM 5916 O O . LEU A 1 759 ? 12.662 -23.344 -2.858 1.00 92.25 759 LEU A O 1
ATOM 5920 N N . TYR A 1 760 ? 10.842 -24.639 -2.674 1.00 89.69 760 TYR A N 1
ATOM 5921 C CA . TYR A 1 760 ? 10.833 -24.726 -1.222 1.00 89.69 760 TYR A CA 1
ATOM 5922 C C . TYR A 1 760 ? 11.327 -26.087 -0.751 1.00 89.69 760 TYR A C 1
ATOM 5924 O O . TYR A 1 760 ? 11.118 -27.109 -1.411 1.00 89.69 760 TYR A O 1
ATOM 5932 N N . ARG A 1 761 ? 11.937 -26.101 0.428 1.00 86.31 761 ARG A N 1
ATOM 5933 C CA . ARG A 1 761 ? 12.244 -27.305 1.197 1.00 86.31 761 ARG A CA 1
ATOM 5934 C C . ARG A 1 761 ? 11.320 -27.363 2.400 1.00 86.31 761 ARG A C 1
ATOM 5936 O O . ARG A 1 761 ? 11.142 -26.349 3.073 1.00 86.31 761 ARG A O 1
ATOM 5943 N N . LEU A 1 762 ? 10.784 -28.546 2.672 1.00 75.44 762 LEU A N 1
ATOM 5944 C CA . LEU A 1 762 ? 10.082 -28.814 3.919 1.00 75.44 762 LEU A CA 1
ATOM 5945 C C . LEU A 1 762 ? 11.113 -28.961 5.048 1.00 75.44 762 LEU A C 1
ATOM 5947 O O . LEU A 1 762 ? 12.041 -29.764 4.931 1.00 75.44 762 LEU A O 1
ATOM 5951 N N . THR A 1 763 ? 11.016 -28.132 6.082 1.00 72.38 763 THR A N 1
ATOM 5952 C CA . THR A 1 763 ? 11.886 -28.180 7.264 1.00 72.38 763 THR A CA 1
ATOM 5953 C C . THR A 1 763 ? 11.354 -29.175 8.298 1.00 72.38 763 THR A C 1
ATOM 5955 O O . THR A 1 763 ? 10.193 -29.573 8.243 1.00 72.38 763 THR A O 1
ATOM 5958 N N . ASP A 1 764 ? 12.208 -29.601 9.235 1.00 60.66 764 ASP A N 1
ATOM 5959 C CA . ASP A 1 764 ? 11.877 -30.635 10.235 1.00 60.66 764 ASP A CA 1
ATOM 5960 C C . ASP A 1 764 ? 10.723 -30.232 11.177 1.00 60.66 764 ASP A C 1
ATOM 5962 O O . ASP A 1 764 ? 10.083 -31.082 11.788 1.00 60.66 764 ASP A O 1
ATOM 5966 N N . ASP A 1 765 ? 10.450 -28.933 11.293 1.00 56.88 765 ASP A N 1
ATOM 5967 C CA . ASP A 1 765 ? 9.328 -28.334 12.024 1.00 56.88 765 ASP A CA 1
ATOM 5968 C C . ASP A 1 765 ? 8.054 -28.176 11.166 1.00 56.88 765 ASP A C 1
ATOM 5970 O O . ASP A 1 765 ? 7.067 -27.603 11.625 1.00 56.88 765 ASP A O 1
ATOM 5974 N N . GLY A 1 766 ? 8.055 -28.697 9.934 1.00 54.81 766 GLY A N 1
ATOM 5975 C CA . GLY A 1 766 ? 6.896 -28.751 9.040 1.00 54.81 766 GLY A CA 1
ATOM 5976 C C . GLY A 1 766 ? 6.662 -27.499 8.189 1.00 54.81 766 GLY A C 1
ATOM 5977 O O . GLY A 1 766 ? 5.692 -27.459 7.431 1.00 54.81 766 GLY A O 1
ATOM 5978 N N . TYR A 1 767 ? 7.530 -26.487 8.264 1.00 63.75 767 TYR A N 1
ATOM 5979 C CA . TYR A 1 767 ? 7.394 -25.263 7.469 1.00 63.75 767 TYR A CA 1
ATOM 5980 C C . TYR A 1 767 ? 8.049 -25.377 6.086 1.00 63.75 767 TYR A C 1
ATOM 5982 O O . TYR A 1 767 ? 8.957 -26.170 5.839 1.00 63.75 767 TYR A O 1
ATOM 5990 N N . LEU A 1 768 ? 7.583 -24.560 5.140 1.00 73.00 768 LEU A N 1
ATOM 5991 C CA . LEU A 1 768 ? 8.224 -24.418 3.836 1.00 73.00 768 LEU A CA 1
ATOM 5992 C C . LEU A 1 768 ? 9.229 -23.271 3.883 1.00 73.00 768 LEU A C 1
ATOM 5994 O O . LEU A 1 768 ? 8.864 -22.113 4.062 1.00 73.00 768 LEU A O 1
ATOM 5998 N N . SER A 1 769 ? 10.498 -23.588 3.655 1.00 73.19 769 SER A N 1
ATOM 5999 C CA . SER A 1 769 ? 11.575 -22.607 3.533 1.00 73.19 769 SER A CA 1
ATOM 6000 C C . SER A 1 769 ? 11.958 -22.449 2.064 1.00 73.19 769 SER A C 1
ATOM 6002 O O . SER A 1 769 ? 12.282 -23.441 1.408 1.00 73.19 769 SER A O 1
ATOM 6004 N N . ALA A 1 770 ? 11.883 -21.226 1.531 1.00 78.06 770 ALA A N 1
ATOM 6005 C CA . ALA A 1 770 ? 12.299 -20.936 0.160 1.00 78.06 770 ALA A CA 1
ATOM 6006 C C . ALA A 1 770 ? 13.806 -21.190 0.015 1.00 78.06 770 ALA A C 1
ATOM 6008 O O . ALA A 1 770 ? 14.595 -20.764 0.858 1.00 78.06 770 ALA A O 1
ATOM 6009 N N . VAL A 1 771 ? 14.203 -21.900 -1.039 1.00 82.31 771 VAL A N 1
ATOM 6010 C CA . VAL A 1 771 ? 15.600 -22.307 -1.255 1.00 82.31 771 VAL A CA 1
ATOM 6011 C C . VAL A 1 771 ? 16.177 -21.766 -2.550 1.00 82.31 771 VAL A C 1
ATOM 6013 O O . VAL A 1 771 ? 17.372 -21.490 -2.600 1.00 82.31 771 VAL A O 1
ATOM 6016 N N . ASP A 1 772 ? 15.351 -21.623 -3.583 1.00 80.19 772 ASP A N 1
ATOM 6017 C CA . ASP A 1 772 ? 15.754 -20.998 -4.837 1.00 80.19 772 ASP A CA 1
ATOM 6018 C C . ASP A 1 772 ? 14.544 -20.426 -5.580 1.00 80.19 772 ASP A C 1
ATOM 6020 O O . ASP A 1 772 ? 13.418 -20.910 -5.415 1.00 80.19 772 ASP A O 1
ATOM 6024 N N . THR A 1 773 ? 14.796 -19.438 -6.431 1.00 85.38 773 THR A N 1
ATOM 6025 C CA . THR A 1 773 ? 13.786 -18.766 -7.251 1.00 85.38 773 THR A CA 1
ATOM 6026 C C . THR A 1 773 ? 14.301 -18.644 -8.675 1.00 85.38 773 THR A C 1
ATOM 6028 O O . THR A 1 773 ? 15.428 -18.213 -8.908 1.00 85.38 773 THR A O 1
ATOM 6031 N N . ALA A 1 774 ? 13.464 -18.986 -9.649 1.00 79.75 774 ALA A N 1
ATOM 6032 C CA . ALA A 1 774 ? 13.786 -18.871 -11.061 1.00 79.75 774 ALA A CA 1
ATOM 6033 C C . ALA A 1 774 ? 12.619 -18.262 -11.826 1.00 79.75 774 ALA A C 1
ATOM 6035 O O . ALA A 1 774 ? 11.458 -18.484 -11.499 1.00 79.75 774 ALA A O 1
ATOM 6036 N N . TYR A 1 775 ? 12.944 -17.544 -12.893 1.00 78.50 775 TYR A N 1
ATOM 6037 C CA . TYR A 1 775 ? 11.967 -17.002 -13.824 1.00 78.50 775 TYR A CA 1
ATOM 6038 C C . TYR A 1 775 ? 12.072 -17.758 -15.142 1.00 78.50 775 TYR A C 1
ATOM 6040 O O . TYR A 1 775 ? 13.175 -18.064 -15.611 1.00 78.50 775 TYR A O 1
ATOM 6048 N N . SER A 1 776 ? 10.932 -18.104 -15.727 1.00 81.62 776 SER A N 1
ATOM 6049 C CA . SER A 1 776 ? 10.900 -18.782 -17.018 1.00 81.62 776 SER A CA 1
ATOM 6050 C C . SER A 1 776 ? 11.358 -17.871 -18.159 1.00 81.62 776 SER A C 1
ATOM 6052 O O . SER A 1 776 ? 11.038 -16.684 -18.209 1.00 81.62 776 SER A O 1
ATOM 6054 N N . LEU A 1 777 ? 12.073 -18.463 -19.114 1.00 69.50 777 LEU A N 1
ATOM 6055 C CA . LEU A 1 777 ? 12.420 -17.848 -20.393 1.00 69.50 777 LEU A CA 1
ATOM 6056 C C . LEU A 1 777 ? 12.270 -18.878 -21.516 1.00 69.50 777 LEU A C 1
ATOM 6058 O O . LEU A 1 777 ? 12.907 -19.936 -21.494 1.00 69.50 777 LEU A O 1
ATOM 6062 N N . SER A 1 778 ? 11.426 -18.587 -22.505 1.00 77.44 778 SER A N 1
ATOM 6063 C CA . SER A 1 778 ? 11.032 -19.514 -23.573 1.00 77.44 778 SER A CA 1
ATOM 6064 C C . SER A 1 778 ? 10.568 -20.873 -23.032 1.00 77.44 778 SER A C 1
ATOM 6066 O O . SER A 1 778 ? 10.951 -21.934 -23.541 1.00 77.44 778 SER A O 1
ATOM 6068 N N . GLY A 1 779 ? 9.797 -20.841 -21.942 1.00 80.31 779 GLY A N 1
ATOM 6069 C CA . GLY A 1 779 ? 9.303 -22.028 -21.247 1.00 80.31 779 GLY A CA 1
ATOM 6070 C C . GLY A 1 779 ? 10.360 -22.830 -20.476 1.00 80.31 779 GLY A C 1
ATOM 6071 O O . GLY A 1 779 ? 10.079 -23.943 -20.025 1.00 80.31 779 GLY A O 1
ATOM 6072 N N . ARG A 1 780 ? 11.585 -22.314 -20.330 1.00 86.50 780 ARG A N 1
ATOM 6073 C CA . ARG A 1 780 ? 12.686 -22.986 -19.624 1.00 86.50 780 ARG A CA 1
ATOM 6074 C C . ARG A 1 780 ? 13.009 -22.301 -18.310 1.00 86.50 780 ARG A C 1
ATOM 6076 O O . ARG A 1 780 ? 12.951 -21.083 -18.226 1.00 86.50 780 ARG A O 1
ATOM 6083 N N . PHE A 1 781 ? 13.412 -23.087 -17.320 1.00 87.88 781 PHE A N 1
ATOM 6084 C CA . PHE A 1 781 ? 13.891 -22.597 -16.029 1.00 87.88 781 PHE A CA 1
ATOM 6085 C C . PHE A 1 781 ? 14.864 -23.603 -15.411 1.00 87.88 781 PHE A C 1
ATOM 6087 O O . PHE A 1 781 ? 14.804 -24.800 -15.712 1.00 87.88 781 PHE A O 1
ATOM 6094 N N . THR A 1 782 ? 15.735 -23.131 -14.525 1.00 89.62 782 THR A N 1
ATOM 6095 C CA . THR A 1 782 ? 16.621 -23.990 -13.737 1.00 89.62 782 THR A CA 1
ATOM 6096 C C . THR A 1 782 ? 16.622 -23.514 -12.296 1.00 89.62 782 THR A C 1
ATOM 6098 O O . THR A 1 782 ? 16.842 -22.336 -12.050 1.00 89.62 782 THR A O 1
ATOM 6101 N N . LEU A 1 783 ? 16.399 -24.444 -11.370 1.00 90.44 783 LEU A N 1
ATOM 6102 C CA . LEU A 1 783 ? 16.471 -24.224 -9.925 1.00 90.44 783 LEU A CA 1
ATOM 6103 C C . LEU A 1 783 ? 17.510 -25.173 -9.327 1.00 90.44 783 LEU A C 1
ATOM 6105 O O . LEU A 1 783 ? 17.694 -26.290 -9.825 1.00 90.44 783 LEU A O 1
ATOM 6109 N N . SER A 1 784 ? 18.195 -24.753 -8.272 1.00 88.00 784 SER A N 1
ATOM 6110 C CA . SER A 1 784 ? 19.252 -25.514 -7.610 1.00 88.00 784 SER A CA 1
ATOM 6111 C C . SER A 1 784 ? 19.179 -25.396 -6.093 1.00 88.00 784 SER A C 1
ATOM 6113 O O . SER A 1 784 ? 18.993 -24.325 -5.538 1.00 88.00 784 SER A O 1
ATOM 6115 N N . CYS A 1 785 ? 19.397 -26.510 -5.401 1.00 84.88 785 CYS A N 1
ATOM 6116 C CA . CYS A 1 785 ? 19.386 -26.569 -3.946 1.00 84.88 785 CYS A CA 1
ATOM 6117 C C . CYS A 1 785 ? 20.601 -27.365 -3.442 1.00 84.88 785 CYS A C 1
ATOM 6119 O O . CYS A 1 785 ? 20.752 -28.540 -3.794 1.00 84.88 785 CYS A O 1
ATOM 6121 N N . PRO A 1 786 ? 21.487 -26.769 -2.623 1.00 84.50 786 PRO A N 1
ATOM 6122 C CA . PRO A 1 786 ? 22.514 -27.522 -1.913 1.00 84.50 786 PRO A CA 1
ATOM 6123 C C . PRO A 1 786 ? 21.872 -28.456 -0.880 1.00 84.50 786 PRO A C 1
ATOM 6125 O O . PRO A 1 786 ? 21.166 -27.991 0.015 1.00 84.50 786 PRO A O 1
ATOM 6128 N N . LEU A 1 787 ? 22.154 -29.758 -0.970 1.00 82.19 787 LEU A N 1
ATOM 6129 C CA . LEU A 1 787 ? 21.614 -30.763 -0.057 1.00 82.19 787 LEU A CA 1
ATOM 6130 C C . LEU A 1 787 ? 22.719 -31.556 0.644 1.00 82.19 787 LEU A C 1
ATOM 6132 O O . LEU A 1 787 ? 23.703 -31.978 0.031 1.00 82.19 787 LEU A O 1
ATOM 6136 N N . ASP A 1 788 ? 22.509 -31.779 1.940 1.00 84.69 788 ASP A N 1
ATOM 6137 C CA . ASP A 1 788 ? 23.337 -32.644 2.786 1.00 84.69 788 ASP A CA 1
ATOM 6138 C C . ASP A 1 788 ? 22.813 -34.091 2.809 1.00 84.69 788 ASP A C 1
ATOM 6140 O O . ASP A 1 788 ? 23.587 -35.043 2.893 1.00 84.69 788 ASP A O 1
ATOM 6144 N N . SER A 1 789 ? 21.497 -34.260 2.679 1.00 87.50 789 SER A N 1
ATOM 6145 C CA . SER A 1 789 ? 20.784 -35.538 2.666 1.00 87.50 789 SER A CA 1
ATOM 6146 C C . SER A 1 789 ? 19.619 -35.487 1.678 1.00 87.50 789 SER A C 1
ATOM 6148 O O . SER A 1 789 ? 19.354 -34.447 1.072 1.00 87.50 789 SER A O 1
ATOM 6150 N N . ALA A 1 790 ? 18.931 -36.614 1.488 1.00 89.38 790 ALA A N 1
ATOM 6151 C CA . ALA A 1 790 ? 17.671 -36.610 0.756 1.00 89.38 790 ALA A CA 1
ATOM 6152 C C . ALA A 1 790 ? 16.649 -35.691 1.447 1.00 89.38 790 ALA A C 1
ATOM 6154 O O . ALA A 1 790 ? 16.671 -35.563 2.673 1.00 89.38 790 ALA A O 1
ATOM 6155 N N . ALA A 1 791 ? 15.798 -35.044 0.656 1.00 89.06 791 ALA A N 1
ATOM 6156 C CA . ALA A 1 791 ? 14.788 -34.112 1.141 1.00 89.06 791 ALA A CA 1
ATOM 6157 C C . ALA A 1 791 ? 13.574 -34.088 0.210 1.00 89.06 791 ALA A C 1
ATOM 6159 O O . ALA A 1 791 ? 13.692 -34.291 -1.003 1.00 89.06 791 ALA A O 1
ATOM 6160 N N . GLU A 1 792 ? 12.414 -33.789 0.780 1.00 90.56 792 GLU A N 1
ATOM 6161 C CA . GLU A 1 792 ? 11.216 -33.471 0.021 1.00 90.56 792 GLU A CA 1
ATOM 6162 C C . GLU A 1 792 ? 11.158 -31.964 -0.257 1.00 90.56 792 GLU A C 1
ATOM 6164 O O . GLU A 1 792 ? 11.332 -31.122 0.627 1.00 90.56 792 GLU A O 1
ATOM 6169 N N . MET A 1 793 ? 10.930 -31.627 -1.521 1.00 92.06 793 MET A N 1
ATOM 6170 C CA . MET A 1 793 ? 10.898 -30.264 -2.028 1.00 92.06 793 MET A CA 1
ATOM 6171 C C . MET A 1 793 ? 9.529 -29.974 -2.652 1.00 92.06 793 MET A C 1
ATOM 6173 O O . MET A 1 793 ? 8.803 -30.876 -3.093 1.00 92.06 793 MET A O 1
ATOM 6177 N N . ARG A 1 794 ? 9.174 -28.694 -2.715 1.00 92.88 794 ARG A N 1
ATOM 6178 C CA . ARG A 1 794 ? 7.924 -28.192 -3.291 1.00 92.88 794 ARG A CA 1
ATOM 6179 C C . ARG A 1 794 ? 8.251 -27.133 -4.333 1.00 92.88 794 ARG A C 1
ATOM 6181 O O . ARG A 1 794 ? 8.930 -26.162 -4.022 1.00 92.88 794 ARG A O 1
ATOM 6188 N N . LEU A 1 795 ? 7.782 -27.323 -5.559 1.00 93.50 795 LEU A N 1
ATOM 6189 C CA . LEU A 1 795 ? 7.851 -26.314 -6.610 1.00 93.50 795 LEU A CA 1
ATOM 6190 C C . LEU A 1 795 ? 6.499 -25.603 -6.707 1.00 93.50 795 LEU A C 1
ATOM 6192 O O . LEU A 1 795 ? 5.478 -26.254 -6.934 1.00 93.50 795 LEU A O 1
ATOM 6196 N N . LEU A 1 796 ? 6.511 -24.286 -6.522 1.00 91.12 796 LEU A N 1
ATOM 6197 C CA . LEU A 1 796 ? 5.344 -23.405 -6.580 1.00 91.12 796 LEU A CA 1
ATOM 6198 C C . LEU A 1 796 ? 5.542 -22.338 -7.663 1.00 91.12 796 LEU A C 1
ATOM 6200 O O . LEU A 1 796 ? 6.665 -22.111 -8.117 1.00 91.12 796 LEU A O 1
ATOM 6204 N N . SER A 1 797 ? 4.461 -21.663 -8.050 1.00 87.75 797 SER A N 1
ATOM 6205 C CA . SER A 1 797 ? 4.507 -20.471 -8.898 1.00 87.75 797 SER A CA 1
ATOM 6206 C C . SER A 1 797 ? 3.715 -19.330 -8.267 1.00 87.75 797 SER A C 1
ATOM 6208 O O . SER A 1 797 ? 2.698 -19.587 -7.629 1.00 87.75 797 SER A O 1
ATOM 6210 N N . ARG A 1 798 ? 4.170 -18.083 -8.451 1.00 77.12 798 ARG A N 1
ATOM 6211 C CA . ARG A 1 798 ? 3.382 -16.894 -8.074 1.00 77.12 798 ARG A CA 1
ATOM 6212 C C . ARG A 1 798 ? 2.334 -16.519 -9.104 1.00 77.12 798 ARG A C 1
ATOM 6214 O O . ARG A 1 798 ? 1.301 -15.971 -8.745 1.00 77.12 798 ARG A O 1
ATOM 6221 N N . ASP A 1 799 ? 2.623 -16.798 -10.367 1.00 78.50 799 ASP A N 1
ATOM 6222 C CA . ASP A 1 799 ? 1.829 -16.294 -11.488 1.00 78.50 799 ASP A CA 1
ATOM 6223 C C . ASP A 1 799 ? 0.843 -17.339 -12.014 1.00 78.50 799 ASP A C 1
ATOM 6225 O O . ASP A 1 799 ? -0.031 -17.023 -12.819 1.00 78.50 799 ASP A O 1
ATOM 6229 N N . LEU A 1 800 ? 0.976 -18.595 -11.576 1.00 80.88 800 LEU A N 1
ATOM 6230 C CA . LEU A 1 800 ? 0.080 -19.679 -11.957 1.00 80.88 800 LEU A CA 1
ATOM 6231 C C . LEU A 1 800 ? -0.771 -20.113 -10.771 1.00 80.88 800 LEU A C 1
ATOM 6233 O O . LEU A 1 800 ? -0.253 -20.614 -9.775 1.00 80.88 800 LEU A O 1
ATOM 6237 N N . ASN A 1 801 ? -2.089 -20.015 -10.934 1.00 67.06 801 ASN A N 1
ATOM 6238 C CA . ASN A 1 801 ? -3.040 -20.619 -10.014 1.00 67.06 801 ASN A CA 1
ATOM 6239 C C . ASN A 1 801 ? -3.103 -22.137 -10.264 1.00 67.06 801 ASN A C 1
ATOM 6241 O O . ASN A 1 801 ? -3.857 -22.620 -11.110 1.00 67.06 801 ASN A O 1
ATOM 6245 N N . SER A 1 802 ? -2.213 -22.889 -9.614 1.00 68.31 802 SER A N 1
ATOM 6246 C CA . SER A 1 802 ? -2.155 -24.347 -9.734 1.00 68.31 802 SER A CA 1
ATOM 6247 C C . SER A 1 802 ? -1.577 -24.990 -8.476 1.00 68.31 802 SER A C 1
ATOM 6249 O O . SER A 1 802 ? -0.749 -24.399 -7.782 1.00 68.31 802 SER A O 1
ATOM 6251 N N . MET A 1 803 ? -1.999 -26.225 -8.202 1.00 73.38 803 MET A N 1
ATOM 6252 C CA . MET A 1 803 ? -1.438 -27.054 -7.136 1.00 73.38 803 MET A CA 1
ATOM 6253 C C . MET A 1 803 ? 0.091 -27.183 -7.269 1.00 73.38 803 MET A C 1
ATOM 6255 O O . MET A 1 803 ? 0.638 -27.244 -8.373 1.00 73.38 803 MET A O 1
ATOM 6259 N N . LEU A 1 804 ? 0.785 -27.271 -6.131 1.00 88.25 804 LEU A N 1
ATOM 6260 C CA . LEU A 1 804 ? 2.245 -27.386 -6.084 1.00 88.25 804 LEU A CA 1
ATOM 6261 C C . LEU A 1 804 ? 2.757 -28.716 -6.662 1.00 88.25 804 LEU A C 1
ATOM 6263 O O . LEU A 1 804 ? 2.058 -29.726 -6.662 1.00 88.25 804 LEU A O 1
ATOM 6267 N N . LEU A 1 805 ? 4.007 -28.747 -7.126 1.00 92.00 805 LEU A N 1
ATOM 6268 C CA . LEU A 1 805 ? 4.658 -29.973 -7.594 1.00 92.00 805 LEU A CA 1
ATOM 6269 C C . LEU A 1 805 ? 5.647 -30.497 -6.542 1.00 92.00 805 LEU A C 1
ATOM 6271 O O . LEU A 1 805 ? 6.642 -29.845 -6.223 1.00 92.00 805 LEU A O 1
ATOM 6275 N N . THR A 1 806 ? 5.401 -31.705 -6.037 1.00 92.38 806 THR A N 1
ATOM 6276 C CA . THR A 1 806 ? 6.307 -32.415 -5.121 1.00 92.38 806 THR A CA 1
ATOM 6277 C C . THR A 1 806 ? 7.514 -32.997 -5.854 1.00 92.38 806 THR A C 1
ATOM 6279 O O . THR A 1 806 ? 7.367 -33.712 -6.851 1.00 92.38 806 THR A O 1
ATOM 6282 N N . LEU A 1 807 ? 8.711 -32.735 -5.324 1.00 94.44 807 LEU A N 1
ATOM 6283 C CA . LEU A 1 807 ? 9.974 -33.269 -5.825 1.00 94.44 807 LEU A CA 1
ATOM 6284 C C . LEU A 1 807 ? 10.747 -33.967 -4.698 1.00 94.44 807 LEU A C 1
ATOM 6286 O O . LEU A 1 807 ? 11.048 -33.352 -3.683 1.00 94.44 807 LEU A O 1
ATOM 6290 N N . TYR A 1 808 ? 11.135 -35.221 -4.902 1.00 93.31 808 TYR A N 1
ATOM 6291 C CA . TYR A 1 808 ? 12.025 -35.961 -4.008 1.00 93.31 808 TYR A CA 1
ATOM 6292 C C . TYR A 1 808 ? 13.463 -35.785 -4.485 1.00 93.31 808 TYR A C 1
ATOM 6294 O O . TYR A 1 808 ? 13.836 -36.218 -5.584 1.00 93.31 808 TYR A O 1
ATOM 6302 N N . ALA A 1 809 ? 14.259 -35.114 -3.662 1.00 92.81 809 ALA A N 1
ATOM 6303 C CA . ALA A 1 809 ? 15.603 -34.686 -3.987 1.00 92.81 809 ALA A CA 1
ATOM 6304 C C . ALA A 1 809 ? 16.653 -35.524 -3.250 1.00 92.81 809 ALA A C 1
ATOM 6306 O O . ALA A 1 809 ? 16.479 -35.896 -2.095 1.00 92.81 809 ALA A O 1
ATOM 6307 N N . GLU A 1 810 ? 17.774 -35.788 -3.918 1.00 92.88 810 GLU A N 1
ATOM 6308 C CA . GLU A 1 810 ? 18.966 -36.411 -3.336 1.00 92.88 810 GLU A CA 1
ATOM 6309 C C . GLU A 1 810 ? 20.204 -35.582 -3.720 1.00 92.88 810 GLU A C 1
ATOM 6311 O O . GLU A 1 810 ? 20.252 -35.049 -4.841 1.00 92.88 810 GLU A O 1
ATOM 6316 N N . PRO A 1 811 ? 21.234 -35.505 -2.853 1.00 91.06 811 PRO A N 1
ATOM 6317 C CA . PRO A 1 811 ? 22.454 -34.756 -3.136 1.00 91.06 811 PRO A CA 1
ATOM 6318 C C . PRO A 1 811 ? 23.097 -35.157 -4.474 1.00 91.06 811 PRO A C 1
ATOM 6320 O O . PRO A 1 811 ? 23.395 -36.327 -4.724 1.00 91.06 811 PRO A O 1
ATOM 6323 N N . GLY A 1 812 ? 23.326 -34.173 -5.350 1.00 86.81 812 GLY A N 1
ATOM 6324 C CA . GLY A 1 812 ? 23.996 -34.372 -6.642 1.00 86.81 812 GLY A CA 1
ATOM 6325 C C . GLY A 1 812 ? 23.127 -34.992 -7.744 1.00 86.81 812 GLY A C 1
ATOM 6326 O O . GLY A 1 812 ? 23.662 -35.384 -8.785 1.00 86.81 812 GLY A O 1
ATOM 6327 N N . LYS A 1 813 ? 21.812 -35.139 -7.536 1.00 92.75 813 LYS A N 1
ATOM 6328 C CA . LYS A 1 813 ? 20.875 -35.635 -8.559 1.00 92.75 813 LYS A CA 1
ATOM 6329 C C . LYS A 1 813 ? 20.192 -34.494 -9.312 1.00 92.75 813 LYS A C 1
ATOM 6331 O O . LYS A 1 813 ? 20.229 -33.335 -8.917 1.00 92.75 813 LYS A O 1
ATOM 6336 N N . THR A 1 814 ? 19.533 -34.846 -10.411 1.00 92.00 814 THR A N 1
ATOM 6337 C CA . THR A 1 814 ? 18.798 -33.895 -11.249 1.00 92.00 814 THR A CA 1
ATOM 6338 C C . THR A 1 814 ? 17.404 -34.423 -11.552 1.00 92.00 814 THR A C 1
ATOM 6340 O O . THR A 1 814 ? 17.256 -35.596 -11.913 1.00 92.00 814 THR A O 1
ATOM 6343 N N . ALA A 1 815 ? 16.405 -33.548 -11.467 1.00 94.38 815 ALA A N 1
ATOM 6344 C CA . ALA A 1 815 ? 15.072 -33.768 -12.011 1.00 94.38 815 ALA A CA 1
ATOM 6345 C C . ALA A 1 815 ? 14.868 -32.939 -13.281 1.00 94.38 815 ALA A C 1
ATOM 6347 O O . ALA A 1 815 ? 15.256 -31.776 -13.362 1.00 94.38 815 ALA A O 1
ATOM 6348 N N . SER A 1 816 ? 14.254 -33.549 -14.291 1.00 95.81 816 SER A N 1
ATOM 6349 C CA . SER A 1 816 ? 13.798 -32.866 -15.502 1.00 95.81 816 SER A CA 1
ATOM 6350 C C . SER A 1 816 ? 12.281 -32.757 -15.472 1.00 95.81 816 SER A C 1
ATOM 6352 O O . SER A 1 816 ? 11.595 -33.780 -15.449 1.00 95.81 816 SER A O 1
ATOM 6354 N N . VAL A 1 817 ? 11.771 -31.532 -15.482 1.00 96.12 817 VAL A N 1
ATOM 6355 C CA . VAL A 1 817 ? 10.344 -31.212 -15.415 1.00 96.12 817 VAL A CA 1
ATOM 6356 C C . VAL A 1 817 ? 9.860 -30.798 -16.799 1.00 96.12 817 VAL A C 1
ATOM 6358 O O . VAL A 1 817 ? 10.508 -30.008 -17.485 1.00 96.12 817 VAL A O 1
ATOM 6361 N N . SER A 1 818 ? 8.730 -31.349 -17.237 1.00 93.50 818 SER A N 1
ATOM 6362 C CA . SER A 1 818 ? 8.134 -31.008 -18.534 1.00 93.50 818 SER A CA 1
ATOM 6363 C C . SER A 1 818 ? 6.612 -31.047 -18.501 1.00 93.50 818 SER A C 1
ATOM 6365 O O . SER A 1 818 ? 6.022 -31.884 -17.822 1.00 93.50 818 SER A O 1
ATOM 6367 N N . GLY A 1 819 ? 5.977 -30.176 -19.276 1.00 88.00 819 GLY A N 1
ATOM 6368 C CA . GLY A 1 819 ? 4.525 -30.019 -19.306 1.00 88.00 819 GLY A CA 1
ATOM 6369 C C . GLY A 1 819 ? 4.038 -29.472 -20.644 1.00 88.00 819 GLY A C 1
ATOM 6370 O O . GLY A 1 819 ? 4.814 -28.906 -21.420 1.00 88.00 819 GLY A O 1
ATOM 6371 N N . SER A 1 820 ? 2.752 -29.679 -20.919 1.00 84.00 820 SER A N 1
ATOM 6372 C CA . SER A 1 820 ? 2.053 -29.175 -22.112 1.00 84.00 820 SER A CA 1
ATOM 6373 C C . SER A 1 820 ? 1.015 -28.096 -21.799 1.00 84.00 820 SER A C 1
ATOM 6375 O O . SER A 1 820 ? 0.358 -27.614 -22.715 1.00 84.00 820 SER A O 1
ATOM 6377 N N . ASP A 1 821 ? 0.834 -27.779 -20.522 1.00 87.06 821 ASP A N 1
ATOM 6378 C CA . ASP A 1 821 ? -0.065 -26.764 -19.984 1.00 87.06 821 ASP A CA 1
ATOM 6379 C C . ASP A 1 821 ? 0.528 -26.199 -18.682 1.00 87.06 821 ASP A C 1
ATOM 6381 O O . ASP A 1 821 ? 1.589 -26.637 -18.225 1.00 87.06 821 ASP A O 1
ATOM 6385 N N . ASN A 1 822 ? -0.143 -25.206 -18.101 1.00 87.38 822 ASN A N 1
ATOM 6386 C CA . ASN A 1 822 ? 0.353 -24.445 -16.952 1.00 87.38 822 ASN A CA 1
ATOM 6387 C C . ASN A 1 822 ? -0.114 -25.025 -15.602 1.00 87.38 822 ASN A C 1
ATOM 6389 O O . ASN A 1 822 ? -0.155 -24.317 -14.605 1.00 87.38 822 ASN A O 1
ATOM 6393 N N . PHE A 1 823 ? -0.465 -26.315 -15.566 1.00 90.38 823 PHE A N 1
ATOM 6394 C CA . PHE A 1 823 ? -0.923 -27.014 -14.365 1.00 90.38 823 PHE A CA 1
ATOM 6395 C C . PHE A 1 823 ? 0.239 -27.766 -13.695 1.00 90.38 823 PHE A C 1
ATOM 6397 O O . PHE A 1 823 ? 0.546 -28.909 -14.069 1.00 90.38 823 PHE A O 1
ATOM 6404 N N . LEU A 1 824 ? 0.898 -27.105 -12.729 1.00 90.56 824 LEU A N 1
ATOM 6405 C CA . LEU A 1 824 ? 2.169 -27.535 -12.121 1.00 90.56 824 LEU A CA 1
ATOM 6406 C C . LEU A 1 824 ? 2.141 -28.979 -11.615 1.00 90.56 824 LEU A C 1
ATOM 6408 O O . LEU A 1 824 ? 3.041 -29.761 -11.938 1.00 90.56 824 LEU A O 1
ATOM 6412 N N . PHE A 1 825 ? 1.111 -29.354 -10.854 1.00 90.69 825 PHE A N 1
ATOM 6413 C CA . PHE A 1 825 ? 1.021 -30.670 -10.212 1.00 90.69 825 PHE A CA 1
ATOM 6414 C C . PHE A 1 825 ? 1.119 -31.815 -11.227 1.00 90.69 825 PHE A C 1
ATOM 6416 O O . PHE A 1 825 ? 1.760 -32.841 -10.986 1.00 90.69 825 PHE A O 1
ATOM 6423 N N . THR A 1 826 ? 0.539 -31.622 -12.414 1.00 91.50 826 THR A N 1
ATOM 6424 C CA . THR A 1 826 ? 0.490 -32.623 -13.489 1.00 91.50 826 THR A CA 1
ATOM 6425 C C . THR A 1 826 ? 1.662 -32.571 -14.455 1.00 91.50 826 THR A C 1
ATOM 6427 O O . THR A 1 826 ? 1.670 -33.316 -15.440 1.00 91.50 826 THR A O 1
ATOM 6430 N N . TRP A 1 827 ? 2.685 -31.764 -14.186 1.00 93.38 827 TRP A N 1
ATOM 6431 C CA . TRP A 1 827 ? 3.924 -31.837 -14.947 1.00 93.38 827 TRP A CA 1
ATOM 6432 C C . TRP A 1 827 ? 4.612 -33.193 -14.758 1.00 93.38 827 TRP A C 1
ATOM 6434 O O . TRP A 1 827 ? 4.501 -33.872 -13.730 1.00 93.38 827 TRP A O 1
ATOM 6444 N N . ASN A 1 828 ? 5.283 -33.644 -15.810 1.00 93.25 828 ASN A N 1
ATOM 6445 C CA . ASN A 1 828 ? 6.054 -34.878 -15.818 1.00 93.25 828 ASN A CA 1
ATOM 6446 C C . ASN A 1 828 ? 7.411 -34.620 -15.180 1.00 93.25 828 ASN A C 1
ATOM 6448 O O . ASN A 1 828 ? 8.141 -33.740 -15.646 1.00 93.25 828 ASN A O 1
ATOM 6452 N N . VAL A 1 829 ? 7.776 -35.430 -14.188 1.00 96.38 829 VAL A N 1
ATOM 6453 C CA . VAL A 1 829 ? 9.090 -35.354 -13.548 1.00 96.38 829 VAL A CA 1
ATOM 6454 C C . VAL A 1 829 ? 9.895 -36.593 -13.905 1.00 96.38 829 VAL A C 1
ATOM 6456 O O . VAL A 1 829 ? 9.572 -37.709 -13.518 1.00 96.38 829 VAL A O 1
ATOM 6459 N N . ARG A 1 830 ? 10.992 -36.418 -14.639 1.00 94.69 830 ARG A N 1
ATOM 6460 C CA . ARG A 1 830 ? 11.969 -37.488 -14.868 1.00 94.69 830 ARG A CA 1
ATOM 6461 C C . ARG A 1 830 ? 13.133 -37.305 -13.912 1.00 94.69 830 ARG A C 1
ATOM 6463 O O . ARG A 1 830 ? 13.866 -36.328 -14.015 1.00 94.69 830 ARG A O 1
ATOM 6470 N N . SER A 1 831 ? 13.318 -38.258 -13.008 1.00 92.56 831 SER A N 1
ATOM 6471 C CA . SER A 1 831 ? 14.415 -38.265 -12.040 1.00 92.56 831 SER A CA 1
ATOM 6472 C C . SER A 1 831 ? 14.986 -39.671 -11.890 1.00 92.56 831 SER A C 1
ATOM 6474 O O . SER A 1 831 ? 14.309 -40.671 -12.137 1.00 92.56 831 SER A O 1
ATOM 6476 N N . ASN A 1 832 ? 16.251 -39.748 -11.480 1.00 86.12 832 ASN A N 1
ATOM 6477 C CA . ASN A 1 832 ? 16.891 -41.004 -11.095 1.00 86.12 832 ASN A CA 1
ATOM 6478 C C . ASN A 1 832 ? 16.729 -41.337 -9.606 1.00 86.12 832 ASN A C 1
ATOM 6480 O O . ASN A 1 832 ? 17.152 -42.419 -9.207 1.00 86.12 832 ASN A O 1
ATOM 6484 N N . VAL A 1 833 ? 16.100 -40.454 -8.827 1.00 92.25 833 VAL A N 1
ATOM 6485 C CA . VAL A 1 833 ? 15.740 -40.695 -7.424 1.00 92.25 833 VAL A CA 1
ATOM 6486 C C . VAL A 1 833 ? 14.636 -41.764 -7.362 1.00 92.25 833 VAL A C 1
ATOM 6488 O O . VAL A 1 833 ? 13.595 -41.577 -8.003 1.00 92.25 833 VAL A O 1
ATOM 6491 N N . PRO A 1 834 ? 14.830 -42.893 -6.649 1.00 90.38 834 PRO A N 1
ATOM 6492 C CA . PRO A 1 834 ? 13.842 -43.972 -6.572 1.00 90.38 834 PRO A CA 1
ATOM 6493 C C . PRO A 1 834 ? 12.470 -43.515 -6.065 1.00 90.38 834 PRO A C 1
ATOM 6495 O O . PRO A 1 834 ? 11.468 -43.825 -6.709 1.00 90.38 834 PRO A O 1
ATOM 6498 N N . LEU A 1 835 ? 12.434 -42.708 -4.996 1.00 91.00 835 LEU A N 1
ATOM 6499 C CA . LEU A 1 835 ? 11.190 -42.166 -4.434 1.00 91.00 835 LEU A CA 1
ATOM 6500 C C . LEU A 1 835 ? 10.425 -41.304 -5.446 1.00 91.00 835 LEU A C 1
ATOM 6502 O O . LEU A 1 835 ? 9.214 -41.446 -5.576 1.00 91.00 835 LEU A O 1
ATOM 6506 N N . GLN A 1 836 ? 11.119 -40.496 -6.261 1.00 94.31 836 GLN A N 1
ATOM 6507 C CA . GLN A 1 836 ? 10.455 -39.729 -7.321 1.00 94.31 836 GLN A CA 1
ATOM 6508 C C . GLN A 1 836 ? 9.804 -40.646 -8.362 1.00 94.31 836 GLN A C 1
ATOM 6510 O O . GLN A 1 836 ? 8.700 -40.365 -8.816 1.00 94.31 836 GLN A O 1
ATOM 6515 N N . LYS A 1 837 ? 10.467 -41.741 -8.763 1.00 92.69 837 LYS A N 1
ATOM 6516 C CA . LYS A 1 837 ? 9.896 -42.683 -9.745 1.00 92.69 837 LYS A CA 1
ATOM 6517 C C . LYS A 1 837 ? 8.637 -43.355 -9.211 1.00 92.69 837 LYS A C 1
ATOM 6519 O O . LYS A 1 837 ? 7.696 -43.581 -9.968 1.00 92.69 837 LYS A O 1
ATOM 6524 N N . GLU A 1 838 ? 8.626 -43.678 -7.924 1.00 92.75 838 GLU A N 1
ATOM 6525 C CA . GLU A 1 838 ? 7.452 -44.232 -7.264 1.00 92.75 838 GLU A CA 1
ATOM 6526 C C . GLU A 1 838 ? 6.323 -43.201 -7.143 1.00 92.75 838 GLU A C 1
ATOM 6528 O O . GLU A 1 838 ? 5.189 -43.502 -7.517 1.00 92.75 838 GLU A O 1
ATOM 6533 N N . ALA A 1 839 ? 6.631 -41.970 -6.728 1.00 92.81 839 ALA A N 1
ATOM 6534 C CA . ALA A 1 839 ? 5.668 -40.872 -6.674 1.00 92.81 839 ALA A CA 1
ATOM 6535 C C . ALA A 1 839 ? 5.032 -40.587 -8.044 1.00 92.81 839 ALA A C 1
ATOM 6537 O O . ALA A 1 839 ? 3.811 -40.440 -8.138 1.00 92.81 839 ALA A O 1
ATOM 6538 N N . GLU A 1 840 ? 5.825 -40.590 -9.123 1.00 94.38 840 GLU A N 1
ATOM 6539 C CA . GLU A 1 840 ? 5.292 -40.455 -10.482 1.00 94.38 840 GLU A CA 1
ATOM 6540 C C . GLU A 1 840 ? 4.385 -41.629 -10.865 1.00 94.38 840 GLU A C 1
ATOM 6542 O O . GLU A 1 840 ? 3.379 -41.390 -11.517 1.00 94.38 840 GLU A O 1
ATOM 6547 N N . ARG A 1 841 ? 4.654 -42.869 -10.425 1.00 93.62 841 ARG A N 1
ATOM 6548 C CA . ARG A 1 841 ? 3.770 -44.021 -10.699 1.00 93.62 841 ARG A CA 1
ATOM 6549 C C . ARG A 1 841 ? 2.384 -43.844 -10.073 1.00 93.62 841 ARG A C 1
ATOM 6551 O O . ARG A 1 841 ? 1.390 -44.170 -10.720 1.00 93.62 841 ARG A O 1
ATOM 6558 N N . TYR A 1 842 ? 2.312 -43.344 -8.839 1.00 93.56 842 TYR A N 1
ATOM 6559 C CA . TYR A 1 842 ? 1.030 -43.027 -8.202 1.00 93.56 842 TYR A CA 1
ATOM 6560 C C . TYR A 1 842 ? 0.334 -41.866 -8.907 1.00 93.56 842 TYR A C 1
ATOM 6562 O O . TYR A 1 842 ? -0.840 -41.983 -9.246 1.00 93.56 842 TYR A O 1
ATOM 6570 N N . LYS A 1 843 ? 1.065 -40.787 -9.211 1.00 93.31 843 LYS A N 1
ATOM 6571 C CA . LYS A 1 843 ? 0.513 -39.643 -9.944 1.00 93.31 843 LYS A CA 1
ATOM 6572 C C . LYS A 1 843 ? 0.006 -40.042 -11.333 1.00 93.31 843 LYS A C 1
ATOM 6574 O O . LYS A 1 843 ? -1.082 -39.634 -11.711 1.00 93.31 843 LYS A O 1
ATOM 6579 N N . ASP A 1 844 ? 0.745 -40.867 -12.072 1.00 94.06 844 ASP A N 1
ATOM 6580 C CA . ASP A 1 844 ? 0.392 -41.349 -13.415 1.00 94.06 844 ASP A CA 1
ATOM 6581 C C . ASP A 1 844 ? -0.902 -42.165 -13.436 1.00 94.06 844 ASP A C 1
ATOM 6583 O O . ASP A 1 844 ? -1.663 -42.071 -14.399 1.00 94.06 844 ASP A O 1
ATOM 6587 N N . ASN A 1 845 ? -1.183 -42.920 -12.369 1.00 95.06 845 ASN A N 1
ATOM 6588 C CA . ASN A 1 845 ? -2.403 -43.722 -12.230 1.00 95.06 845 ASN A CA 1
ATOM 6589 C C . ASN A 1 845 ? -3.689 -42.875 -12.231 1.00 95.06 845 ASN A C 1
ATOM 6591 O O . ASN A 1 845 ? -4.757 -43.376 -12.585 1.00 95.06 845 ASN A O 1
ATOM 6595 N N . VAL A 1 846 ? -3.579 -41.604 -11.835 1.00 95.44 846 VAL A N 1
ATOM 6596 C CA . VAL A 1 846 ? -4.699 -40.665 -11.651 1.00 95.44 846 VAL A CA 1
ATOM 6597 C C . VAL A 1 846 ? -4.408 -39.280 -12.259 1.00 95.44 846 VAL A C 1
ATOM 6599 O O . VAL A 1 846 ? -5.011 -38.269 -11.897 1.00 95.44 846 VAL A O 1
ATOM 6602 N N . ARG A 1 847 ? -3.448 -39.196 -13.197 1.00 93.44 847 ARG A N 1
ATOM 6603 C CA . ARG A 1 847 ? -2.956 -37.916 -13.748 1.00 93.44 847 ARG A CA 1
ATOM 6604 C C . ARG A 1 847 ? -4.056 -37.164 -14.493 1.00 93.44 847 ARG A C 1
ATOM 6606 O O . ARG A 1 847 ? -4.081 -35.936 -14.470 1.00 93.44 847 ARG A O 1
ATOM 6613 N N . ALA A 1 848 ? -4.945 -37.890 -15.169 1.00 93.31 848 ALA A N 1
ATOM 6614 C CA . ALA A 1 848 ? -6.055 -37.296 -15.906 1.00 93.31 848 ALA A CA 1
ATOM 6615 C C . ALA A 1 848 ? -7.066 -36.632 -14.959 1.00 93.31 848 ALA A C 1
ATOM 6617 O O . ALA A 1 848 ? -7.555 -35.543 -15.257 1.00 93.31 848 ALA A O 1
ATOM 6618 N N . GLU A 1 849 ? -7.333 -37.259 -13.816 1.00 95.38 849 GLU A N 1
ATOM 6619 C CA . GLU A 1 849 ? -8.223 -36.759 -12.775 1.00 95.38 849 GLU A CA 1
ATOM 6620 C C . GLU A 1 849 ? -7.633 -35.516 -12.099 1.00 95.38 849 GLU A C 1
ATOM 6622 O O . GLU A 1 849 ? -8.295 -34.484 -12.085 1.00 95.38 849 GLU A O 1
ATOM 6627 N N . TYR A 1 850 ? -6.360 -35.544 -11.683 1.00 92.06 850 TYR A N 1
ATOM 6628 C CA . TYR A 1 850 ? -5.678 -34.354 -11.144 1.00 92.06 850 TYR A CA 1
ATOM 6629 C C . TYR A 1 850 ? -5.581 -33.201 -12.146 1.00 92.06 850 TYR A C 1
ATOM 6631 O O . TYR A 1 850 ? -5.620 -32.027 -11.775 1.00 92.06 850 TYR A O 1
ATOM 6639 N N . ARG A 1 851 ? -5.449 -33.509 -13.440 1.00 91.25 851 ARG A N 1
ATOM 6640 C CA . ARG A 1 851 ? -5.468 -32.480 -14.484 1.00 91.25 851 ARG A CA 1
ATOM 6641 C C . ARG A 1 851 ? -6.844 -31.835 -14.583 1.00 91.25 851 ARG A C 1
ATOM 6643 O O . ARG A 1 851 ? -6.933 -30.627 -14.760 1.00 91.25 851 ARG A O 1
ATOM 6650 N N . ARG A 1 852 ? -7.908 -32.634 -14.484 1.00 92.50 852 ARG A N 1
ATOM 6651 C CA . ARG A 1 852 ? -9.285 -32.138 -14.499 1.00 92.50 852 ARG A CA 1
ATOM 6652 C C . ARG A 1 852 ? -9.613 -31.348 -13.232 1.00 92.50 852 ARG A C 1
ATOM 6654 O O . ARG A 1 852 ? -10.270 -30.327 -13.356 1.00 92.50 852 ARG A O 1
ATOM 6661 N N . LEU A 1 853 ? -9.099 -31.758 -12.074 1.00 90.56 853 LEU A N 1
ATOM 6662 C CA . LEU A 1 853 ? -9.247 -31.028 -10.815 1.00 90.56 853 LEU A CA 1
ATOM 6663 C C . LEU A 1 853 ? -8.638 -29.620 -10.916 1.00 90.56 853 LEU A C 1
ATOM 6665 O O . LEU A 1 853 ? -9.347 -28.643 -10.747 1.00 90.56 853 LEU A O 1
ATOM 6669 N N . GLN A 1 854 ? -7.395 -29.495 -11.391 1.00 89.44 854 GLN A N 1
ATOM 6670 C CA . GLN A 1 854 ? -6.785 -28.172 -11.605 1.00 89.44 854 GLN A CA 1
ATOM 6671 C C . GLN A 1 854 ? -7.508 -27.324 -12.673 1.00 89.44 854 GLN A C 1
ATOM 6673 O O . GLN A 1 854 ? -7.477 -26.098 -12.624 1.00 89.44 854 GLN A O 1
ATOM 6678 N N . MET A 1 855 ? -8.170 -27.950 -13.655 1.00 88.88 855 MET A N 1
ATOM 6679 C CA . MET A 1 855 ? -9.035 -27.225 -14.597 1.00 88.88 855 MET A CA 1
ATOM 6680 C C . MET A 1 855 ? -10.309 -26.702 -13.936 1.00 88.88 855 MET A C 1
ATOM 6682 O O . MET A 1 855 ? -10.789 -25.638 -14.322 1.00 88.88 855 MET A O 1
ATOM 6686 N N . LEU A 1 856 ? -10.874 -27.462 -12.997 1.00 89.12 856 LEU A N 1
ATOM 6687 C CA . LEU A 1 856 ? -12.010 -27.033 -12.195 1.00 89.12 856 LEU A CA 1
ATOM 6688 C C . LEU A 1 856 ? -11.610 -25.875 -11.284 1.00 89.12 856 LEU A C 1
ATOM 6690 O O . LEU A 1 856 ? -12.309 -24.869 -11.318 1.00 89.12 856 LEU A O 1
ATOM 6694 N N . ASP A 1 857 ? -10.455 -25.955 -10.620 1.00 84.19 857 ASP A N 1
ATOM 6695 C CA . ASP A 1 857 ? -9.908 -24.869 -9.794 1.00 84.19 857 ASP A CA 1
ATOM 6696 C C . ASP A 1 857 ? -9.703 -23.591 -10.623 1.00 84.19 857 ASP A C 1
ATOM 6698 O O . ASP A 1 857 ? -10.171 -22.515 -10.261 1.00 84.19 857 ASP A O 1
ATOM 6702 N N . ALA A 1 858 ? -9.080 -23.701 -11.802 1.00 83.75 858 ALA A N 1
ATOM 6703 C CA . ALA A 1 858 ? -8.881 -22.556 -12.694 1.00 83.75 858 ALA A CA 1
ATOM 6704 C C . ALA A 1 858 ? -10.203 -21.988 -13.240 1.00 83.75 858 ALA A C 1
ATOM 6706 O O . ALA A 1 858 ? -10.328 -20.784 -13.467 1.00 83.75 858 ALA A O 1
ATOM 6707 N N . ARG A 1 859 ? -11.207 -22.842 -13.475 1.00 84.00 859 ARG A N 1
ATOM 6708 C CA . ARG A 1 859 ? -12.543 -22.409 -13.902 1.00 84.00 859 ARG A CA 1
ATOM 6709 C C . ARG A 1 859 ? -13.291 -21.725 -12.764 1.00 84.00 859 ARG A C 1
ATOM 6711 O O . ARG A 1 859 ? -13.968 -20.734 -13.012 1.00 84.00 859 ARG A O 1
ATOM 6718 N N . GLU A 1 860 ? -13.186 -22.253 -11.554 1.00 82.06 860 GLU A N 1
ATOM 6719 C CA . GLU A 1 860 ? -13.746 -21.658 -10.349 1.00 82.06 860 GLU A CA 1
ATOM 6720 C C . GLU A 1 860 ? -13.124 -20.282 -10.092 1.00 82.06 860 GLU A C 1
ATOM 6722 O O . GLU A 1 860 ? -13.850 -19.298 -9.957 1.00 82.06 860 GLU A O 1
ATOM 6727 N N . ASP A 1 861 ? -11.798 -20.170 -10.160 1.00 78.38 861 ASP A N 1
ATOM 6728 C CA . ASP A 1 861 ? -11.095 -18.894 -10.043 1.00 78.38 861 ASP A CA 1
ATOM 6729 C C . ASP A 1 861 ? -11.451 -17.926 -11.176 1.00 78.38 861 ASP A C 1
ATOM 6731 O O . ASP A 1 861 ? -11.621 -16.736 -10.934 1.00 78.38 861 ASP A O 1
ATOM 6735 N N . SER A 1 862 ? -11.663 -18.408 -12.405 1.00 77.62 862 SER A N 1
ATOM 6736 C CA . SER A 1 862 ? -12.183 -17.574 -13.497 1.00 77.62 862 SER A CA 1
ATOM 6737 C C . SER A 1 862 ? -13.595 -17.064 -13.206 1.00 77.62 862 SER A C 1
ATOM 6739 O O . SER A 1 862 ? -13.880 -15.904 -13.496 1.00 77.62 862 SER A O 1
ATOM 6741 N N . ILE A 1 863 ? -14.473 -17.891 -12.627 1.00 73.38 863 ILE A N 1
ATOM 6742 C CA . ILE A 1 863 ? -15.822 -17.476 -12.216 1.00 73.38 863 ILE A CA 1
ATOM 6743 C C . ILE A 1 863 ? -15.713 -16.395 -11.136 1.00 73.38 863 ILE A C 1
ATOM 6745 O O . ILE A 1 863 ? -16.342 -15.346 -11.260 1.00 73.38 863 ILE A O 1
ATOM 6749 N N . TYR A 1 864 ? -14.880 -16.595 -10.112 1.00 67.44 864 TYR A N 1
ATOM 6750 C CA . TYR A 1 864 ? -14.681 -15.595 -9.060 1.00 67.44 864 TYR A CA 1
ATOM 6751 C C . TYR A 1 864 ? -13.943 -14.340 -9.552 1.00 67.44 864 TYR A C 1
ATOM 6753 O O . TYR A 1 864 ? -14.240 -13.233 -9.109 1.00 67.44 864 TYR A O 1
ATOM 6761 N N . THR A 1 865 ? -13.043 -14.465 -10.523 1.00 66.44 865 THR A N 1
ATOM 6762 C CA . THR A 1 865 ? -12.326 -13.341 -11.138 1.00 66.44 865 THR A CA 1
ATOM 6763 C C . THR A 1 865 ? -13.239 -12.514 -12.036 1.00 66.44 865 THR A C 1
ATOM 6765 O O . THR A 1 865 ? -13.176 -11.287 -11.999 1.00 66.44 865 THR A O 1
ATOM 6768 N N . GLU A 1 866 ? -14.138 -13.134 -12.804 1.00 61.28 866 GLU A N 1
ATOM 6769 C CA . GLU A 1 866 ? -15.177 -12.403 -13.540 1.00 61.28 866 GLU A CA 1
ATOM 6770 C C . GLU A 1 866 ? -16.097 -11.620 -12.590 1.00 61.28 866 GLU A C 1
ATOM 6772 O O . GLU A 1 866 ? -16.452 -10.477 -12.897 1.00 61.28 866 GLU A O 1
ATOM 6777 N N . LEU A 1 867 ? -16.408 -12.178 -11.411 1.00 57.59 867 LEU A N 1
ATOM 6778 C CA . LEU A 1 867 ? -17.147 -11.471 -10.357 1.00 57.59 867 LEU A CA 1
ATOM 6779 C C . LEU A 1 867 ? -16.363 -10.270 -9.807 1.00 57.59 867 LEU A C 1
ATOM 6781 O O . LEU A 1 867 ? -16.954 -9.215 -9.583 1.00 57.59 867 LEU A O 1
ATOM 6785 N N . ARG A 1 868 ? -15.040 -10.398 -9.633 1.00 59.69 868 ARG A N 1
ATOM 6786 C CA . ARG A 1 868 ? -14.156 -9.301 -9.192 1.00 59.69 868 ARG A CA 1
ATOM 6787 C C . ARG A 1 868 ? -14.014 -8.195 -10.245 1.00 59.69 868 ARG A C 1
ATOM 6789 O O . ARG A 1 868 ? -13.972 -7.022 -9.887 1.00 59.69 868 ARG A O 1
ATOM 6796 N N . LYS A 1 869 ? -13.946 -8.553 -11.535 1.00 46.00 869 LYS A N 1
ATOM 6797 C CA . LYS A 1 869 ? -13.705 -7.615 -12.653 1.00 46.00 869 LYS A CA 1
ATOM 6798 C C . LYS A 1 869 ? -14.942 -6.832 -13.096 1.00 46.00 869 LYS A C 1
ATOM 6800 O O . LYS A 1 869 ? -14.795 -5.723 -13.598 1.00 46.00 869 LYS A O 1
ATOM 6805 N N . ASN A 1 870 ? -16.150 -7.366 -12.899 1.00 45.44 870 ASN A N 1
ATOM 6806 C CA . ASN A 1 870 ? -17.406 -6.698 -13.264 1.00 45.44 870 ASN A CA 1
ATOM 6807 C C . ASN A 1 870 ? -18.313 -6.439 -12.046 1.00 45.44 870 ASN A C 1
ATOM 6809 O O . ASN A 1 870 ? -19.449 -6.922 -12.020 1.00 45.44 870 ASN A O 1
ATOM 6813 N N . PRO A 1 871 ? -17.883 -5.633 -11.056 1.00 45.53 871 PRO A N 1
ATOM 6814 C CA . PRO A 1 871 ? -18.600 -5.457 -9.788 1.00 45.53 871 PRO A CA 1
ATOM 6815 C C . PRO A 1 871 ? -19.905 -4.630 -9.901 1.00 45.53 871 PRO A C 1
ATOM 6817 O O . PRO A 1 871 ? -20.387 -4.093 -8.910 1.00 45.53 871 PRO A O 1
ATOM 6820 N N . GLY A 1 872 ? -20.488 -4.495 -11.101 1.00 39.84 872 GLY A N 1
ATOM 6821 C CA . GLY A 1 872 ? -21.679 -3.679 -11.379 1.00 39.84 872 GLY A CA 1
ATOM 6822 C C . GLY A 1 872 ? -22.658 -4.251 -12.415 1.00 39.84 872 GLY A C 1
ATOM 6823 O O . GLY A 1 872 ? -23.611 -3.568 -12.785 1.00 39.84 872 GLY A O 1
ATOM 6824 N N . VAL A 1 873 ? -22.460 -5.484 -12.895 1.00 39.19 873 VAL A N 1
ATOM 6825 C CA . VAL A 1 873 ? -23.435 -6.172 -13.764 1.00 39.19 873 VAL A CA 1
ATOM 6826 C C . VAL A 1 873 ? -24.347 -7.038 -12.881 1.00 39.19 873 VAL A C 1
ATOM 6828 O O . VAL A 1 873 ? -23.817 -7.787 -12.061 1.00 39.19 873 VAL A O 1
ATOM 6831 N N . PRO A 1 874 ? -25.692 -6.994 -13.009 1.00 40.28 874 PRO A N 1
ATOM 6832 C CA . PRO A 1 874 ? -26.583 -7.894 -12.275 1.00 40.28 874 PRO A CA 1
ATOM 6833 C C . PRO A 1 874 ? -26.322 -9.349 -12.692 1.00 40.28 874 PRO A C 1
ATOM 6835 O O . PRO A 1 874 ? -26.852 -9.832 -13.692 1.00 40.28 874 PRO A O 1
ATOM 6838 N N . PHE A 1 875 ? -25.468 -10.045 -11.948 1.00 48.38 875 PHE A N 1
ATOM 6839 C CA . PHE A 1 875 ? -25.198 -11.464 -12.147 1.00 48.38 875 PHE A CA 1
ATOM 6840 C C . PHE A 1 875 ? -26.238 -12.303 -11.394 1.00 48.38 875 PHE A C 1
ATOM 6842 O O . PHE A 1 875 ? -26.567 -12.022 -10.241 1.00 48.38 875 PHE A O 1
ATOM 6849 N N . ASP A 1 876 ? -26.751 -13.362 -12.032 1.00 58.41 876 ASP A N 1
ATOM 6850 C CA . ASP A 1 876 ? -27.582 -14.373 -11.368 1.00 58.41 876 ASP A CA 1
ATOM 6851 C C . ASP A 1 876 ? -26.710 -15.122 -10.342 1.00 58.41 876 ASP A C 1
ATOM 6853 O O . ASP A 1 876 ? -26.062 -16.124 -10.651 1.00 58.41 876 ASP A O 1
ATOM 6857 N N . THR A 1 877 ? -26.666 -14.621 -9.106 1.00 59.94 877 THR A N 1
ATOM 6858 C CA . THR A 1 877 ? -25.921 -15.224 -7.987 1.00 59.94 877 THR A CA 1
ATOM 6859 C C . THR A 1 877 ? -26.355 -16.660 -7.715 1.00 59.94 877 THR A C 1
ATOM 6861 O O . THR A 1 877 ? -25.553 -17.465 -7.242 1.00 59.94 877 THR A O 1
ATOM 6864 N N . ALA A 1 878 ? -27.589 -17.031 -8.066 1.00 62.47 878 ALA A N 1
ATOM 6865 C CA . ALA A 1 878 ? -28.027 -18.412 -7.999 1.00 62.47 878 ALA A CA 1
ATOM 6866 C C . ALA A 1 878 ? -27.426 -19.247 -9.143 1.00 62.47 878 ALA A C 1
ATOM 6868 O O . ALA A 1 878 ? -27.085 -20.401 -8.907 1.00 62.47 878 ALA A O 1
ATOM 6869 N N . ALA A 1 879 ? -27.233 -18.704 -10.350 1.00 67.12 879 ALA A N 1
ATOM 6870 C CA . ALA A 1 879 ? -26.494 -19.386 -11.421 1.00 67.12 879 ALA A CA 1
ATOM 6871 C C . ALA A 1 879 ? -25.024 -19.588 -11.065 1.00 67.12 879 ALA A C 1
ATOM 6873 O O . ALA A 1 879 ? -24.521 -20.691 -11.251 1.00 67.12 879 ALA A O 1
ATOM 6874 N N . VAL A 1 880 ? -24.368 -18.572 -10.509 1.00 68.88 880 VAL A N 1
ATOM 6875 C CA . VAL A 1 880 ? -22.972 -18.656 -10.058 1.00 68.88 880 VAL A CA 1
ATOM 6876 C C . VAL A 1 880 ? -22.830 -19.683 -8.938 1.00 68.88 880 VAL A C 1
ATOM 6878 O O . VAL A 1 880 ? -22.003 -20.579 -9.045 1.00 68.88 880 VAL A O 1
ATOM 6881 N N . ARG A 1 881 ? -23.702 -19.654 -7.919 1.00 70.56 881 ARG A N 1
ATOM 6882 C CA . ARG A 1 881 ? -23.726 -20.683 -6.862 1.00 70.56 881 ARG A CA 1
ATOM 6883 C C . ARG A 1 881 ? -24.025 -22.076 -7.410 1.00 70.56 881 ARG A C 1
ATOM 6885 O O . ARG A 1 881 ? -23.428 -23.036 -6.949 1.00 70.56 881 ARG A O 1
ATOM 6892 N N . ARG A 1 882 ? -24.915 -22.208 -8.403 1.00 77.69 882 ARG A N 1
ATOM 6893 C CA . ARG A 1 882 ? -25.164 -23.489 -9.091 1.00 77.69 882 ARG A CA 1
ATOM 6894 C C . ARG A 1 882 ? -23.929 -23.969 -9.855 1.00 77.69 882 ARG A C 1
ATOM 6896 O O . ARG A 1 882 ? -23.678 -25.165 -9.872 1.00 77.69 882 ARG A O 1
ATOM 6903 N N . GLN A 1 883 ? -23.182 -23.066 -10.490 1.00 77.06 883 GLN A N 1
ATOM 6904 C CA . GLN A 1 883 ? -21.946 -23.400 -11.200 1.00 77.06 883 GLN A CA 1
ATOM 6905 C C . GLN A 1 883 ? -20.827 -23.786 -10.232 1.00 77.06 883 GLN A C 1
ATOM 6907 O O . GLN A 1 883 ? -20.209 -24.820 -10.449 1.00 77.06 883 GLN A O 1
ATOM 6912 N N . ALA A 1 884 ? -20.622 -23.021 -9.157 1.00 76.75 884 ALA A N 1
ATOM 6913 C CA . ALA A 1 884 ? -19.659 -23.334 -8.103 1.00 76.75 884 ALA A CA 1
ATOM 6914 C C . ALA A 1 884 ? -20.000 -24.667 -7.418 1.00 76.75 884 ALA A C 1
ATOM 6916 O O . ALA A 1 884 ? -19.160 -25.550 -7.366 1.00 76.75 884 ALA A O 1
ATOM 6917 N N . ALA A 1 885 ? -21.261 -24.891 -7.029 1.00 79.94 885 ALA A N 1
ATOM 6918 C CA . ALA A 1 885 ? -21.697 -26.167 -6.456 1.00 79.94 885 ALA A CA 1
ATOM 6919 C C . ALA A 1 885 ? -21.565 -27.345 -7.440 1.00 79.94 885 ALA A C 1
ATOM 6921 O O . ALA A 1 885 ? -21.308 -28.471 -7.028 1.00 79.94 885 ALA A O 1
ATOM 6922 N N . ALA A 1 886 ? -21.745 -27.111 -8.746 1.00 85.12 886 ALA A N 1
ATOM 6923 C CA . ALA A 1 886 ? -21.499 -28.136 -9.759 1.00 85.12 886 ALA A CA 1
ATOM 6924 C C . ALA A 1 886 ? -20.003 -28.444 -9.911 1.00 85.12 886 ALA A C 1
ATOM 6926 O O . ALA A 1 886 ? -19.653 -29.607 -10.093 1.00 85.12 886 ALA A O 1
ATOM 6927 N N . ILE A 1 887 ? -19.140 -27.425 -9.822 1.00 87.88 887 ILE A N 1
ATOM 6928 C CA . ILE A 1 887 ? -17.684 -27.588 -9.799 1.00 87.88 887 ILE A CA 1
ATOM 6929 C C . ILE A 1 887 ? -17.262 -28.359 -8.546 1.00 87.88 887 ILE A C 1
ATOM 6931 O O . ILE A 1 887 ? -16.579 -29.366 -8.689 1.00 87.88 887 ILE A O 1
ATOM 6935 N N . GLU A 1 888 ? -17.735 -27.966 -7.362 1.00 85.44 888 GLU A N 1
ATOM 6936 C CA . GLU A 1 888 ? -17.463 -28.652 -6.093 1.00 85.44 888 GLU A CA 1
ATOM 6937 C C . GLU A 1 888 ? -17.914 -30.118 -6.148 1.00 85.44 888 GLU A C 1
ATOM 6939 O O . GLU A 1 888 ? -17.155 -31.020 -5.812 1.00 85.44 888 GLU A O 1
ATOM 6944 N N . HIS A 1 889 ? -19.121 -30.389 -6.655 1.00 88.12 889 HIS A N 1
ATOM 6945 C CA . HIS A 1 889 ? -19.617 -31.758 -6.803 1.00 88.12 889 HIS A CA 1
ATOM 6946 C C . HIS A 1 889 ? -18.771 -32.598 -7.776 1.00 88.12 889 HIS A C 1
ATOM 6948 O O . HIS A 1 889 ? -18.566 -33.799 -7.565 1.00 88.12 889 HIS A O 1
ATOM 6954 N N . GLU A 1 890 ? -18.287 -31.987 -8.860 1.00 90.88 890 GLU A N 1
ATOM 6955 C CA . GLU A 1 890 ? -17.391 -32.643 -9.811 1.00 90.88 890 GLU A CA 1
ATOM 6956 C C . GLU A 1 890 ? -15.999 -32.875 -9.204 1.00 90.88 890 GLU A C 1
ATOM 6958 O O . GLU A 1 890 ? -15.436 -33.951 -9.404 1.00 90.88 890 GLU A O 1
ATOM 6963 N N . ALA A 1 891 ? -15.481 -31.922 -8.426 1.00 89.19 891 ALA A N 1
ATOM 6964 C CA . ALA A 1 891 ? -14.225 -32.030 -7.691 1.00 89.19 891 ALA A CA 1
ATOM 6965 C C . ALA A 1 891 ? -14.285 -33.152 -6.643 1.00 89.19 891 ALA A C 1
ATOM 6967 O O . ALA A 1 891 ? -13.466 -34.066 -6.706 1.00 89.19 891 ALA A O 1
ATOM 6968 N N . ASP A 1 892 ? -15.323 -33.184 -5.798 1.00 87.88 892 ASP A N 1
ATOM 6969 C CA . ASP A 1 892 ? -15.584 -34.267 -4.834 1.00 87.88 892 ASP A CA 1
ATOM 6970 C C . ASP A 1 892 ? -15.623 -35.643 -5.529 1.00 87.88 892 ASP A C 1
ATOM 6972 O O . ASP A 1 892 ? -15.092 -36.643 -5.035 1.00 87.88 892 ASP A O 1
ATOM 6976 N N . SER A 1 893 ? -16.256 -35.708 -6.708 1.00 91.50 893 SER A N 1
ATOM 6977 C CA . SER A 1 893 ? -16.330 -36.937 -7.505 1.00 91.50 893 SER A CA 1
ATOM 6978 C C . SER A 1 893 ? -14.959 -37.359 -8.047 1.00 91.50 893 SER A C 1
ATOM 6980 O O . SER A 1 893 ? -14.680 -38.556 -8.145 1.00 91.50 893 SER A O 1
ATOM 6982 N N . LEU A 1 894 ? -14.102 -36.404 -8.417 1.00 94.00 894 LEU A N 1
ATOM 6983 C CA . LEU A 1 894 ? -12.740 -36.672 -8.881 1.00 94.00 894 LEU A CA 1
ATOM 6984 C C . LEU A 1 894 ? -11.834 -37.107 -7.733 1.00 94.00 894 LEU A C 1
ATOM 6986 O O . LEU A 1 894 ? -11.133 -38.104 -7.897 1.00 94.00 894 LEU A O 1
ATOM 6990 N N . ASP A 1 895 ? -11.896 -36.438 -6.583 1.00 92.88 895 ASP A N 1
ATOM 6991 C CA . ASP A 1 895 ? -11.164 -36.817 -5.371 1.00 92.88 895 ASP A CA 1
ATOM 6992 C C . ASP A 1 895 ? -11.511 -38.241 -4.943 1.00 92.88 895 ASP A C 1
ATOM 6994 O O . ASP A 1 895 ? -10.620 -39.063 -4.720 1.00 92.88 895 ASP A O 1
ATOM 6998 N N . PHE A 1 896 ? -12.801 -38.592 -4.953 1.00 94.75 896 PHE A N 1
ATOM 6999 C CA . PHE A 1 896 ? -13.236 -39.963 -4.703 1.00 94.75 896 PHE A CA 1
ATOM 7000 C C . PHE A 1 896 ? -12.551 -40.971 -5.640 1.00 94.75 896 PHE A C 1
ATOM 7002 O O . PHE A 1 896 ? -12.009 -41.980 -5.185 1.00 94.75 896 PHE A O 1
ATOM 7009 N N . VAL A 1 897 ? -12.554 -40.703 -6.952 1.00 95.62 897 VAL A N 1
ATOM 7010 C CA . VAL A 1 897 ? -11.926 -41.582 -7.954 1.00 95.62 897 VAL A CA 1
ATOM 7011 C C . VAL A 1 897 ? -10.411 -41.653 -7.758 1.00 95.62 897 VAL A C 1
ATOM 7013 O O . VAL A 1 897 ? -9.830 -42.734 -7.898 1.00 95.62 897 VAL A O 1
ATOM 7016 N N . ILE A 1 898 ? -9.770 -40.531 -7.426 1.00 95.69 898 ILE A N 1
ATOM 7017 C CA . ILE A 1 898 ? -8.338 -40.446 -7.130 1.00 95.69 898 ILE A CA 1
ATOM 7018 C C . ILE A 1 898 ? -8.002 -41.357 -5.947 1.00 95.69 898 ILE A C 1
ATOM 7020 O O . ILE A 1 898 ? -7.108 -42.204 -6.062 1.00 95.69 898 ILE A O 1
ATOM 7024 N N . TYR A 1 899 ? -8.734 -41.239 -4.840 1.00 96.56 899 TYR A N 1
ATOM 7025 C CA . TYR A 1 899 ? -8.508 -42.039 -3.637 1.00 96.56 899 TYR A CA 1
ATOM 7026 C C . TYR A 1 899 ? -8.793 -43.521 -3.886 1.00 96.56 899 TYR A C 1
ATOM 7028 O O . TYR A 1 899 ? -7.944 -44.363 -3.591 1.00 96.56 899 TYR A O 1
ATOM 7036 N N . ASP A 1 900 ? -9.926 -43.860 -4.503 1.00 96.81 900 ASP A N 1
ATOM 7037 C CA . ASP A 1 900 ? -10.315 -45.248 -4.774 1.00 96.81 900 ASP A CA 1
ATOM 7038 C C . ASP A 1 900 ? -9.286 -45.979 -5.654 1.00 96.81 900 ASP A C 1
ATOM 7040 O O . ASP A 1 900 ? -8.821 -47.073 -5.304 1.00 96.81 900 ASP A O 1
ATOM 7044 N N . ARG A 1 901 ? -8.848 -45.345 -6.751 1.00 96.81 901 ARG A N 1
ATOM 7045 C CA . ARG A 1 901 ? -7.826 -45.908 -7.649 1.00 96.81 901 ARG A CA 1
ATOM 7046 C C . ARG A 1 901 ? -6.444 -45.968 -7.016 1.00 96.81 901 ARG A C 1
ATOM 7048 O O . ARG A 1 901 ? -5.663 -46.863 -7.346 1.00 96.81 901 ARG A O 1
ATOM 7055 N N . THR A 1 902 ? -6.119 -45.030 -6.132 1.00 96.56 902 THR A N 1
ATOM 7056 C CA . THR A 1 902 ? -4.862 -45.060 -5.373 1.00 96.56 902 THR A CA 1
ATOM 7057 C C . THR A 1 902 ? -4.862 -46.235 -4.393 1.00 96.56 902 THR A C 1
ATOM 7059 O O . THR A 1 902 ? -3.904 -47.010 -4.375 1.00 96.56 902 THR A O 1
ATOM 7062 N N . LEU A 1 903 ? -5.975 -46.470 -3.685 1.00 96.38 903 LEU A N 1
ATOM 7063 C CA . LEU A 1 903 ? -6.167 -47.642 -2.821 1.00 96.38 903 LEU A CA 1
ATOM 7064 C C . LEU A 1 903 ? -6.151 -48.976 -3.598 1.00 96.38 903 LEU A C 1
ATOM 7066 O O . LEU A 1 903 ? -5.726 -49.999 -3.055 1.00 96.38 903 LEU A O 1
ATOM 7070 N N . ASP A 1 904 ? -6.590 -49.006 -4.861 1.00 95.50 904 ASP A N 1
ATOM 7071 C CA . ASP A 1 904 ? -6.423 -50.179 -5.741 1.00 95.50 904 ASP A CA 1
ATOM 7072 C C . ASP A 1 904 ? -4.965 -50.403 -6.137 1.00 95.50 904 ASP A C 1
ATOM 7074 O O . ASP A 1 904 ? -4.491 -51.541 -6.200 1.00 95.50 904 ASP A O 1
ATOM 7078 N N . LEU A 1 905 ? -4.231 -49.324 -6.412 1.00 95.19 905 LEU A N 1
ATOM 7079 C CA . LEU A 1 905 ? -2.822 -49.421 -6.766 1.00 95.19 905 LEU A CA 1
ATOM 7080 C C . LEU A 1 905 ? -1.985 -49.914 -5.581 1.00 95.19 905 LEU A C 1
ATOM 7082 O O . LEU A 1 905 ? -1.103 -50.750 -5.787 1.00 95.19 905 LEU A O 1
ATOM 7086 N N . PHE A 1 906 ? -2.306 -49.481 -4.357 1.00 94.88 906 PHE A N 1
ATOM 7087 C CA . PHE A 1 906 ? -1.724 -50.004 -3.115 1.00 94.88 906 PHE A CA 1
ATOM 7088 C C . PHE A 1 906 ? -1.799 -51.523 -3.022 1.00 94.88 906 PHE A C 1
ATOM 7090 O O . PHE A 1 906 ? -0.851 -52.158 -2.561 1.00 94.88 906 PHE A O 1
ATOM 7097 N N . GLU A 1 907 ? -2.870 -52.134 -3.535 1.00 90.31 907 GLU A N 1
ATOM 7098 C CA . GLU A 1 907 ? -3.017 -53.585 -3.496 1.00 90.31 907 GLU A CA 1
ATOM 7099 C C . GLU A 1 907 ? -1.847 -54.304 -4.184 1.00 90.31 907 GLU A C 1
ATOM 7101 O O . GLU A 1 907 ? -1.358 -55.328 -3.697 1.00 90.31 907 GLU A O 1
ATOM 7106 N N . LYS A 1 908 ? -1.360 -53.709 -5.278 1.00 90.62 908 LYS A N 1
ATOM 7107 C CA . LYS A 1 908 ? -0.313 -54.225 -6.170 1.00 90.62 908 LYS A CA 1
ATOM 7108 C C . LYS A 1 908 ? 1.060 -53.598 -5.907 1.00 90.62 908 LYS A C 1
ATOM 7110 O O . LYS A 1 908 ? 1.988 -53.830 -6.684 1.00 90.62 908 LYS A O 1
ATOM 7115 N N . SER A 1 909 ? 1.190 -52.776 -4.870 1.00 91.69 909 SER A N 1
ATOM 7116 C CA . SER A 1 909 ? 2.430 -52.086 -4.510 1.00 91.69 909 SER A CA 1
ATOM 7117 C C . SER A 1 909 ? 3.043 -52.674 -3.241 1.00 91.69 909 SER A C 1
ATOM 7119 O O . SER A 1 909 ? 2.342 -53.161 -2.351 1.00 91.69 909 SER A O 1
ATOM 7121 N N . SER A 1 910 ? 4.371 -52.620 -3.157 1.00 90.44 910 SER A N 1
ATOM 7122 C CA . SER A 1 910 ? 5.087 -52.765 -1.889 1.00 90.44 910 SER A CA 1
ATOM 7123 C C . SER A 1 910 ? 4.869 -51.524 -1.022 1.00 90.44 910 SER A C 1
ATOM 7125 O O . SER A 1 910 ? 4.697 -50.431 -1.557 1.00 90.44 910 SER A O 1
ATOM 7127 N N . VAL A 1 911 ? 4.904 -51.695 0.300 1.00 92.44 911 VAL A N 1
ATOM 7128 C CA . VAL A 1 911 ? 4.881 -50.569 1.245 1.00 92.44 911 VAL A CA 1
ATOM 7129 C C . VAL A 1 911 ? 6.196 -49.786 1.140 1.00 92.44 911 VAL A C 1
ATOM 7131 O O . VAL A 1 911 ? 7.268 -50.387 1.051 1.00 92.44 911 VAL A O 1
ATOM 7134 N N . SER A 1 912 ? 6.085 -48.462 1.125 1.00 91.69 912 SER A N 1
ATOM 7135 C CA . SER A 1 912 ? 7.150 -47.459 1.008 1.00 91.69 912 SER A CA 1
ATOM 7136 C C . SER A 1 912 ? 6.705 -46.169 1.707 1.00 91.69 912 SER A C 1
ATOM 7138 O O . SER A 1 912 ? 5.535 -46.053 2.080 1.00 91.69 912 SER A O 1
ATOM 7140 N N . ASP A 1 913 ? 7.592 -45.178 1.817 1.00 89.56 913 ASP A N 1
ATOM 7141 C CA . ASP A 1 913 ? 7.230 -43.855 2.348 1.00 89.56 913 ASP A CA 1
ATOM 7142 C C . ASP A 1 913 ? 6.137 -43.193 1.492 1.00 89.56 913 ASP A C 1
ATOM 7144 O O . ASP A 1 913 ? 5.136 -42.729 2.017 1.00 89.56 913 ASP A O 1
ATOM 7148 N N . ILE A 1 914 ? 6.225 -43.303 0.159 1.00 92.31 914 ILE A N 1
ATOM 7149 C CA . ILE A 1 914 ? 5.201 -42.771 -0.758 1.00 92.31 914 ILE A CA 1
ATOM 7150 C C . ILE A 1 914 ? 3.840 -43.446 -0.554 1.00 92.31 914 ILE A C 1
ATOM 7152 O O . ILE A 1 914 ? 2.800 -42.792 -0.634 1.00 92.31 914 ILE A O 1
ATOM 7156 N N . TYR A 1 915 ? 3.826 -44.764 -0.330 1.00 94.31 915 TYR A N 1
ATOM 7157 C CA . TYR A 1 915 ? 2.596 -45.488 0.000 1.00 94.31 915 TYR A CA 1
ATOM 7158 C C . TYR A 1 915 ? 1.994 -44.940 1.295 1.00 94.31 915 TYR A C 1
ATOM 7160 O O . TYR A 1 915 ? 0.788 -44.704 1.360 1.00 94.31 915 TYR A O 1
ATOM 7168 N N . PHE A 1 916 ? 2.830 -44.779 2.321 1.00 94.38 916 PHE A N 1
ATOM 7169 C CA . PHE A 1 916 ? 2.409 -44.343 3.644 1.00 94.38 916 PHE A CA 1
ATOM 7170 C C . PHE A 1 916 ? 1.858 -42.914 3.616 1.00 94.38 916 PHE A C 1
ATOM 7172 O O . PHE A 1 916 ? 0.732 -42.711 4.066 1.00 94.38 916 PHE A O 1
ATOM 7179 N N . ASP A 1 917 ? 2.567 -41.977 2.982 1.00 91.25 917 ASP A N 1
ATOM 7180 C CA . ASP A 1 917 ? 2.141 -40.582 2.817 1.00 91.25 917 ASP A CA 1
ATOM 7181 C C . ASP A 1 917 ? 0.772 -40.499 2.135 1.00 91.25 917 ASP A C 1
ATOM 7183 O O . ASP A 1 917 ? -0.159 -39.870 2.631 1.00 91.25 917 ASP A O 1
ATOM 7187 N N . ARG A 1 918 ? 0.600 -41.219 1.020 1.00 94.31 918 ARG A N 1
ATOM 7188 C CA . ARG A 1 918 ? -0.660 -41.216 0.264 1.00 94.31 918 ARG A CA 1
ATOM 7189 C C . ARG A 1 918 ? -1.803 -41.878 1.025 1.00 94.31 918 ARG A C 1
ATOM 7191 O O . ARG A 1 918 ? -2.948 -41.455 0.887 1.00 94.31 918 ARG A O 1
ATOM 7198 N N . LEU A 1 919 ? -1.523 -42.922 1.806 1.00 96.19 919 LEU A N 1
ATOM 7199 C CA . LEU A 1 919 ? -2.528 -43.522 2.681 1.00 96.19 919 LEU A CA 1
ATOM 7200 C C . LEU A 1 919 ? -2.923 -42.552 3.798 1.00 96.19 919 LEU A C 1
ATOM 7202 O O . LEU A 1 919 ? -4.105 -42.492 4.130 1.00 96.19 919 LEU A O 1
ATOM 7206 N N . SER A 1 920 ? -1.966 -41.791 4.332 1.00 94.94 920 SER A N 1
ATOM 7207 C CA . SER A 1 920 ? -2.216 -40.745 5.323 1.00 94.94 920 SER A CA 1
ATOM 7208 C C . SER A 1 920 ? -3.120 -39.647 4.764 1.00 94.94 920 SER A C 1
ATOM 7210 O O . SER A 1 920 ? -4.162 -39.369 5.357 1.00 94.94 920 SER A O 1
ATOM 7212 N N . ASP A 1 921 ? -2.816 -39.133 3.565 1.00 93.06 921 ASP A N 1
ATOM 7213 C CA . ASP A 1 921 ? -3.646 -38.144 2.858 1.00 93.06 921 ASP A CA 1
ATOM 7214 C C . ASP A 1 921 ? -5.100 -38.641 2.708 1.00 93.06 921 ASP A C 1
ATOM 7216 O O . ASP A 1 921 ? -6.059 -37.938 3.032 1.00 93.06 921 ASP A O 1
ATOM 7220 N N . ILE A 1 922 ? -5.279 -39.889 2.257 1.00 96.44 922 ILE A N 1
ATOM 7221 C CA . ILE A 1 922 ? -6.605 -40.498 2.063 1.00 96.44 922 ILE A CA 1
ATOM 7222 C C . ILE A 1 922 ? -7.329 -40.696 3.399 1.00 96.44 922 ILE A C 1
ATOM 7224 O O . ILE A 1 922 ? -8.521 -40.400 3.505 1.00 96.44 922 ILE A O 1
ATOM 7228 N N . ALA A 1 923 ? -6.634 -41.208 4.416 1.00 96.56 923 ALA A N 1
ATOM 7229 C CA . ALA A 1 923 ? -7.205 -41.432 5.737 1.00 96.56 923 ALA A CA 1
ATOM 7230 C C . ALA A 1 923 ? -7.692 -40.117 6.345 1.00 96.56 923 ALA A C 1
ATOM 7232 O O . ALA A 1 923 ? -8.844 -40.047 6.772 1.00 96.56 923 ALA A O 1
ATOM 7233 N N . MET A 1 924 ? -6.868 -39.069 6.286 1.00 94.44 924 MET A N 1
ATOM 7234 C CA . MET A 1 924 ? -7.218 -37.721 6.722 1.00 94.44 924 MET A CA 1
ATOM 7235 C C . MET A 1 924 ? -8.523 -37.251 6.069 1.00 94.44 924 MET A C 1
ATOM 7237 O O . MET A 1 924 ? -9.452 -36.848 6.771 1.00 94.44 924 MET A O 1
ATOM 7241 N N . MET A 1 925 ? -8.652 -37.383 4.747 1.00 94.00 925 MET A N 1
ATOM 7242 C CA . MET A 1 925 ? -9.870 -36.981 4.036 1.00 94.00 925 MET A CA 1
ATOM 7243 C C . MET A 1 925 ? -11.095 -37.816 4.431 1.00 94.00 925 MET A C 1
ATOM 7245 O O . MET A 1 925 ? -12.185 -37.263 4.585 1.00 94.00 925 MET A O 1
ATOM 7249 N N . ILE A 1 926 ? -10.933 -39.120 4.677 1.00 95.00 926 ILE A N 1
ATOM 7250 C CA . ILE A 1 926 ? -12.001 -39.982 5.216 1.00 95.00 926 ILE A CA 1
ATOM 7251 C C . ILE A 1 926 ? -12.441 -39.516 6.611 1.00 95.00 926 ILE A C 1
ATOM 7253 O O . ILE A 1 926 ? -13.643 -39.437 6.866 1.00 95.00 926 ILE A O 1
ATOM 7257 N N . GLY A 1 927 ? -11.496 -39.183 7.492 1.00 92.81 927 GLY A N 1
ATOM 7258 C CA . GLY A 1 927 ? -11.782 -38.725 8.853 1.00 92.81 927 GLY A CA 1
ATOM 7259 C C . GLY A 1 927 ? -12.439 -37.344 8.901 1.00 92.81 927 GLY A C 1
ATOM 7260 O O . GLY A 1 927 ? -13.386 -37.134 9.660 1.00 92.81 927 GLY A O 1
ATOM 7261 N N . TYR A 1 928 ? -11.995 -36.411 8.052 1.00 89.81 928 TYR A N 1
ATOM 7262 C CA . TYR A 1 928 ? -12.585 -35.075 7.940 1.00 89.81 928 TYR A CA 1
ATOM 7263 C C . TYR A 1 928 ? -13.899 -35.049 7.172 1.00 89.81 928 TYR A C 1
ATOM 7265 O O . TYR A 1 928 ? -14.677 -34.127 7.387 1.00 89.81 928 TYR A O 1
ATOM 7273 N N . TYR A 1 929 ? -14.172 -36.004 6.282 1.00 91.00 929 TYR A N 1
ATOM 7274 C CA . TYR A 1 929 ? -15.407 -36.044 5.493 1.00 91.00 929 TYR A CA 1
ATOM 7275 C C . TYR A 1 929 ? -16.001 -37.457 5.415 1.00 91.00 929 TYR A C 1
ATOM 7277 O O . TYR A 1 929 ? -16.177 -37.995 4.318 1.00 91.00 929 TYR A O 1
ATOM 7285 N N . PRO A 1 930 ? -16.392 -38.054 6.559 1.00 91.00 930 PRO A N 1
ATOM 7286 C CA . PRO A 1 930 ? -16.883 -39.429 6.601 1.00 91.00 930 PRO A CA 1
ATOM 7287 C C . PRO A 1 930 ? -18.165 -39.631 5.783 1.00 91.00 930 PRO A C 1
ATOM 7289 O O . PRO A 1 930 ? -18.359 -40.708 5.227 1.00 91.00 930 PRO A O 1
ATOM 7292 N N . ASP A 1 931 ? -19.001 -38.600 5.634 1.00 87.94 931 ASP A N 1
ATOM 7293 C CA . ASP A 1 931 ? -20.206 -38.661 4.795 1.00 87.94 931 ASP A CA 1
ATOM 7294 C C . ASP A 1 931 ? -19.888 -38.679 3.286 1.00 87.94 931 ASP A C 1
ATOM 7296 O O . ASP A 1 931 ? -20.664 -39.234 2.509 1.00 87.94 931 ASP A O 1
ATOM 7300 N N . LYS A 1 932 ? -18.752 -38.093 2.864 1.00 89.44 932 LYS A N 1
ATOM 7301 C CA . LYS A 1 932 ? -18.314 -38.045 1.455 1.00 89.44 932 LYS A CA 1
ATOM 7302 C C . LYS A 1 932 ? -17.454 -39.261 1.089 1.00 89.44 932 LYS A C 1
ATOM 7304 O O . LYS A 1 932 ? -17.723 -39.942 0.104 1.00 89.44 932 LYS A O 1
ATOM 7309 N N . TYR A 1 933 ? -16.439 -39.561 1.903 1.00 94.19 933 TYR A N 1
ATOM 7310 C CA . TYR A 1 933 ? -15.403 -40.554 1.584 1.00 94.19 933 TYR A CA 1
ATOM 7311 C C . TYR A 1 933 ? -15.461 -41.820 2.448 1.00 94.19 933 TYR A C 1
ATOM 7313 O O . TYR A 1 933 ? -14.718 -42.767 2.199 1.00 94.19 933 TYR A O 1
ATOM 7321 N N . GLY A 1 934 ? -16.361 -41.899 3.434 1.00 93.00 934 GLY A N 1
ATOM 7322 C CA . GLY A 1 934 ? -16.424 -43.018 4.383 1.00 93.00 934 GLY A CA 1
ATOM 7323 C C . GLY A 1 934 ? -16.675 -44.390 3.756 1.00 93.00 934 GLY A C 1
ATOM 7324 O O . GLY A 1 934 ? -16.309 -45.401 4.349 1.00 93.00 934 GLY A O 1
ATOM 7325 N N . VAL A 1 935 ? -17.225 -44.460 2.540 1.00 94.75 935 VAL A N 1
ATOM 7326 C CA . VAL A 1 935 ? -17.364 -45.733 1.807 1.00 94.75 935 VAL A CA 1
ATOM 7327 C C . VAL A 1 935 ? -16.008 -46.353 1.429 1.00 94.75 935 VAL A C 1
ATOM 7329 O O . VAL A 1 935 ? -15.934 -47.557 1.200 1.00 94.75 935 VAL A O 1
ATOM 7332 N N . LEU A 1 936 ? -14.928 -45.559 1.405 1.00 96.44 936 LEU A N 1
ATOM 7333 C CA . LEU A 1 936 ? -13.556 -46.022 1.169 1.00 96.44 936 LEU A CA 1
ATOM 7334 C C . LEU A 1 936 ? -12.865 -46.531 2.444 1.00 96.44 936 LEU A C 1
ATOM 7336 O O . LEU A 1 936 ? -11.788 -47.120 2.354 1.00 96.44 936 LEU A O 1
ATOM 7340 N N . ARG A 1 937 ? -13.468 -46.337 3.626 1.00 96.19 937 ARG A N 1
ATOM 7341 C CA . ARG A 1 937 ? -12.858 -46.630 4.934 1.00 96.19 937 ARG A CA 1
ATOM 7342 C C . ARG A 1 937 ? -12.398 -48.075 5.073 1.00 96.19 937 ARG A C 1
ATOM 7344 O O . ARG A 1 937 ? -11.247 -48.297 5.419 1.00 96.19 937 ARG A O 1
ATOM 7351 N N . GLU A 1 938 ? -13.253 -49.046 4.759 1.00 96.12 938 GLU A N 1
ATOM 7352 C CA . GLU A 1 938 ? -12.904 -50.474 4.848 1.00 96.12 938 GLU A CA 1
ATOM 7353 C C . GLU A 1 938 ? -11.709 -50.822 3.954 1.00 96.12 938 GLU A C 1
ATOM 7355 O O . GLU A 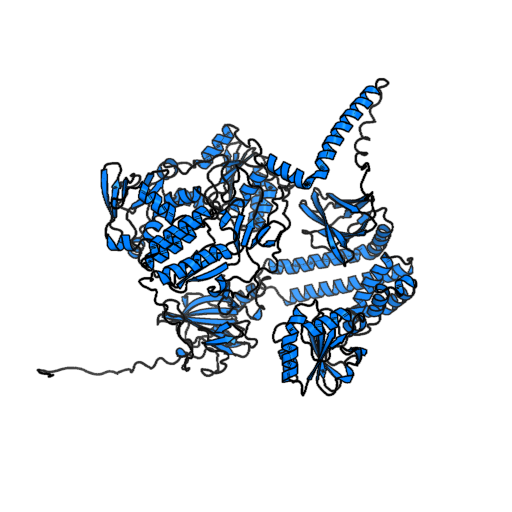1 938 ? -10.781 -51.521 4.359 1.00 96.12 938 GLU A O 1
ATOM 7360 N N . LYS A 1 939 ? -11.690 -50.262 2.740 1.00 96.81 939 LYS A N 1
ATOM 7361 C CA . LYS A 1 939 ? -10.587 -50.441 1.796 1.00 96.81 939 LYS A CA 1
ATOM 7362 C C . LYS A 1 939 ? -9.297 -49.827 2.346 1.00 96.81 939 LYS A C 1
ATOM 7364 O O . LYS A 1 939 ? -8.250 -50.465 2.280 1.00 96.81 939 LYS A O 1
ATOM 7369 N N . ALA A 1 940 ? -9.365 -48.626 2.918 1.00 97.06 940 ALA A N 1
ATOM 7370 C CA . ALA A 1 940 ? -8.226 -47.960 3.545 1.00 97.06 940 ALA A CA 1
ATOM 7371 C C . ALA A 1 940 ? -7.725 -48.693 4.805 1.00 97.06 940 ALA A C 1
ATOM 7373 O O . ALA A 1 940 ? -6.515 -48.825 4.976 1.00 97.06 940 ALA A O 1
ATOM 7374 N N . LEU A 1 941 ? -8.618 -49.243 5.636 1.00 97.12 941 LEU A N 1
ATOM 7375 C CA . LEU A 1 941 ? -8.273 -50.066 6.803 1.00 97.12 941 LEU A CA 1
ATOM 7376 C C . LEU A 1 941 ? -7.556 -51.361 6.401 1.00 97.12 941 LEU A C 1
ATOM 7378 O O . LEU A 1 941 ? -6.559 -51.725 7.026 1.00 97.12 941 LEU A O 1
ATOM 7382 N N . ASP A 1 942 ? -7.985 -52.023 5.323 1.00 96.00 942 ASP A N 1
ATOM 7383 C CA . ASP A 1 942 ? -7.246 -53.163 4.765 1.00 96.00 942 ASP A CA 1
ATOM 7384 C C . ASP A 1 942 ? -5.830 -52.748 4.321 1.00 96.00 942 ASP A C 1
ATOM 7386 O O . ASP A 1 942 ? -4.841 -53.417 4.639 1.00 96.00 942 ASP A O 1
ATOM 7390 N N . ARG A 1 943 ? -5.702 -51.589 3.655 1.00 96.38 943 ARG A N 1
ATOM 7391 C CA . ARG A 1 943 ? -4.398 -51.060 3.214 1.00 96.38 943 ARG A CA 1
ATOM 7392 C C . ARG A 1 943 ? -3.503 -50.667 4.387 1.00 96.38 943 ARG A C 1
ATOM 7394 O O . ARG A 1 943 ? -2.293 -50.884 4.306 1.00 96.38 943 ARG A O 1
ATOM 7401 N N . TYR A 1 944 ? -4.084 -50.158 5.467 1.00 96.31 944 TYR A N 1
ATOM 7402 C CA . TYR A 1 944 ? -3.412 -49.889 6.735 1.00 96.31 944 TYR A CA 1
ATOM 7403 C C . TYR A 1 944 ? -2.932 -51.182 7.414 1.00 96.31 944 TYR A C 1
ATOM 7405 O O . TYR A 1 944 ? -1.797 -51.264 7.883 1.00 96.31 944 TYR A O 1
ATOM 7413 N N . GLY A 1 945 ? -3.741 -52.246 7.387 1.00 94.94 945 GLY A N 1
ATOM 7414 C CA . GLY A 1 945 ? -3.392 -53.565 7.932 1.00 94.94 945 GLY A CA 1
ATOM 7415 C C . GLY A 1 945 ? -2.162 -54.218 7.283 1.00 94.94 945 GLY A C 1
ATOM 7416 O O . GLY A 1 945 ? -1.529 -55.088 7.885 1.00 94.94 945 GLY A O 1
ATOM 7417 N N . ARG A 1 946 ? -1.772 -53.771 6.084 1.00 94.12 946 ARG A N 1
ATOM 7418 C CA . ARG A 1 946 ? -0.561 -54.218 5.374 1.00 94.12 946 ARG A CA 1
ATOM 7419 C C . ARG A 1 946 ? 0.715 -53.487 5.793 1.00 94.12 946 ARG A C 1
ATOM 7421 O O . ARG A 1 946 ? 1.800 -53.949 5.438 1.00 94.12 946 ARG A O 1
ATOM 7428 N N . LEU A 1 947 ? 0.607 -52.361 6.500 1.00 95.25 947 LEU A N 1
ATOM 7429 C CA . LEU A 1 947 ? 1.771 -51.617 6.975 1.00 95.25 947 LEU A CA 1
ATOM 7430 C C . LEU A 1 947 ? 2.576 -52.469 7.977 1.00 95.25 947 LEU A C 1
ATOM 7432 O O . LEU A 1 947 ? 1.979 -53.079 8.863 1.00 95.25 947 LEU A O 1
ATOM 7436 N N . PRO A 1 948 ? 3.915 -52.532 7.873 1.00 94.81 948 PRO A N 1
ATOM 7437 C CA . PRO A 1 948 ? 4.758 -53.119 8.913 1.00 94.81 948 PRO A CA 1
ATOM 7438 C C . PRO A 1 948 ? 4.581 -52.414 10.266 1.00 94.81 948 PRO A C 1
ATOM 7440 O O . PRO A 1 948 ? 4.250 -51.229 10.303 1.00 94.81 948 PRO A O 1
ATOM 7443 N N . ASP A 1 949 ? 4.891 -53.107 11.366 1.00 92.75 949 ASP A N 1
ATOM 7444 C CA . ASP A 1 949 ? 4.750 -52.573 12.734 1.00 92.75 949 ASP A CA 1
ATOM 7445 C C . ASP A 1 949 ? 5.452 -51.219 12.914 1.00 92.75 949 ASP A C 1
ATOM 7447 O O . ASP A 1 949 ? 4.876 -50.306 13.489 1.00 92.75 949 ASP A O 1
ATOM 7451 N N . GLY A 1 950 ? 6.629 -51.025 12.306 1.00 91.88 950 GLY A N 1
ATOM 7452 C CA . GLY A 1 950 ? 7.351 -49.748 12.365 1.00 91.88 950 GLY A CA 1
ATOM 7453 C C . GLY A 1 950 ? 6.562 -48.537 11.843 1.00 91.88 950 GLY A C 1
ATOM 7454 O O . GLY A 1 950 ? 6.679 -47.464 12.423 1.00 91.88 950 GLY A O 1
ATOM 7455 N N . TYR A 1 951 ? 5.732 -48.711 10.806 1.00 92.19 951 TYR A N 1
ATOM 7456 C CA . TYR A 1 951 ? 4.853 -47.649 10.299 1.00 92.19 951 TYR A CA 1
ATOM 7457 C C . TYR A 1 951 ? 3.557 -47.530 11.098 1.00 92.19 951 TYR A C 1
ATOM 7459 O O . TYR A 1 951 ? 2.976 -46.460 11.117 1.00 92.19 951 TYR A O 1
ATOM 7467 N N . ARG A 1 952 ? 3.059 -48.605 11.722 1.00 93.56 952 ARG A N 1
ATOM 7468 C CA . ARG A 1 952 ? 1.819 -48.550 12.520 1.00 93.56 952 ARG A CA 1
ATOM 7469 C C . ARG A 1 952 ? 2.041 -47.983 13.915 1.00 93.56 952 ARG A C 1
ATOM 7471 O O . ARG A 1 952 ? 1.173 -47.296 14.442 1.00 93.56 952 ARG A O 1
ATOM 7478 N N . ASP A 1 953 ? 3.190 -48.286 14.506 1.00 91.38 953 ASP A N 1
ATOM 7479 C CA . ASP A 1 953 ? 3.505 -47.938 15.887 1.00 91.38 953 ASP A CA 1
ATOM 7480 C C . ASP A 1 953 ? 4.079 -46.521 16.026 1.00 91.38 953 ASP A C 1
ATOM 7482 O O . ASP A 1 953 ? 4.086 -45.976 17.142 1.00 91.38 953 ASP A O 1
ATOM 7486 N N . CYS A 1 954 ? 4.533 -45.915 14.922 1.00 90.12 954 CYS A N 1
ATOM 7487 C CA . CYS A 1 954 ? 4.955 -44.517 14.899 1.00 90.12 954 CYS A CA 1
ATOM 7488 C C . CYS A 1 954 ? 3.754 -43.567 15.112 1.00 90.12 954 CYS A C 1
ATOM 7490 O O . CYS A 1 954 ? 2.603 -43.969 14.900 1.00 90.12 954 CYS A O 1
ATOM 7492 N N . PRO A 1 955 ? 3.984 -42.329 15.593 1.00 87.25 955 PRO A N 1
ATOM 7493 C CA . PRO A 1 955 ? 2.914 -41.362 15.847 1.00 87.25 955 PRO A CA 1
ATOM 7494 C C . PRO A 1 955 ? 1.991 -41.145 14.642 1.00 87.25 955 PRO A C 1
ATOM 7496 O O . PRO A 1 955 ? 0.773 -41.228 14.788 1.00 87.25 955 PRO A O 1
ATOM 7499 N N . GLU A 1 956 ? 2.570 -40.983 13.456 1.00 88.50 956 GLU A N 1
ATOM 7500 C CA . GLU A 1 956 ? 1.857 -40.745 12.201 1.00 88.50 956 GLU A CA 1
ATOM 7501 C C . GLU A 1 956 ? 0.964 -41.945 11.859 1.00 88.50 956 GLU A C 1
ATOM 7503 O O . GLU A 1 956 ? -0.200 -41.793 11.509 1.00 88.50 956 GLU A O 1
ATOM 7508 N N . GLY A 1 957 ? 1.462 -43.171 12.046 1.00 93.19 957 GLY A N 1
ATOM 7509 C CA . GLY A 1 957 ? 0.698 -44.394 11.801 1.00 93.19 957 GLY A CA 1
ATOM 7510 C C . GLY A 1 957 ? -0.489 -44.572 12.732 1.00 93.19 957 GLY A C 1
ATOM 7511 O O . GLY A 1 957 ? -1.547 -45.057 12.323 1.00 93.19 957 GLY A O 1
ATOM 7512 N N . LYS A 1 958 ? -0.338 -44.174 13.995 1.00 93.31 958 LYS A N 1
ATOM 7513 C CA . LYS A 1 958 ? -1.451 -44.149 14.951 1.00 93.31 958 LYS A CA 1
ATOM 7514 C C . LYS A 1 958 ? -2.482 -43.105 14.551 1.00 93.31 958 LYS A C 1
ATOM 7516 O O . LYS A 1 958 ? -3.675 -43.369 14.670 1.00 93.31 958 LYS A O 1
ATOM 7521 N N . GLU A 1 959 ? -2.036 -41.960 14.048 1.00 92.06 959 GLU A N 1
ATOM 7522 C CA . GLU A 1 959 ? -2.914 -40.905 13.552 1.00 92.06 959 GLU A CA 1
ATOM 7523 C C . GLU A 1 959 ? -3.721 -41.359 12.328 1.00 92.06 959 GLU A C 1
ATOM 7525 O O . GLU A 1 959 ? -4.939 -41.193 12.313 1.00 92.06 959 GLU A O 1
ATOM 7530 N N . VAL A 1 960 ? -3.093 -42.049 11.365 1.00 95.44 960 VAL A N 1
ATOM 7531 C CA . VAL A 1 960 ? -3.791 -42.667 10.219 1.00 95.44 960 VAL A CA 1
ATOM 7532 C C . VAL A 1 960 ? -4.949 -43.550 10.689 1.00 95.44 960 VAL A C 1
ATOM 7534 O O . VAL A 1 960 ? -6.060 -43.454 10.167 1.00 95.44 960 VAL A O 1
ATOM 7537 N N . TYR A 1 961 ? -4.730 -44.382 11.710 1.00 95.38 961 TYR A N 1
ATOM 7538 C CA . TYR A 1 961 ? -5.801 -45.205 12.274 1.00 95.38 961 TYR A CA 1
ATOM 7539 C C . TYR A 1 961 ? -6.891 -44.371 12.961 1.00 95.38 961 TYR A C 1
ATOM 7541 O O . TYR A 1 961 ? -8.072 -44.688 12.830 1.00 95.38 961 TYR A O 1
ATOM 7549 N N . GLN A 1 962 ? -6.521 -43.298 13.666 1.00 94.38 962 GLN A N 1
ATOM 7550 C CA . GLN A 1 962 ? -7.481 -42.388 14.294 1.00 94.38 962 GLN A CA 1
ATOM 7551 C C . GLN A 1 962 ? -8.363 -41.666 13.271 1.00 94.38 962 GLN A C 1
ATOM 7553 O O . GLN A 1 962 ? -9.557 -41.519 13.508 1.00 94.38 962 GLN A O 1
ATOM 7558 N N . TYR A 1 963 ? -7.827 -41.263 12.118 1.00 95.06 963 TYR A N 1
ATOM 7559 C CA . TYR A 1 963 ? -8.651 -40.723 11.036 1.00 95.06 963 TYR A CA 1
ATOM 7560 C C . TYR A 1 963 ? -9.654 -41.763 10.517 1.00 95.06 963 TYR A C 1
ATOM 7562 O O . TYR A 1 963 ? -10.835 -41.464 10.328 1.00 95.06 963 TYR A O 1
ATOM 7570 N N . LEU A 1 964 ? -9.199 -43.005 10.323 1.00 95.25 964 LEU A N 1
ATOM 7571 C CA . LEU A 1 964 ? -10.039 -44.092 9.816 1.00 95.25 964 LEU A CA 1
ATOM 7572 C C . LEU A 1 964 ? -11.088 -44.573 10.829 1.00 95.25 964 LEU A C 1
ATOM 7574 O O . LEU A 1 964 ? -12.107 -45.118 10.407 1.00 95.25 964 LEU A O 1
ATOM 7578 N N . SER A 1 965 ? -10.884 -44.362 12.132 1.00 92.88 965 SER A N 1
ATOM 7579 C CA . SER A 1 965 ? -11.829 -44.776 13.178 1.00 92.88 965 SER A CA 1
ATOM 7580 C C . SER A 1 965 ? -13.035 -43.842 13.335 1.00 92.88 965 SER A C 1
ATOM 7582 O O . SER A 1 965 ? -14.011 -44.209 13.990 1.00 92.88 965 SER A O 1
ATOM 7584 N N . VAL A 1 966 ? -13.016 -42.659 12.710 1.00 91.50 966 VAL A N 1
ATOM 7585 C CA . VAL A 1 966 ? -14.153 -41.729 12.711 1.00 91.50 966 VAL A CA 1
ATOM 7586 C C . VAL A 1 966 ? -15.217 -42.236 11.742 1.00 91.50 966 VAL A C 1
ATOM 7588 O O . VAL A 1 966 ? -15.103 -42.066 10.528 1.00 91.50 966 VAL A O 1
ATOM 7591 N N . GLU A 1 967 ? -16.270 -42.866 12.259 1.00 86.44 967 GLU A N 1
ATOM 7592 C CA . GLU A 1 967 ? -17.375 -43.376 11.435 1.00 86.44 967 GLU A CA 1
ATOM 7593 C C . GLU A 1 967 ? -18.361 -42.281 11.020 1.00 86.44 967 GLU A C 1
ATOM 7595 O O . GLU A 1 967 ? -18.785 -42.232 9.863 1.00 86.44 967 GLU A O 1
ATOM 7600 N N . LYS A 1 968 ? -18.719 -41.403 11.962 1.00 88.06 968 LYS A N 1
ATOM 7601 C CA . LYS A 1 968 ? -19.724 -40.351 11.790 1.00 88.06 968 LYS A CA 1
ATOM 7602 C C . LYS A 1 968 ? -19.395 -39.155 12.684 1.00 88.06 968 LYS A C 1
ATOM 7604 O O . LYS A 1 968 ? -18.841 -39.325 13.766 1.00 88.06 968 LYS A O 1
ATOM 7609 N N . ARG A 1 969 ? -19.796 -37.959 12.247 1.00 91.50 969 ARG A N 1
ATOM 7610 C CA . ARG A 1 969 ? -19.728 -36.732 13.047 1.00 91.50 969 ARG A CA 1
ATOM 7611 C C . ARG A 1 969 ? -21.018 -36.472 13.814 1.00 91.50 969 ARG A C 1
ATOM 7613 O O . ARG A 1 969 ? -22.108 -36.726 13.293 1.00 91.50 969 ARG A O 1
ATOM 7620 N N . VAL A 1 970 ? -20.886 -35.948 15.028 1.00 91.69 970 VAL A N 1
ATOM 7621 C CA . VAL A 1 970 ? -22.022 -35.423 15.787 1.00 91.69 970 VAL A CA 1
ATOM 7622 C C . VAL A 1 970 ? -22.424 -34.051 15.254 1.00 91.69 970 VAL A C 1
ATOM 7624 O O . VAL A 1 970 ? -21.596 -33.279 14.774 1.00 91.69 970 VAL A O 1
ATOM 7627 N N . LYS A 1 971 ? -23.715 -33.750 15.329 1.00 91.69 971 LYS A N 1
ATOM 7628 C CA . LYS A 1 971 ? -24.302 -32.467 14.925 1.00 91.69 971 LYS A CA 1
ATOM 7629 C C . LYS A 1 971 ? -25.392 -32.056 15.915 1.00 91.69 971 LYS A C 1
ATOM 7631 O O . LYS A 1 971 ? -25.854 -32.912 16.674 1.00 91.69 971 LYS A O 1
ATOM 7636 N N . PRO A 1 972 ? -25.853 -30.793 15.898 1.00 94.62 972 PRO A N 1
ATOM 7637 C CA . PRO A 1 972 ? -27.015 -30.398 16.681 1.00 94.62 972 PRO A CA 1
ATOM 7638 C C . PRO A 1 972 ? -28.201 -31.354 16.468 1.00 94.62 972 PRO A C 1
ATOM 7640 O O . PRO A 1 972 ? -28.539 -31.711 15.336 1.00 94.62 972 PRO A O 1
ATOM 7643 N N . GLY A 1 973 ? -28.795 -31.802 17.573 1.00 94.81 973 GLY A N 1
ATOM 7644 C CA . GLY A 1 973 ? -29.830 -32.833 17.645 1.00 94.81 973 GLY A CA 1
ATOM 7645 C C . GLY A 1 973 ? -29.322 -34.242 17.982 1.00 94.81 973 GLY A C 1
ATOM 7646 O O . GLY A 1 973 ? -30.116 -35.063 18.442 1.00 94.81 973 GLY A O 1
ATOM 7647 N N . ASP A 1 974 ? -28.030 -34.535 17.805 1.00 95.94 974 ASP A N 1
ATOM 7648 C CA . ASP A 1 974 ? -27.438 -35.809 18.228 1.00 95.94 974 ASP A CA 1
ATOM 7649 C C . ASP A 1 974 ? -27.091 -35.788 19.734 1.00 95.94 974 ASP A C 1
ATOM 7651 O O . ASP A 1 974 ? -26.911 -34.731 20.348 1.00 95.94 974 ASP A O 1
ATOM 7655 N N . ARG A 1 975 ? -26.973 -36.974 20.351 1.00 95.88 975 ARG A N 1
ATOM 7656 C CA . ARG A 1 975 ? -26.376 -37.088 21.693 1.00 95.88 975 ARG A CA 1
ATOM 7657 C C . ARG A 1 975 ? -24.878 -36.796 21.611 1.00 95.88 975 ARG A C 1
ATOM 7659 O O . ARG A 1 975 ? -24.229 -37.224 20.658 1.00 95.88 975 ARG A O 1
ATOM 7666 N N . PHE A 1 976 ? -24.335 -36.110 22.616 1.00 95.06 976 PHE A N 1
ATOM 7667 C CA . PHE A 1 976 ? -22.891 -35.864 22.688 1.00 95.06 976 PHE A CA 1
ATOM 7668 C C . PHE A 1 976 ? -22.103 -37.183 22.782 1.00 95.06 976 PHE A C 1
ATOM 7670 O O . PHE A 1 976 ? -22.607 -38.190 23.292 1.00 95.06 976 PHE A O 1
ATOM 7677 N N . VAL A 1 977 ? -20.860 -37.166 22.302 1.00 93.88 977 VAL A N 1
ATOM 7678 C CA . VAL A 1 977 ? -19.921 -38.287 22.441 1.00 93.88 977 VAL A CA 1
ATOM 7679 C C . VAL A 1 977 ? -19.026 -38.031 23.644 1.00 93.88 977 VAL A C 1
ATOM 7681 O O . VAL A 1 977 ? -18.342 -37.012 23.720 1.00 93.88 977 VAL A O 1
ATOM 7684 N N . ASP A 1 978 ? -19.053 -38.951 24.599 1.00 93.88 978 ASP A N 1
ATOM 7685 C CA . ASP A 1 978 ? -18.255 -38.838 25.815 1.00 93.88 978 ASP A CA 1
ATOM 7686 C C . ASP A 1 978 ? -16.782 -39.199 25.563 1.00 93.88 978 ASP A C 1
ATOM 7688 O O . ASP A 1 978 ? -16.441 -39.842 24.568 1.00 93.88 978 ASP A O 1
ATOM 7692 N N . GLY A 1 979 ? -15.904 -38.794 26.475 1.00 90.88 979 GLY A N 1
ATOM 7693 C CA . GLY A 1 979 ? -14.478 -39.107 26.425 1.00 90.88 979 GLY A CA 1
ATOM 7694 C C . GLY A 1 979 ? -13.827 -38.951 27.793 1.00 90.88 979 GLY A C 1
ATOM 7695 O O . GLY A 1 979 ? -14.296 -38.161 28.606 1.00 90.88 979 GLY A O 1
ATOM 7696 N N . GLU A 1 980 ? -12.768 -39.719 28.050 1.00 93.25 980 GLU A N 1
ATOM 7697 C CA . GLU A 1 980 ? -11.967 -39.635 29.275 1.00 93.25 980 GLU A CA 1
ATOM 7698 C C . GLU A 1 980 ? -10.711 -38.797 29.026 1.00 93.25 980 GLU A C 1
ATOM 7700 O O . GLU A 1 980 ? -9.891 -39.130 28.170 1.00 93.25 980 GLU A O 1
ATOM 7705 N N . PHE A 1 981 ? -10.549 -37.721 29.795 1.00 95.25 981 PHE A N 1
ATOM 7706 C CA . PHE A 1 981 ? -9.482 -36.742 29.600 1.00 95.25 981 PHE A CA 1
ATOM 7707 C C . PHE A 1 981 ? -8.760 -36.431 30.904 1.00 95.25 981 PHE A C 1
ATOM 7709 O O . PHE A 1 981 ? -9.350 -36.474 31.988 1.00 95.25 981 PHE A O 1
ATOM 7716 N N . ALA A 1 982 ? -7.475 -36.095 30.799 1.00 93.50 982 ALA A N 1
ATOM 7717 C CA . ALA A 1 982 ? -6.717 -35.605 31.942 1.00 93.50 982 ALA A CA 1
ATOM 7718 C C . ALA A 1 982 ? -7.260 -34.237 32.380 1.00 93.50 982 ALA A C 1
ATOM 7720 O O . ALA A 1 982 ? -7.528 -33.381 31.541 1.00 93.50 982 ALA A O 1
ATOM 7721 N N . ASP A 1 983 ? -7.400 -34.043 33.687 1.00 92.44 983 ASP A N 1
ATOM 7722 C CA . ASP A 1 983 ? -7.808 -32.796 34.340 1.00 92.44 983 ASP A CA 1
ATOM 7723 C C . ASP A 1 983 ? -6.573 -32.062 34.891 1.00 92.44 983 ASP A C 1
ATOM 7725 O O . ASP A 1 983 ? -5.537 -32.675 35.177 1.00 92.44 983 ASP A O 1
ATOM 7729 N N . ILE A 1 984 ? -6.671 -30.745 35.067 1.00 89.62 984 ILE A N 1
ATOM 7730 C CA . ILE A 1 984 ? -5.562 -29.873 35.478 1.00 89.62 984 ILE A CA 1
ATOM 7731 C C . ILE A 1 984 ? -4.948 -30.301 36.823 1.00 89.62 984 ILE A C 1
ATOM 7733 O O . ILE A 1 984 ? -3.747 -30.159 37.048 1.00 89.62 984 ILE A O 1
ATOM 7737 N N . GLY A 1 985 ? -5.767 -30.897 37.699 1.00 83.75 985 GLY A N 1
ATOM 7738 C CA . GLY A 1 985 ? -5.364 -31.451 38.995 1.00 83.75 985 GLY A CA 1
ATOM 7739 C C . GLY A 1 985 ? -4.677 -32.822 38.934 1.00 83.75 985 GLY A C 1
ATOM 7740 O O . GLY A 1 985 ? -4.368 -33.382 39.984 1.00 83.75 985 GLY A O 1
ATOM 7741 N N . GLY A 1 986 ? -4.453 -33.384 37.741 1.00 81.31 986 GLY A N 1
ATOM 7742 C CA . GLY A 1 986 ? -3.798 -34.683 37.535 1.00 81.31 986 GLY A CA 1
ATOM 7743 C C . GLY A 1 986 ? -4.715 -35.908 37.644 1.00 81.31 986 GLY A C 1
ATOM 7744 O O . GLY A 1 986 ? -4.222 -37.032 37.596 1.00 81.31 986 GLY A O 1
ATOM 7745 N N . GLY A 1 987 ? -6.028 -35.708 37.799 1.00 88.88 987 GLY A N 1
ATOM 7746 C CA . GLY A 1 987 ? -7.038 -36.769 37.708 1.00 88.88 987 GLY A CA 1
ATOM 7747 C C . GLY A 1 987 ? -7.536 -36.991 36.275 1.00 88.88 987 GLY A C 1
ATOM 7748 O O . GLY A 1 987 ? -7.098 -36.315 35.348 1.00 88.88 987 GLY A O 1
ATOM 7749 N N . THR A 1 988 ? -8.491 -37.905 36.107 1.00 92.00 988 THR A N 1
ATOM 7750 C CA . THR A 1 988 ? -9.205 -38.136 34.840 1.00 92.00 988 THR A CA 1
ATOM 7751 C C . THR A 1 988 ? -10.678 -37.779 35.022 1.00 92.00 988 THR A C 1
ATOM 7753 O O . THR A 1 988 ? -11.266 -38.125 36.050 1.00 92.00 988 THR A O 1
ATOM 7756 N N . ARG A 1 989 ? -11.280 -37.091 34.048 1.00 94.88 989 ARG A N 1
ATOM 7757 C CA . ARG A 1 989 ? -12.712 -36.753 34.036 1.00 94.88 989 ARG A CA 1
ATOM 7758 C C . ARG A 1 989 ? -13.354 -37.068 32.693 1.00 94.88 989 ARG A C 1
ATOM 7760 O O . ARG A 1 989 ? -12.677 -37.088 31.670 1.00 94.88 989 ARG A O 1
ATOM 7767 N N . THR A 1 990 ? -14.669 -37.269 32.724 1.00 94.75 990 THR A N 1
ATOM 7768 C CA . THR A 1 990 ? -15.510 -37.418 31.534 1.00 94.75 990 THR A CA 1
ATOM 7769 C C . THR A 1 990 ? -16.348 -36.173 31.284 1.00 94.75 990 THR A C 1
ATOM 7771 O O . THR A 1 990 ? -16.671 -35.445 32.228 1.00 94.75 990 THR A O 1
ATOM 7774 N N . ILE A 1 991 ? -16.767 -35.943 30.038 1.00 94.44 991 ILE A N 1
ATOM 7775 C CA . ILE A 1 991 ? -17.720 -34.868 29.711 1.00 94.44 991 ILE A CA 1
ATOM 7776 C C . ILE A 1 991 ? -19.065 -35.147 30.390 1.00 94.44 991 ILE A C 1
ATOM 7778 O O . ILE A 1 991 ? -19.680 -34.240 30.950 1.00 94.44 991 ILE A O 1
ATOM 7782 N N . SER A 1 992 ? -19.481 -36.418 30.440 1.00 94.75 992 SER A N 1
ATOM 7783 C CA . SER A 1 992 ? -20.705 -36.840 31.137 1.00 94.75 992 SER A CA 1
ATOM 7784 C C . SER A 1 992 ? -20.754 -36.445 32.615 1.00 94.75 992 SER A C 1
ATOM 7786 O O . SER A 1 992 ? -21.845 -36.252 33.151 1.00 94.75 992 SER A O 1
ATOM 7788 N N . SER A 1 993 ? -19.600 -36.281 33.274 1.00 94.56 993 SER A N 1
ATOM 7789 C CA . SER A 1 993 ? -19.535 -35.885 34.686 1.00 94.56 993 SER A CA 1
ATOM 7790 C C . SER A 1 993 ? -20.012 -34.451 34.961 1.00 94.56 993 SER A C 1
ATOM 7792 O O . SER A 1 993 ? -20.256 -34.117 36.120 1.00 94.56 993 SER A O 1
ATOM 7794 N N . PHE A 1 994 ? -20.184 -33.633 33.916 1.00 93.94 994 PHE A N 1
ATOM 7795 C CA . PHE A 1 994 ? -20.669 -32.249 33.993 1.00 93.94 994 PHE A CA 1
ATOM 7796 C C . PHE A 1 994 ? -22.149 -32.093 33.597 1.00 93.94 994 PHE A C 1
ATOM 7798 O O . PHE A 1 994 ? -22.682 -30.987 33.609 1.00 93.94 994 PHE A O 1
ATOM 7805 N N . LEU A 1 995 ? -22.836 -33.184 33.243 1.00 92.31 995 LEU A N 1
ATOM 7806 C CA . LEU A 1 995 ? -24.254 -33.131 32.878 1.00 92.31 995 LEU A CA 1
ATOM 7807 C C . LEU A 1 995 ? -25.164 -32.880 34.088 1.00 92.31 995 LEU A C 1
ATOM 7809 O O . LEU A 1 995 ? -24.815 -33.134 35.239 1.00 92.31 995 LEU A O 1
ATOM 7813 N N . GLY A 1 996 ? -26.382 -32.420 33.802 1.00 92.00 996 GLY A N 1
ATOM 7814 C CA . GLY A 1 996 ? -27.360 -31.951 34.791 1.00 92.00 996 GLY A CA 1
ATOM 7815 C C . GLY A 1 996 ? -27.592 -30.440 34.717 1.00 92.00 996 GLY A C 1
ATOM 7816 O O . GLY A 1 996 ? -28.651 -29.960 35.121 1.00 92.00 996 GLY A O 1
ATOM 7817 N N . LYS A 1 997 ? -26.649 -29.718 34.108 1.00 95.00 997 LYS A N 1
ATOM 7818 C CA . LYS A 1 997 ? -26.769 -28.350 33.597 1.00 95.00 997 LYS A CA 1
ATOM 7819 C C . LYS A 1 997 ? -26.482 -28.350 32.099 1.00 95.00 997 LYS A C 1
ATOM 7821 O O . LYS A 1 997 ? -26.102 -29.381 31.543 1.00 95.00 997 LYS A O 1
ATOM 7826 N N . TYR A 1 998 ? -26.674 -27.208 31.446 1.00 97.44 998 TYR A N 1
ATOM 7827 C CA . TYR A 1 998 ? -26.073 -27.043 30.129 1.00 97.44 998 TYR A CA 1
ATOM 7828 C C . TYR A 1 998 ? -24.549 -27.139 30.261 1.00 97.44 998 TYR A C 1
ATOM 7830 O O . TYR A 1 998 ? -23.994 -26.714 31.274 1.00 97.44 998 TYR A O 1
ATOM 7838 N N . VAL A 1 999 ? -23.873 -27.674 29.250 1.00 97.94 999 VAL A N 1
ATOM 7839 C CA . VAL A 1 999 ? -22.409 -27.718 29.181 1.00 97.94 999 VAL A CA 1
ATOM 7840 C C . VAL A 1 999 ? -21.966 -27.007 27.913 1.00 97.94 999 VAL A C 1
ATOM 7842 O O . VAL A 1 999 ? -22.362 -27.407 26.820 1.00 97.94 999 VAL A O 1
ATOM 7845 N N . LEU A 1 1000 ? -21.146 -25.968 28.049 1.00 98.00 1000 LEU A N 1
ATOM 7846 C CA . LEU A 1 1000 ? -20.422 -25.382 26.926 1.00 98.00 1000 LEU A CA 1
ATOM 7847 C C . LEU A 1 1000 ? -19.067 -26.080 26.810 1.00 98.00 1000 LEU A C 1
ATOM 7849 O O . LEU A 1 1000 ? -18.185 -25.851 27.640 1.00 98.00 1000 LEU A O 1
ATOM 7853 N N . LEU A 1 1001 ? -18.910 -26.911 25.783 1.00 97.75 1001 LEU A N 1
ATOM 7854 C CA . LEU A 1 1001 ? -17.609 -27.431 25.378 1.00 97.75 1001 LEU A CA 1
ATOM 7855 C C . LEU A 1 1001 ? -16.883 -26.389 24.531 1.00 97.75 1001 LEU A C 1
ATOM 7857 O O . LEU A 1 1001 ? -17.443 -25.920 23.543 1.00 97.75 1001 LEU A O 1
ATOM 7861 N N . ASP A 1 1002 ? -15.645 -26.082 24.894 1.00 97.00 1002 ASP A N 1
ATOM 7862 C CA . ASP A 1 1002 ? -14.759 -25.133 24.211 1.00 97.00 1002 ASP A CA 1
ATOM 7863 C C . ASP A 1 1002 ? -13.466 -25.844 23.788 1.00 97.00 1002 ASP A C 1
ATOM 7865 O O . ASP A 1 1002 ? -12.682 -26.262 24.634 1.00 97.00 1002 ASP A O 1
ATOM 7869 N N . PHE A 1 1003 ? -13.236 -26.018 22.490 1.00 97.81 1003 PHE A N 1
ATOM 7870 C CA . PHE A 1 1003 ? -11.994 -26.588 21.964 1.00 97.81 1003 PHE A CA 1
ATOM 7871 C C . PHE A 1 1003 ? -10.963 -25.480 21.746 1.00 97.81 1003 PHE A C 1
ATOM 7873 O O . PHE A 1 1003 ? -11.209 -24.572 20.954 1.00 97.81 1003 PHE A O 1
ATOM 7880 N N . TRP A 1 1004 ? -9.791 -25.580 22.379 1.00 96.94 1004 TRP A N 1
ATOM 7881 C CA . TRP A 1 1004 ? -8.805 -24.495 22.394 1.00 96.94 1004 TRP A CA 1
ATOM 7882 C C . TRP A 1 1004 ? -7.343 -24.977 22.382 1.00 96.94 1004 TRP A C 1
ATOM 7884 O O . TRP A 1 1004 ? -7.054 -26.160 22.569 1.00 96.94 1004 TRP A O 1
ATOM 7894 N N . ALA A 1 1005 ? -6.407 -24.045 22.166 1.00 94.19 1005 ALA A N 1
ATOM 7895 C CA . ALA A 1 1005 ? -4.966 -24.264 22.313 1.00 94.19 1005 ALA A CA 1
ATOM 7896 C C . ALA A 1 1005 ? -4.225 -22.954 22.636 1.00 94.19 1005 ALA A C 1
ATOM 7898 O O . ALA A 1 1005 ? -4.693 -21.868 22.285 1.00 94.19 1005 ALA A O 1
ATOM 7899 N N . HIS A 1 1006 ? -3.043 -23.039 23.247 1.00 91.94 1006 HIS A N 1
ATOM 7900 C CA . HIS A 1 1006 ? -2.271 -21.873 23.697 1.00 91.94 1006 HIS A CA 1
ATOM 7901 C C . HIS A 1 1006 ? -1.752 -20.984 22.559 1.00 91.94 1006 HIS A C 1
ATOM 7903 O O . HIS A 1 1006 ? -1.477 -19.807 22.768 1.00 91.94 1006 HIS A O 1
ATOM 7909 N N . TRP A 1 1007 ? -1.557 -21.549 21.368 1.00 86.69 1007 TRP A N 1
ATOM 7910 C CA . TRP A 1 1007 ? -1.068 -20.835 20.186 1.00 86.69 1007 TRP A CA 1
ATOM 7911 C C . TRP A 1 1007 ? -2.212 -20.194 19.383 1.00 86.69 1007 TRP A C 1
ATOM 7913 O O . TRP A 1 1007 ? -1.976 -19.419 18.458 1.00 86.69 1007 TRP A O 1
ATOM 7923 N N . CYS A 1 1008 ? -3.465 -20.497 19.733 1.00 89.56 1008 CYS A N 1
ATOM 7924 C CA . CYS A 1 1008 ? -4.649 -20.005 19.043 1.00 89.56 1008 CYS A CA 1
ATOM 7925 C C . CYS A 1 1008 ? -5.061 -18.627 19.585 1.00 89.56 1008 CYS A C 1
ATOM 7927 O O . CYS A 1 1008 ? -5.764 -18.515 20.590 1.00 89.56 1008 CYS A O 1
ATOM 7929 N N . GLY A 1 1009 ? -4.674 -17.560 18.880 1.00 86.31 1009 GLY A N 1
ATOM 7930 C CA . GLY A 1 1009 ? -5.010 -16.178 19.251 1.00 86.31 1009 GLY A CA 1
ATOM 7931 C C . GLY A 1 1009 ? -6.507 -15.934 19.518 1.00 86.31 1009 GLY A C 1
ATOM 7932 O O . GLY A 1 1009 ? -6.842 -15.400 20.575 1.00 86.31 1009 GLY A O 1
ATOM 7933 N N . PRO A 1 1010 ? -7.437 -16.343 18.628 1.00 89.00 1010 PRO A N 1
ATOM 7934 C CA . PRO A 1 1010 ? -8.872 -16.202 18.882 1.00 89.00 1010 PRO A CA 1
ATOM 7935 C C . PRO A 1 1010 ? -9.373 -16.998 20.097 1.00 89.00 1010 PRO A C 1
ATOM 7937 O O . PRO A 1 1010 ? -10.289 -16.534 20.766 1.00 89.00 1010 PRO A O 1
ATOM 7940 N N . CYS A 1 1011 ? -8.766 -18.148 20.412 1.00 94.81 1011 CYS A N 1
ATOM 7941 C CA . CYS A 1 1011 ? -9.095 -18.921 21.610 1.00 94.81 1011 CYS A CA 1
ATOM 7942 C C . CYS A 1 1011 ? -8.709 -18.155 22.881 1.00 94.81 1011 CYS A C 1
ATOM 7944 O O . CYS A 1 1011 ? -9.479 -18.083 23.827 1.00 94.81 1011 CYS A O 1
ATOM 7946 N N . LEU A 1 1012 ? -7.534 -17.516 22.899 1.00 95.12 1012 LEU A N 1
ATOM 7947 C CA . LEU A 1 1012 ? -7.119 -16.701 24.044 1.00 95.12 1012 LEU A CA 1
ATOM 7948 C C . LEU A 1 1012 ? -8.024 -15.477 24.237 1.00 95.12 1012 LEU A C 1
ATOM 7950 O O . LEU A 1 1012 ? -8.318 -15.101 25.371 1.00 95.12 1012 LEU A O 1
ATOM 7954 N N . ARG A 1 1013 ? -8.504 -14.882 23.136 1.00 93.69 1013 ARG A N 1
ATOM 7955 C CA . ARG A 1 1013 ? -9.462 -13.766 23.183 1.00 93.69 1013 ARG A CA 1
ATOM 7956 C C . ARG A 1 1013 ? -10.840 -14.160 23.713 1.00 93.69 1013 ARG A C 1
ATOM 7958 O O . ARG A 1 1013 ? -11.531 -13.282 24.212 1.00 93.69 1013 ARG A O 1
ATOM 7965 N N . SER A 1 1014 ? -11.233 -15.434 23.644 1.00 95.69 1014 SER A N 1
ATOM 7966 C CA . SER A 1 1014 ? -12.537 -15.881 24.146 1.00 95.69 1014 SER A CA 1
ATOM 7967 C C . SER A 1 1014 ? -12.573 -16.129 25.654 1.00 95.69 1014 SER A C 1
ATOM 7969 O O . SER A 1 1014 ? -13.644 -16.098 26.259 1.00 95.69 1014 SER A O 1
ATOM 7971 N N . ILE A 1 1015 ? -11.412 -16.312 26.292 1.00 96.44 1015 ILE A N 1
ATOM 7972 C CA . ILE A 1 1015 ? -11.290 -16.615 27.727 1.00 96.44 1015 ILE A CA 1
ATOM 7973 C C . ILE A 1 1015 ? -11.987 -15.572 28.625 1.00 96.44 1015 ILE A C 1
ATOM 7975 O O . ILE A 1 1015 ? -12.707 -15.988 29.540 1.00 96.44 1015 ILE A O 1
ATOM 7979 N N . PRO A 1 1016 ? -11.845 -14.244 28.409 1.00 95.81 1016 PRO A N 1
ATOM 7980 C CA . PRO A 1 1016 ? -12.582 -13.248 29.188 1.00 95.81 1016 PRO A CA 1
ATOM 7981 C C . PRO A 1 1016 ? -14.104 -13.404 29.083 1.00 95.81 1016 PRO A C 1
ATOM 7983 O O . PRO A 1 1016 ? -14.798 -13.304 30.096 1.00 95.81 1016 PRO A O 1
ATOM 7986 N N . GLU A 1 1017 ? -14.628 -13.703 27.890 1.00 96.69 1017 GLU A N 1
ATOM 7987 C CA . GLU A 1 1017 ? -16.063 -13.914 27.689 1.00 96.69 1017 GLU A CA 1
ATOM 7988 C C . GLU A 1 1017 ? -16.530 -15.226 28.334 1.00 96.69 1017 GLU A C 1
ATOM 7990 O O . GLU A 1 1017 ? -17.533 -15.225 29.044 1.00 96.69 1017 GLU A O 1
ATOM 7995 N N . LEU A 1 1018 ? -15.778 -16.323 28.191 1.00 97.00 1018 LEU A N 1
ATOM 7996 C CA . LEU A 1 1018 ? -16.057 -17.599 28.869 1.00 97.00 1018 LEU A CA 1
ATOM 7997 C C . LEU A 1 1018 ? -16.113 -17.434 30.393 1.00 97.00 1018 LEU A C 1
ATOM 7999 O O . LEU A 1 1018 ? -16.991 -17.994 31.057 1.00 97.00 1018 LEU A O 1
ATOM 8003 N N . LYS A 1 1019 ? -15.209 -16.621 30.951 1.00 95.12 1019 LYS A N 1
ATOM 8004 C CA . LYS A 1 1019 ? -15.206 -16.279 32.375 1.00 95.12 1019 LYS A CA 1
ATOM 8005 C C . LYS A 1 1019 ? -16.473 -15.519 32.771 1.00 95.12 1019 LYS A C 1
ATOM 8007 O O . LYS A 1 1019 ? -17.126 -15.918 33.733 1.00 95.12 1019 LYS A O 1
ATOM 8012 N N . ALA A 1 1020 ? -16.845 -14.484 32.018 1.00 94.44 1020 ALA A N 1
ATOM 8013 C CA . ALA A 1 1020 ? -18.059 -13.707 32.273 1.00 94.44 1020 ALA A CA 1
ATOM 8014 C C . ALA A 1 1020 ? -19.330 -14.569 32.160 1.00 94.44 1020 ALA A C 1
ATOM 8016 O O . ALA A 1 1020 ? -20.210 -14.502 33.015 1.00 94.44 1020 ALA A O 1
ATOM 8017 N N . ILE A 1 1021 ? -19.402 -15.434 31.147 1.00 94.62 1021 ILE A N 1
ATOM 8018 C CA . ILE A 1 1021 ? -20.507 -16.377 30.942 1.00 94.62 1021 ILE A CA 1
ATOM 8019 C C . ILE A 1 1021 ? -20.636 -17.338 32.121 1.00 94.62 1021 ILE A C 1
ATOM 8021 O O . ILE A 1 1021 ? -21.742 -17.592 32.593 1.00 94.62 1021 ILE A O 1
ATOM 8025 N N . ARG A 1 1022 ? -19.519 -17.854 32.636 1.00 92.19 1022 ARG A N 1
ATOM 8026 C CA . ARG A 1 1022 ? -19.535 -18.712 33.823 1.00 92.19 1022 ARG A CA 1
ATOM 8027 C C . ARG A 1 1022 ? -20.007 -17.963 35.070 1.00 92.19 1022 ARG A C 1
ATOM 8029 O O . ARG A 1 1022 ? -20.753 -18.533 35.860 1.00 92.19 1022 ARG A O 1
ATOM 8036 N N . GLU A 1 1023 ? -19.548 -16.730 35.271 1.00 92.88 1023 GLU A N 1
ATOM 8037 C CA . GLU A 1 1023 ? -19.949 -15.900 36.414 1.00 92.88 1023 GLU A CA 1
ATOM 8038 C C . GLU A 1 1023 ? -21.453 -15.583 36.380 1.00 92.88 1023 GLU A C 1
ATOM 8040 O O . GLU A 1 1023 ? -22.108 -15.615 37.419 1.00 92.88 1023 GLU A O 1
ATOM 8045 N N . GLU A 1 1024 ? -22.014 -15.352 35.193 1.00 94.12 1024 GLU A N 1
ATOM 8046 C CA . GLU A 1 1024 ? -23.426 -15.004 35.006 1.00 94.12 1024 GLU A CA 1
ATOM 8047 C C . GLU A 1 1024 ? -24.363 -16.223 34.996 1.00 94.12 1024 GLU A C 1
ATOM 8049 O O . GLU A 1 1024 ? -25.420 -16.204 35.627 1.00 94.12 1024 GLU A O 1
ATOM 8054 N N . PHE A 1 1025 ? -23.984 -17.304 34.307 1.00 94.56 1025 PHE A N 1
ATOM 8055 C CA . PHE A 1 1025 ? -24.843 -18.472 34.075 1.00 94.56 1025 PHE A CA 1
ATOM 8056 C C . PHE A 1 1025 ? -24.447 -19.713 34.884 1.00 94.56 1025 PHE A C 1
ATOM 8058 O O . PHE A 1 1025 ? -25.036 -20.772 34.672 1.00 94.56 1025 PHE A O 1
ATOM 8065 N N . GLY A 1 1026 ? -23.505 -19.620 35.827 1.00 90.88 1026 GLY A N 1
ATOM 8066 C CA . GLY A 1 1026 ? -22.933 -20.769 36.547 1.00 90.88 1026 GLY A CA 1
ATOM 8067 C C . GLY A 1 1026 ? -23.937 -21.675 37.277 1.00 90.88 1026 GLY A C 1
ATOM 8068 O O . GLY A 1 1026 ? -23.670 -22.858 37.490 1.00 90.88 1026 GLY A O 1
ATOM 8069 N N . ASP A 1 1027 ? -25.129 -21.180 37.620 1.00 92.88 1027 ASP A N 1
ATOM 8070 C CA . ASP A 1 1027 ? -26.210 -21.996 38.196 1.00 92.88 1027 ASP A CA 1
ATOM 8071 C C . ASP A 1 1027 ? -26.909 -22.900 37.164 1.00 92.88 1027 ASP A C 1
ATOM 8073 O O . ASP A 1 1027 ? -27.533 -23.896 37.534 1.00 92.88 1027 ASP A O 1
ATOM 8077 N N . ARG A 1 1028 ? -26.789 -22.586 35.870 1.00 95.50 1028 ARG A N 1
ATOM 8078 C CA . ARG A 1 1028 ? -27.494 -23.236 34.749 1.00 95.50 1028 ARG A CA 1
ATOM 8079 C C . ARG A 1 1028 ? -26.565 -23.807 33.674 1.00 95.50 1028 ARG A C 1
ATOM 8081 O O . ARG A 1 1028 ? -27.028 -24.627 32.880 1.00 95.50 1028 ARG A O 1
ATOM 8088 N N . LEU A 1 1029 ? -25.298 -23.396 33.662 1.00 96.62 1029 LEU A N 1
ATOM 8089 C CA . LEU A 1 1029 ? -24.279 -23.743 32.675 1.00 96.62 1029 LEU A CA 1
ATOM 8090 C C . LEU A 1 1029 ? -22.948 -24.072 33.353 1.00 96.62 1029 LEU A C 1
ATOM 8092 O O . LEU A 1 1029 ? -22.483 -23.311 34.200 1.00 96.62 1029 LEU A O 1
ATOM 8096 N N . ASP A 1 1030 ? -22.303 -25.142 32.905 1.00 96.38 1030 ASP A N 1
ATOM 8097 C CA . ASP A 1 1030 ? -20.896 -25.421 33.172 1.00 96.38 1030 ASP A CA 1
ATOM 8098 C C . ASP A 1 1030 ? -20.065 -25.203 31.899 1.00 96.38 1030 ASP A C 1
ATOM 8100 O O . ASP A 1 1030 ? -20.442 -25.626 30.807 1.00 96.38 1030 ASP A O 1
ATOM 8104 N N . VAL A 1 1031 ? -18.919 -24.533 32.034 1.00 97.38 1031 VAL A N 1
ATOM 8105 C CA . VAL A 1 1031 ? -17.943 -24.370 30.945 1.00 97.38 1031 VAL A CA 1
ATOM 8106 C C . VAL A 1 1031 ? -16.866 -25.441 31.095 1.00 97.38 1031 VAL A C 1
ATOM 8108 O O . VAL A 1 1031 ? -16.276 -25.580 32.172 1.00 97.38 1031 VAL A O 1
ATOM 8111 N N . VAL A 1 1032 ? -16.613 -26.187 30.021 1.00 97.12 1032 VAL A N 1
ATOM 8112 C CA . VAL A 1 1032 ? -15.603 -27.247 29.956 1.00 97.12 1032 VAL A CA 1
ATOM 8113 C C . VAL A 1 1032 ? -14.714 -27.005 28.738 1.00 97.12 1032 VAL A C 1
ATOM 8115 O O . VAL A 1 1032 ? -15.125 -27.218 27.599 1.00 97.12 1032 VAL A O 1
ATOM 8118 N N . SER A 1 1033 ? -13.480 -26.575 28.977 1.00 97.44 1033 SER A N 1
ATOM 8119 C CA . SER A 1 1033 ? -12.498 -26.354 27.913 1.00 97.44 1033 SER A CA 1
ATOM 8120 C C . SER A 1 1033 ? -11.695 -27.629 27.643 1.00 97.44 1033 SER A C 1
ATOM 8122 O O . SER A 1 1033 ? -11.303 -28.332 28.572 1.00 97.44 1033 SER A O 1
ATOM 8124 N N . LEU A 1 1034 ? -11.439 -27.929 26.374 1.00 97.12 1034 LEU A N 1
ATOM 8125 C CA . LEU A 1 1034 ? -10.715 -29.089 25.865 1.00 97.12 1034 LEU A CA 1
ATOM 8126 C C . LEU A 1 1034 ? -9.495 -28.611 25.072 1.00 97.12 1034 LEU A C 1
ATOM 8128 O O . LEU A 1 1034 ? -9.640 -27.994 24.017 1.00 97.12 1034 LEU A O 1
ATOM 8132 N N . SER A 1 1035 ? -8.294 -28.906 25.565 1.00 96.00 1035 SER A N 1
ATOM 8133 C CA . SER A 1 1035 ? -7.032 -28.494 24.943 1.00 96.00 1035 SER A CA 1
ATOM 8134 C C . SER A 1 1035 ? -6.348 -29.628 24.178 1.00 96.00 1035 SER A C 1
ATOM 8136 O O . SER A 1 1035 ? -6.262 -30.752 24.684 1.00 96.00 1035 SER A O 1
ATOM 8138 N N . GLU A 1 1036 ? -5.810 -29.321 22.993 1.00 93.38 1036 GLU A N 1
ATOM 8139 C CA . GLU A 1 1036 ? -4.909 -30.221 22.244 1.00 93.38 1036 GLU A CA 1
ATOM 8140 C C . GLU A 1 1036 ? -3.426 -30.062 22.612 1.00 93.38 1036 GLU A C 1
ATOM 8142 O O . GLU A 1 1036 ? -2.589 -30.851 22.163 1.00 93.38 1036 GLU A O 1
ATOM 8147 N N . ASP A 1 1037 ? -3.085 -29.079 23.448 1.00 92.56 1037 ASP A N 1
ATOM 8148 C CA . ASP A 1 1037 ? -1.698 -28.786 23.803 1.00 92.56 1037 ASP A CA 1
ATOM 8149 C C . ASP A 1 1037 ? -1.031 -29.955 24.538 1.00 92.56 1037 ASP A C 1
ATOM 8151 O O . ASP A 1 1037 ? -1.681 -30.636 25.333 1.00 92.56 1037 ASP A O 1
ATOM 8155 N N . PRO A 1 1038 ? 0.289 -30.160 24.382 1.00 91.62 1038 PRO A N 1
ATOM 8156 C CA . PRO A 1 1038 ? 1.026 -31.078 25.241 1.00 91.62 1038 PRO A CA 1
ATOM 8157 C C . PRO A 1 1038 ? 0.808 -30.740 26.721 1.00 91.62 1038 PRO A C 1
ATOM 8159 O O . PRO A 1 1038 ? 0.776 -29.566 27.095 1.00 91.62 1038 PRO A O 1
ATOM 8162 N N . ALA A 1 1039 ? 0.711 -31.763 27.575 1.00 90.25 1039 ALA A N 1
ATOM 8163 C CA . ALA A 1 1039 ? 0.268 -31.623 28.967 1.00 90.25 1039 ALA A CA 1
ATOM 8164 C C . ALA A 1 1039 ? 0.985 -30.518 29.771 1.00 90.25 1039 ALA A C 1
ATOM 8166 O O . ALA A 1 1039 ? 0.345 -29.816 30.552 1.00 90.25 1039 ALA A O 1
ATOM 8167 N N . GLU A 1 1040 ? 2.296 -30.342 29.584 1.00 90.38 1040 GLU A N 1
ATOM 8168 C CA . GLU A 1 1040 ? 3.065 -29.285 30.258 1.00 90.38 1040 GLU A CA 1
ATOM 8169 C C . GLU A 1 1040 ? 2.668 -27.883 29.780 1.00 90.38 1040 GLU A C 1
ATOM 8171 O O . GLU A 1 1040 ? 2.417 -26.992 30.595 1.00 90.38 1040 GLU A O 1
ATOM 8176 N N . ARG A 1 1041 ? 2.540 -27.687 28.461 1.00 92.62 1041 ARG A N 1
ATOM 8177 C CA . ARG A 1 1041 ? 2.186 -26.384 27.888 1.00 92.62 1041 ARG A CA 1
ATOM 8178 C C . ARG A 1 1041 ? 0.739 -26.015 28.186 1.00 92.62 1041 ARG A C 1
ATOM 8180 O O . ARG A 1 1041 ? 0.466 -24.874 28.544 1.00 92.62 1041 ARG A O 1
ATOM 8187 N N . TRP A 1 1042 ? -0.153 -26.997 28.121 1.00 95.06 1042 TRP A N 1
ATOM 8188 C CA . TRP A 1 1042 ? -1.542 -26.866 28.540 1.00 95.06 1042 TRP A CA 1
ATOM 8189 C C . TRP A 1 1042 ? -1.663 -26.368 29.986 1.00 95.06 1042 TRP A C 1
ATOM 8191 O O . TRP A 1 1042 ? -2.369 -25.392 30.248 1.00 95.06 1042 TRP A O 1
ATOM 8201 N N . LYS A 1 1043 ? -0.943 -26.996 30.930 1.00 93.62 1043 LYS A N 1
ATOM 8202 C CA . LYS A 1 1043 ? -0.956 -26.594 32.347 1.00 93.62 1043 LYS A CA 1
ATOM 8203 C C . LYS A 1 1043 ? -0.451 -25.172 32.547 1.00 93.62 1043 LYS A C 1
ATOM 8205 O O . LYS A 1 1043 ? -1.062 -24.405 33.289 1.00 93.62 1043 LYS A O 1
ATOM 8210 N N . GLN A 1 1044 ? 0.642 -24.826 31.874 1.00 92.38 1044 GLN A N 1
ATOM 8211 C CA . GLN A 1 1044 ? 1.221 -23.490 31.933 1.00 92.38 1044 GLN A CA 1
ATOM 8212 C C . GLN A 1 1044 ? 0.248 -22.430 31.396 1.00 92.38 1044 GLN A C 1
ATOM 8214 O O . GLN A 1 1044 ? -0.066 -21.483 32.111 1.00 92.38 1044 GLN A O 1
ATOM 8219 N N . ALA A 1 1045 ? -0.280 -22.618 30.184 1.00 91.94 1045 ALA A N 1
ATOM 8220 C CA . ALA A 1 1045 ? -1.198 -21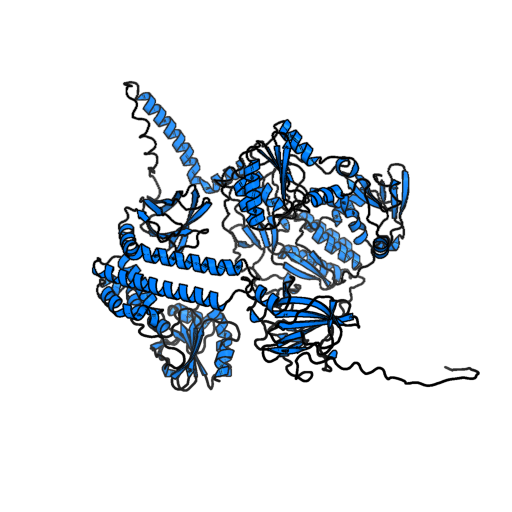.670 29.552 1.00 91.94 1045 ALA A CA 1
ATOM 8221 C C . ALA A 1 1045 ? -2.499 -21.505 30.356 1.00 91.94 1045 ALA A C 1
ATOM 8223 O O . ALA A 1 1045 ? -3.005 -20.396 30.518 1.00 91.94 1045 ALA A O 1
ATOM 8224 N N . SER A 1 1046 ? -3.009 -22.596 30.933 1.00 94.12 1046 SER A N 1
ATOM 8225 C CA . SER A 1 1046 ? -4.188 -22.555 31.807 1.00 94.12 1046 SER A CA 1
ATOM 8226 C C . SER A 1 1046 ? -3.972 -21.661 33.030 1.00 94.12 1046 SER A C 1
ATOM 8228 O O . SER A 1 1046 ? -4.878 -20.922 33.417 1.00 94.12 1046 SER A O 1
ATOM 8230 N N . ALA A 1 1047 ? -2.775 -21.704 33.625 1.00 92.94 1047 ALA A N 1
ATOM 8231 C CA . ALA A 1 1047 ? -2.406 -20.845 34.746 1.00 92.94 1047 ALA A CA 1
ATOM 8232 C C . ALA A 1 1047 ? -2.185 -19.386 34.310 1.00 92.94 1047 ALA A C 1
ATOM 8234 O O . ALA A 1 1047 ? -2.683 -18.479 34.974 1.00 92.94 1047 ALA A O 1
ATOM 8235 N N . GLU A 1 1048 ? -1.488 -19.164 33.189 1.00 93.69 1048 GLU A N 1
ATOM 8236 C CA . GLU A 1 1048 ? -1.208 -17.834 32.619 1.00 93.69 1048 GLU A CA 1
ATOM 8237 C C . GLU A 1 1048 ? -2.497 -17.057 32.312 1.00 93.69 1048 GLU A C 1
ATOM 8239 O O . GLU A 1 1048 ? -2.602 -15.877 32.646 1.00 93.69 1048 GLU A O 1
ATOM 8244 N N . HIS A 1 1049 ? -3.503 -17.727 31.745 1.00 92.62 1049 HIS A N 1
ATOM 8245 C CA . HIS A 1 1049 ? -4.771 -17.105 31.353 1.00 92.62 1049 HIS A CA 1
ATOM 8246 C C . HIS A 1 1049 ? -5.886 -17.234 32.400 1.00 92.62 1049 HIS A C 1
ATOM 8248 O O . HIS A 1 1049 ? -7.025 -16.839 32.150 1.00 92.62 1049 HIS A O 1
ATOM 8254 N N . GLY A 1 1050 ? -5.580 -17.765 33.588 1.00 92.12 1050 GLY A N 1
ATOM 8255 C CA . GLY A 1 1050 ? -6.535 -17.847 34.692 1.00 92.12 1050 GLY A CA 1
ATOM 8256 C C . GLY A 1 1050 ? -7.764 -18.710 34.388 1.00 92.12 1050 GLY A C 1
ATOM 8257 O O . GLY A 1 1050 ? -8.868 -18.379 34.830 1.00 92.12 1050 GLY A O 1
ATOM 8258 N N . ILE A 1 1051 ? -7.590 -19.812 33.650 1.00 94.06 1051 ILE A N 1
ATOM 8259 C CA . ILE A 1 1051 ? -8.669 -20.763 33.358 1.00 94.06 1051 ILE A CA 1
ATOM 8260 C C . ILE A 1 1051 ? -8.961 -21.569 34.626 1.00 94.06 1051 ILE A C 1
ATOM 8262 O O . ILE A 1 1051 ? -8.264 -22.521 34.970 1.00 94.06 1051 ILE A O 1
ATOM 8266 N N . VAL A 1 1052 ? -10.003 -21.151 35.342 1.00 89.12 1052 VAL A N 1
ATOM 8267 C CA . VAL A 1 1052 ? -10.386 -21.694 36.658 1.00 89.12 1052 VAL A CA 1
ATOM 8268 C C . VAL A 1 1052 ? -11.573 -22.663 36.601 1.00 89.12 1052 VAL A C 1
ATOM 8270 O O . VAL A 1 1052 ? -12.095 -23.067 37.645 1.00 89.12 1052 VAL A O 1
ATOM 8273 N N . TRP A 1 1053 ? -12.105 -22.961 35.414 1.00 93.19 1053 TRP A N 1
ATOM 8274 C CA . TRP A 1 1053 ? -13.166 -23.963 35.215 1.00 93.19 1053 TRP A CA 1
ATOM 8275 C C . TRP A 1 1053 ? -12.578 -25.310 34.806 1.00 93.19 1053 TRP A C 1
ATOM 8277 O O . TRP A 1 1053 ? -11.361 -25.482 34.789 1.00 93.19 1053 TRP A O 1
ATOM 8287 N N . ALA A 1 1054 ? -13.451 -26.283 34.539 1.00 94.00 1054 ALA A N 1
ATOM 8288 C CA . ALA A 1 1054 ? -13.028 -27.584 34.058 1.00 94.00 1054 ALA A CA 1
ATOM 8289 C C . ALA A 1 1054 ? -12.262 -27.407 32.749 1.00 94.00 1054 ALA A C 1
ATOM 8291 O O . ALA A 1 1054 ? -12.812 -26.976 31.739 1.00 94.00 1054 ALA A O 1
ATOM 8292 N N . ASN A 1 1055 ? -10.980 -27.718 32.792 1.00 95.81 1055 ASN A N 1
ATOM 8293 C CA . ASN A 1 1055 ? -10.107 -27.671 31.644 1.00 95.81 1055 ASN A CA 1
ATOM 8294 C C . ASN A 1 1055 ? -9.526 -29.066 31.539 1.00 95.81 1055 ASN A C 1
ATOM 8296 O O . ASN A 1 1055 ? -8.970 -29.561 32.523 1.00 95.81 1055 ASN A O 1
ATOM 8300 N N . LEU A 1 1056 ? -9.716 -29.709 30.395 1.00 96.62 1056 LEU A N 1
ATOM 8301 C CA . LEU A 1 1056 ? -9.304 -31.078 30.142 1.00 96.62 1056 LEU A CA 1
ATOM 8302 C C . LEU A 1 1056 ? -8.380 -31.133 28.926 1.00 96.62 1056 LEU A C 1
ATOM 8304 O O . LEU A 1 1056 ? -8.403 -30.255 28.064 1.00 96.62 1056 LEU A O 1
ATOM 8308 N N . ASN A 1 1057 ? -7.569 -32.180 28.847 1.00 94.75 1057 ASN A N 1
ATOM 8309 C CA . ASN A 1 1057 ? -6.588 -32.349 27.784 1.00 94.75 1057 ASN A CA 1
ATOM 8310 C C . ASN A 1 1057 ? -6.882 -33.595 26.946 1.00 94.75 1057 ASN A C 1
ATOM 8312 O O . ASN A 1 1057 ? -6.926 -34.705 27.483 1.00 94.75 1057 ASN A O 1
ATOM 8316 N N . TYR A 1 1058 ? -7.059 -33.403 25.638 1.00 93.38 1058 TYR A N 1
ATOM 8317 C CA . TYR A 1 1058 ? -7.271 -34.479 24.665 1.00 93.38 1058 TYR A CA 1
ATOM 8318 C C . TYR A 1 1058 ? -6.066 -34.687 23.738 1.00 93.38 1058 TYR A C 1
ATOM 8320 O O . TYR A 1 1058 ? -6.194 -35.363 22.719 1.00 93.38 1058 TYR A O 1
ATOM 8328 N N . SER A 1 1059 ? -4.904 -34.108 24.066 1.00 88.81 1059 SER A N 1
ATOM 8329 C CA . SER A 1 1059 ? -3.715 -34.108 23.209 1.00 88.81 1059 SER A CA 1
ATOM 8330 C C . SER A 1 1059 ? -3.405 -35.499 22.641 1.00 88.81 1059 SER A C 1
ATOM 8332 O O . SER A 1 1059 ? -3.359 -36.494 23.366 1.00 88.81 1059 SER A O 1
ATOM 8334 N N . GLY A 1 1060 ? -3.234 -35.570 21.317 1.00 82.88 1060 GLY A N 1
ATOM 8335 C CA . GLY A 1 1060 ? -2.995 -36.816 20.582 1.00 82.88 1060 GLY A CA 1
ATOM 8336 C C . GLY A 1 1060 ? -4.239 -37.663 20.268 1.00 82.88 1060 GLY A C 1
ATOM 8337 O O . GLY A 1 1060 ? -4.087 -38.732 19.676 1.00 82.88 1060 GLY A O 1
ATOM 8338 N N . ASN A 1 1061 ? -5.451 -37.220 20.628 1.00 88.88 1061 ASN A N 1
ATOM 8339 C CA . ASN A 1 1061 ? -6.720 -37.870 20.276 1.00 88.88 1061 ASN A CA 1
ATOM 8340 C C . ASN A 1 1061 ? -7.454 -37.111 19.154 1.00 88.88 1061 ASN A C 1
ATOM 8342 O O . ASN A 1 1061 ? -8.480 -36.457 19.362 1.00 88.88 1061 ASN A O 1
ATOM 8346 N N . VAL A 1 1062 ? -6.908 -37.210 17.945 1.00 87.69 1062 VAL A N 1
ATOM 8347 C CA . VAL A 1 1062 ? -7.444 -36.624 16.709 1.00 87.69 1062 VAL A CA 1
ATOM 8348 C C . VAL A 1 1062 ? -8.849 -37.154 16.407 1.00 87.69 1062 VAL A C 1
ATOM 8350 O O . VAL A 1 1062 ? -9.737 -36.375 16.062 1.00 87.69 1062 VAL A O 1
ATOM 8353 N N . ALA A 1 1063 ? -9.095 -38.452 16.624 1.00 90.75 1063 ALA A N 1
ATOM 8354 C CA . ALA A 1 1063 ? -10.408 -39.066 16.396 1.00 90.75 1063 ALA A CA 1
ATOM 8355 C C . ALA A 1 1063 ? -11.531 -38.376 17.193 1.00 90.75 1063 ALA A C 1
ATOM 8357 O O . ALA A 1 1063 ? -12.632 -38.173 16.673 1.00 90.75 1063 ALA A O 1
ATOM 8358 N N . PHE A 1 1064 ? -11.259 -37.975 18.439 1.00 92.19 1064 PHE A N 1
ATOM 8359 C CA . PHE A 1 1064 ? -12.243 -37.291 19.277 1.00 92.19 1064 PHE A CA 1
ATOM 8360 C C . PHE A 1 1064 ? -12.627 -35.916 18.710 1.00 92.19 1064 PHE A C 1
ATOM 8362 O O . PHE A 1 1064 ? -13.810 -35.647 18.492 1.00 92.19 1064 PHE A O 1
ATOM 8369 N N . LYS A 1 1065 ? -11.636 -35.074 18.392 1.00 91.38 1065 LYS A N 1
ATOM 8370 C CA . LYS A 1 1065 ? -11.841 -33.753 17.767 1.00 91.38 1065 LYS A CA 1
ATOM 8371 C C . LYS A 1 1065 ? -12.638 -33.860 16.462 1.00 91.38 1065 LYS A C 1
ATOM 8373 O O . LYS A 1 1065 ? -13.604 -33.127 16.245 1.00 91.38 1065 LYS A O 1
ATOM 8378 N N . LEU A 1 1066 ? -12.279 -34.823 15.615 1.00 90.81 1066 LEU A N 1
ATOM 8379 C CA . LEU A 1 1066 ? -12.948 -35.063 14.336 1.00 90.81 1066 LEU A CA 1
ATOM 8380 C C . LEU A 1 1066 ? -14.363 -35.614 14.480 1.00 90.81 1066 LEU A C 1
ATOM 8382 O O . LEU A 1 1066 ? -15.215 -35.280 13.661 1.00 90.81 1066 LEU A O 1
ATOM 8386 N N . THR A 1 1067 ? -14.647 -36.399 15.522 1.00 93.44 1067 THR A N 1
ATOM 8387 C CA . THR A 1 1067 ? -16.012 -36.862 15.829 1.00 93.44 1067 THR A CA 1
ATOM 8388 C C . THR A 1 1067 ? -16.941 -35.678 16.089 1.00 93.44 1067 THR A C 1
ATOM 8390 O O . THR A 1 1067 ? -18.090 -35.690 15.651 1.00 93.44 1067 THR A O 1
ATOM 8393 N N . TYR A 1 1068 ? -16.431 -34.616 16.714 1.00 93.06 1068 TYR A N 1
ATOM 8394 C CA . TYR A 1 1068 ? -17.131 -33.337 16.856 1.00 93.06 1068 TYR A CA 1
ATOM 8395 C C . TYR A 1 1068 ? -17.074 -32.464 15.593 1.00 93.06 1068 TYR A C 1
ATOM 8397 O O . TYR A 1 1068 ? -17.668 -31.399 15.553 1.00 93.06 1068 TYR A O 1
ATOM 8405 N N . GLY A 1 1069 ? -16.408 -32.897 14.523 1.00 89.69 1069 GLY A N 1
ATOM 8406 C CA . GLY A 1 1069 ? -16.290 -32.130 13.283 1.00 89.69 1069 GLY A CA 1
ATOM 8407 C C . GLY A 1 1069 ? -15.416 -30.884 13.402 1.00 89.69 1069 GLY A C 1
ATOM 8408 O O . GLY A 1 1069 ? -15.534 -29.984 12.575 1.00 89.69 1069 GLY A O 1
ATOM 8409 N N . VAL A 1 1070 ? -14.540 -30.825 14.405 1.00 91.31 1070 VAL A N 1
ATOM 8410 C CA . VAL A 1 1070 ? -13.676 -29.671 14.658 1.00 91.31 1070 VAL A CA 1
ATOM 8411 C C . VAL A 1 1070 ? -12.479 -29.705 13.703 1.00 91.31 1070 VAL A C 1
ATOM 8413 O O . VAL A 1 1070 ? -11.512 -30.431 13.923 1.00 91.31 1070 VAL A O 1
ATOM 8416 N N . SER A 1 1071 ? -12.532 -28.903 12.638 1.00 81.12 1071 SER A N 1
ATOM 8417 C CA . SER A 1 1071 ? -11.417 -28.697 11.695 1.00 81.12 1071 SER A CA 1
ATOM 8418 C C . SER A 1 1071 ? -10.606 -27.425 11.950 1.00 81.12 1071 SER A C 1
ATOM 8420 O O . SER A 1 1071 ? -9.564 -27.226 11.336 1.00 81.12 1071 SER A O 1
ATOM 8422 N N . GLY A 1 1072 ? -11.058 -26.582 12.876 1.00 85.31 1072 GLY A N 1
ATOM 8423 C CA . GLY A 1 1072 ? -10.370 -25.376 13.325 1.00 85.31 1072 GLY A CA 1
ATOM 8424 C C . GLY A 1 1072 ? -10.817 -25.001 14.735 1.00 85.31 1072 GLY A C 1
ATOM 8425 O O . GLY A 1 1072 ? -11.895 -25.409 15.166 1.00 85.31 1072 GLY A O 1
ATOM 8426 N N . ILE A 1 1073 ? -9.979 -24.252 15.451 1.00 91.75 1073 ILE A N 1
ATOM 8427 C CA . ILE A 1 1073 ? -10.239 -23.781 16.817 1.00 91.75 1073 ILE A CA 1
ATOM 8428 C C . ILE A 1 1073 ? -10.217 -22.237 16.875 1.00 91.75 1073 ILE A C 1
ATOM 8430 O O . ILE A 1 1073 ? -9.504 -21.616 16.082 1.00 91.75 1073 ILE A O 1
ATOM 8434 N N . PRO A 1 1074 ? -10.986 -21.596 17.778 1.00 95.25 1074 PRO A N 1
ATOM 8435 C CA . PRO A 1 1074 ? -11.866 -22.228 18.753 1.00 95.25 1074 PRO A CA 1
ATOM 8436 C C . PRO A 1 1074 ? -13.112 -22.828 18.100 1.00 95.25 1074 PRO A C 1
ATOM 8438 O O . PRO A 1 1074 ? -13.583 -22.341 17.070 1.00 95.25 1074 PRO A O 1
ATOM 8441 N N . ALA A 1 1075 ? -13.637 -23.891 18.694 1.00 96.62 1075 ALA A N 1
ATOM 8442 C CA . ALA A 1 1075 ? -14.912 -24.484 18.308 1.00 96.62 1075 ALA A CA 1
ATOM 8443 C C . ALA A 1 1075 ? -15.727 -24.789 19.557 1.00 96.62 1075 ALA A C 1
ATOM 8445 O O . ALA A 1 1075 ? -15.175 -25.224 20.567 1.00 96.62 1075 ALA A O 1
ATOM 8446 N N . TYR A 1 1076 ? -17.033 -24.575 19.475 1.00 97.62 1076 TYR A N 1
ATOM 8447 C CA . TYR A 1 1076 ? -17.915 -24.618 20.626 1.00 97.62 1076 TYR A CA 1
ATOM 8448 C C . TYR A 1 1076 ? -19.100 -25.537 20.379 1.00 97.62 1076 TYR A C 1
ATOM 8450 O O . TYR A 1 1076 ? -19.677 -25.542 19.291 1.00 97.62 1076 TYR A O 1
ATOM 8458 N N . PHE A 1 1077 ? -19.483 -26.283 21.413 1.00 97.75 1077 PHE A N 1
ATOM 8459 C CA . PHE A 1 1077 ? -20.682 -27.117 21.414 1.00 97.75 1077 PHE A CA 1
ATOM 8460 C C . PHE A 1 1077 ? -21.465 -26.856 22.687 1.00 97.75 1077 PHE A C 1
ATOM 8462 O O . PHE A 1 1077 ? -20.939 -27.020 23.789 1.00 97.75 1077 PHE A O 1
ATOM 8469 N N . LEU A 1 1078 ? -22.732 -26.484 22.538 1.00 97.75 1078 LEU A N 1
ATOM 8470 C CA . LEU A 1 1078 ? -23.642 -26.348 23.664 1.00 97.75 1078 LEU A CA 1
ATOM 8471 C C . LEU A 1 1078 ? -24.435 -27.643 23.819 1.00 97.75 1078 LEU A C 1
ATOM 8473 O O . LEU A 1 1078 ? -25.161 -28.056 22.912 1.00 97.75 1078 LEU A O 1
ATOM 8477 N N . ILE A 1 1079 ? -24.295 -28.285 24.972 1.00 98.12 1079 ILE A N 1
ATOM 8478 C CA . ILE A 1 1079 ? -24.941 -29.553 25.309 1.00 98.12 1079 ILE A CA 1
ATOM 8479 C C . ILE A 1 1079 ? -26.011 -29.285 26.363 1.00 98.12 1079 ILE A C 1
ATOM 8481 O O . ILE A 1 1079 ? -25.759 -28.610 27.359 1.00 98.12 1079 ILE A O 1
ATOM 8485 N N . SER A 1 1080 ? -27.214 -29.806 26.155 1.00 97.19 1080 SER A N 1
ATOM 8486 C CA . SER A 1 1080 ? -28.321 -29.721 27.104 1.00 97.19 1080 SER A CA 1
ATOM 8487 C C . SER A 1 1080 ? -28.113 -30.619 28.337 1.00 97.19 1080 SER A C 1
ATOM 8489 O O . SER A 1 1080 ? -27.338 -31.579 28.286 1.00 97.19 1080 SER A O 1
ATOM 8491 N N . PRO A 1 1081 ? -28.857 -30.392 29.439 1.00 96.50 1081 PRO A N 1
ATOM 8492 C CA . PRO A 1 1081 ? -28.761 -31.215 30.651 1.00 96.50 1081 PRO A CA 1
ATOM 8493 C C . PRO A 1 1081 ? -28.967 -32.726 30.449 1.00 96.50 1081 PRO A C 1
ATOM 8495 O O . PRO A 1 1081 ? -28.430 -33.524 31.214 1.00 96.50 1081 PRO A O 1
ATOM 8498 N N . ASP A 1 1082 ? -29.737 -33.132 29.439 1.00 95.12 1082 ASP A N 1
ATOM 8499 C CA . ASP A 1 1082 ? -30.010 -34.529 29.069 1.00 95.12 1082 ASP A CA 1
ATOM 8500 C C . ASP A 1 1082 ? -28.981 -35.131 28.086 1.00 95.12 1082 ASP A C 1
ATOM 8502 O O . ASP A 1 1082 ? -29.071 -36.315 27.714 1.00 95.12 1082 ASP A O 1
ATOM 8506 N N . GLY A 1 1083 ? -27.966 -34.346 27.711 1.00 96.00 1083 GLY A N 1
ATOM 8507 C CA . GLY A 1 1083 ? -26.853 -34.769 26.869 1.00 96.00 1083 GLY A CA 1
ATOM 8508 C C . GLY A 1 1083 ? -27.153 -34.712 25.371 1.00 96.00 1083 GLY A C 1
ATOM 8509 O O . GLY A 1 1083 ? -26.702 -35.589 24.632 1.00 96.00 1083 GLY A O 1
ATOM 8510 N N . VAL A 1 1084 ? -27.931 -33.734 24.908 1.00 97.75 1084 VAL A N 1
ATOM 8511 C CA . VAL A 1 1084 ? -28.177 -33.487 23.478 1.00 97.75 1084 VAL A CA 1
ATOM 8512 C C . VAL A 1 1084 ? -27.413 -32.238 23.056 1.00 97.75 1084 VAL A C 1
ATOM 8514 O O . VAL A 1 1084 ? -27.440 -31.228 23.751 1.00 97.75 1084 VAL A O 1
ATOM 8517 N N . ILE A 1 1085 ? -26.716 -32.284 21.923 1.00 97.88 1085 ILE A N 1
ATOM 8518 C CA . ILE A 1 1085 ? -26.065 -31.093 21.366 1.00 97.88 1085 ILE A CA 1
ATOM 8519 C C . ILE A 1 1085 ? -27.167 -30.191 20.816 1.00 97.88 1085 ILE A C 1
ATOM 8521 O O . ILE A 1 1085 ? -27.882 -30.584 19.896 1.00 97.88 1085 ILE A O 1
ATOM 8525 N N . VAL A 1 1086 ? -27.330 -28.999 21.376 1.00 96.94 1086 VAL A N 1
ATOM 8526 C CA . VAL A 1 1086 ? -28.372 -28.049 20.958 1.00 96.94 1086 VAL A CA 1
ATOM 8527 C C . VAL A 1 1086 ? -27.838 -26.965 20.032 1.00 96.94 1086 VAL A C 1
ATOM 8529 O O . VAL A 1 1086 ? -28.607 -26.420 19.245 1.00 96.94 1086 VAL A O 1
ATOM 8532 N N . ASP A 1 1087 ? -26.531 -26.700 20.074 1.00 96.94 1087 ASP A N 1
ATOM 8533 C CA . ASP A 1 1087 ? -25.867 -25.752 19.182 1.00 96.94 1087 ASP A CA 1
ATOM 8534 C C . ASP A 1 1087 ? -24.389 -26.117 18.971 1.00 96.94 1087 ASP A C 1
ATOM 8536 O O . ASP A 1 1087 ? -23.783 -26.781 19.820 1.00 96.94 1087 ASP A O 1
ATOM 8540 N N . ALA A 1 1088 ? -23.821 -25.699 17.840 1.00 94.75 1088 ALA A N 1
ATOM 8541 C CA . ALA A 1 1088 ? -22.416 -25.904 17.489 1.00 94.75 1088 ALA A CA 1
ATOM 8542 C C . ALA A 1 1088 ? -21.919 -24.820 16.519 1.00 94.75 1088 ALA A C 1
ATOM 8544 O O . ALA A 1 1088 ? -22.570 -24.554 15.506 1.00 94.75 1088 ALA A O 1
ATOM 8545 N N . TRP A 1 1089 ? -20.755 -24.223 16.790 1.00 94.56 1089 TRP A N 1
ATOM 8546 C CA . TRP A 1 1089 ? -20.154 -23.198 15.925 1.00 94.56 1089 TRP A CA 1
ATOM 8547 C C . TRP A 1 1089 ? -18.624 -23.157 16.039 1.00 94.56 1089 TRP A C 1
ATOM 8549 O O . TRP A 1 1089 ? -18.033 -23.732 16.951 1.00 94.56 1089 TRP A O 1
ATOM 8559 N N . SER A 1 1090 ? -17.970 -22.478 15.094 1.00 91.25 1090 SER A N 1
ATOM 8560 C CA . SER A 1 1090 ? -16.509 -22.342 15.026 1.00 91.25 1090 SER A CA 1
ATOM 8561 C C . SER A 1 1090 ? -16.082 -20.890 14.845 1.00 91.25 1090 SER A C 1
ATOM 8563 O O . SER A 1 1090 ? -16.751 -20.130 14.144 1.00 91.25 1090 SER A O 1
ATOM 8565 N N . GLY A 1 1091 ? -14.921 -20.540 15.393 1.00 87.94 1091 GLY A N 1
ATOM 8566 C CA . GLY A 1 1091 ? -14.386 -19.184 15.402 1.00 87.94 1091 GLY A CA 1
ATOM 8567 C C . GLY A 1 1091 ? -14.906 -18.355 16.576 1.00 87.94 1091 GLY A C 1
ATOM 8568 O O . GLY A 1 1091 ? -15.837 -18.741 17.280 1.00 87.94 1091 GLY A O 1
ATOM 8569 N N . TYR A 1 1092 ? -14.267 -17.209 16.803 1.00 91.62 1092 TYR A N 1
ATOM 8570 C CA . TYR A 1 1092 ? -14.619 -16.292 17.881 1.00 91.62 1092 TYR A CA 1
ATOM 8571 C C . TYR A 1 1092 ? -14.485 -14.834 17.431 1.00 91.62 1092 TYR A C 1
ATOM 8573 O O . TYR A 1 1092 ? -13.453 -14.430 16.883 1.00 91.62 1092 TYR A O 1
ATOM 8581 N N . PHE A 1 1093 ? -15.523 -14.057 17.719 1.00 83.06 1093 PHE A N 1
ATOM 8582 C CA . PHE A 1 1093 ? -15.521 -12.598 17.787 1.00 83.06 1093 PHE A CA 1
ATOM 8583 C C . PHE A 1 1093 ? -16.220 -12.179 19.087 1.00 83.06 1093 PHE A C 1
ATOM 8585 O O . PHE A 1 1093 ? -17.007 -12.956 19.635 1.00 83.06 1093 PHE A O 1
ATOM 8592 N N . ASP A 1 1094 ? -15.937 -10.977 19.580 1.00 86.88 1094 ASP A N 1
ATOM 8593 C CA . ASP A 1 1094 ? -16.429 -10.541 20.889 1.00 86.88 1094 ASP A CA 1
ATOM 8594 C C . ASP A 1 1094 ? -17.964 -10.546 20.953 1.00 86.88 1094 ASP A C 1
ATOM 8596 O O . ASP A 1 1094 ? -18.639 -9.977 20.092 1.00 86.88 1094 ASP A O 1
ATOM 8600 N N . GLY A 1 1095 ? -18.512 -11.227 21.963 1.00 89.12 1095 GLY A N 1
ATOM 8601 C CA . GLY A 1 1095 ? -19.951 -11.385 22.187 1.00 89.12 1095 GLY A CA 1
ATOM 8602 C C . GLY A 1 1095 ? -20.578 -12.607 21.508 1.00 89.12 1095 GLY A C 1
ATOM 8603 O O . GLY A 1 1095 ? -21.749 -12.908 21.757 1.00 89.12 1095 GLY A O 1
ATOM 8604 N N . SER A 1 1096 ? -19.833 -13.325 20.661 1.00 92.62 1096 SER A N 1
ATOM 8605 C CA . SER A 1 1096 ? -20.365 -14.478 19.919 1.00 92.62 1096 SER A CA 1
ATOM 8606 C C . SER A 1 1096 ? -20.820 -15.619 20.836 1.00 92.62 1096 SER A C 1
ATOM 8608 O O . SER A 1 1096 ? -21.866 -16.220 20.596 1.00 92.62 1096 SER A O 1
ATOM 8610 N N . ILE A 1 1097 ? -20.091 -15.907 21.919 1.00 95.38 1097 ILE A N 1
ATOM 8611 C CA . ILE A 1 1097 ? -20.438 -17.011 22.828 1.00 95.38 1097 ILE A CA 1
ATOM 8612 C C . ILE A 1 1097 ? -21.746 -16.691 23.554 1.00 95.38 1097 ILE A C 1
ATOM 8614 O O . ILE A 1 1097 ? -22.645 -17.534 23.632 1.00 95.38 1097 ILE A O 1
ATOM 8618 N N . ARG A 1 1098 ? -21.887 -15.455 24.035 1.00 93.81 1098 ARG A N 1
ATOM 8619 C CA . ARG A 1 1098 ? -23.108 -14.953 24.665 1.00 93.81 1098 ARG A CA 1
ATOM 8620 C C . ARG A 1 1098 ? -24.301 -15.006 23.715 1.00 93.81 1098 ARG A C 1
ATOM 8622 O O . ARG A 1 1098 ? -25.356 -15.480 24.130 1.00 93.81 1098 ARG A O 1
ATOM 8629 N N . GLU A 1 1099 ? -24.136 -14.589 22.459 1.00 92.06 1099 GLU A N 1
ATOM 8630 C CA . GLU A 1 1099 ? -25.201 -14.641 21.445 1.00 92.06 1099 GLU A CA 1
ATOM 8631 C C . GLU A 1 1099 ? -25.751 -16.066 21.263 1.00 92.06 1099 GLU A C 1
ATOM 8633 O O . GLU A 1 1099 ? -26.963 -16.270 21.168 1.00 92.06 1099 GLU A O 1
ATOM 8638 N N . HIS A 1 1100 ? -24.871 -17.067 21.228 1.00 94.06 1100 HIS A N 1
ATOM 8639 C CA . HIS A 1 1100 ? -25.275 -18.465 21.102 1.00 94.06 1100 HIS A CA 1
ATOM 8640 C C . HIS A 1 1100 ? -25.949 -18.993 22.374 1.00 94.06 1100 HIS A C 1
ATOM 8642 O O . HIS A 1 1100 ? -26.998 -19.632 22.295 1.00 94.06 1100 HIS A O 1
ATOM 8648 N N . ILE A 1 1101 ? -25.408 -18.682 23.552 1.00 93.06 1101 ILE A N 1
ATOM 8649 C CA . ILE A 1 1101 ? -25.937 -19.179 24.830 1.00 93.06 1101 ILE A CA 1
ATOM 8650 C C . ILE A 1 1101 ? -27.310 -18.589 25.167 1.00 93.06 1101 ILE A C 1
ATOM 8652 O O . ILE A 1 1101 ? -28.191 -19.329 25.608 1.00 93.06 1101 ILE A O 1
ATOM 8656 N N . GLN A 1 1102 ? -27.527 -17.293 24.924 1.00 89.25 1102 GLN A N 1
ATOM 8657 C CA . GLN A 1 1102 ? -28.785 -16.598 25.252 1.00 89.25 1102 GLN A CA 1
ATOM 8658 C C . GLN A 1 1102 ? -30.011 -17.154 24.512 1.00 89.25 1102 GLN A C 1
ATOM 8660 O O . GLN A 1 1102 ? -31.148 -16.935 24.923 1.00 89.25 1102 GLN A O 1
ATOM 8665 N N . LYS A 1 1103 ? -29.812 -17.911 23.426 1.00 89.19 1103 LYS A N 1
ATOM 8666 C CA . LYS A 1 1103 ? -30.900 -18.615 22.726 1.00 89.19 1103 LYS A CA 1
ATOM 8667 C C . LYS A 1 1103 ? -31.507 -19.742 23.573 1.00 89.19 1103 LYS A C 1
ATOM 8669 O O . LYS A 1 1103 ? -32.627 -20.169 23.296 1.00 89.19 1103 LYS A O 1
ATOM 8674 N N . PHE A 1 1104 ? -30.780 -20.227 24.582 1.00 88.88 1104 PHE A N 1
ATOM 8675 C CA . PHE A 1 1104 ? -31.132 -21.407 25.377 1.00 88.88 1104 PHE A CA 1
ATOM 8676 C C . PHE A 1 1104 ? -31.182 -21.142 26.886 1.00 88.88 1104 PHE A C 1
ATOM 8678 O O . PHE A 1 1104 ? -31.900 -21.851 27.605 1.00 88.88 1104 PHE A O 1
ATOM 8685 N N . LEU A 1 1105 ? -30.427 -20.151 27.372 1.00 83.56 1105 LEU A N 1
ATOM 8686 C CA . LEU A 1 1105 ? -30.379 -19.745 28.775 1.00 83.56 1105 LEU A CA 1
ATOM 8687 C C . LEU A 1 1105 ? -30.992 -18.368 28.976 1.00 83.56 1105 LEU A C 1
ATOM 8689 O O . LEU A 1 1105 ? -31.853 -18.284 29.889 1.00 83.56 1105 LEU A O 1
#